Protein 2E72 (pdb70)

GO terms:
  GO:0000785 chromatin (C, IDA)
  GO:0005634 nucleus (C, IDA)
  GO:0005737 cytoplasm (C, IDA)
  GO:0051382 kinetochore assembly (P, IMP)
  GO:0007064 mitotic sister chromatid cohesion (P, IMP)
  GO:0000724 double-strand break repair via homologous recombination (P, IMP)
  GO:0005515 protein binding (F, IPI)
  GO:0005654 nucleoplasm (C, IDA)
  GO:0005829 cytosol (C, IDA)

Foldseek 3Di:
DDDDDPDDPDDDDAPPQHRDDDDDDVCCLVCCCVVPVCVSPVDDDDDDD

Nearest PDB structures (foldseek):
  2e72-assembly1_A  TM=6.590E-01  e=4.549E-06  Homo sapiens
  2eoj-assembly1_A  TM=4.245E-01  e=1.293E+00  Homo sapiens
  2e72-assembly1_A  TM=1.021E+00  e=1.478E-08  Homo sapiens
  2emb-assembly1_A  TM=5.135E-01  e=1.671E-01  Homo sapiens
  2eps-assembly1_A  TM=4.494E-01  e=2.198E+00  Homo sapiens

Organism: Homo sapiens (NCBI:txid9606)

Solvent-accessible surface area: 4655 Å² total; per-residue (Å²): 134,105,122,68,90,118,56,174,66,75,65,146,130,77,0,94,126,64,96,36,144,44,210,91,94,134,44,16,145,33,61,9,49,193,39,9,73,127,110,43,147,186,166,114,48,144,97,119,127

InterPro domains:
  IPR004875 DDE superfamily endonuclease domain [PF03184] (1160-1286)
  IPR006600 HTH CenpB-type DNA-binding domain [PF03221] (1026-1082)
  IPR006600 HTH CenpB-type DNA-binding domain [PS51253] (1015-1085)
  IPR006600 HTH CenpB-type DNA-binding domain [SM00674] (1021-1085)
  IPR009057 Homedomain-like superfamily [SSF46689] (1025-1079)
  IPR013087 Zinc finger C2H2-type [PS00028] (496-516)
  IPR013087 Zinc finger C2H2-type [PS00028] (532-553)
  IPR013087 Zinc finger C2H2-type [PS00028] (562-583)
  IPR013087 Zinc finger C2H2-type [PS00028] (621-641)
  IPR013087 Zinc finger C2H2-type [PS00028] (649-670)
  IPR013087 Zinc finger C2H2-type [PS50157] (494-521)
  IPR013087 Zinc finger C2H2-type [PS50157] (530-558)
  IPR013087 Zinc finger C2H2-type [SM00355] (494-516)
  IPR013087 Zinc finger C2H2-type [SM00355] (530-553)
  IPR013087 Zinc finger C2H2-type [SM00355] (560-583)
  IPR013087 Zinc finger C2H2-type [SM00355] (590-613)
  IPR013087 Zinc finger C2H2-type [SM00355] (619-641)
  IPR013087 Zinc finger C2H2-type [SM00355] (647-669)
  IPR013087 Zinc finger C2H2-type [SM00355] (771-794)
  IPR013087 Zinc finger C2H2-type [SM00355] (815-840)

Structure (mmCIF, N/CA/C/O backbone):
data_2E72
#
_entry.id   2E72
#
loop_
_entity.id
_entity.type
_entity.pdbx_description
1 polymer 'Pogo transposable element with ZNF domain'
2 non-polymer 'ZINC ION'
#
loop_
_atom_site.group_PDB
_atom_site.id
_atom_site.type_symbol
_atom_site.label_atom_id
_atom_site.label_alt_id
_atom_site.label_comp_id
_atom_site.label_asym_id
_atom_site.label_entity_id
_atom_site.label_seq_id
_atom_site.pdbx_PDB_ins_code
_atom_site.Cartn_x
_atom_site.Cartn_y
_atom_site.Cartn_z
_atom_site.occupancy
_atom_site.B_iso_or_equiv
_atom_site.auth_seq_id
_atom_site.auth_comp_id
_atom_site.auth_asym_id
_atom_site.auth_atom_id
_atom_site.pdbx_PDB_model_num
ATOM 1 N N . GLY A 1 1 ? -7.256 14.303 8.493 1.00 0.00 363 GLY A N 1
ATOM 2 C CA . GLY A 1 1 ? -6.359 14.195 9.628 1.00 0.00 363 GLY A CA 1
ATOM 3 C C . GLY A 1 1 ? -5.070 14.966 9.424 1.00 0.00 363 GLY A C 1
ATOM 4 O O . GLY A 1 1 ? -4.339 14.723 8.463 1.00 0.00 363 GLY A O 1
ATOM 8 N N . SER A 1 2 ? -4.789 15.898 10.328 1.00 0.00 364 SER A N 1
ATOM 9 C CA . SER A 1 2 ? -3.582 16.711 10.240 1.00 0.00 364 SER A CA 1
ATOM 10 C C . SER A 1 2 ? -2.627 16.391 11.386 1.00 0.00 364 SER A C 1
ATOM 11 O O . SER A 1 2 ? -1.486 15.986 11.163 1.00 0.00 364 SER A O 1
ATOM 19 N N . SER A 1 3 ? -3.101 16.577 12.613 1.00 0.00 365 SER A N 1
ATOM 20 C CA . SER A 1 3 ? -2.290 16.313 13.795 1.00 0.00 365 SER A CA 1
ATOM 21 C C . SER A 1 3 ? -1.773 14.877 13.789 1.00 0.00 365 SER A C 1
ATOM 22 O O . SER A 1 3 ? -2.530 13.934 13.564 1.00 0.00 365 SER A O 1
ATOM 30 N N . GLY A 1 4 ? -0.476 14.720 14.038 1.00 0.00 366 GLY A N 1
ATOM 31 C CA . GLY A 1 4 ? 0.121 13.398 14.057 1.00 0.00 366 GLY A CA 1
ATOM 32 C C . GLY A 1 4 ? 1.262 13.263 13.068 1.00 0.00 366 GLY A C 1
ATOM 33 O O . GLY A 1 4 ? 2.409 13.574 13.388 1.00 0.00 366 GLY A O 1
ATOM 37 N N . SER A 1 5 ? 0.947 12.796 11.864 1.00 0.00 367 SER A N 1
ATOM 38 C CA . SER A 1 5 ? 1.956 12.615 10.827 1.00 0.00 367 SER A CA 1
ATOM 39 C C . SER A 1 5 ? 2.775 13.888 10.637 1.00 0.00 367 SER A C 1
ATOM 40 O O . SER A 1 5 ? 2.298 14.866 10.061 1.00 0.00 367 SER A O 1
ATOM 48 N N . SER A 1 6 ? 4.010 13.868 11.126 1.00 0.00 368 SER A N 1
ATOM 49 C CA . SER A 1 6 ? 4.895 15.022 11.015 1.00 0.00 368 SER A CA 1
ATOM 50 C C . SER A 1 6 ? 5.186 15.345 9.553 1.00 0.00 368 SER A C 1
ATOM 51 O O . SER A 1 6 ? 6.161 14.860 8.980 1.00 0.00 368 SER A O 1
ATOM 59 N N . GLY A 1 7 ? 4.330 16.168 8.954 1.00 0.00 369 GLY A N 1
ATOM 60 C CA . GLY A 1 7 ? 4.511 16.542 7.563 1.00 0.00 369 GLY A CA 1
ATOM 61 C C . GLY A 1 7 ? 3.827 15.582 6.611 1.00 0.00 369 GLY A C 1
ATOM 62 O O . GLY A 1 7 ? 4.343 14.499 6.335 1.00 0.00 369 GLY A O 1
ATOM 66 N N . GLN A 1 8 ? 2.662 15.978 6.109 1.00 0.00 370 GLN A N 1
ATOM 67 C CA . GLN A 1 8 ? 1.905 15.142 5.184 1.00 0.00 370 GLN A CA 1
ATOM 68 C C . GLN A 1 8 ? 2.756 14.756 3.979 1.00 0.00 370 GLN A C 1
ATOM 69 O O . GLN A 1 8 ? 3.512 15.573 3.453 1.00 0.00 370 GLN A O 1
ATOM 83 N N . ASP A 1 9 ? 2.628 13.507 3.546 1.00 0.00 371 ASP A N 1
ATOM 84 C CA . ASP A 1 9 ? 3.385 13.012 2.402 1.00 0.00 371 ASP A CA 1
ATOM 85 C C . ASP A 1 9 ? 2.664 13.328 1.095 1.00 0.00 371 ASP A C 1
ATOM 86 O O . ASP A 1 9 ? 1.447 13.176 0.994 1.00 0.00 371 ASP A O 1
ATOM 95 N N . GLY A 1 10 ? 3.423 13.771 0.098 1.00 0.00 372 GLY A N 1
ATOM 96 C CA . GLY A 1 10 ? 2.839 14.102 -1.189 1.00 0.00 372 GLY A CA 1
ATOM 97 C C . GLY A 1 10 ? 2.563 12.875 -2.034 1.00 0.00 372 GLY A C 1
ATOM 98 O O . GLY A 1 10 ? 3.205 11.839 -1.866 1.00 0.00 372 GLY A O 1
ATOM 102 N N . GLY A 1 11 ? 1.602 12.990 -2.946 1.00 0.00 373 GLY A N 1
ATOM 103 C CA . GLY A 1 11 ? 1.258 11.873 -3.806 1.00 0.00 373 GLY A CA 1
ATOM 104 C C . GLY A 1 11 ? 0.908 10.624 -3.022 1.00 0.00 373 GLY A C 1
ATOM 105 O O . GLY A 1 11 ? 1.473 9.556 -3.259 1.00 0.00 373 GLY A O 1
ATOM 109 N N . ARG A 1 12 ? -0.023 10.758 -2.084 1.00 0.00 374 ARG A N 1
ATOM 110 C CA . ARG A 1 12 ? -0.445 9.631 -1.260 1.00 0.00 374 ARG A CA 1
ATOM 111 C C . ARG A 1 12 ? -0.467 8.341 -2.074 1.00 0.00 374 ARG A C 1
ATOM 112 O O . ARG A 1 12 ? -1.390 8.101 -2.853 1.00 0.00 374 ARG A O 1
ATOM 133 N N . LYS A 1 13 ? 0.555 7.513 -1.888 1.00 0.00 375 LYS A N 1
ATOM 134 C CA . LYS A 1 13 ? 0.654 6.246 -2.603 1.00 0.00 375 LYS A CA 1
ATOM 135 C C . LYS A 1 13 ? 0.162 5.091 -1.736 1.00 0.00 375 LYS A C 1
ATOM 136 O O . LYS A 1 13 ? 0.791 4.742 -0.737 1.00 0.00 375 LYS A O 1
ATOM 155 N N . ILE A 1 14 ? -0.963 4.503 -2.125 1.00 0.00 376 ILE A N 1
ATOM 156 C CA . ILE A 1 14 ? -1.537 3.386 -1.384 1.00 0.00 376 ILE A CA 1
ATOM 157 C C . ILE A 1 14 ? -1.964 2.264 -2.324 1.00 0.00 376 ILE A C 1
ATOM 158 O O . ILE A 1 14 ? -2.523 2.513 -3.393 1.00 0.00 376 ILE A O 1
ATOM 174 N N . CYS A 1 15 ? -1.698 1.027 -1.919 1.00 0.00 377 CYS A N 1
ATOM 175 C CA . CYS A 1 15 ? -2.056 -0.135 -2.723 1.00 0.00 377 CYS A CA 1
ATOM 176 C C . CYS A 1 15 ? -3.571 -0.279 -2.828 1.00 0.00 377 CYS A C 1
ATOM 177 O O . CYS A 1 15 ? -4.278 -0.411 -1.829 1.00 0.00 377 CYS A O 1
ATOM 184 N N . PRO A 1 16 ? -4.084 -0.252 -4.068 1.00 0.00 378 PRO A N 1
ATOM 185 C CA . PRO A 1 16 ? -5.520 -0.379 -4.333 1.00 0.00 378 PRO A CA 1
ATOM 186 C C . PRO A 1 16 ? -6.042 -1.781 -4.042 1.00 0.00 378 PRO A C 1
ATOM 187 O O . PRO A 1 16 ? -7.217 -2.075 -4.265 1.00 0.00 378 PRO A O 1
ATOM 198 N N . ARG A 1 17 ? -5.162 -2.643 -3.542 1.00 0.00 379 ARG A N 1
ATOM 199 C CA . ARG A 1 17 ? -5.535 -4.016 -3.221 1.00 0.00 379 ARG A CA 1
ATOM 200 C C . ARG A 1 17 ? -5.644 -4.210 -1.711 1.00 0.00 379 ARG A C 1
ATOM 201 O O . ARG A 1 17 ? -6.744 -4.293 -1.163 1.00 0.00 379 ARG A O 1
ATOM 222 N N . CYS A 1 18 ? -4.497 -4.283 -1.045 1.00 0.00 380 CYS A N 1
ATOM 223 C CA . CYS A 1 18 ? -4.462 -4.469 0.400 1.00 0.00 380 CYS A CA 1
ATOM 224 C C . CYS A 1 18 ? -4.668 -3.142 1.125 1.00 0.00 380 CYS A C 1
ATOM 225 O O . CYS A 1 18 ? -5.208 -3.104 2.230 1.00 0.00 380 CYS A O 1
ATOM 232 N N . ASN A 1 19 ? -4.235 -2.056 0.493 1.00 0.00 381 ASN A N 1
ATOM 233 C CA . ASN A 1 19 ? -4.372 -0.727 1.077 1.00 0.00 381 ASN A CA 1
ATOM 234 C C . ASN A 1 19 ? -3.443 -0.560 2.275 1.00 0.00 381 ASN A C 1
ATOM 235 O O . ASN A 1 19 ? -3.883 -0.219 3.372 1.00 0.00 381 ASN A O 1
ATOM 246 N N . ALA A 1 20 ? -2.155 -0.803 2.055 1.00 0.00 382 ALA A N 1
ATOM 247 C CA . ALA A 1 20 ? -1.162 -0.677 3.115 1.00 0.00 382 ALA A CA 1
ATOM 248 C C . ALA A 1 20 ? -0.528 0.710 3.113 1.00 0.00 382 ALA A C 1
ATOM 249 O O . ALA A 1 20 ? -0.868 1.555 2.285 1.00 0.00 382 ALA A O 1
ATOM 256 N N . GLN A 1 21 ? 0.392 0.937 4.044 1.00 0.00 383 GLN A N 1
ATOM 257 C CA . GLN A 1 21 ? 1.072 2.222 4.149 1.00 0.00 383 GLN A CA 1
ATOM 258 C C . GLN A 1 21 ? 2.551 2.087 3.803 1.00 0.00 383 GLN A C 1
ATOM 259 O O . GLN A 1 21 ? 3.269 1.290 4.406 1.00 0.00 383 GLN A O 1
ATOM 273 N N . PHE A 1 22 ? 2.999 2.870 2.827 1.00 0.00 384 PHE A N 1
ATOM 274 C CA . PHE A 1 22 ? 4.393 2.836 2.399 1.00 0.00 384 PHE A CA 1
ATOM 275 C C . PHE A 1 22 ? 4.974 4.245 2.327 1.00 0.00 384 PHE A C 1
ATOM 276 O O . PHE A 1 22 ? 4.246 5.219 2.134 1.00 0.00 384 PHE A O 1
ATOM 293 N N . ARG A 1 23 ? 6.290 4.345 2.482 1.00 0.00 385 ARG A N 1
ATOM 294 C CA . ARG A 1 23 ? 6.969 5.634 2.436 1.00 0.00 385 ARG A CA 1
ATOM 295 C C . ARG A 1 23 ? 7.799 5.766 1.163 1.00 0.00 385 ARG A C 1
ATOM 296 O O . ARG A 1 23 ? 7.701 6.762 0.446 1.00 0.00 385 ARG A O 1
ATOM 317 N N . VAL A 1 24 ? 8.617 4.755 0.888 1.00 0.00 386 VAL A N 1
ATOM 318 C CA . VAL A 1 24 ? 9.463 4.758 -0.300 1.00 0.00 386 VAL A CA 1
ATOM 319 C C . VAL A 1 24 ? 8.762 4.088 -1.476 1.00 0.00 386 VAL A C 1
ATOM 320 O O . VAL A 1 24 ? 7.952 3.178 -1.295 1.00 0.00 386 VAL A O 1
ATOM 333 N N . THR A 1 25 ? 9.079 4.543 -2.684 1.00 0.00 387 THR A N 1
ATOM 334 C CA . THR A 1 25 ? 8.480 3.989 -3.891 1.00 0.00 387 THR A CA 1
ATOM 335 C C . THR A 1 25 ? 9.006 2.587 -4.173 1.00 0.00 387 THR A C 1
ATOM 336 O O . THR A 1 25 ? 8.430 1.846 -4.969 1.00 0.00 387 THR A O 1
ATOM 347 N N . GLU A 1 26 ? 10.104 2.228 -3.514 1.00 0.00 388 GLU A N 1
ATOM 348 C CA . GLU A 1 26 ? 10.707 0.913 -3.694 1.00 0.00 388 GLU A CA 1
ATOM 349 C C . GLU A 1 26 ? 9.816 -0.179 -3.109 1.00 0.00 388 GLU A C 1
ATOM 350 O O . GLU A 1 26 ? 9.439 -1.125 -3.800 1.00 0.00 388 GLU A O 1
ATOM 362 N N . ALA A 1 27 ? 9.484 -0.041 -1.829 1.00 0.00 389 ALA A N 1
ATOM 363 C CA . ALA A 1 27 ? 8.637 -1.014 -1.150 1.00 0.00 389 ALA A CA 1
ATOM 364 C C . ALA A 1 27 ? 7.400 -1.339 -1.980 1.00 0.00 389 ALA A C 1
ATOM 365 O O . ALA A 1 27 ? 7.094 -2.506 -2.229 1.00 0.00 389 ALA A O 1
ATOM 372 N N . LEU A 1 28 ? 6.690 -0.300 -2.407 1.00 0.00 390 LEU A N 1
ATOM 373 C CA . LEU A 1 28 ? 5.484 -0.474 -3.209 1.00 0.00 390 LEU A CA 1
ATOM 374 C C . LEU A 1 28 ? 5.793 -1.226 -4.499 1.00 0.00 390 LEU A C 1
ATOM 375 O O . LEU A 1 28 ? 5.103 -2.183 -4.852 1.00 0.00 390 LEU A O 1
ATOM 391 N N . ARG A 1 29 ? 6.835 -0.788 -5.199 1.00 0.00 391 ARG A N 1
ATOM 392 C CA . ARG A 1 29 ? 7.235 -1.421 -6.450 1.00 0.00 391 ARG A CA 1
ATOM 393 C C . ARG A 1 29 ? 7.218 -2.941 -6.320 1.00 0.00 391 ARG A C 1
ATOM 394 O O . ARG A 1 29 ? 6.538 -3.632 -7.078 1.00 0.00 391 ARG A O 1
ATOM 415 N N . GLY A 1 30 ? 7.973 -3.456 -5.354 1.00 0.00 392 GLY A N 1
ATOM 416 C CA . GLY A 1 30 ? 8.031 -4.891 -5.143 1.00 0.00 392 GLY A CA 1
ATOM 417 C C . GLY A 1 30 ? 6.759 -5.438 -4.526 1.00 0.00 392 GLY A C 1
ATOM 418 O O . GLY A 1 30 ? 6.071 -6.261 -5.131 1.00 0.00 392 GLY A O 1
ATOM 422 N N . HIS A 1 31 ? 6.446 -4.982 -3.317 1.00 0.00 393 HIS A N 1
ATOM 423 C CA . HIS A 1 31 ? 5.248 -5.432 -2.617 1.00 0.00 393 HIS A CA 1
ATOM 424 C C . HIS A 1 31 ? 4.080 -5.590 -3.585 1.00 0.00 393 HIS A C 1
ATOM 425 O O . HIS A 1 31 ? 3.369 -6.594 -3.556 1.00 0.00 393 HIS A O 1
ATOM 439 N N . MET A 1 32 ? 3.888 -4.591 -4.441 1.00 0.00 394 MET A N 1
ATOM 440 C CA . MET A 1 32 ? 2.805 -4.620 -5.418 1.00 0.00 394 MET A CA 1
ATOM 441 C C . MET A 1 32 ? 3.025 -5.731 -6.440 1.00 0.00 394 MET A C 1
ATOM 442 O O . MET A 1 32 ? 2.172 -6.602 -6.616 1.00 0.00 394 MET A O 1
ATOM 456 N N . CYS A 1 33 ? 4.172 -5.694 -7.109 1.00 0.00 395 CYS A N 1
ATOM 457 C CA . CYS A 1 33 ? 4.502 -6.698 -8.115 1.00 0.00 395 CYS A CA 1
ATOM 458 C C . CYS A 1 33 ? 3.991 -8.074 -7.698 1.00 0.00 395 CYS A C 1
ATOM 459 O O . CYS A 1 33 ? 3.441 -8.815 -8.513 1.00 0.00 395 CYS A O 1
ATOM 467 N N . TYR A 1 34 ? 4.178 -8.408 -6.427 1.00 0.00 396 TYR A N 1
ATOM 468 C CA . TYR A 1 34 ? 3.740 -9.696 -5.903 1.00 0.00 396 TYR A CA 1
ATOM 469 C C . TYR A 1 34 ? 2.294 -9.625 -5.422 1.00 0.00 396 TYR A C 1
ATOM 470 O O . TYR A 1 34 ? 1.428 -10.350 -5.913 1.00 0.00 396 TYR A O 1
ATOM 488 N N . CYS A 1 35 ? 2.041 -8.747 -4.458 1.00 0.00 397 CYS A N 1
ATOM 489 C CA . CYS A 1 35 ? 0.701 -8.579 -3.908 1.00 0.00 397 CYS A CA 1
ATOM 490 C C . CYS A 1 35 ? -0.328 -8.419 -5.024 1.00 0.00 397 CYS A C 1
ATOM 491 O O . CYS A 1 35 ? -1.220 -9.253 -5.183 1.00 0.00 397 CYS A O 1
ATOM 498 N N . CYS A 1 36 ? -0.198 -7.343 -5.792 1.00 0.00 398 CYS A N 1
ATOM 499 C CA . CYS A 1 36 ? -1.117 -7.073 -6.892 1.00 0.00 398 CYS A CA 1
ATOM 500 C C . CYS A 1 36 ? -0.352 -6.786 -8.180 1.00 0.00 398 CYS A C 1
ATOM 501 O O . CYS A 1 36 ? -0.074 -5.637 -8.523 1.00 0.00 398 CYS A O 1
ATOM 509 N N . PRO A 1 37 ? -0.002 -7.854 -8.912 1.00 0.00 399 PRO A N 1
ATOM 510 C CA . PRO A 1 37 ? 0.736 -7.743 -10.173 1.00 0.00 399 PRO A CA 1
ATOM 511 C C . PRO A 1 37 ? -0.109 -7.134 -11.287 1.00 0.00 399 PRO A C 1
ATOM 512 O O . PRO A 1 37 ? 0.360 -6.968 -12.413 1.00 0.00 399 PRO A O 1
ATOM 523 N N . GLU A 1 38 ? -1.356 -6.805 -10.966 1.00 0.00 400 GLU A N 1
ATOM 524 C CA . GLU A 1 38 ? -2.265 -6.215 -11.941 1.00 0.00 400 GLU A CA 1
ATOM 525 C C . GLU A 1 38 ? -1.790 -4.826 -12.357 1.00 0.00 400 GLU A C 1
ATOM 526 O O . GLU A 1 38 ? -1.428 -4.602 -13.511 1.00 0.00 400 GLU A O 1
ATOM 538 N N . MET A 1 39 ? -1.797 -3.896 -11.408 1.00 0.00 401 MET A N 1
ATOM 539 C CA . MET A 1 39 ? -1.367 -2.528 -11.675 1.00 0.00 401 MET A CA 1
ATOM 540 C C . MET A 1 39 ? 0.046 -2.506 -12.250 1.00 0.00 401 MET A C 1
ATOM 541 O O . MET A 1 39 ? 0.272 -1.995 -13.348 1.00 0.00 401 MET A O 1
ATOM 555 N N . VAL A 1 40 ? 0.994 -3.062 -11.503 1.00 0.00 402 VAL A N 1
ATOM 556 C CA . VAL A 1 40 ? 2.384 -3.106 -11.939 1.00 0.00 402 VAL A CA 1
ATOM 557 C C . VAL A 1 40 ? 2.482 -3.387 -13.434 1.00 0.00 402 VAL A C 1
ATOM 558 O O . VAL A 1 40 ? 2.348 -4.530 -13.871 1.00 0.00 402 VAL A O 1
ATOM 571 N N . GLU A 1 41 ? 2.717 -2.337 -14.215 1.00 0.00 403 GLU A N 1
ATOM 572 C CA . GLU A 1 41 ? 2.833 -2.471 -15.662 1.00 0.00 403 GLU A CA 1
ATOM 573 C C . GLU A 1 41 ? 3.977 -1.616 -16.198 1.00 0.00 403 GLU A C 1
ATOM 574 O O . GLU A 1 41 ? 4.033 -0.411 -15.953 1.00 0.00 403 GLU A O 1
ATOM 586 N N . TYR A 1 42 ? 4.888 -2.248 -16.930 1.00 0.00 404 TYR A N 1
ATOM 587 C CA . TYR A 1 42 ? 6.032 -1.547 -17.499 1.00 0.00 404 TYR A CA 1
ATOM 588 C C . TYR A 1 42 ? 6.590 -2.301 -18.703 1.00 0.00 404 TYR A C 1
ATOM 589 O O . TYR A 1 42 ? 6.602 -3.531 -18.726 1.00 0.00 404 TYR A O 1
ATOM 607 N N . GLN A 1 43 ? 7.051 -1.552 -19.699 1.00 0.00 405 GLN A N 1
ATOM 608 C CA . GLN A 1 43 ? 7.611 -2.149 -20.906 1.00 0.00 405 GLN A CA 1
ATOM 609 C C . GLN A 1 43 ? 8.973 -2.774 -20.624 1.00 0.00 405 GLN A C 1
ATOM 610 O O . GLN A 1 43 ? 9.956 -2.069 -20.399 1.00 0.00 405 GLN A O 1
ATOM 624 N N . SER A 1 44 ? 9.023 -4.103 -20.636 1.00 0.00 406 SER A N 1
ATOM 625 C CA . SER A 1 44 ? 10.264 -4.823 -20.376 1.00 0.00 406 SER A CA 1
ATOM 626 C C . SER A 1 44 ? 10.778 -5.495 -21.646 1.00 0.00 406 SER A C 1
ATOM 627 O O . SER A 1 44 ? 11.930 -5.313 -22.035 1.00 0.00 406 SER A O 1
ATOM 635 N N . GLY A 1 45 ? 9.912 -6.273 -22.289 1.00 0.00 407 GLY A N 1
ATOM 636 C CA . GLY A 1 45 ? 10.295 -6.961 -23.508 1.00 0.00 407 GLY A CA 1
ATOM 637 C C . GLY A 1 45 ? 10.293 -8.468 -23.348 1.00 0.00 407 GLY A C 1
ATOM 638 O O . GLY A 1 45 ? 10.071 -8.998 -22.260 1.00 0.00 407 GLY A O 1
ATOM 642 N N . PRO A 1 46 ? 10.542 -9.184 -24.455 1.00 0.00 408 PRO A N 1
ATOM 643 C CA . PRO A 1 46 ? 10.806 -8.564 -25.756 1.00 0.00 408 PRO A CA 1
ATOM 644 C C . PRO A 1 46 ? 9.566 -7.903 -26.346 1.00 0.00 408 PRO A C 1
ATOM 645 O O . PRO A 1 46 ? 8.470 -8.015 -25.797 1.00 0.00 408 PRO A O 1
ATOM 656 N N . SER A 1 47 ? 9.745 -7.213 -27.468 1.00 0.00 409 SER A N 1
ATOM 657 C CA . SER A 1 47 ? 8.640 -6.530 -28.131 1.00 0.00 409 SER A CA 1
ATOM 658 C C . SER A 1 47 ? 8.115 -7.356 -29.302 1.00 0.00 409 SER A C 1
ATOM 659 O O . SER A 1 47 ? 8.671 -8.402 -29.637 1.00 0.00 409 SER A O 1
ATOM 667 N N . SER A 1 48 ? 7.041 -6.877 -29.921 1.00 0.00 410 SER A N 1
ATOM 668 C CA . SER A 1 48 ? 6.438 -7.571 -31.052 1.00 0.00 410 SER A CA 1
ATOM 669 C C . SER A 1 48 ? 7.320 -7.458 -32.292 1.00 0.00 410 SER A C 1
ATOM 670 O O . SER A 1 48 ? 7.855 -6.392 -32.592 1.00 0.00 410 SER A O 1
ATOM 678 N N . GLY A 1 49 ? 7.467 -8.568 -33.010 1.00 0.00 411 GLY A N 1
ATOM 679 C CA . GLY A 1 49 ? 8.284 -8.573 -34.209 1.00 0.00 411 GLY A CA 1
ATOM 680 C C . GLY A 1 49 ? 7.454 -8.591 -35.477 1.00 0.00 411 GLY A C 1
ATOM 681 O O . GLY A 1 49 ? 7.289 -9.637 -36.104 1.00 0.00 411 GLY A O 1
ATOM 686 N N . GLY A 1 1 ? -7.576 16.797 -11.898 1.00 0.00 363 GLY A N 2
ATOM 687 C CA . GLY A 1 1 ? -6.307 16.653 -12.587 1.00 0.00 363 GLY A CA 2
ATOM 688 C C . GLY A 1 1 ? -6.429 16.883 -14.081 1.00 0.00 363 GLY A C 2
ATOM 689 O O . GLY A 1 1 ? -7.518 17.151 -14.588 1.00 0.00 363 GLY A O 2
ATOM 693 N N . SER A 1 2 ? -5.308 16.781 -14.787 1.00 0.00 364 SER A N 2
ATOM 694 C CA . SER A 1 2 ? -5.293 16.985 -16.231 1.00 0.00 364 SER A CA 2
ATOM 695 C C . SER A 1 2 ? -6.404 16.186 -16.904 1.00 0.00 364 SER A C 2
ATOM 696 O O . SER A 1 2 ? -6.771 15.104 -16.446 1.00 0.00 364 SER A O 2
ATOM 704 N N . SER A 1 3 ? -6.936 16.728 -17.995 1.00 0.00 365 SER A N 2
ATOM 705 C CA . SER A 1 3 ? -8.009 16.069 -18.731 1.00 0.00 365 SER A CA 2
ATOM 706 C C . SER A 1 3 ? -7.444 15.093 -19.758 1.00 0.00 365 SER A C 2
ATOM 707 O O . SER A 1 3 ? -7.141 15.471 -20.889 1.00 0.00 365 SER A O 2
ATOM 715 N N . GLY A 1 4 ? -7.304 13.834 -19.355 1.00 0.00 366 GLY A N 2
ATOM 716 C CA . GLY A 1 4 ? -6.775 12.822 -20.251 1.00 0.00 366 GLY A CA 2
ATOM 717 C C . GLY A 1 4 ? -7.262 11.429 -19.905 1.00 0.00 366 GLY A C 2
ATOM 718 O O . GLY A 1 4 ? -8.064 11.255 -18.987 1.00 0.00 366 GLY A O 2
ATOM 722 N N . SER A 1 5 ? -6.778 10.435 -20.642 1.00 0.00 367 SER A N 2
ATOM 723 C CA . SER A 1 5 ? -7.174 9.050 -20.412 1.00 0.00 367 SER A CA 2
ATOM 724 C C . SER A 1 5 ? -6.664 8.557 -19.061 1.00 0.00 367 SER A C 2
ATOM 725 O O . SER A 1 5 ? -7.447 8.160 -18.197 1.00 0.00 367 SER A O 2
ATOM 733 N N . SER A 1 6 ? -5.347 8.587 -18.885 1.00 0.00 368 SER A N 2
ATOM 734 C CA . SER A 1 6 ? -4.732 8.140 -17.641 1.00 0.00 368 SER A CA 2
ATOM 735 C C . SER A 1 6 ? -4.267 9.330 -16.807 1.00 0.00 368 SER A C 2
ATOM 736 O O . SER A 1 6 ? -4.299 10.472 -17.262 1.00 0.00 368 SER A O 2
ATOM 744 N N . GLY A 1 7 ? -3.834 9.052 -15.581 1.00 0.00 369 GLY A N 2
ATOM 745 C CA . GLY A 1 7 ? -3.369 10.109 -14.701 1.00 0.00 369 GLY A CA 2
ATOM 746 C C . GLY A 1 7 ? -3.926 9.981 -13.297 1.00 0.00 369 GLY A C 2
ATOM 747 O O . GLY A 1 7 ? -5.141 9.989 -13.102 1.00 0.00 369 GLY A O 2
ATOM 751 N N . GLN A 1 8 ? -3.036 9.863 -12.317 1.00 0.00 370 GLN A N 2
ATOM 752 C CA . GLN A 1 8 ? -3.447 9.731 -10.924 1.00 0.00 370 GLN A CA 2
ATOM 753 C C . GLN A 1 8 ? -3.025 10.953 -10.115 1.00 0.00 370 GLN A C 2
ATOM 754 O O . GLN A 1 8 ? -1.834 11.217 -9.945 1.00 0.00 370 GLN A O 2
ATOM 768 N N . ASP A 1 9 ? -4.008 11.694 -9.617 1.00 0.00 371 ASP A N 2
ATOM 769 C CA . ASP A 1 9 ? -3.739 12.888 -8.824 1.00 0.00 371 ASP A CA 2
ATOM 770 C C . ASP A 1 9 ? -2.564 12.660 -7.879 1.00 0.00 371 ASP A C 2
ATOM 771 O O . ASP A 1 9 ? -2.584 11.745 -7.056 1.00 0.00 371 ASP A O 2
ATOM 780 N N . GLY A 1 10 ? -1.538 13.497 -8.004 1.00 0.00 372 GLY A N 2
ATOM 781 C CA . GLY A 1 10 ? -0.368 13.369 -7.157 1.00 0.00 372 GLY A CA 2
ATOM 782 C C . GLY A 1 10 ? -0.628 13.828 -5.736 1.00 0.00 372 GLY A C 2
ATOM 783 O O . GLY A 1 10 ? -0.610 15.025 -5.450 1.00 0.00 372 GLY A O 2
ATOM 787 N N . GLY A 1 11 ? -0.872 12.874 -4.842 1.00 0.00 373 GLY A N 2
ATOM 788 C CA . GLY A 1 11 ? -1.135 13.208 -3.454 1.00 0.00 373 GLY A CA 2
ATOM 789 C C . GLY A 1 11 ? -0.515 12.214 -2.492 1.00 0.00 373 GLY A C 2
ATOM 790 O O . GLY A 1 11 ? 0.200 12.600 -1.567 1.00 0.00 373 GLY A O 2
ATOM 794 N N . ARG A 1 12 ? -0.790 10.932 -2.708 1.00 0.00 374 ARG A N 2
ATOM 795 C CA . ARG A 1 12 ? -0.256 9.881 -1.850 1.00 0.00 374 ARG A CA 2
ATOM 796 C C . ARG A 1 12 ? -0.078 8.581 -2.630 1.00 0.00 374 ARG A C 2
ATOM 797 O O . ARG A 1 12 ? -0.443 8.493 -3.802 1.00 0.00 374 ARG A O 2
ATOM 818 N N . LYS A 1 13 ? 0.485 7.575 -1.971 1.00 0.00 375 LYS A N 2
ATOM 819 C CA . LYS A 1 13 ? 0.711 6.279 -2.600 1.00 0.00 375 LYS A CA 2
ATOM 820 C C . LYS A 1 13 ? 0.190 5.148 -1.719 1.00 0.00 375 LYS A C 2
ATOM 821 O O . LYS A 1 13 ? 0.711 4.906 -0.630 1.00 0.00 375 LYS A O 2
ATOM 840 N N . ILE A 1 14 ? -0.840 4.458 -2.198 1.00 0.00 376 ILE A N 2
ATOM 841 C CA . ILE A 1 14 ? -1.429 3.352 -1.454 1.00 0.00 376 ILE A CA 2
ATOM 842 C C . ILE A 1 14 ? -1.850 2.223 -2.390 1.00 0.00 376 ILE A C 2
ATOM 843 O O . ILE A 1 14 ? -2.371 2.466 -3.479 1.00 0.00 376 ILE A O 2
ATOM 859 N N . CYS A 1 15 ? -1.622 0.988 -1.957 1.00 0.00 377 CYS A N 2
ATOM 860 C CA . CYS A 1 15 ? -1.979 -0.180 -2.754 1.00 0.00 377 CYS A CA 2
ATOM 861 C C . CYS A 1 15 ? -3.494 -0.323 -2.862 1.00 0.00 377 CYS A C 2
ATOM 862 O O . CYS A 1 15 ? -4.202 -0.465 -1.865 1.00 0.00 377 CYS A O 2
ATOM 869 N N . PRO A 1 16 ? -4.005 -0.285 -4.102 1.00 0.00 378 PRO A N 2
ATOM 870 C CA . PRO A 1 16 ? -5.441 -0.409 -4.370 1.00 0.00 378 PRO A CA 2
ATOM 871 C C . PRO A 1 16 ? -5.963 -1.815 -4.093 1.00 0.00 378 PRO A C 2
ATOM 872 O O . PRO A 1 16 ? -7.139 -2.105 -4.313 1.00 0.00 378 PRO A O 2
ATOM 883 N N . ARG A 1 17 ? -5.081 -2.683 -3.607 1.00 0.00 379 ARG A N 2
ATOM 884 C CA . ARG A 1 17 ? -5.454 -4.059 -3.300 1.00 0.00 379 ARG A CA 2
ATOM 885 C C . ARG A 1 17 ? -5.549 -4.273 -1.792 1.00 0.00 379 ARG A C 2
ATOM 886 O O . ARG A 1 17 ? -6.627 -4.535 -1.258 1.00 0.00 379 ARG A O 2
ATOM 907 N N . CYS A 1 18 ? -4.413 -4.161 -1.112 1.00 0.00 380 CYS A N 2
ATOM 908 C CA . CYS A 1 18 ? -4.366 -4.342 0.334 1.00 0.00 380 CYS A CA 2
ATOM 909 C C . CYS A 1 18 ? -4.604 -3.019 1.057 1.00 0.00 380 CYS A C 2
ATOM 910 O O . CYS A 1 18 ? -5.136 -2.993 2.166 1.00 0.00 380 CYS A O 2
ATOM 917 N N . ASN A 1 19 ? -4.206 -1.923 0.419 1.00 0.00 381 ASN A N 2
ATOM 918 C CA . ASN A 1 19 ? -4.374 -0.597 1.000 1.00 0.00 381 ASN A CA 2
ATOM 919 C C . ASN A 1 19 ? -3.463 -0.413 2.210 1.00 0.00 381 ASN A C 2
ATOM 920 O O . ASN A 1 19 ? -3.916 -0.029 3.288 1.00 0.00 381 ASN A O 2
ATOM 931 N N . ALA A 1 20 ? -2.177 -0.689 2.022 1.00 0.00 382 ALA A N 2
ATOM 932 C CA . ALA A 1 20 ? -1.202 -0.552 3.097 1.00 0.00 382 ALA A CA 2
ATOM 933 C C . ALA A 1 20 ? -0.469 0.783 3.006 1.00 0.00 382 ALA A C 2
ATOM 934 O O . ALA A 1 20 ? -0.463 1.427 1.958 1.00 0.00 382 ALA A O 2
ATOM 941 N N . GLN A 1 21 ? 0.145 1.191 4.112 1.00 0.00 383 GLN A N 2
ATOM 942 C CA . GLN A 1 21 ? 0.879 2.451 4.156 1.00 0.00 383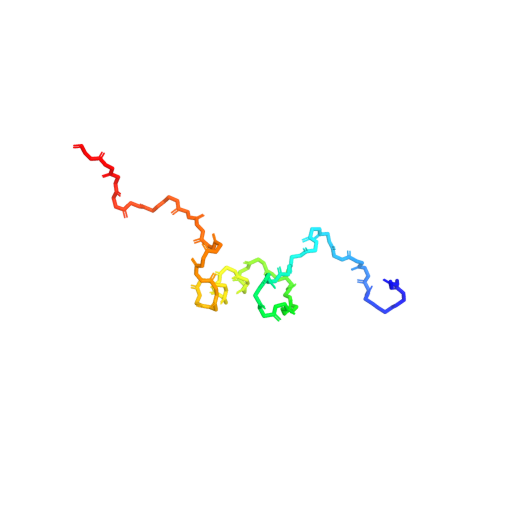 GLN A CA 2
ATOM 943 C C . GLN A 1 21 ? 2.370 2.220 3.929 1.00 0.00 383 GLN A C 2
ATOM 944 O O . GLN A 1 21 ? 2.994 1.409 4.613 1.00 0.00 383 GLN A O 2
ATOM 958 N N . PHE A 1 22 ? 2.934 2.939 2.964 1.00 0.00 384 PHE A N 2
ATOM 959 C CA . PHE A 1 22 ? 4.352 2.811 2.646 1.00 0.00 384 PHE A CA 2
ATOM 960 C C . PHE A 1 22 ? 5.027 4.179 2.614 1.00 0.00 384 PHE A C 2
ATOM 961 O O . PHE A 1 22 ? 4.381 5.197 2.363 1.00 0.00 384 PHE A O 2
ATOM 978 N N . ARG A 1 23 ? 6.330 4.195 2.873 1.00 0.00 385 ARG A N 2
ATOM 979 C CA . ARG A 1 23 ? 7.094 5.437 2.876 1.00 0.00 385 ARG A CA 2
ATOM 980 C C . ARG A 1 23 ? 7.922 5.570 1.602 1.00 0.00 385 ARG A C 2
ATOM 981 O O . ARG A 1 23 ? 7.854 6.584 0.907 1.00 0.00 385 ARG A O 2
ATOM 1002 N N . VAL A 1 24 ? 8.705 4.539 1.301 1.00 0.00 386 VAL A N 2
ATOM 1003 C CA . VAL A 1 24 ? 9.547 4.540 0.110 1.00 0.00 386 VAL A CA 2
ATOM 1004 C C . VAL A 1 24 ? 8.812 3.937 -1.082 1.00 0.00 386 VAL A C 2
ATOM 1005 O O . VAL A 1 24 ? 8.011 3.014 -0.931 1.00 0.00 386 VAL A O 2
ATOM 1018 N N . THR A 1 25 ? 9.090 4.465 -2.270 1.00 0.00 387 THR A N 2
ATOM 1019 C CA . THR A 1 25 ? 8.456 3.980 -3.489 1.00 0.00 387 THR A CA 2
ATOM 1020 C C . THR A 1 25 ? 8.877 2.547 -3.796 1.00 0.00 387 THR A C 2
ATOM 1021 O O . THR A 1 25 ? 8.035 1.681 -4.034 1.00 0.00 387 THR A O 2
ATOM 1032 N N . GLU A 1 26 ? 10.184 2.305 -3.787 1.00 0.00 388 GLU A N 2
ATOM 1033 C CA . GLU A 1 26 ? 10.715 0.975 -4.065 1.00 0.00 388 GLU A CA 2
ATOM 1034 C C . GLU A 1 26 ? 9.810 -0.105 -3.480 1.00 0.00 388 GLU A C 2
ATOM 1035 O O . GLU A 1 26 ? 9.471 -1.078 -4.154 1.00 0.00 388 GLU A O 2
ATOM 1047 N N . ALA A 1 27 ? 9.423 0.073 -2.221 1.00 0.00 389 ALA A N 2
ATOM 1048 C CA . ALA A 1 27 ? 8.557 -0.885 -1.546 1.00 0.00 389 ALA A CA 2
ATOM 1049 C C . ALA A 1 27 ? 7.324 -1.199 -2.387 1.00 0.00 389 ALA A C 2
ATOM 1050 O O . ALA A 1 27 ? 7.077 -2.354 -2.738 1.00 0.00 389 ALA A O 2
ATOM 1057 N N . LEU A 1 28 ? 6.553 -0.166 -2.707 1.00 0.00 390 LEU A N 2
ATOM 1058 C CA . LEU A 1 28 ? 5.345 -0.331 -3.507 1.00 0.00 390 LEU A CA 2
ATOM 1059 C C . LEU A 1 28 ? 5.639 -1.116 -4.782 1.00 0.00 390 LEU A C 2
ATOM 1060 O O . LEU A 1 28 ? 4.926 -2.061 -5.120 1.00 0.00 390 LEU A O 2
ATOM 1076 N N . ARG A 1 29 ? 6.695 -0.718 -5.485 1.00 0.00 391 ARG A N 2
ATOM 1077 C CA . ARG A 1 29 ? 7.084 -1.384 -6.722 1.00 0.00 391 ARG A CA 2
ATOM 1078 C C . ARG A 1 29 ? 7.083 -2.900 -6.547 1.00 0.00 391 ARG A C 2
ATOM 1079 O O . ARG A 1 29 ? 6.337 -3.612 -7.217 1.00 0.00 391 ARG A O 2
ATOM 1100 N N . GLY A 1 30 ? 7.925 -3.387 -5.640 1.00 0.00 392 GLY A N 2
ATOM 1101 C CA . GLY A 1 30 ? 8.006 -4.814 -5.393 1.00 0.00 392 GLY A CA 2
ATOM 1102 C C . GLY A 1 30 ? 6.779 -5.350 -4.681 1.00 0.00 392 GLY A C 2
ATOM 1103 O O . GLY A 1 30 ?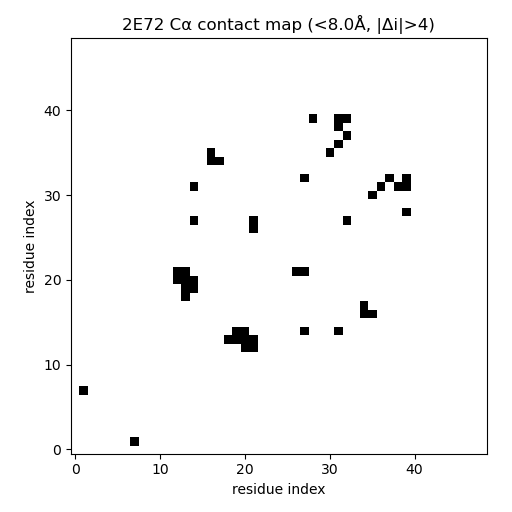 6.093 -6.235 -5.193 1.00 0.00 392 GLY A O 2
ATOM 1107 N N . HIS A 1 31 ? 6.504 -4.815 -3.496 1.00 0.00 393 HIS A N 2
ATOM 1108 C CA . HIS A 1 31 ? 5.352 -5.245 -2.712 1.00 0.00 393 HIS A CA 2
ATOM 1109 C C . HIS A 1 31 ? 4.144 -5.493 -3.611 1.00 0.00 393 HIS A C 2
ATOM 1110 O O . HIS A 1 31 ? 3.509 -6.545 -3.537 1.00 0.00 393 HIS A O 2
ATOM 1124 N N . MET A 1 32 ? 3.834 -4.518 -4.460 1.00 0.00 394 MET A N 2
ATOM 1125 C CA . MET A 1 32 ? 2.703 -4.632 -5.373 1.00 0.00 394 MET A CA 2
ATOM 1126 C C . MET A 1 32 ? 2.957 -5.711 -6.421 1.00 0.00 394 MET A C 2
ATOM 1127 O O . MET A 1 32 ? 2.069 -6.504 -6.737 1.00 0.00 394 MET A O 2
ATOM 1141 N N . CYS A 1 33 ? 4.172 -5.734 -6.957 1.00 0.00 395 CYS A N 2
ATOM 1142 C CA . CYS A 1 33 ? 4.542 -6.715 -7.971 1.00 0.00 395 CYS A CA 2
ATOM 1143 C C . CYS A 1 33 ? 4.055 -8.108 -7.584 1.00 0.00 395 CYS A C 2
ATOM 1144 O O . CYS A 1 33 ? 3.528 -8.846 -8.416 1.00 0.00 395 CYS A O 2
ATOM 1152 N N . TYR A 1 34 ? 4.236 -8.460 -6.316 1.00 0.00 396 TYR A N 2
ATOM 1153 C CA . TYR A 1 34 ? 3.818 -9.766 -5.819 1.00 0.00 396 TYR A CA 2
ATOM 1154 C C . TYR A 1 34 ? 2.396 -9.710 -5.270 1.00 0.00 396 TYR A C 2
ATOM 1155 O O . TYR A 1 34 ? 1.559 -10.554 -5.594 1.00 0.00 396 TYR A O 2
ATOM 1173 N N . CYS A 1 35 ? 2.128 -8.710 -4.437 1.00 0.00 397 CYS A N 2
ATOM 1174 C CA . CYS A 1 35 ? 0.808 -8.542 -3.842 1.00 0.00 397 CYS A CA 2
ATOM 1175 C C . CYS A 1 35 ? -0.268 -8.460 -4.921 1.00 0.00 397 CYS A C 2
ATOM 1176 O O . CYS A 1 35 ? -1.131 -9.334 -5.020 1.00 0.00 397 CYS A O 2
ATOM 1183 N N . CYS A 1 36 ? -0.211 -7.405 -5.727 1.00 0.00 398 CYS A N 2
ATOM 1184 C CA . CYS A 1 36 ? -1.181 -7.209 -6.799 1.00 0.00 398 CYS A CA 2
ATOM 1185 C C . CYS A 1 36 ? -0.479 -7.008 -8.138 1.00 0.00 398 CYS A C 2
ATOM 1186 O O . CYS A 1 36 ? -0.301 -5.885 -8.611 1.00 0.00 398 CYS A O 2
ATOM 1194 N N . PRO A 1 37 ? -0.067 -8.121 -8.763 1.00 0.00 399 PRO A N 2
ATOM 1195 C CA . PRO A 1 37 ? 0.624 -8.093 -10.056 1.00 0.00 399 PRO A CA 2
ATOM 1196 C C . PRO A 1 37 ? -0.298 -7.674 -11.196 1.00 0.00 399 PRO A C 2
ATOM 1197 O O . PRO A 1 37 ? 0.165 -7.265 -12.261 1.00 0.00 399 PRO A O 2
ATOM 1208 N N . GLU A 1 38 ? -1.603 -7.780 -10.966 1.00 0.00 400 GLU A N 2
ATOM 1209 C CA . GLU A 1 38 ? -2.588 -7.412 -11.976 1.00 0.00 400 GLU A CA 2
ATOM 1210 C C . GLU A 1 38 ? -2.476 -5.932 -12.332 1.00 0.00 400 GLU A C 2
ATOM 1211 O O . GLU A 1 38 ? -2.515 -5.560 -13.504 1.00 0.00 400 GLU A O 2
ATOM 1223 N N . MET A 1 39 ? -2.339 -5.093 -11.311 1.00 0.00 401 MET A N 2
ATOM 1224 C CA . MET A 1 39 ? -2.221 -3.654 -11.515 1.00 0.00 401 MET A CA 2
ATOM 1225 C C . MET A 1 39 ? -0.761 -3.247 -11.685 1.00 0.00 401 MET A C 2
ATOM 1226 O O . MET A 1 39 ? -0.303 -2.277 -11.082 1.00 0.00 401 MET A O 2
ATOM 1240 N N . VAL A 1 40 ? -0.035 -3.994 -12.510 1.00 0.00 402 VAL A N 2
ATOM 1241 C CA . VAL A 1 40 ? 1.373 -3.710 -12.760 1.00 0.00 402 VAL A CA 2
ATOM 1242 C C . VAL A 1 40 ? 1.633 -3.488 -14.246 1.00 0.00 402 VAL A C 2
ATOM 1243 O O . VAL A 1 40 ? 1.069 -4.177 -15.095 1.00 0.00 402 VAL A O 2
ATOM 1256 N N . GLU A 1 41 ? 2.493 -2.521 -14.552 1.00 0.00 403 GLU A N 2
ATOM 1257 C CA . GLU A 1 41 ? 2.828 -2.208 -15.937 1.00 0.00 403 GLU A CA 2
ATOM 1258 C C . GLU A 1 41 ? 3.393 -3.433 -16.650 1.00 0.00 403 GLU A C 2
ATOM 1259 O O . GLU A 1 41 ? 2.938 -3.799 -17.734 1.00 0.00 403 GLU A O 2
ATOM 1271 N N . TYR A 1 42 ? 4.387 -4.062 -16.034 1.00 0.00 404 TYR A N 2
ATOM 1272 C CA . TYR A 1 42 ? 5.018 -5.244 -16.610 1.00 0.00 404 TYR A CA 2
ATOM 1273 C C . TYR A 1 42 ? 4.465 -6.519 -15.980 1.00 0.00 404 TYR A C 2
ATOM 1274 O O . TYR A 1 42 ? 4.502 -6.688 -14.762 1.00 0.00 404 TYR A O 2
ATOM 1292 N N . GLN A 1 43 ? 3.952 -7.412 -16.820 1.00 0.00 405 GLN A N 2
ATOM 1293 C CA . GLN A 1 43 ? 3.391 -8.672 -16.346 1.00 0.00 405 GLN A CA 2
ATOM 1294 C C . GLN A 1 43 ? 4.167 -9.859 -16.906 1.00 0.00 405 GLN A C 2
ATOM 1295 O O . GLN A 1 43 ? 3.582 -10.876 -17.276 1.00 0.00 405 GLN A O 2
ATOM 1309 N N . SER A 1 44 ? 5.488 -9.721 -16.966 1.00 0.00 406 SER A N 2
ATOM 1310 C CA . SER A 1 44 ? 6.344 -10.780 -17.486 1.00 0.00 406 SER A CA 2
ATOM 1311 C C . SER A 1 44 ? 6.049 -12.107 -16.792 1.00 0.00 406 SER A C 2
ATOM 1312 O O . SER A 1 44 ? 5.654 -12.136 -15.627 1.00 0.00 406 SER A O 2
ATOM 1320 N N . GLY A 1 45 ? 6.245 -13.204 -17.517 1.00 0.00 407 GLY A N 2
ATOM 1321 C CA . GLY A 1 45 ? 5.995 -14.518 -16.956 1.00 0.00 407 GLY A CA 2
ATOM 1322 C C . GLY A 1 45 ? 7.167 -15.035 -16.145 1.00 0.00 407 GLY A C 2
ATOM 1323 O O . GLY A 1 45 ? 8.256 -14.461 -16.153 1.00 0.00 407 GLY A O 2
ATOM 1327 N N . PRO A 1 46 ? 6.949 -16.144 -15.422 1.00 0.00 408 PRO A N 2
ATOM 1328 C CA . PRO A 1 46 ? 5.657 -16.835 -15.404 1.00 0.00 408 PRO A CA 2
ATOM 1329 C C . PRO A 1 46 ? 4.580 -16.034 -14.680 1.00 0.00 408 PRO A C 2
ATOM 1330 O O . PRO A 1 46 ? 4.842 -14.944 -14.171 1.00 0.00 408 PRO A O 2
ATOM 1341 N N . SER A 1 47 ? 3.370 -16.580 -14.638 1.00 0.00 409 SER A N 2
ATOM 1342 C CA . SER A 1 47 ? 2.253 -15.914 -13.979 1.00 0.00 409 SER A CA 2
ATOM 1343 C C . SER A 1 47 ? 2.729 -15.134 -12.758 1.00 0.00 409 SER A C 2
ATOM 1344 O O . SER A 1 47 ? 2.576 -13.914 -12.688 1.00 0.00 409 SER A O 2
ATOM 1352 N N . SER A 1 48 ? 3.308 -15.847 -11.797 1.00 0.00 410 SER A N 2
ATOM 1353 C CA . SER A 1 48 ? 3.805 -15.223 -10.576 1.00 0.00 410 SER A CA 2
ATOM 1354 C C . SER A 1 48 ? 5.229 -14.710 -10.768 1.00 0.00 410 SER A C 2
ATOM 1355 O O . SER A 1 48 ? 5.506 -13.527 -10.575 1.00 0.00 410 SER A O 2
ATOM 1363 N N . GLY A 1 49 ? 6.129 -15.611 -11.151 1.00 0.00 411 GLY A N 2
ATOM 1364 C CA . GLY A 1 49 ? 7.514 -15.231 -11.363 1.00 0.00 411 GLY A CA 2
ATOM 1365 C C . GLY A 1 49 ? 8.213 -14.845 -10.075 1.00 0.00 411 GLY A C 2
ATOM 1366 O O . GLY A 1 49 ? 8.639 -15.708 -9.308 1.00 0.00 411 GLY A O 2
ATOM 1371 N N . GLY A 1 1 ? 2.911 26.503 14.042 1.00 0.00 363 GLY A N 3
ATOM 1372 C CA . GLY A 1 1 ? 2.203 27.311 13.067 1.00 0.00 363 GLY A CA 3
ATOM 1373 C C . GLY A 1 1 ? 0.700 27.138 13.151 1.00 0.00 363 GLY A C 3
ATOM 1374 O O . GLY A 1 1 ? -0.052 28.104 13.020 1.00 0.00 363 GLY A O 3
ATOM 1378 N N . SER A 1 2 ? 0.259 25.903 13.370 1.00 0.00 364 SER A N 3
ATOM 1379 C CA . SER A 1 2 ? -1.165 25.606 13.466 1.00 0.00 364 SER A CA 3
ATOM 1380 C C . SER A 1 2 ? -1.434 24.587 14.570 1.00 0.00 364 SER A C 3
ATOM 1381 O O . SER A 1 2 ? -0.805 23.531 14.621 1.00 0.00 364 SER A O 3
ATOM 1389 N N . SER A 1 3 ? -2.374 24.914 15.452 1.00 0.00 365 SER A N 3
ATOM 1390 C CA . SER A 1 3 ? -2.724 24.031 16.557 1.00 0.00 365 SER A CA 3
ATOM 1391 C C . SER A 1 3 ? -4.153 23.517 16.410 1.00 0.00 365 SER A C 3
ATOM 1392 O O . SER A 1 3 ? -5.025 24.213 15.893 1.00 0.00 365 SER A O 3
ATOM 1400 N N . GLY A 1 4 ? -4.385 22.290 16.869 1.00 0.00 366 GLY A N 3
ATOM 1401 C CA . GLY A 1 4 ? -5.708 21.702 16.780 1.00 0.00 366 GLY A CA 3
ATOM 1402 C C . GLY A 1 4 ? -6.082 21.329 15.359 1.00 0.00 366 GLY A C 3
ATOM 1403 O O . GLY A 1 4 ? -5.860 20.197 14.929 1.00 0.00 366 GLY A O 3
ATOM 1407 N N . SER A 1 5 ? -6.652 22.282 14.629 1.00 0.00 367 SER A N 3
ATOM 1408 C CA . SER A 1 5 ? -7.062 22.045 13.249 1.00 0.00 367 SER A CA 3
ATOM 1409 C C . SER A 1 5 ? -5.969 21.316 12.475 1.00 0.00 367 SER A C 3
ATOM 1410 O O . SER A 1 5 ? -4.807 21.305 12.881 1.00 0.00 367 SER A O 3
ATOM 1418 N N . SER A 1 6 ? -6.351 20.707 11.357 1.00 0.00 368 SER A N 3
ATOM 1419 C CA . SER A 1 6 ? -5.405 19.971 10.526 1.00 0.00 368 SER A CA 3
ATOM 1420 C C . SER A 1 6 ? -5.440 20.475 9.086 1.00 0.00 368 SER A C 3
ATOM 1421 O O . SER A 1 6 ? -6.476 20.927 8.600 1.00 0.00 368 SER A O 3
ATOM 1429 N N . GLY A 1 7 ? -4.299 20.393 8.409 1.00 0.00 369 GLY A N 3
ATOM 1430 C CA . GLY A 1 7 ? -4.219 20.844 7.032 1.00 0.00 369 GLY A CA 3
ATOM 1431 C C . GLY A 1 7 ? -4.045 19.698 6.055 1.00 0.00 369 GLY A C 3
ATOM 1432 O O . GLY A 1 7 ? -2.984 19.078 6.000 1.00 0.00 369 GLY A O 3
ATOM 1436 N N . GLN A 1 8 ? -5.091 19.414 5.285 1.00 0.00 370 GLN A N 3
ATOM 1437 C CA . GLN A 1 8 ? -5.049 18.333 4.308 1.00 0.00 370 GLN A CA 3
ATOM 1438 C C . GLN A 1 8 ? -3.775 18.403 3.473 1.00 0.00 370 GLN A C 3
ATOM 1439 O O . GLN A 1 8 ? -3.066 19.410 3.487 1.00 0.00 370 GLN A O 3
ATOM 1453 N N . ASP A 1 9 ? -3.491 17.329 2.746 1.00 0.00 371 ASP A N 3
ATOM 1454 C CA . ASP A 1 9 ? -2.302 17.269 1.903 1.00 0.00 371 ASP A CA 3
ATOM 1455 C C . ASP A 1 9 ? -2.656 16.794 0.497 1.00 0.00 371 ASP A C 3
ATOM 1456 O O . ASP A 1 9 ? -2.302 17.433 -0.493 1.00 0.00 371 ASP A O 3
ATOM 1465 N N . GLY A 1 10 ? -3.357 15.667 0.417 1.00 0.00 372 GLY A N 3
ATOM 1466 C CA . GLY A 1 10 ? -3.747 15.125 -0.872 1.00 0.00 372 GLY A CA 3
ATOM 1467 C C . GLY A 1 10 ? -3.583 13.620 -0.941 1.00 0.00 372 GLY A C 3
ATOM 1468 O O . GLY A 1 10 ? -3.256 12.977 0.056 1.00 0.00 372 GLY A O 3
ATOM 1472 N N . GLY A 1 11 ? -3.813 13.055 -2.123 1.00 0.00 373 GLY A N 3
ATOM 1473 C CA . GLY A 1 11 ? -3.687 11.620 -2.296 1.00 0.00 373 GLY A CA 3
ATOM 1474 C C . GLY A 1 11 ? -2.368 11.087 -1.772 1.00 0.00 373 GLY A C 3
ATOM 1475 O O . GLY A 1 11 ? -1.346 11.770 -1.835 1.00 0.00 373 GLY A O 3
ATOM 1479 N N . ARG A 1 12 ? -2.391 9.864 -1.251 1.00 0.00 374 ARG A N 3
ATOM 1480 C CA . ARG A 1 12 ? -1.188 9.241 -0.711 1.00 0.00 374 ARG A CA 3
ATOM 1481 C C . ARG A 1 12 ? -0.952 7.874 -1.346 1.00 0.00 374 ARG A C 3
ATOM 1482 O O . ARG A 1 12 ? -1.896 7.137 -1.628 1.00 0.00 374 ARG A O 3
ATOM 1503 N N . LYS A 1 13 ? 0.315 7.542 -1.569 1.00 0.00 375 LYS A N 3
ATOM 1504 C CA . LYS A 1 13 ? 0.678 6.264 -2.170 1.00 0.00 375 LYS A CA 3
ATOM 1505 C C . LYS A 1 13 ? 0.298 5.105 -1.254 1.00 0.00 375 LYS A C 3
ATOM 1506 O O . LYS A 1 13 ? 0.922 4.893 -0.214 1.00 0.00 375 LYS A O 3
ATOM 1525 N N . ILE A 1 14 ? -0.728 4.358 -1.648 1.00 0.00 376 ILE A N 3
ATOM 1526 C CA . ILE A 1 14 ? -1.188 3.219 -0.864 1.00 0.00 376 ILE A CA 3
ATOM 1527 C C . ILE A 1 14 ? -1.718 2.109 -1.765 1.00 0.00 376 ILE A C 3
ATOM 1528 O O . ILE A 1 14 ? -2.590 2.338 -2.603 1.00 0.00 376 ILE A O 3
ATOM 1544 N N . CYS A 1 15 ? -1.187 0.904 -1.585 1.00 0.00 377 CYS A N 3
ATOM 1545 C CA . CYS A 1 15 ? -1.607 -0.244 -2.380 1.00 0.00 377 CYS A CA 3
ATOM 1546 C C . CYS A 1 15 ? -3.123 -0.264 -2.549 1.00 0.00 377 CYS A C 3
ATOM 1547 O O . CYS A 1 15 ? -3.878 -0.396 -1.585 1.00 0.00 377 CYS A O 3
ATOM 1554 N N . PRO A 1 16 ? -3.581 -0.129 -3.802 1.00 0.00 378 PRO A N 3
ATOM 1555 C CA . PRO A 1 16 ? -5.010 -0.129 -4.127 1.00 0.00 378 PRO A CA 3
ATOM 1556 C C . PRO A 1 16 ? -5.648 -1.501 -3.938 1.00 0.00 378 PRO A C 3
ATOM 1557 O O . PRO A 1 16 ? -6.828 -1.693 -4.230 1.00 0.00 378 PRO A O 3
ATOM 1568 N N . ARG A 1 17 ? -4.860 -2.452 -3.446 1.00 0.00 379 ARG A N 3
ATOM 1569 C CA . ARG A 1 17 ? -5.348 -3.806 -3.219 1.00 0.00 379 ARG A CA 3
ATOM 1570 C C . ARG A 1 17 ? -5.518 -4.080 -1.727 1.00 0.00 379 ARG A C 3
ATOM 1571 O O . ARG A 1 17 ? -6.575 -4.530 -1.284 1.00 0.00 379 ARG A O 3
ATOM 1592 N N . CYS A 1 18 ? -4.470 -3.805 -0.958 1.00 0.00 380 CYS A N 3
ATOM 1593 C CA . CYS A 1 18 ? -4.501 -4.021 0.484 1.00 0.00 380 CYS A CA 3
ATOM 1594 C C . CYS A 1 18 ? -4.264 -2.714 1.235 1.00 0.00 380 CYS A C 3
ATOM 1595 O O . CYS A 1 18 ? -3.821 -2.718 2.383 1.00 0.00 380 CYS A O 3
ATOM 1602 N N . ASN A 1 19 ? -4.563 -1.598 0.579 1.00 0.00 381 ASN A N 3
ATOM 1603 C CA . ASN A 1 19 ? -4.382 -0.284 1.184 1.00 0.00 381 ASN A CA 3
ATOM 1604 C C . ASN A 1 19 ? -3.077 -0.222 1.972 1.00 0.00 381 ASN A C 3
ATOM 1605 O O . ASN A 1 19 ? -2.940 0.567 2.906 1.00 0.00 381 ASN A O 3
ATOM 1616 N N . ALA A 1 20 ? -2.120 -1.061 1.588 1.00 0.00 382 ALA A N 3
ATOM 1617 C CA . ALA A 1 20 ? -0.825 -1.101 2.256 1.00 0.00 382 ALA A CA 3
ATOM 1618 C C . ALA A 1 20 ? -0.240 0.299 2.403 1.00 0.00 382 ALA A C 3
ATOM 1619 O O . ALA A 1 20 ? -0.280 1.099 1.468 1.00 0.00 382 ALA A O 3
ATOM 1626 N N . GLN A 1 21 ? 0.301 0.589 3.581 1.00 0.00 383 GLN A N 3
ATOM 1627 C CA . GLN A 1 21 ? 0.893 1.894 3.850 1.00 0.00 383 GLN A CA 3
ATOM 1628 C C . GLN A 1 21 ? 2.411 1.842 3.714 1.00 0.00 383 GLN A C 3
ATOM 1629 O O . GLN A 1 21 ? 3.065 0.963 4.276 1.00 0.00 383 GLN A O 3
ATOM 1643 N N . PHE A 1 22 ? 2.966 2.789 2.964 1.00 0.00 384 PHE A N 3
ATOM 1644 C CA . PHE A 1 22 ? 4.407 2.850 2.753 1.00 0.00 384 PHE A CA 3
ATOM 1645 C C . PHE A 1 22 ? 4.881 4.297 2.649 1.00 0.00 384 PHE A C 3
ATOM 1646 O O . PHE A 1 22 ? 4.072 5.222 2.572 1.00 0.00 384 PHE A O 3
ATOM 1663 N N . ARG A 1 23 ? 6.196 4.484 2.649 1.00 0.00 385 ARG A N 3
ATOM 1664 C CA . ARG A 1 23 ? 6.779 5.817 2.556 1.00 0.00 385 ARG A CA 3
ATOM 1665 C C . ARG A 1 23 ? 7.536 5.990 1.243 1.00 0.00 385 ARG A C 3
ATOM 1666 O O . ARG A 1 23 ? 7.352 6.979 0.533 1.00 0.00 385 ARG A O 3
ATOM 1687 N N . VAL A 1 24 ? 8.389 5.021 0.926 1.00 0.00 386 VAL A N 3
ATOM 1688 C CA . VAL A 1 24 ? 9.175 5.065 -0.302 1.00 0.00 386 VAL A CA 3
ATOM 1689 C C . VAL A 1 24 ? 8.510 4.255 -1.409 1.00 0.00 386 VAL A C 3
ATOM 1690 O O . VAL A 1 24 ? 7.673 3.390 -1.145 1.00 0.00 386 VAL A O 3
ATOM 1703 N N . THR A 1 25 ? 8.887 4.540 -2.651 1.00 0.00 387 THR A N 3
ATOM 1704 C CA . THR A 1 25 ? 8.328 3.838 -3.800 1.00 0.00 387 THR A CA 3
ATOM 1705 C C . THR A 1 25 ? 8.849 2.408 -3.878 1.00 0.00 387 THR A C 3
ATOM 1706 O O . THR A 1 25 ? 8.075 1.463 -4.025 1.00 0.00 387 THR A O 3
ATOM 1717 N N . GLU A 1 26 ? 10.166 2.257 -3.778 1.00 0.00 388 GLU A N 3
ATOM 1718 C CA . GLU A 1 26 ? 10.790 0.940 -3.838 1.00 0.00 388 GLU A CA 3
ATOM 1719 C C . GLU A 1 26 ? 9.899 -0.114 -3.188 1.00 0.00 388 GLU A C 3
ATOM 1720 O O . GLU A 1 26 ? 9.587 -1.138 -3.796 1.00 0.00 388 GLU A O 3
ATOM 1732 N N . ALA A 1 27 ? 9.493 0.144 -1.950 1.00 0.00 389 ALA A N 3
ATOM 1733 C CA . ALA A 1 27 ? 8.636 -0.781 -1.218 1.00 0.00 389 ALA A CA 3
ATOM 1734 C C . ALA A 1 27 ? 7.406 -1.156 -2.037 1.00 0.00 389 ALA A C 3
ATOM 1735 O O . ALA A 1 27 ? 7.236 -2.312 -2.427 1.00 0.00 389 ALA A O 3
ATOM 1742 N N . LEU A 1 28 ? 6.551 -0.173 -2.295 1.00 0.00 390 LEU A N 3
ATOM 1743 C CA . LEU A 1 28 ? 5.335 -0.399 -3.068 1.00 0.00 390 LEU A CA 3
ATOM 1744 C C . LEU A 1 28 ? 5.644 -1.143 -4.364 1.00 0.00 390 LEU A C 3
ATOM 1745 O O . LEU A 1 28 ? 4.981 -2.124 -4.702 1.00 0.00 390 LEU A O 3
ATOM 1761 N N . ARG A 1 29 ? 6.656 -0.671 -5.084 1.00 0.00 391 ARG A N 3
ATOM 1762 C CA . ARG A 1 29 ? 7.054 -1.291 -6.342 1.00 0.00 391 ARG A CA 3
ATOM 1763 C C . ARG A 1 29 ? 7.047 -2.812 -6.224 1.00 0.00 391 ARG A C 3
ATOM 1764 O O . ARG A 1 29 ? 6.327 -3.498 -6.948 1.00 0.00 391 ARG A O 3
ATOM 1785 N N . GLY A 1 30 ? 7.854 -3.334 -5.305 1.00 0.00 392 GLY A N 3
ATOM 1786 C CA . GLY A 1 30 ? 7.926 -4.770 -5.109 1.00 0.00 392 GLY A CA 3
ATOM 1787 C C . GLY A 1 30 ? 6.661 -5.335 -4.494 1.00 0.00 392 GLY A C 3
ATOM 1788 O O . GLY A 1 30 ? 5.949 -6.115 -5.127 1.00 0.00 392 GLY A O 3
ATOM 1792 N N . HIS A 1 31 ? 6.381 -4.943 -3.255 1.00 0.00 393 HIS A N 3
ATOM 1793 C CA . HIS A 1 31 ? 5.193 -5.417 -2.553 1.00 0.00 393 HIS A CA 3
ATOM 1794 C C . HIS A 1 31 ? 4.019 -5.570 -3.515 1.00 0.00 393 HIS A C 3
ATOM 1795 O O . HIS A 1 31 ? 3.308 -6.574 -3.487 1.00 0.00 393 HIS A O 3
ATOM 1809 N N . MET A 1 32 ? 3.822 -4.567 -4.364 1.00 0.00 394 MET A N 3
ATOM 1810 C CA . MET A 1 32 ? 2.733 -4.591 -5.335 1.00 0.00 394 MET A CA 3
ATOM 1811 C C . MET A 1 32 ? 2.926 -5.723 -6.339 1.00 0.00 394 MET A C 3
ATOM 1812 O O . MET A 1 32 ? 2.075 -6.604 -6.466 1.00 0.00 394 MET A O 3
ATOM 1826 N N . CYS A 1 33 ? 4.047 -5.692 -7.051 1.00 0.00 395 CYS A N 3
ATOM 1827 C CA . CYS A 1 33 ? 4.350 -6.716 -8.045 1.00 0.00 395 CYS A CA 3
ATOM 1828 C C . CYS A 1 33 ? 3.871 -8.086 -7.578 1.00 0.00 395 CYS A C 3
ATOM 1829 O O . CYS A 1 33 ? 3.277 -8.843 -8.346 1.00 0.00 395 CYS A O 3
ATOM 1837 N N . TYR A 1 34 ? 4.135 -8.400 -6.314 1.00 0.00 396 TYR A N 3
ATOM 1838 C CA . TYR A 1 34 ? 3.735 -9.682 -5.745 1.00 0.00 396 TYR A CA 3
ATOM 1839 C C . TYR A 1 34 ? 2.278 -9.647 -5.296 1.00 0.00 396 TYR A C 3
ATOM 1840 O O . TYR A 1 34 ? 1.526 -10.598 -5.512 1.00 0.00 396 TYR A O 3
ATOM 1858 N N . CYS A 1 35 ? 1.884 -8.543 -4.670 1.00 0.00 397 CYS A N 3
ATOM 1859 C CA . CYS A 1 35 ? 0.518 -8.381 -4.190 1.00 0.00 397 CYS A CA 3
ATOM 1860 C C . CYS A 1 35 ? -0.482 -8.525 -5.334 1.00 0.00 397 CYS A C 3
ATOM 1861 O O . CYS A 1 35 ? -1.276 -9.466 -5.363 1.00 0.00 397 CYS A O 3
ATOM 1868 N N . CYS A 1 36 ? -0.436 -7.587 -6.274 1.00 0.00 398 CYS A N 3
ATOM 1869 C CA . CYS A 1 36 ? -1.337 -7.609 -7.420 1.00 0.00 398 CYS A CA 3
ATOM 1870 C C . CYS A 1 36 ? -0.563 -7.443 -8.724 1.00 0.00 398 CYS A C 3
ATOM 1871 O O . CYS A 1 36 ? -0.470 -6.352 -9.286 1.00 0.00 398 CYS A O 3
ATOM 1879 N N . PRO A 1 37 ? 0.009 -8.552 -9.217 1.00 0.00 399 PRO A N 3
ATOM 1880 C CA . PRO A 1 37 ? 0.787 -8.556 -10.460 1.00 0.00 399 PRO A CA 3
ATOM 1881 C C . PRO A 1 37 ? -0.086 -8.340 -11.691 1.00 0.00 399 PRO A C 3
ATOM 1882 O O . PRO A 1 37 ? 0.400 -8.373 -12.821 1.00 0.00 399 PRO A O 3
ATOM 1893 N N . GLU A 1 38 ? -1.377 -8.120 -11.464 1.00 0.00 400 GLU A N 3
ATOM 1894 C CA . GLU A 1 38 ? -2.318 -7.900 -12.556 1.00 0.00 400 GLU A CA 3
ATOM 1895 C C . GLU A 1 38 ? -2.346 -6.429 -12.962 1.00 0.00 400 GLU A C 3
ATOM 1896 O O . GLU A 1 38 ? -2.112 -6.089 -14.121 1.00 0.00 400 GLU A O 3
ATOM 1908 N N . MET A 1 39 ? -2.634 -5.561 -11.998 1.00 0.00 401 MET A N 3
ATOM 1909 C CA . MET A 1 39 ? -2.692 -4.126 -12.254 1.00 0.00 401 MET A CA 3
ATOM 1910 C C . MET A 1 39 ? -1.339 -3.603 -12.726 1.00 0.00 401 MET A C 3
ATOM 1911 O O . MET A 1 39 ? -1.250 -2.911 -13.740 1.00 0.00 401 MET A O 3
ATOM 1925 N N . VAL A 1 40 ? -0.288 -3.938 -11.984 1.00 0.00 402 VAL A N 3
ATOM 1926 C CA . VAL A 1 40 ? 1.060 -3.502 -12.327 1.00 0.00 402 VAL A CA 3
ATOM 1927 C C . VAL A 1 40 ? 1.245 -3.428 -13.839 1.00 0.00 402 VAL A C 3
ATOM 1928 O O . VAL A 1 40 ? 1.754 -2.438 -14.363 1.00 0.00 402 VAL A O 3
ATOM 1941 N N . GLU A 1 41 ? 0.828 -4.482 -14.533 1.00 0.00 403 GLU A N 3
ATOM 1942 C CA . GLU A 1 41 ? 0.949 -4.535 -15.986 1.00 0.00 403 GLU A CA 3
ATOM 1943 C C . GLU A 1 41 ? -0.098 -5.470 -16.585 1.00 0.00 403 GLU A C 3
ATOM 1944 O O . GLU A 1 41 ? -0.495 -6.455 -15.962 1.00 0.00 403 GLU A O 3
ATOM 1956 N N . TYR A 1 42 ? -0.541 -5.153 -17.796 1.00 0.00 404 TYR A N 3
ATOM 1957 C CA . TYR A 1 42 ? -1.544 -5.962 -18.479 1.00 0.00 404 TYR A CA 3
ATOM 1958 C C . TYR A 1 42 ? -0.908 -6.802 -19.582 1.00 0.00 404 TYR A C 3
ATOM 1959 O O . TYR A 1 42 ? -0.150 -6.291 -20.406 1.00 0.00 404 TYR A O 3
ATOM 1977 N N . GLN A 1 43 ? -1.222 -8.093 -19.590 1.00 0.00 405 GLN A N 3
ATOM 1978 C CA . GLN A 1 43 ? -0.681 -9.005 -20.591 1.00 0.00 405 GLN A CA 3
ATOM 1979 C C . GLN A 1 43 ? -1.211 -8.664 -21.980 1.00 0.00 405 GLN A C 3
ATOM 1980 O O . GLN A 1 43 ? -2.419 -8.687 -22.217 1.00 0.00 405 GLN A O 3
ATOM 1994 N N . SER A 1 44 ? -0.300 -8.348 -22.895 1.00 0.00 406 SER A N 3
ATOM 1995 C CA . SER A 1 44 ? -0.676 -7.998 -24.259 1.00 0.00 406 SER A CA 3
ATOM 1996 C C . SER A 1 44 ? -1.652 -9.021 -24.833 1.00 0.00 406 SER A C 3
ATOM 1997 O O . SER A 1 44 ? -1.678 -10.176 -24.410 1.00 0.00 406 SER A O 3
ATOM 2005 N N . GLY A 1 45 ? -2.455 -8.587 -25.800 1.00 0.00 407 GLY A N 3
ATOM 2006 C CA . GLY A 1 45 ? -3.422 -9.476 -26.416 1.00 0.00 407 GLY A CA 3
ATOM 2007 C C . GLY A 1 45 ? -3.606 -9.197 -27.895 1.00 0.00 407 GLY A C 3
ATOM 2008 O O . GLY A 1 45 ? -2.775 -8.551 -28.535 1.00 0.00 407 GLY A O 3
ATOM 2012 N N . PRO A 1 46 ? -4.716 -9.692 -28.461 1.00 0.00 408 PRO A N 3
ATOM 2013 C CA . PRO A 1 46 ? -5.712 -10.463 -27.710 1.00 0.00 408 PRO A CA 3
ATOM 2014 C C . PRO A 1 46 ? -5.191 -11.836 -27.298 1.00 0.00 408 PRO A C 3
ATOM 2015 O O . PRO A 1 46 ? -4.270 -12.372 -27.914 1.00 0.00 408 PRO A O 3
ATOM 2026 N N . SER A 1 47 ? -5.788 -12.400 -26.252 1.00 0.00 409 SER A N 3
ATOM 2027 C CA . SER A 1 47 ? -5.382 -13.710 -25.756 1.00 0.00 409 SER A CA 3
ATOM 2028 C C . SER A 1 47 ? -6.008 -14.825 -26.589 1.00 0.00 409 SER A C 3
ATOM 2029 O O . SER A 1 47 ? -7.230 -14.918 -26.703 1.00 0.00 409 SER A O 3
ATOM 2037 N N . SER A 1 48 ? -5.160 -15.669 -27.169 1.00 0.00 410 SER A N 3
ATOM 2038 C CA . SER A 1 48 ? -5.629 -16.775 -27.995 1.00 0.00 410 SER A CA 3
ATOM 2039 C C . SER A 1 48 ? -6.096 -17.940 -27.127 1.00 0.00 410 SER A C 3
ATOM 2040 O O . SER A 1 48 ? -7.266 -18.320 -27.156 1.00 0.00 410 SER A O 3
ATOM 2048 N N . GLY A 1 49 ? -5.171 -18.504 -26.356 1.00 0.00 411 GLY A N 3
ATOM 2049 C CA . GLY A 1 49 ? -5.506 -19.620 -25.491 1.00 0.00 411 GLY A CA 3
ATOM 2050 C C . GLY A 1 49 ? -4.475 -19.839 -24.401 1.00 0.00 411 GLY A C 3
ATOM 2051 O O . GLY A 1 49 ? -4.726 -19.547 -23.233 1.00 0.00 411 GLY A O 3
ATOM 2056 N N . GLY A 1 1 ? -18.244 24.052 -13.564 1.00 0.00 363 GLY A N 4
ATOM 2057 C CA . GLY A 1 1 ? -18.325 22.608 -13.446 1.00 0.00 363 GLY A CA 4
ATOM 2058 C C . GLY A 1 1 ? -17.043 21.997 -12.914 1.00 0.00 363 GLY A C 4
ATOM 2059 O O . GLY A 1 1 ? -16.630 22.285 -11.791 1.00 0.00 363 GLY A O 4
ATOM 2063 N N . SER A 1 2 ? -16.414 21.150 -13.723 1.00 0.00 364 SER A N 4
ATOM 2064 C CA . SER A 1 2 ? -15.175 20.492 -13.325 1.00 0.00 364 SER A CA 4
ATOM 2065 C C . SER A 1 2 ? -13.972 21.390 -13.596 1.00 0.00 364 SER A C 4
ATOM 2066 O O . SER A 1 2 ? -13.783 21.874 -14.712 1.00 0.00 364 SER A O 4
ATOM 2074 N N . SER A 1 3 ? -13.161 21.609 -12.566 1.00 0.00 365 SER A N 4
ATOM 2075 C CA . SER A 1 3 ? -11.978 22.452 -12.690 1.00 0.00 365 SER A CA 4
ATOM 2076 C C . SER A 1 3 ? -10.927 21.786 -13.573 1.00 0.00 365 SER A C 4
ATOM 2077 O O . SER A 1 3 ? -10.535 22.328 -14.606 1.00 0.00 365 SER A O 4
ATOM 2085 N N . GLY A 1 4 ? -10.474 20.607 -13.158 1.00 0.00 366 GLY A N 4
ATOM 2086 C CA . GLY A 1 4 ? -9.473 19.886 -13.922 1.00 0.00 366 GLY A CA 4
ATOM 2087 C C . GLY A 1 4 ? -8.826 18.772 -13.124 1.00 0.00 366 GLY A C 4
ATOM 2088 O O . GLY A 1 4 ? -7.803 18.979 -12.471 1.00 0.00 366 GLY A O 4
ATOM 2092 N N . SER A 1 5 ? -9.424 17.586 -13.174 1.00 0.00 367 SER A N 4
ATOM 2093 C CA . SER A 1 5 ? -8.903 16.435 -12.445 1.00 0.00 367 SER A CA 4
ATOM 2094 C C . SER A 1 5 ? -8.827 15.208 -13.349 1.00 0.00 367 SER A C 4
ATOM 2095 O O . SER A 1 5 ? -9.845 14.727 -13.847 1.00 0.00 367 SER A O 4
ATOM 2103 N N . SER A 1 6 ? -7.614 14.708 -13.556 1.00 0.00 368 SER A N 4
ATOM 2104 C CA . SER A 1 6 ? -7.403 13.539 -14.403 1.00 0.00 368 SER A CA 4
ATOM 2105 C C . SER A 1 6 ? -7.634 12.251 -13.618 1.00 0.00 368 SER A C 4
ATOM 2106 O O . SER A 1 6 ? -6.881 11.287 -13.751 1.00 0.00 368 SER A O 4
ATOM 2114 N N . GLY A 1 7 ? -8.681 12.244 -12.799 1.00 0.00 369 GLY A N 4
ATOM 2115 C CA . GLY A 1 7 ? -8.993 11.070 -12.004 1.00 0.00 369 GLY A CA 4
ATOM 2116 C C . GLY A 1 7 ? -7.917 10.758 -10.984 1.00 0.00 369 GLY A C 4
ATOM 2117 O O . GLY A 1 7 ? -7.347 9.667 -10.987 1.00 0.00 369 GLY A O 4
ATOM 2121 N N . GLN A 1 8 ? -7.637 11.719 -10.109 1.00 0.00 370 GLN A N 4
ATOM 2122 C CA . GLN A 1 8 ? -6.620 11.541 -9.079 1.00 0.00 370 GLN A CA 4
ATOM 2123 C C . GLN A 1 8 ? -7.173 11.888 -7.701 1.00 0.00 370 GLN A C 4
ATOM 2124 O O . GLN A 1 8 ? -7.126 13.042 -7.275 1.00 0.00 370 GLN A O 4
ATOM 2138 N N . ASP A 1 9 ? -7.698 10.883 -7.010 1.00 0.00 371 ASP A N 4
ATOM 2139 C CA . ASP A 1 9 ? -8.261 11.082 -5.679 1.00 0.00 371 ASP A CA 4
ATOM 2140 C C . ASP A 1 9 ? -7.160 11.352 -4.658 1.00 0.00 371 ASP A C 4
ATOM 2141 O O . ASP A 1 9 ? -6.674 10.435 -3.997 1.00 0.00 371 ASP A O 4
ATOM 2150 N N . GLY A 1 10 ? -6.770 12.617 -4.537 1.00 0.00 372 GLY A N 4
ATOM 2151 C CA . GLY A 1 10 ? -5.728 12.985 -3.596 1.00 0.00 372 GLY A CA 4
ATOM 2152 C C . GLY A 1 10 ? -4.344 12.614 -4.089 1.00 0.00 372 GLY A C 4
ATOM 2153 O O . GLY A 1 10 ? -4.199 11.785 -4.987 1.00 0.00 372 GLY A O 4
ATOM 2157 N N . GLY A 1 11 ? -3.322 13.230 -3.502 1.00 0.00 373 GLY A N 4
ATOM 2158 C CA . GLY A 1 11 ? -1.956 12.948 -3.902 1.00 0.00 373 GLY A CA 4
ATOM 2159 C C . GLY A 1 11 ? -1.233 12.061 -2.908 1.00 0.00 373 GLY A C 4
ATOM 2160 O O . GLY A 1 11 ? -0.550 12.553 -2.009 1.00 0.00 373 GLY A O 4
ATOM 2164 N N . ARG A 1 12 ? -1.383 10.750 -3.068 1.00 0.00 374 ARG A N 4
ATOM 2165 C CA . ARG A 1 12 ? -0.741 9.793 -2.175 1.00 0.00 374 ARG A CA 4
ATOM 2166 C C . ARG A 1 12 ? -0.630 8.423 -2.837 1.00 0.00 374 ARG A C 4
ATOM 2167 O O . ARG A 1 12 ? -1.341 8.125 -3.797 1.00 0.00 374 ARG A O 4
ATOM 2188 N N . LYS A 1 13 ? 0.267 7.592 -2.317 1.00 0.00 375 LYS A N 4
ATOM 2189 C CA . LYS A 1 13 ? 0.472 6.252 -2.856 1.00 0.00 375 LYS A CA 4
ATOM 2190 C C . LYS A 1 13 ? -0.007 5.191 -1.871 1.00 0.00 375 LYS A C 4
ATOM 2191 O O . LYS A 1 13 ? 0.509 5.086 -0.757 1.00 0.00 375 LYS A O 4
ATOM 2210 N N . ILE A 1 14 ? -0.994 4.405 -2.288 1.00 0.00 376 ILE A N 4
ATOM 2211 C CA . ILE A 1 14 ? -1.539 3.350 -1.443 1.00 0.00 376 ILE A CA 4
ATOM 2212 C C . ILE A 1 14 ? -2.093 2.204 -2.282 1.00 0.00 376 ILE A C 4
ATOM 2213 O O . ILE A 1 14 ? -3.003 2.395 -3.089 1.00 0.00 376 ILE A O 4
ATOM 2229 N N . CYS A 1 15 ? -1.539 1.012 -2.086 1.00 0.00 377 CYS A N 4
ATOM 2230 C CA . CYS A 1 15 ? -1.978 -0.166 -2.823 1.00 0.00 377 CYS A CA 4
ATOM 2231 C C . CYS A 1 15 ? -3.501 -0.266 -2.834 1.00 0.00 377 CYS A C 4
ATOM 2232 O O . CYS A 1 15 ? -4.146 -0.405 -1.795 1.00 0.00 377 CYS A O 4
ATOM 2239 N N . PRO A 1 16 ? -4.090 -0.192 -4.037 1.00 0.00 378 PRO A N 4
ATOM 2240 C CA . PRO A 1 16 ? -5.543 -0.273 -4.213 1.00 0.00 378 PRO A CA 4
ATOM 2241 C C . PRO A 1 16 ? -6.086 -1.668 -3.923 1.00 0.00 378 PRO A C 4
ATOM 2242 O O . PRO A 1 16 ? -7.280 -1.924 -4.077 1.00 0.00 378 PRO A O 4
ATOM 2253 N N . ARG A 1 17 ? -5.202 -2.566 -3.501 1.00 0.00 379 ARG A N 4
ATOM 2254 C CA . ARG A 1 17 ? -5.593 -3.936 -3.191 1.00 0.00 379 ARG A CA 4
ATOM 2255 C C . ARG A 1 17 ? -5.640 -4.158 -1.682 1.00 0.00 379 ARG A C 4
ATOM 2256 O O . ARG A 1 17 ? -6.712 -4.336 -1.103 1.00 0.00 379 ARG A O 4
ATOM 2277 N N . CYS A 1 18 ? -4.471 -4.149 -1.051 1.00 0.00 380 CYS A N 4
ATOM 2278 C CA . CYS A 1 18 ? -4.377 -4.351 0.390 1.00 0.00 380 CYS A CA 4
ATOM 2279 C C . CYS A 1 18 ? -4.604 -3.040 1.139 1.00 0.00 380 CYS A C 4
ATOM 2280 O O . CYS A 1 18 ? -5.046 -3.038 2.287 1.00 0.00 380 CYS A O 4
ATOM 2287 N N . ASN A 1 19 ? -4.297 -1.928 0.479 1.00 0.00 381 ASN A N 4
ATOM 2288 C CA . ASN A 1 19 ? -4.466 -0.611 1.082 1.00 0.00 381 ASN A CA 4
ATOM 2289 C C . ASN A 1 19 ? -3.531 -0.433 2.274 1.00 0.00 381 ASN A C 4
ATOM 2290 O O . ASN A 1 19 ? -3.955 -0.021 3.353 1.00 0.00 381 ASN A O 4
ATOM 2301 N N . ALA A 1 20 ? -2.255 -0.747 2.070 1.00 0.00 382 ALA A N 4
ATOM 2302 C CA . ALA A 1 20 ? -1.259 -0.620 3.126 1.00 0.00 382 ALA A CA 4
ATOM 2303 C C . ALA A 1 20 ? -0.627 0.768 3.120 1.00 0.00 382 ALA A C 4
ATOM 2304 O O . ALA A 1 20 ? -0.951 1.603 2.277 1.00 0.00 382 ALA A O 4
ATOM 2311 N N . GLN A 1 21 ? 0.276 1.006 4.066 1.00 0.00 383 GLN A N 4
ATOM 2312 C CA . GLN A 1 21 ? 0.951 2.294 4.170 1.00 0.00 383 GLN A CA 4
ATOM 2313 C C . GLN A 1 21 ? 2.440 2.154 3.868 1.00 0.00 383 GLN A C 4
ATOM 2314 O O . GLN A 1 21 ? 3.152 1.406 4.540 1.00 0.00 383 GLN A O 4
ATOM 2328 N N . PHE A 1 22 ? 2.904 2.876 2.855 1.00 0.00 384 PHE A N 4
ATOM 2329 C CA . PHE A 1 22 ? 4.308 2.831 2.463 1.00 0.00 384 PHE A CA 4
ATOM 2330 C C . PHE A 1 22 ? 4.933 4.222 2.519 1.00 0.00 384 PHE A C 4
ATOM 2331 O O . PHE A 1 22 ? 4.256 5.228 2.305 1.00 0.00 384 PHE A O 4
ATOM 2348 N N . ARG A 1 23 ? 6.229 4.271 2.809 1.00 0.00 385 ARG A N 4
ATOM 2349 C CA . ARG A 1 23 ? 6.946 5.537 2.895 1.00 0.00 385 ARG A CA 4
ATOM 2350 C C . ARG A 1 23 ? 7.818 5.753 1.662 1.00 0.00 385 ARG A C 4
ATOM 2351 O O . ARG A 1 23 ? 7.848 6.845 1.093 1.00 0.00 385 ARG A O 4
ATOM 2372 N N . VAL A 1 24 ? 8.527 4.706 1.254 1.00 0.00 386 VAL A N 4
ATOM 2373 C CA . VAL A 1 24 ? 9.400 4.780 0.088 1.00 0.00 386 VAL A CA 4
ATOM 2374 C C . VAL A 1 24 ? 8.651 4.398 -1.184 1.00 0.00 386 VAL A C 4
ATOM 2375 O O . VAL A 1 24 ? 7.442 4.165 -1.161 1.00 0.00 386 VAL A O 4
ATOM 2388 N N . THR A 1 25 ? 9.377 4.337 -2.296 1.00 0.00 387 THR A N 4
ATOM 2389 C CA . THR A 1 25 ? 8.782 3.984 -3.579 1.00 0.00 387 THR A CA 4
ATOM 2390 C C . THR A 1 25 ? 9.170 2.570 -3.994 1.00 0.00 387 THR A C 4
ATOM 2391 O O . THR A 1 25 ? 8.386 1.862 -4.625 1.00 0.00 387 THR A O 4
ATOM 2402 N N . GLU A 1 26 ? 10.384 2.164 -3.636 1.00 0.00 388 GLU A N 4
ATOM 2403 C CA . GLU A 1 26 ? 10.875 0.833 -3.973 1.00 0.00 388 GLU A CA 4
ATOM 2404 C C . GLU A 1 26 ? 9.983 -0.246 -3.363 1.00 0.00 388 GLU A C 4
ATOM 2405 O O . GLU A 1 26 ? 9.751 -1.290 -3.971 1.00 0.00 388 GLU A O 4
ATOM 2417 N N . ALA A 1 27 ? 9.487 0.016 -2.159 1.00 0.00 389 ALA A N 4
ATOM 2418 C CA . ALA A 1 27 ? 8.620 -0.930 -1.467 1.00 0.00 389 ALA A CA 4
ATOM 2419 C C . ALA A 1 27 ? 7.383 -1.250 -2.299 1.00 0.00 389 ALA A C 4
ATOM 2420 O O . ALA A 1 27 ? 7.123 -2.409 -2.624 1.00 0.00 389 ALA A O 4
ATOM 2427 N N . LEU A 1 28 ? 6.621 -0.216 -2.639 1.00 0.00 390 LEU A N 4
ATOM 2428 C CA . LEU A 1 28 ? 5.409 -0.386 -3.433 1.00 0.00 390 LEU A CA 4
ATOM 2429 C C . LEU A 1 28 ? 5.705 -1.146 -4.722 1.00 0.00 390 LEU A C 4
ATOM 2430 O O . LEU A 1 28 ? 4.995 -2.087 -5.077 1.00 0.00 390 LEU A O 4
ATOM 2446 N N . ARG A 1 29 ? 6.760 -0.733 -5.418 1.00 0.00 391 ARG A N 4
ATOM 2447 C CA . ARG A 1 29 ? 7.150 -1.375 -6.667 1.00 0.00 391 ARG A CA 4
ATOM 2448 C C . ARG A 1 29 ? 7.160 -2.894 -6.518 1.00 0.00 391 ARG A C 4
ATOM 2449 O O . ARG A 1 29 ? 6.442 -3.602 -7.223 1.00 0.00 391 ARG A O 4
ATOM 2470 N N . GLY A 1 30 ? 7.979 -3.388 -5.594 1.00 0.00 392 GLY A N 4
ATOM 2471 C CA . GLY A 1 30 ? 8.067 -4.819 -5.370 1.00 0.00 392 GLY A CA 4
ATOM 2472 C C . GLY A 1 30 ? 6.827 -5.378 -4.700 1.00 0.00 392 GLY A C 4
ATOM 2473 O O . GLY A 1 30 ? 6.178 -6.279 -5.233 1.00 0.00 392 GLY A O 4
ATOM 2477 N N . HIS A 1 31 ? 6.498 -4.845 -3.528 1.00 0.00 393 HIS A N 4
ATOM 2478 C CA . HIS A 1 31 ? 5.328 -5.298 -2.784 1.00 0.00 393 HIS A CA 4
ATOM 2479 C C . HIS A 1 31 ? 4.139 -5.508 -3.717 1.00 0.00 393 HIS A C 4
ATOM 2480 O O . HIS A 1 31 ? 3.464 -6.535 -3.655 1.00 0.00 393 HIS A O 4
ATOM 2494 N N . MET A 1 32 ? 3.889 -4.528 -4.579 1.00 0.00 394 MET A N 4
ATOM 2495 C CA . MET A 1 32 ? 2.782 -4.608 -5.525 1.00 0.00 394 MET A CA 4
ATOM 2496 C C . MET A 1 32 ? 2.993 -5.748 -6.516 1.00 0.00 394 MET A C 4
ATOM 2497 O O . MET A 1 32 ? 2.119 -6.598 -6.694 1.00 0.00 394 MET A O 4
ATOM 2511 N N . CYS A 1 33 ? 4.156 -5.761 -7.157 1.00 0.00 395 CYS A N 4
ATOM 2512 C CA . CYS A 1 33 ? 4.481 -6.798 -8.130 1.00 0.00 395 CYS A CA 4
ATOM 2513 C C . CYS A 1 33 ? 3.987 -8.161 -7.658 1.00 0.00 395 CYS A C 4
ATOM 2514 O O . CYS A 1 33 ? 3.382 -8.912 -8.424 1.00 0.00 395 CYS A O 4
ATOM 2522 N N . TYR A 1 34 ? 4.250 -8.475 -6.395 1.00 0.00 396 TYR A N 4
ATOM 2523 C CA . TYR A 1 34 ? 3.835 -9.750 -5.822 1.00 0.00 396 TYR A CA 4
ATOM 2524 C C . TYR A 1 34 ? 2.395 -9.681 -5.324 1.00 0.00 396 TYR A C 4
ATOM 2525 O O . TYR A 1 34 ? 1.538 -10.452 -5.758 1.00 0.00 396 TYR A O 4
ATOM 2543 N N . CYS A 1 35 ? 2.135 -8.751 -4.411 1.00 0.00 397 CYS A N 4
ATOM 2544 C CA . CYS A 1 35 ? 0.799 -8.579 -3.853 1.00 0.00 397 CYS A CA 4
ATOM 2545 C C . CYS A 1 35 ? -0.247 -8.491 -4.962 1.00 0.00 397 CYS A C 4
ATOM 2546 O O . CYS A 1 35 ? -1.074 -9.389 -5.121 1.00 0.00 397 CYS A O 4
ATOM 2553 N N . CYS A 1 36 ? -0.202 -7.405 -5.725 1.00 0.00 398 CYS A N 4
ATOM 2554 C CA . CYS A 1 36 ? -1.145 -7.199 -6.818 1.00 0.00 398 CYS A CA 4
ATOM 2555 C C . CYS A 1 36 ? -0.411 -7.035 -8.145 1.00 0.00 398 CYS A C 4
ATOM 2556 O O . CYS A 1 36 ? -0.155 -5.924 -8.608 1.00 0.00 398 CYS A O 4
ATOM 2564 N N . PRO A 1 37 ? -0.064 -8.168 -8.773 1.00 0.00 399 PRO A N 4
ATOM 2565 C CA . PRO A 1 37 ? 0.646 -8.177 -10.055 1.00 0.00 399 PRO A CA 4
ATOM 2566 C C . PRO A 1 37 ? -0.229 -7.692 -11.206 1.00 0.00 399 PRO A C 4
ATOM 2567 O O . PRO A 1 37 ? 0.219 -7.621 -12.350 1.00 0.00 399 PRO A O 4
ATOM 2578 N N . GLU A 1 38 ? -1.478 -7.360 -10.894 1.00 0.00 400 GLU A N 4
ATOM 2579 C CA . GLU A 1 38 ? -2.415 -6.883 -11.904 1.00 0.00 400 GLU A CA 4
ATOM 2580 C C . GLU A 1 38 ? -2.093 -5.447 -12.310 1.00 0.00 400 GLU A C 4
ATOM 2581 O O . GLU A 1 38 ? -1.815 -5.169 -13.476 1.00 0.00 400 GLU A O 4
ATOM 2593 N N . MET A 1 39 ? -2.133 -4.541 -11.339 1.00 0.00 401 MET A N 4
ATOM 2594 C CA . MET A 1 39 ? -1.844 -3.134 -11.595 1.00 0.00 401 MET A CA 4
ATOM 2595 C C . MET A 1 39 ? -0.400 -2.949 -12.048 1.00 0.00 401 MET A C 4
ATOM 2596 O O . MET A 1 39 ? -0.135 -2.313 -13.068 1.00 0.00 401 MET A O 4
ATOM 2610 N N . VAL A 1 40 ? 0.532 -3.509 -11.283 1.00 0.00 402 VAL A N 4
ATOM 2611 C CA . VAL A 1 40 ? 1.950 -3.407 -11.607 1.00 0.00 402 VAL A CA 4
ATOM 2612 C C . VAL A 1 40 ? 2.186 -3.573 -13.103 1.00 0.00 402 VAL A C 4
ATOM 2613 O O . VAL A 1 40 ? 2.089 -4.678 -13.637 1.00 0.00 402 VAL A O 4
ATOM 2626 N N . GLU A 1 41 ? 2.496 -2.469 -13.775 1.00 0.00 403 GLU A N 4
ATOM 2627 C CA . GLU A 1 41 ? 2.746 -2.493 -15.211 1.00 0.00 403 GLU A CA 4
ATOM 2628 C C . GLU A 1 41 ? 4.048 -3.225 -15.525 1.00 0.00 403 GLU A C 4
ATOM 2629 O O . GLU A 1 41 ? 4.965 -3.262 -14.705 1.00 0.00 403 GLU A O 4
ATOM 2641 N N . TYR A 1 42 ? 4.120 -3.806 -16.717 1.00 0.00 404 TYR A N 4
ATOM 2642 C CA . TYR A 1 42 ? 5.307 -4.540 -17.139 1.00 0.00 404 TYR A CA 4
ATOM 2643 C C . TYR A 1 42 ? 6.539 -3.640 -17.120 1.00 0.00 404 TYR A C 4
ATOM 2644 O O . TYR A 1 42 ? 6.425 -2.414 -17.141 1.00 0.00 404 TYR A O 4
ATOM 2662 N N . GLN A 1 43 ? 7.715 -4.258 -17.080 1.00 0.00 405 GLN A N 4
ATOM 2663 C CA . GLN A 1 43 ? 8.968 -3.513 -17.058 1.00 0.00 405 GLN A CA 4
ATOM 2664 C C . GLN A 1 43 ? 9.540 -3.368 -18.464 1.00 0.00 405 GLN A C 4
ATOM 2665 O O . GLN A 1 43 ? 10.357 -4.180 -18.900 1.00 0.00 405 GLN A O 4
ATOM 2679 N N . SER A 1 44 ? 9.106 -2.329 -19.170 1.00 0.00 406 SER A N 4
ATOM 2680 C CA . SER A 1 44 ? 9.572 -2.080 -20.529 1.00 0.00 406 SER A CA 4
ATOM 2681 C C . SER A 1 44 ? 9.995 -0.624 -20.700 1.00 0.00 406 SER A C 4
ATOM 2682 O O . SER A 1 44 ? 9.241 0.196 -21.222 1.00 0.00 406 SER A O 4
ATOM 2690 N N . GLY A 1 45 ? 11.209 -0.311 -20.256 1.00 0.00 407 GLY A N 4
ATOM 2691 C CA . GLY A 1 45 ? 11.712 1.046 -20.368 1.00 0.00 407 GLY A CA 4
ATOM 2692 C C . GLY A 1 45 ? 12.139 1.618 -19.031 1.00 0.00 407 GLY A C 4
ATOM 2693 O O . GLY A 1 45 ? 13.325 1.806 -18.762 1.00 0.00 407 GLY A O 4
ATOM 2697 N N . PRO A 1 46 ? 11.155 1.907 -18.166 1.00 0.00 408 PRO A N 4
ATOM 2698 C CA . PRO A 1 46 ? 9.739 1.688 -18.475 1.00 0.00 408 PRO A CA 4
ATOM 2699 C C . PRO A 1 46 ? 9.221 2.652 -19.537 1.00 0.00 408 PRO A C 4
ATOM 2700 O O . PRO A 1 46 ? 8.152 2.444 -20.110 1.00 0.00 408 PRO A O 4
ATOM 2711 N N . SER A 1 47 ? 9.987 3.708 -19.794 1.00 0.00 409 SER A N 4
ATOM 2712 C CA . SER A 1 47 ? 9.603 4.707 -20.785 1.00 0.00 409 SER A CA 4
ATOM 2713 C C . SER A 1 47 ? 9.855 4.193 -22.199 1.00 0.00 409 SER A C 4
ATOM 2714 O O . SER A 1 47 ? 11.000 4.069 -22.632 1.00 0.00 409 SER A O 4
ATOM 2722 N N . SER A 1 48 ? 8.775 3.897 -22.915 1.00 0.00 410 SER A N 4
ATOM 2723 C CA . SER A 1 48 ? 8.877 3.393 -24.279 1.00 0.00 410 SER A CA 4
ATOM 2724 C C . SER A 1 48 ? 8.501 4.474 -25.287 1.00 0.00 410 SER A C 4
ATOM 2725 O O . SER A 1 48 ? 7.923 5.499 -24.929 1.00 0.00 410 SER A O 4
ATOM 2733 N N . GLY A 1 49 ? 8.834 4.237 -26.553 1.00 0.00 411 GLY A N 4
ATOM 2734 C CA . GLY A 1 49 ? 8.524 5.199 -27.594 1.00 0.00 411 GLY A CA 4
ATOM 2735 C C . GLY A 1 49 ? 9.746 5.594 -28.400 1.00 0.00 411 GLY A C 4
ATOM 2736 O O . GLY A 1 49 ? 10.034 4.996 -29.436 1.00 0.00 411 GLY A O 4
ATOM 2741 N N . GLY A 1 1 ? -2.385 24.394 14.184 1.00 0.00 363 GLY A N 5
ATOM 2742 C CA . GLY A 1 1 ? -3.406 23.445 13.780 1.00 0.00 363 GLY A CA 5
ATOM 2743 C C . GLY A 1 1 ? -3.756 23.560 12.310 1.00 0.00 363 GLY A C 5
ATOM 2744 O O . GLY A 1 1 ? -3.158 22.890 11.468 1.00 0.00 363 GLY A O 5
ATOM 2748 N N . SER A 1 2 ? -4.730 24.410 12.000 1.00 0.00 364 SER A N 5
ATOM 2749 C CA . SER A 1 2 ? -5.163 24.607 10.622 1.00 0.00 364 SER A CA 5
ATOM 2750 C C . SER A 1 2 ? -3.980 24.517 9.662 1.00 0.00 364 SER A C 5
ATOM 2751 O O . SER A 1 2 ? -2.857 24.883 10.008 1.00 0.00 364 SER A O 5
ATOM 2759 N N . SER A 1 3 ? -4.242 24.025 8.455 1.00 0.00 365 SER A N 5
ATOM 2760 C CA . SER A 1 3 ? -3.199 23.883 7.446 1.00 0.00 365 SER A CA 5
ATOM 2761 C C . SER A 1 3 ? -2.499 25.215 7.195 1.00 0.00 365 SER A C 5
ATOM 2762 O O . SER A 1 3 ? -2.960 26.264 7.642 1.00 0.00 365 SER A O 5
ATOM 2770 N N . GLY A 1 4 ? -1.383 25.164 6.475 1.00 0.00 366 GLY A N 5
ATOM 2771 C CA . GLY A 1 4 ? -0.636 26.372 6.177 1.00 0.00 366 GLY A CA 5
ATOM 2772 C C . GLY A 1 4 ? 0.747 26.079 5.631 1.00 0.00 366 GLY A C 5
ATOM 2773 O O . GLY A 1 4 ? 1.069 26.455 4.504 1.00 0.00 366 GLY A O 5
ATOM 2777 N N . SER A 1 5 ? 1.568 25.407 6.432 1.00 0.00 367 SER A N 5
ATOM 2778 C CA . SER A 1 5 ? 2.927 25.069 6.025 1.00 0.00 367 SER A CA 5
ATOM 2779 C C . SER A 1 5 ? 2.998 23.636 5.507 1.00 0.00 367 SER A C 5
ATOM 2780 O O . SER A 1 5 ? 3.599 23.369 4.467 1.00 0.00 367 SER A O 5
ATOM 2788 N N . SER A 1 6 ? 2.378 22.717 6.241 1.00 0.00 368 SER A N 5
ATOM 2789 C CA . SER A 1 6 ? 2.374 21.309 5.860 1.00 0.00 368 SER A CA 5
ATOM 2790 C C . SER A 1 6 ? 1.630 21.106 4.544 1.00 0.00 368 SER A C 5
ATOM 2791 O O . SER A 1 6 ? 0.627 21.767 4.275 1.00 0.00 368 SER A O 5
ATOM 2799 N N . GLY A 1 7 ? 2.129 20.185 3.725 1.00 0.00 369 GLY A N 5
ATOM 2800 C CA . GLY A 1 7 ? 1.501 19.909 2.446 1.00 0.00 369 GLY A CA 5
ATOM 2801 C C . GLY A 1 7 ? 2.487 19.403 1.413 1.00 0.00 369 GLY A C 5
ATOM 2802 O O . GLY A 1 7 ? 3.335 20.155 0.935 1.00 0.00 369 GLY A O 5
ATOM 2806 N N . GLN A 1 8 ? 2.376 18.124 1.068 1.00 0.00 370 GLN A N 5
ATOM 2807 C CA . GLN A 1 8 ? 3.267 17.517 0.086 1.00 0.00 370 GLN A CA 5
ATOM 2808 C C . GLN A 1 8 ? 2.616 17.485 -1.293 1.00 0.00 370 GLN A C 5
ATOM 2809 O O . GLN A 1 8 ? 1.537 16.919 -1.467 1.00 0.00 370 GLN A O 5
ATOM 2823 N N . ASP A 1 9 ? 3.279 18.095 -2.269 1.00 0.00 371 ASP A N 5
ATOM 2824 C CA . ASP A 1 9 ? 2.765 18.136 -3.633 1.00 0.00 371 ASP A CA 5
ATOM 2825 C C . ASP A 1 9 ? 2.914 16.777 -4.310 1.00 0.00 371 ASP A C 5
ATOM 2826 O O . ASP A 1 9 ? 3.973 16.452 -4.846 1.00 0.00 371 ASP A O 5
ATOM 2835 N N . GLY A 1 10 ? 1.846 15.986 -4.281 1.00 0.00 372 GLY A N 5
ATOM 2836 C CA . GLY A 1 10 ? 1.880 14.671 -4.895 1.00 0.00 372 GLY A CA 5
ATOM 2837 C C . GLY A 1 10 ? 0.843 13.732 -4.311 1.00 0.00 372 GLY A C 5
ATOM 2838 O O . GLY A 1 10 ? 0.735 13.595 -3.093 1.00 0.00 372 GLY A O 5
ATOM 2842 N N . GLY A 1 11 ? 0.076 13.084 -5.182 1.00 0.00 373 GLY A N 5
ATOM 2843 C CA . GLY A 1 11 ? -0.949 12.163 -4.727 1.00 0.00 373 GLY A CA 5
ATOM 2844 C C . GLY A 1 11 ? -0.393 11.073 -3.832 1.00 0.00 373 GLY A C 5
ATOM 2845 O O . GLY A 1 11 ? 0.620 10.453 -4.154 1.00 0.00 373 GLY A O 5
ATOM 2849 N N . ARG A 1 12 ? -1.056 10.841 -2.704 1.00 0.00 374 ARG A N 5
ATOM 2850 C CA . ARG A 1 12 ? -0.620 9.820 -1.758 1.00 0.00 374 ARG A CA 5
ATOM 2851 C C . ARG A 1 12 ? -0.455 8.471 -2.451 1.00 0.00 374 ARG A C 5
ATOM 2852 O O . ARG A 1 12 ? -1.132 8.181 -3.438 1.00 0.00 374 ARG A O 5
ATOM 2873 N N . LYS A 1 13 ? 0.449 7.650 -1.929 1.00 0.00 375 LYS A N 5
ATOM 2874 C CA . LYS A 1 13 ? 0.704 6.331 -2.496 1.00 0.00 375 LYS A CA 5
ATOM 2875 C C . LYS A 1 13 ? 0.204 5.232 -1.563 1.00 0.00 375 LYS A C 5
ATOM 2876 O O . LYS A 1 13 ? 0.786 4.993 -0.504 1.00 0.00 375 LYS A O 5
ATOM 2895 N N . ILE A 1 14 ? -0.874 4.567 -1.964 1.00 0.00 376 ILE A N 5
ATOM 2896 C CA . ILE A 1 14 ? -1.449 3.493 -1.164 1.00 0.00 376 ILE A CA 5
ATOM 2897 C C . ILE A 1 14 ? -1.887 2.327 -2.044 1.00 0.00 376 ILE A C 5
ATOM 2898 O O . ILE A 1 14 ? -2.684 2.496 -2.967 1.00 0.00 376 ILE A O 5
ATOM 2914 N N . CYS A 1 15 ? -1.361 1.142 -1.752 1.00 0.00 377 CYS A N 5
ATOM 2915 C CA . CYS A 1 15 ? -1.698 -0.054 -2.515 1.00 0.00 377 CYS A CA 5
ATOM 2916 C C . CYS A 1 15 ? -3.210 -0.192 -2.670 1.00 0.00 377 CYS A C 5
ATOM 2917 O O . CYS A 1 15 ? -3.941 -0.417 -1.705 1.00 0.00 377 CYS A O 5
ATOM 2924 N N . PRO A 1 16 ? -3.692 -0.053 -3.915 1.00 0.00 378 PRO A N 5
ATOM 2925 C CA . PRO A 1 16 ? -5.120 -0.159 -4.227 1.00 0.00 378 PRO A CA 5
ATOM 2926 C C . PRO A 1 16 ? -5.642 -1.584 -4.078 1.00 0.00 378 PRO A C 5
ATOM 2927 O O . PRO A 1 16 ? -6.804 -1.864 -4.374 1.00 0.00 378 PRO A O 5
ATOM 2938 N N . ARG A 1 17 ? -4.776 -2.481 -3.618 1.00 0.00 379 ARG A N 5
ATOM 2939 C CA . ARG A 1 17 ? -5.150 -3.878 -3.430 1.00 0.00 379 ARG A CA 5
ATOM 2940 C C . ARG A 1 17 ? -5.359 -4.191 -1.952 1.00 0.00 379 ARG A C 5
ATOM 2941 O O . ARG A 1 17 ? -6.380 -4.761 -1.565 1.00 0.00 379 ARG A O 5
ATOM 2962 N N . CYS A 1 18 ? -4.385 -3.816 -1.129 1.00 0.00 380 CYS A N 5
ATOM 2963 C CA . CYS A 1 18 ? -4.461 -4.058 0.306 1.00 0.00 380 CYS A CA 5
ATOM 2964 C C . CYS A 1 18 ? -4.239 -2.765 1.087 1.00 0.00 380 CYS A C 5
ATOM 2965 O O . CYS A 1 18 ? -3.825 -2.792 2.245 1.00 0.00 380 CYS A O 5
ATOM 2972 N N . ASN A 1 19 ? -4.519 -1.637 0.444 1.00 0.00 381 ASN A N 5
ATOM 2973 C CA . ASN A 1 19 ? -4.351 -0.334 1.078 1.00 0.00 381 ASN A CA 5
ATOM 2974 C C . ASN A 1 19 ? -3.109 -0.317 1.964 1.00 0.00 381 ASN A C 5
ATOM 2975 O O . ASN A 1 19 ? -3.047 0.420 2.948 1.00 0.00 381 ASN A O 5
ATOM 2986 N N . ALA A 1 20 ? -2.123 -1.133 1.608 1.00 0.00 382 ALA A N 5
ATOM 2987 C CA . ALA A 1 20 ? -0.882 -1.210 2.369 1.00 0.00 382 ALA A CA 5
ATOM 2988 C C . ALA A 1 20 ? -0.239 0.165 2.510 1.00 0.00 382 ALA A C 5
ATOM 2989 O O . ALA A 1 20 ? -0.146 0.919 1.541 1.00 0.00 382 ALA A O 5
ATOM 2996 N N . GLN A 1 21 ? 0.204 0.485 3.722 1.00 0.00 383 GLN A N 5
ATOM 2997 C CA . GLN A 1 21 ? 0.838 1.771 3.988 1.00 0.00 383 GLN A CA 5
ATOM 2998 C C . GLN A 1 21 ? 2.350 1.679 3.812 1.00 0.00 383 GLN A C 5
ATOM 2999 O O . GLN A 1 21 ? 3.004 0.821 4.406 1.00 0.00 383 GLN A O 5
ATOM 3013 N N . PHE A 1 22 ? 2.900 2.568 2.992 1.00 0.00 384 PHE A N 5
ATOM 3014 C CA . PHE A 1 22 ? 4.336 2.587 2.736 1.00 0.00 384 PHE A CA 5
ATOM 3015 C C . PHE A 1 22 ? 4.879 4.012 2.790 1.00 0.00 384 PHE A C 5
ATOM 3016 O O . PHE A 1 22 ? 4.119 4.974 2.900 1.00 0.00 384 PHE A O 5
ATOM 3033 N N . ARG A 1 23 ? 6.200 4.139 2.711 1.00 0.00 385 ARG A N 5
ATOM 3034 C CA . ARG A 1 23 ? 6.846 5.445 2.753 1.00 0.00 385 ARG A CA 5
ATOM 3035 C C . ARG A 1 23 ? 7.642 5.698 1.476 1.00 0.00 385 ARG A C 5
ATOM 3036 O O . ARG A 1 23 ? 7.607 6.795 0.917 1.00 0.00 385 ARG A O 5
ATOM 3057 N N . VAL A 1 24 ? 8.359 4.677 1.019 1.00 0.00 386 VAL A N 5
ATOM 3058 C CA . VAL A 1 24 ? 9.163 4.788 -0.192 1.00 0.00 386 VAL A CA 5
ATOM 3059 C C . VAL A 1 24 ? 8.477 4.109 -1.372 1.00 0.00 386 VAL A C 5
ATOM 3060 O O . VAL A 1 24 ? 7.640 3.224 -1.193 1.00 0.00 386 VAL A O 5
ATOM 3073 N N . THR A 1 25 ? 8.838 4.528 -2.581 1.00 0.00 387 THR A N 5
ATOM 3074 C CA . THR A 1 25 ? 8.257 3.961 -3.791 1.00 0.00 387 THR A CA 5
ATOM 3075 C C . THR A 1 25 ? 8.706 2.519 -3.994 1.00 0.00 387 THR A C 5
ATOM 3076 O O . THR A 1 25 ? 7.882 1.620 -4.157 1.00 0.00 387 THR A O 5
ATOM 3087 N N . GLU A 1 26 ? 10.018 2.305 -3.981 1.00 0.00 388 GLU A N 5
ATOM 3088 C CA . GLU A 1 26 ? 10.576 0.971 -4.163 1.00 0.00 388 GLU A CA 5
ATOM 3089 C C . GLU A 1 26 ? 9.760 -0.069 -3.401 1.00 0.00 388 GLU A C 5
ATOM 3090 O O . GLU A 1 26 ? 9.467 -1.146 -3.920 1.00 0.00 388 GLU A O 5
ATOM 3102 N N . ALA A 1 27 ? 9.397 0.262 -2.166 1.00 0.00 389 ALA A N 5
ATOM 3103 C CA . ALA A 1 27 ? 8.614 -0.641 -1.332 1.00 0.00 389 ALA A CA 5
ATOM 3104 C C . ALA A 1 27 ? 7.316 -1.043 -2.026 1.00 0.00 389 ALA A C 5
ATOM 3105 O O . ALA A 1 27 ? 6.881 -2.191 -1.934 1.00 0.00 389 ALA A O 5
ATOM 3112 N N . LEU A 1 28 ? 6.703 -0.090 -2.719 1.00 0.00 390 LEU A N 5
ATOM 3113 C CA . LEU A 1 28 ? 5.453 -0.345 -3.428 1.00 0.00 390 LEU A CA 5
ATOM 3114 C C . LEU A 1 28 ? 5.700 -1.172 -4.686 1.00 0.00 390 LEU A C 5
ATOM 3115 O O . LEU A 1 28 ? 4.983 -2.136 -4.957 1.00 0.00 390 LEU A O 5
ATOM 3131 N N . ARG A 1 29 ? 6.719 -0.790 -5.448 1.00 0.00 391 ARG A N 5
ATOM 3132 C CA . ARG A 1 29 ? 7.061 -1.498 -6.677 1.00 0.00 391 ARG A CA 5
ATOM 3133 C C . ARG A 1 29 ? 7.104 -3.005 -6.442 1.00 0.00 391 ARG A C 5
ATOM 3134 O O . ARG A 1 29 ? 6.445 -3.771 -7.144 1.00 0.00 391 ARG A O 5
ATOM 3155 N N . GLY A 1 30 ? 7.884 -3.423 -5.450 1.00 0.00 392 GLY A N 5
ATOM 3156 C CA . GLY A 1 30 ? 7.999 -4.836 -5.142 1.00 0.00 392 GLY A CA 5
ATOM 3157 C C . GLY A 1 30 ? 6.752 -5.388 -4.480 1.00 0.00 392 GLY A C 5
ATOM 3158 O O . GLY A 1 30 ? 6.135 -6.326 -4.986 1.00 0.00 392 GLY A O 5
ATOM 3162 N N . HIS A 1 31 ? 6.380 -4.807 -3.344 1.00 0.00 393 HIS A N 5
ATOM 3163 C CA . HIS A 1 31 ? 5.199 -5.247 -2.610 1.00 0.00 393 HIS A CA 5
ATOM 3164 C C . HIS A 1 31 ? 4.032 -5.498 -3.561 1.00 0.00 393 HIS A C 5
ATOM 3165 O O . HIS A 1 31 ? 3.396 -6.551 -3.514 1.00 0.00 393 HIS A O 5
ATOM 3179 N N . MET A 1 32 ? 3.756 -4.524 -4.422 1.00 0.00 394 MET A N 5
ATOM 3180 C CA . MET A 1 32 ? 2.666 -4.640 -5.383 1.00 0.00 394 MET A CA 5
ATOM 3181 C C . MET A 1 32 ? 2.927 -5.776 -6.366 1.00 0.00 394 MET A C 5
ATOM 3182 O O . MET A 1 32 ? 2.069 -6.635 -6.579 1.00 0.00 394 MET A O 5
ATOM 3196 N N . CYS A 1 33 ? 4.113 -5.776 -6.963 1.00 0.00 395 CYS A N 5
ATOM 3197 C CA . CYS A 1 33 ? 4.486 -6.807 -7.925 1.00 0.00 395 CYS A CA 5
ATOM 3198 C C . CYS A 1 33 ? 4.012 -8.180 -7.461 1.00 0.00 395 CYS A C 5
ATOM 3199 O O . CYS A 1 33 ? 3.497 -8.970 -8.253 1.00 0.00 395 CYS A O 5
ATOM 3207 N N . TYR A 1 34 ? 4.190 -8.458 -6.175 1.00 0.00 396 TYR A N 5
ATOM 3208 C CA . TYR A 1 34 ? 3.784 -9.738 -5.606 1.00 0.00 396 TYR A CA 5
ATOM 3209 C C . TYR A 1 34 ? 2.319 -9.705 -5.181 1.00 0.00 396 TYR A C 5
ATOM 3210 O O . TYR A 1 34 ? 1.515 -10.531 -5.615 1.00 0.00 396 TYR A O 5
ATOM 3228 N N . CYS A 1 35 ? 1.979 -8.744 -4.329 1.00 0.00 397 CYS A N 5
ATOM 3229 C CA . CYS A 1 35 ? 0.612 -8.600 -3.843 1.00 0.00 397 CYS A CA 5
ATOM 3230 C C . CYS A 1 35 ? -0.364 -8.439 -5.005 1.00 0.00 397 CYS A C 5
ATOM 3231 O O . CYS A 1 35 ? -1.171 -9.329 -5.280 1.00 0.00 397 CYS A O 5
ATOM 3238 N N . CYS A 1 36 ? -0.284 -7.300 -5.683 1.00 0.00 398 CYS A N 5
ATOM 3239 C CA . CYS A 1 36 ? -1.161 -7.021 -6.816 1.00 0.00 398 CYS A CA 5
ATOM 3240 C C . CYS A 1 36 ? -0.361 -6.921 -8.110 1.00 0.00 398 CYS A C 5
ATOM 3241 O O . CYS A 1 36 ? -0.040 -5.832 -8.588 1.00 0.00 398 CYS A O 5
ATOM 3249 N N . PRO A 1 37 ? -0.029 -8.083 -8.693 1.00 0.00 399 PRO A N 5
ATOM 3250 C CA . PRO A 1 37 ? 0.739 -8.152 -9.939 1.00 0.00 399 PRO A CA 5
ATOM 3251 C C . PRO A 1 37 ? -0.063 -7.666 -11.142 1.00 0.00 399 PRO A C 5
ATOM 3252 O O . PRO A 1 37 ? 0.430 -7.668 -12.269 1.00 0.00 399 PRO A O 5
ATOM 3263 N N . GLU A 1 38 ? -1.301 -7.250 -10.893 1.00 0.00 400 GLU A N 5
ATOM 3264 C CA . GLU A 1 38 ? -2.170 -6.761 -11.957 1.00 0.00 400 GLU A CA 5
ATOM 3265 C C . GLU A 1 38 ? -2.010 -5.255 -12.141 1.00 0.00 400 GLU A C 5
ATOM 3266 O O . GLU A 1 38 ? -1.873 -4.767 -13.263 1.00 0.00 400 GLU A O 5
ATOM 3278 N N . MET A 1 39 ? -2.030 -4.524 -11.032 1.00 0.00 401 MET A N 5
ATOM 3279 C CA . MET A 1 39 ? -1.887 -3.073 -11.070 1.00 0.00 401 MET A CA 5
ATOM 3280 C C . MET A 1 39 ? -0.417 -2.674 -11.145 1.00 0.00 401 MET A C 5
ATOM 3281 O O . MET A 1 39 ? 0.024 -1.757 -10.451 1.00 0.00 401 MET A O 5
ATOM 3295 N N . VAL A 1 40 ? 0.338 -3.368 -11.991 1.00 0.00 402 VAL A N 5
ATOM 3296 C CA . VAL A 1 40 ? 1.759 -3.084 -12.156 1.00 0.00 402 VAL A CA 5
ATOM 3297 C C . VAL A 1 40 ? 2.085 -2.739 -13.605 1.00 0.00 402 VAL A C 5
ATOM 3298 O O . VAL A 1 40 ? 1.853 -3.539 -14.511 1.00 0.00 402 VAL A O 5
ATOM 3311 N N . GLU A 1 41 ? 2.623 -1.542 -13.815 1.00 0.00 403 GLU A N 5
ATOM 3312 C CA . GLU A 1 41 ? 2.981 -1.090 -15.155 1.00 0.00 403 GLU A CA 5
ATOM 3313 C C . GLU A 1 41 ? 4.314 -1.689 -15.593 1.00 0.00 403 GLU A C 5
ATOM 3314 O O . GLU A 1 41 ? 4.537 -1.934 -16.779 1.00 0.00 403 GLU A O 5
ATOM 3326 N N . TYR A 1 42 ? 5.197 -1.922 -14.628 1.00 0.00 404 TYR A N 5
ATOM 3327 C CA . TYR A 1 42 ? 6.510 -2.489 -14.913 1.00 0.00 404 TYR A CA 5
ATOM 3328 C C . TYR A 1 42 ? 6.389 -3.938 -15.373 1.00 0.00 404 TYR A C 5
ATOM 3329 O O . TYR A 1 42 ? 5.797 -4.771 -14.686 1.00 0.00 404 TYR A O 5
ATOM 3347 N N . GLN A 1 43 ? 6.954 -4.231 -16.540 1.00 0.00 405 GLN A N 5
ATOM 3348 C CA . GLN A 1 43 ? 6.909 -5.580 -17.093 1.00 0.00 405 GLN A CA 5
ATOM 3349 C C . GLN A 1 43 ? 8.051 -6.430 -16.545 1.00 0.00 405 GLN A C 5
ATOM 3350 O O . GLN A 1 43 ? 9.102 -6.554 -17.173 1.00 0.00 405 GLN A O 5
ATOM 3364 N N . SER A 1 44 ? 7.836 -7.014 -15.370 1.00 0.00 406 SER A N 5
ATOM 3365 C CA . SER A 1 44 ? 8.849 -7.850 -14.735 1.00 0.00 406 SER A CA 5
ATOM 3366 C C . SER A 1 44 ? 8.641 -9.319 -15.090 1.00 0.00 406 SER A C 5
ATOM 3367 O O . SER A 1 44 ? 7.859 -10.020 -14.449 1.00 0.00 406 SER A O 5
ATOM 3375 N N . GLY A 1 45 ? 9.348 -9.779 -16.118 1.00 0.00 407 GLY A N 5
ATOM 3376 C CA . GLY A 1 45 ? 9.228 -11.162 -16.542 1.00 0.00 407 GLY A CA 5
ATOM 3377 C C . GLY A 1 45 ? 9.975 -11.440 -17.831 1.00 0.00 407 GLY A C 5
ATOM 3378 O O . GLY A 1 45 ? 11.006 -12.113 -17.844 1.00 0.00 407 GLY A O 5
ATOM 3382 N N . PRO A 1 46 ? 9.450 -10.916 -18.949 1.00 0.00 408 PRO A N 5
ATOM 3383 C CA . PRO A 1 46 ? 8.222 -10.114 -18.946 1.00 0.00 408 PRO A CA 5
ATOM 3384 C C . PRO A 1 46 ? 6.985 -10.950 -18.639 1.00 0.00 408 PRO A C 5
ATOM 3385 O O . PRO A 1 46 ? 6.776 -12.008 -19.232 1.00 0.00 408 PRO A O 5
ATOM 3396 N N . SER A 1 47 ? 6.166 -10.467 -17.710 1.00 0.00 409 SER A N 5
ATOM 3397 C CA . SER A 1 47 ? 4.950 -11.172 -17.322 1.00 0.00 409 SER A CA 5
ATOM 3398 C C . SER A 1 47 ? 3.725 -10.543 -17.978 1.00 0.00 409 SER A C 5
ATOM 3399 O O . SER A 1 47 ? 2.998 -11.202 -18.722 1.00 0.00 409 SER A O 5
ATOM 3407 N N . SER A 1 48 ? 3.502 -9.263 -17.697 1.00 0.00 410 SER A N 5
ATOM 3408 C CA . SER A 1 48 ? 2.363 -8.545 -18.256 1.00 0.00 410 SER A CA 5
ATOM 3409 C C . SER A 1 48 ? 2.439 -8.506 -19.779 1.00 0.00 410 SER A C 5
ATOM 3410 O O . SER A 1 48 ? 3.525 -8.471 -20.357 1.00 0.00 410 SER A O 5
ATOM 3418 N N . GLY A 1 49 ? 1.277 -8.513 -20.424 1.00 0.00 411 GLY A N 5
ATOM 3419 C CA . GLY A 1 49 ? 1.233 -8.479 -21.875 1.00 0.00 411 GLY A CA 5
ATOM 3420 C C . GLY A 1 49 ? -0.117 -8.036 -22.404 1.00 0.00 411 GLY A C 5
ATOM 3421 O O . GLY A 1 49 ? -0.240 -7.653 -23.567 1.00 0.00 411 GLY A O 5
ATOM 3426 N N . GLY A 1 1 ? -23.589 13.161 12.114 1.00 0.00 363 GLY A N 6
ATOM 3427 C CA . GLY A 1 1 ? -23.468 14.194 13.127 1.00 0.00 363 GLY A CA 6
ATOM 3428 C C . GLY A 1 1 ? -22.028 14.599 13.374 1.00 0.00 363 GLY A C 6
ATOM 3429 O O . GLY A 1 1 ? -21.159 14.368 12.533 1.00 0.00 363 GLY A O 6
ATOM 3433 N N . SER A 1 2 ? -21.775 15.206 14.528 1.00 0.00 364 SER A N 6
ATOM 3434 C CA . SER A 1 2 ? -20.432 15.649 14.881 1.00 0.00 364 SER A CA 6
ATOM 3435 C C . SER A 1 2 ? -19.388 14.631 14.431 1.00 0.00 364 SER A C 6
ATOM 3436 O O . SER A 1 2 ? -18.495 14.947 13.645 1.00 0.00 364 SER A O 6
ATOM 3444 N N . SER A 1 3 ? -19.508 13.407 14.936 1.00 0.00 365 SER A N 6
ATOM 3445 C CA . SER A 1 3 ? -18.574 12.342 14.590 1.00 0.00 365 SER A CA 6
ATOM 3446 C C . SER A 1 3 ? -18.976 11.671 13.280 1.00 0.00 365 SER A C 6
ATOM 3447 O O . SER A 1 3 ? -20.144 11.346 13.069 1.00 0.00 365 SER A O 6
ATOM 3455 N N . GLY A 1 4 ? -17.998 11.468 12.402 1.00 0.00 366 GLY A N 6
ATOM 3456 C CA . GLY A 1 4 ? -18.269 10.837 11.123 1.00 0.00 366 GLY A CA 6
ATOM 3457 C C . GLY A 1 4 ? -17.354 11.339 10.024 1.00 0.00 366 GLY A C 6
ATOM 3458 O O . GLY A 1 4 ? -17.558 12.427 9.486 1.00 0.00 366 GLY A O 6
ATOM 3462 N N . SER A 1 5 ? -16.341 10.546 9.691 1.00 0.00 367 SER A N 6
ATOM 3463 C CA . SER A 1 5 ? -15.388 10.918 8.653 1.00 0.00 367 SER A CA 6
ATOM 3464 C C . SER A 1 5 ? -15.616 10.099 7.386 1.00 0.00 367 SER A C 6
ATOM 3465 O O . SER A 1 5 ? -14.943 9.095 7.152 1.00 0.00 367 SER A O 6
ATOM 3473 N N . SER A 1 6 ? -16.572 10.535 6.571 1.00 0.00 368 SER A N 6
ATOM 3474 C CA . SER A 1 6 ? -16.893 9.841 5.330 1.00 0.00 368 SER A CA 6
ATOM 3475 C C . SER A 1 6 ? -16.875 10.806 4.148 1.00 0.00 368 SER A C 6
ATOM 3476 O O . SER A 1 6 ? -17.853 11.505 3.887 1.00 0.00 368 SER A O 6
ATOM 3484 N N . GLY A 1 7 ? -15.753 10.838 3.435 1.00 0.00 369 GLY A N 6
ATOM 3485 C CA . GLY A 1 7 ? -15.626 11.719 2.289 1.00 0.00 369 GLY A CA 6
ATOM 3486 C C . GLY A 1 7 ? -14.583 11.238 1.300 1.00 0.00 369 GLY A C 6
ATOM 3487 O O . GLY A 1 7 ? -14.723 10.165 0.715 1.00 0.00 369 GLY A O 6
ATOM 3491 N N . GLN A 1 8 ? -13.537 12.036 1.111 1.00 0.00 370 GLN A N 6
ATOM 3492 C CA . GLN A 1 8 ? -12.468 11.685 0.184 1.00 0.00 370 GLN A CA 6
ATOM 3493 C C . GLN A 1 8 ? -11.405 10.836 0.873 1.00 0.00 370 GLN A C 6
ATOM 3494 O O . GLN A 1 8 ? -11.137 11.005 2.063 1.00 0.00 370 GLN A O 6
ATOM 3508 N N . ASP A 1 9 ? -10.804 9.923 0.119 1.00 0.00 371 ASP A N 6
ATOM 3509 C CA . ASP A 1 9 ? -9.769 9.047 0.657 1.00 0.00 371 ASP A CA 6
ATOM 3510 C C . ASP A 1 9 ? -8.477 9.820 0.904 1.00 0.00 371 ASP A C 6
ATOM 3511 O O . ASP A 1 9 ? -7.900 9.754 1.988 1.00 0.00 371 ASP A O 6
ATOM 3520 N N . GLY A 1 10 ? -8.028 10.552 -0.112 1.00 0.00 372 GLY A N 6
ATOM 3521 C CA . GLY A 1 10 ? -6.807 11.325 0.015 1.00 0.00 372 GLY A CA 6
ATOM 3522 C C . GLY A 1 10 ? -5.808 11.016 -1.082 1.00 0.00 372 GLY A C 6
ATOM 3523 O O . GLY A 1 10 ? -5.820 9.926 -1.653 1.00 0.00 372 GLY A O 6
ATOM 3527 N N . GLY A 1 11 ? -4.940 11.978 -1.380 1.00 0.00 373 GLY A N 6
ATOM 3528 C CA . GLY A 1 11 ? -3.944 11.784 -2.417 1.00 0.00 373 GLY A CA 6
ATOM 3529 C C . GLY A 1 11 ? -2.631 11.260 -1.869 1.00 0.00 373 GLY A C 6
ATOM 3530 O O . GLY A 1 11 ? -1.607 11.939 -1.937 1.00 0.00 373 GLY A O 6
ATOM 3534 N N . ARG A 1 12 ? -2.662 10.049 -1.321 1.00 0.00 374 ARG A N 6
ATOM 3535 C CA . ARG A 1 12 ? -1.466 9.436 -0.756 1.00 0.00 374 ARG A CA 6
ATOM 3536 C C . ARG A 1 12 ? -1.225 8.056 -1.362 1.00 0.00 374 ARG A C 6
ATOM 3537 O O . ARG A 1 12 ? -2.162 7.287 -1.575 1.00 0.00 374 ARG A O 6
ATOM 3558 N N . LYS A 1 13 ? 0.038 7.750 -1.639 1.00 0.00 375 LYS A N 6
ATOM 3559 C CA . LYS A 1 13 ? 0.405 6.464 -2.220 1.00 0.00 375 LYS A CA 6
ATOM 3560 C C . LYS A 1 13 ? -0.150 5.313 -1.386 1.00 0.00 375 LYS A C 6
ATOM 3561 O O . LYS A 1 13 ? 0.271 5.099 -0.249 1.00 0.00 375 LYS A O 6
ATOM 3580 N N . ILE A 1 14 ? -1.094 4.575 -1.960 1.00 0.00 376 ILE A N 6
ATOM 3581 C CA . ILE A 1 14 ? -1.703 3.444 -1.270 1.00 0.00 376 ILE A CA 6
ATOM 3582 C C . ILE A 1 14 ? -2.133 2.365 -2.257 1.00 0.00 376 ILE A C 6
ATOM 3583 O O . ILE A 1 14 ? -2.684 2.662 -3.318 1.00 0.00 376 ILE A O 6
ATOM 3599 N N . CYS A 1 15 ? -1.880 1.110 -1.901 1.00 0.00 377 CYS A N 6
ATOM 3600 C CA . CYS A 1 15 ? -2.242 -0.016 -2.754 1.00 0.00 377 CYS A CA 6
ATOM 3601 C C . CYS A 1 15 ? -3.758 -0.150 -2.863 1.00 0.00 377 CYS A C 6
ATOM 3602 O O . CYS A 1 15 ? -4.466 -0.304 -1.867 1.00 0.00 377 CYS A O 6
ATOM 3609 N N . PRO A 1 16 ? -4.270 -0.092 -4.101 1.00 0.00 378 PRO A N 6
ATOM 3610 C CA . PRO A 1 16 ? -5.706 -0.206 -4.370 1.00 0.00 378 PRO A CA 6
ATOM 3611 C C . PRO A 1 16 ? -6.234 -1.613 -4.113 1.00 0.00 378 PRO A C 6
ATOM 3612 O O . PRO A 1 16 ? -7.407 -1.900 -4.354 1.00 0.00 378 PRO A O 6
ATOM 3623 N N . ARG A 1 17 ? -5.362 -2.487 -3.622 1.00 0.00 379 ARG A N 6
ATOM 3624 C CA . ARG A 1 17 ? -5.740 -3.865 -3.333 1.00 0.00 379 ARG A CA 6
ATOM 3625 C C . ARG A 1 17 ? -5.742 -4.124 -1.829 1.00 0.00 379 ARG A C 6
ATOM 3626 O O . ARG A 1 17 ? -6.794 -4.341 -1.227 1.00 0.00 379 ARG A O 6
ATOM 3647 N N . CYS A 1 18 ? -4.557 -4.101 -1.228 1.00 0.00 380 CYS A N 6
ATOM 3648 C CA . CYS A 1 18 ? -4.421 -4.334 0.204 1.00 0.00 380 CYS A CA 6
ATOM 3649 C C . CYS A 1 18 ? -4.599 -3.035 0.986 1.00 0.00 380 CYS A C 6
ATOM 3650 O O . CYS A 1 18 ? -5.007 -3.049 2.147 1.00 0.00 380 CYS A O 6
ATOM 3657 N N . ASN A 1 19 ? -4.291 -1.915 0.340 1.00 0.00 381 ASN A N 6
ATOM 3658 C CA . ASN A 1 19 ? -4.417 -0.608 0.975 1.00 0.00 381 ASN A CA 6
ATOM 3659 C C . ASN A 1 19 ? -3.491 -0.497 2.182 1.00 0.00 381 ASN A C 6
ATOM 3660 O O . ASN A 1 19 ? -3.932 -0.189 3.289 1.00 0.00 381 ASN A O 6
ATOM 3671 N N . ALA A 1 20 ? -2.205 -0.751 1.960 1.00 0.00 382 ALA A N 6
ATOM 3672 C CA . ALA A 1 20 ? -1.217 -0.677 3.028 1.00 0.00 382 ALA A CA 6
ATOM 3673 C C . ALA A 1 20 ? -0.513 0.676 3.033 1.00 0.00 382 ALA A C 6
ATOM 3674 O O . ALA A 1 20 ? -0.673 1.471 2.107 1.00 0.00 382 ALA A O 6
ATOM 3681 N N . GLN A 1 21 ? 0.265 0.929 4.080 1.00 0.00 383 GLN A N 6
ATOM 3682 C CA . GLN A 1 21 ? 0.992 2.187 4.204 1.00 0.00 383 GLN A CA 6
ATOM 3683 C C . GLN A 1 21 ? 2.484 1.980 3.968 1.00 0.00 383 GLN A C 6
ATOM 3684 O O . GLN A 1 21 ? 3.098 1.087 4.553 1.00 0.00 383 GLN A O 6
ATOM 3698 N N . PHE A 1 22 ? 3.062 2.809 3.105 1.00 0.00 384 PHE A N 6
ATOM 3699 C CA . PHE A 1 22 ? 4.483 2.716 2.790 1.00 0.00 384 PHE A CA 6
ATOM 3700 C C . PHE A 1 22 ? 5.155 4.081 2.897 1.00 0.00 384 PHE A C 6
ATOM 3701 O O . PHE A 1 22 ? 4.484 5.107 3.013 1.00 0.00 384 PHE A O 6
ATOM 3718 N N . ARG A 1 23 ? 6.483 4.085 2.857 1.00 0.00 385 ARG A N 6
ATOM 3719 C CA . ARG A 1 23 ? 7.246 5.324 2.951 1.00 0.00 385 ARG A CA 6
ATOM 3720 C C . ARG A 1 23 ? 7.933 5.641 1.626 1.00 0.00 385 ARG A C 6
ATOM 3721 O O . ARG A 1 23 ? 7.673 6.677 1.012 1.00 0.00 385 ARG A O 6
ATOM 3742 N N . VAL A 1 24 ? 8.811 4.744 1.190 1.00 0.00 386 VAL A N 6
ATOM 3743 C CA . VAL A 1 24 ? 9.535 4.927 -0.062 1.00 0.00 386 VAL A CA 6
ATOM 3744 C C . VAL A 1 24 ? 8.769 4.321 -1.233 1.00 0.00 386 VAL A C 6
ATOM 3745 O O . VAL A 1 24 ? 7.712 3.717 -1.053 1.00 0.00 386 VAL A O 6
ATOM 3758 N N . THR A 1 25 ? 9.311 4.486 -2.436 1.00 0.00 387 THR A N 6
ATOM 3759 C CA . THR A 1 25 ? 8.680 3.957 -3.638 1.00 0.00 387 THR A CA 6
ATOM 3760 C C . THR A 1 25 ? 9.059 2.497 -3.861 1.00 0.00 387 THR A C 6
ATOM 3761 O O . THR A 1 25 ? 8.192 1.637 -4.007 1.00 0.00 387 THR A O 6
ATOM 3772 N N . GLU A 1 26 ? 10.360 2.226 -3.886 1.00 0.00 388 GLU A N 6
ATOM 3773 C CA . GLU A 1 26 ? 10.854 0.869 -4.091 1.00 0.00 388 GLU A CA 6
ATOM 3774 C C . GLU A 1 26 ? 9.936 -0.150 -3.422 1.00 0.00 388 GLU A C 6
ATOM 3775 O O . GLU A 1 26 ? 9.660 -1.212 -3.979 1.00 0.00 388 GLU A O 6
ATOM 3787 N N . ALA A 1 27 ? 9.468 0.181 -2.223 1.00 0.00 389 ALA A N 6
ATOM 3788 C CA . ALA A 1 27 ? 8.581 -0.703 -1.478 1.00 0.00 389 ALA A CA 6
ATOM 3789 C C . ALA A 1 27 ? 7.352 -1.070 -2.302 1.00 0.00 389 ALA A C 6
ATOM 3790 O O . ALA A 1 27 ? 7.127 -2.241 -2.612 1.00 0.00 389 ALA A O 6
ATOM 3797 N N . LEU A 1 28 ? 6.560 -0.064 -2.655 1.00 0.00 390 LEU A N 6
ATOM 3798 C CA . LEU A 1 28 ? 5.352 -0.281 -3.444 1.00 0.00 390 LEU A CA 6
ATOM 3799 C C . LEU A 1 28 ? 5.666 -1.058 -4.718 1.00 0.00 390 LEU A C 6
ATOM 3800 O O . LEU A 1 28 ? 4.930 -1.968 -5.100 1.00 0.00 390 LEU A O 6
ATOM 3816 N N . ARG A 1 29 ? 6.766 -0.695 -5.371 1.00 0.00 391 ARG A N 6
ATOM 3817 C CA . ARG A 1 29 ? 7.178 -1.359 -6.601 1.00 0.00 391 ARG A CA 6
ATOM 3818 C C . ARG A 1 29 ? 7.150 -2.875 -6.437 1.00 0.00 391 ARG A C 6
ATOM 3819 O O . ARG A 1 29 ? 6.325 -3.560 -7.039 1.00 0.00 391 ARG A O 6
ATOM 3840 N N . GLY A 1 30 ? 8.059 -3.394 -5.616 1.00 0.00 392 GLY A N 6
ATOM 3841 C CA . GLY A 1 30 ? 8.122 -4.825 -5.388 1.00 0.00 392 GLY A CA 6
ATOM 3842 C C . GLY A 1 30 ? 6.869 -5.362 -4.724 1.00 0.00 392 GLY A C 6
ATOM 3843 O O . GLY A 1 30 ? 6.244 -6.297 -5.225 1.00 0.00 392 GLY A O 6
ATOM 3847 N N . HIS A 1 31 ? 6.501 -4.770 -3.591 1.00 0.00 393 HIS A N 6
ATOM 3848 C CA . HIS A 1 31 ? 5.315 -5.196 -2.857 1.00 0.00 393 HIS A CA 6
ATOM 3849 C C . HIS A 1 31 ? 4.148 -5.445 -3.807 1.00 0.00 393 HIS A C 6
ATOM 3850 O O . HIS A 1 31 ? 3.555 -6.523 -3.808 1.00 0.00 393 HIS A O 6
ATOM 3864 N N . MET A 1 32 ? 3.824 -4.440 -4.615 1.00 0.00 394 MET A N 6
ATOM 3865 C CA . MET A 1 32 ? 2.727 -4.552 -5.570 1.00 0.00 394 MET A CA 6
ATOM 3866 C C . MET A 1 32 ? 2.967 -5.704 -6.540 1.00 0.00 394 MET A C 6
ATOM 3867 O O . MET A 1 32 ? 2.062 -6.492 -6.818 1.00 0.00 394 MET A O 6
ATOM 3881 N N . CYS A 1 33 ? 4.189 -5.796 -7.052 1.00 0.00 395 CYS A N 6
ATOM 3882 C CA . CYS A 1 33 ? 4.547 -6.853 -7.993 1.00 0.00 395 CYS A CA 6
ATOM 3883 C C . CYS A 1 33 ? 4.033 -8.206 -7.512 1.00 0.00 395 CYS A C 6
ATOM 3884 O O . CYS A 1 33 ? 3.393 -8.941 -8.263 1.00 0.00 395 CYS A O 6
ATOM 3892 N N . TYR A 1 34 ? 4.319 -8.528 -6.255 1.00 0.00 396 TYR A N 6
ATOM 3893 C CA . TYR A 1 34 ? 3.890 -9.795 -5.675 1.00 0.00 396 TYR A CA 6
ATOM 3894 C C . TYR A 1 34 ? 2.442 -9.713 -5.198 1.00 0.00 396 TYR A C 6
ATOM 3895 O O . TYR A 1 34 ? 1.588 -10.486 -5.635 1.00 0.00 396 TYR A O 6
ATOM 3913 N N . CYS A 1 35 ? 2.174 -8.771 -4.301 1.00 0.00 397 CYS A N 6
ATOM 3914 C CA . CYS A 1 35 ? 0.831 -8.586 -3.764 1.00 0.00 397 CYS A CA 6
ATOM 3915 C C . CYS A 1 35 ? -0.210 -8.618 -4.879 1.00 0.00 397 CYS A C 6
ATOM 3916 O O . CYS A 1 35 ? -0.996 -9.560 -4.981 1.00 0.00 397 CYS A O 6
ATOM 3923 N N . CYS A 1 36 ? -0.207 -7.583 -5.712 1.00 0.00 398 CYS A N 6
ATOM 3924 C CA . CYS A 1 36 ? -1.152 -7.491 -6.820 1.00 0.00 398 CYS A CA 6
ATOM 3925 C C . CYS A 1 36 ? -0.421 -7.265 -8.139 1.00 0.00 398 CYS A C 6
ATOM 3926 O O . CYS A 1 36 ? -0.240 -6.134 -8.591 1.00 0.00 398 CYS A O 6
ATOM 3934 N N . PRO A 1 37 ? 0.010 -8.365 -8.774 1.00 0.00 399 PRO A N 6
ATOM 3935 C CA . PRO A 1 37 ? 0.729 -8.313 -10.050 1.00 0.00 399 PRO A CA 6
ATOM 3936 C C . PRO A 1 37 ? -0.169 -7.881 -11.204 1.00 0.00 399 PRO A C 6
ATOM 3937 O O . PRO A 1 37 ? 0.315 -7.476 -12.260 1.00 0.00 399 PRO A O 6
ATOM 3948 N N . GLU A 1 38 ? -1.479 -7.970 -10.994 1.00 0.00 400 GLU A N 6
ATOM 3949 C CA . GLU A 1 38 ? -2.444 -7.588 -12.018 1.00 0.00 400 GLU A CA 6
ATOM 3950 C C . GLU A 1 38 ? -2.561 -6.070 -12.117 1.00 0.00 400 GLU A C 6
ATOM 3951 O O . GLU A 1 38 ? -2.669 -5.515 -13.210 1.00 0.00 400 GLU A O 6
ATOM 3963 N N . MET A 1 39 ? -2.538 -5.405 -10.966 1.00 0.00 401 MET A N 6
ATOM 3964 C CA . MET A 1 39 ? -2.641 -3.951 -10.922 1.00 0.00 401 MET A CA 6
ATOM 3965 C C . MET A 1 39 ? -1.261 -3.311 -10.819 1.00 0.00 401 MET A C 6
ATOM 3966 O O . MET A 1 39 ? -1.019 -2.467 -9.955 1.00 0.00 401 MET A O 6
ATOM 3980 N N . VAL A 1 40 ? -0.357 -3.718 -11.705 1.00 0.00 402 VAL A N 6
ATOM 3981 C CA . VAL A 1 40 ? 1.000 -3.184 -11.713 1.00 0.00 402 VAL A CA 6
ATOM 3982 C C . VAL A 1 40 ? 1.212 -2.242 -12.894 1.00 0.00 402 VAL A C 6
ATOM 3983 O O . VAL A 1 40 ? 1.088 -2.644 -14.050 1.00 0.00 402 VAL A O 6
ATOM 3996 N N . GLU A 1 41 ? 1.534 -0.988 -12.593 1.00 0.00 403 GLU A N 6
ATOM 3997 C CA . GLU A 1 41 ? 1.764 0.011 -13.630 1.00 0.00 403 GLU A CA 6
ATOM 3998 C C . GLU A 1 41 ? 2.892 -0.422 -14.562 1.00 0.00 403 GLU A C 6
ATOM 3999 O O . GLU A 1 41 ? 3.976 -0.794 -14.111 1.00 0.00 403 GLU A O 6
ATOM 4011 N N . TYR A 1 42 ? 2.629 -0.371 -15.863 1.00 0.00 404 TYR A N 6
ATOM 4012 C CA . TYR A 1 42 ? 3.621 -0.760 -16.858 1.00 0.00 404 TYR A CA 6
ATOM 4013 C C . TYR A 1 42 ? 4.628 0.362 -17.092 1.00 0.00 404 TYR A C 6
ATOM 4014 O O . TYR A 1 42 ? 4.444 1.202 -17.972 1.00 0.00 404 TYR A O 6
ATOM 4032 N N . GLN A 1 43 ? 5.693 0.367 -16.296 1.00 0.00 405 GLN A N 6
ATOM 4033 C CA . GLN A 1 43 ? 6.730 1.386 -16.415 1.00 0.00 405 GLN A CA 6
ATOM 4034 C C . GLN A 1 43 ? 8.092 0.748 -16.671 1.00 0.00 405 GLN A C 6
ATOM 4035 O O . GLN A 1 43 ? 8.810 1.144 -17.588 1.00 0.00 405 GLN A O 6
ATOM 4049 N N . SER A 1 44 ? 8.440 -0.240 -15.853 1.00 0.00 406 SER A N 6
ATOM 4050 C CA . SER A 1 44 ? 9.718 -0.929 -15.988 1.00 0.00 406 SER A CA 6
ATOM 4051 C C . SER A 1 44 ? 9.546 -2.434 -15.799 1.00 0.00 406 SER A C 6
ATOM 4052 O O . SER A 1 44 ? 8.619 -2.885 -15.128 1.00 0.00 406 SER A O 6
ATOM 4060 N N . GLY A 1 45 ? 10.448 -3.206 -16.397 1.00 0.00 407 GLY A N 6
ATOM 4061 C CA . GLY A 1 45 ? 10.379 -4.651 -16.283 1.00 0.00 407 GLY A CA 6
ATOM 4062 C C . GLY A 1 45 ? 10.526 -5.128 -14.852 1.00 0.00 407 GLY A C 6
ATOM 4063 O O . GLY A 1 45 ? 9.571 -5.590 -14.228 1.00 0.00 407 GLY A O 6
ATOM 4067 N N . PRO A 1 46 ? 11.748 -5.019 -14.310 1.00 0.00 408 PRO A N 6
ATOM 4068 C CA . PRO A 1 46 ? 12.893 -4.471 -15.044 1.00 0.00 408 PRO A CA 6
ATOM 4069 C C . PRO A 1 46 ? 13.364 -5.396 -16.160 1.00 0.00 408 PRO A C 6
ATOM 4070 O O . PRO A 1 46 ? 12.800 -6.471 -16.367 1.00 0.00 408 PRO A O 6
ATOM 4081 N N . SER A 1 47 ? 14.400 -4.973 -16.877 1.00 0.00 409 SER A N 6
ATOM 4082 C CA . SER A 1 47 ? 14.944 -5.763 -17.975 1.00 0.00 409 SER A CA 6
ATOM 4083 C C . SER A 1 47 ? 15.517 -7.081 -17.464 1.00 0.00 409 SER A C 6
ATOM 4084 O O . SER A 1 47 ? 15.604 -7.307 -16.257 1.00 0.00 409 SER A O 6
ATOM 4092 N N . SER A 1 48 ? 15.905 -7.950 -18.392 1.00 0.00 410 SER A N 6
ATOM 4093 C CA . SER A 1 48 ? 16.466 -9.248 -18.037 1.00 0.00 410 SER A CA 6
ATOM 4094 C C . SER A 1 48 ? 17.496 -9.108 -16.921 1.00 0.00 410 SER A C 6
ATOM 4095 O O . SER A 1 48 ? 17.420 -9.792 -15.901 1.00 0.00 410 SER A O 6
ATOM 4103 N N . GLY A 1 49 ? 18.461 -8.216 -17.122 1.00 0.00 411 GLY A N 6
ATOM 4104 C CA . GLY A 1 49 ? 19.493 -8.001 -16.126 1.00 0.00 411 GLY A CA 6
ATOM 4105 C C . GLY A 1 49 ? 20.558 -9.080 -16.152 1.00 0.00 411 GLY A C 6
ATOM 4106 O O . GLY A 1 49 ? 21.530 -9.021 -15.399 1.00 0.00 411 GLY A O 6
ATOM 4111 N N . GLY A 1 1 ? -2.954 33.406 -11.089 1.00 0.00 363 GLY A N 7
ATOM 4112 C CA . GLY A 1 1 ? -4.292 33.184 -11.606 1.00 0.00 363 GLY A CA 7
ATOM 4113 C C . GLY A 1 1 ? -4.960 31.975 -10.984 1.00 0.00 363 GLY A C 7
ATOM 4114 O O . GLY A 1 1 ? -6.114 32.044 -10.560 1.00 0.00 363 GLY A O 7
ATOM 4118 N N . SER A 1 2 ? -4.235 30.862 -10.930 1.00 0.00 364 SER A N 7
ATOM 4119 C CA . SER A 1 2 ? -4.768 29.630 -10.360 1.00 0.00 364 SER A CA 7
ATOM 4120 C C . SER A 1 2 ? -3.821 29.066 -9.304 1.00 0.00 364 SER A C 7
ATOM 4121 O O . SER A 1 2 ? -2.650 29.440 -9.242 1.00 0.00 364 SER A O 7
ATOM 4129 N N . SER A 1 3 ? -4.338 28.164 -8.477 1.00 0.00 365 SER A N 7
ATOM 4130 C CA . SER A 1 3 ? -3.541 27.550 -7.421 1.00 0.00 365 SER A CA 7
ATOM 4131 C C . SER A 1 3 ? -3.600 26.028 -7.510 1.00 0.00 365 SER A C 7
ATOM 4132 O O . SER A 1 3 ? -4.525 25.400 -6.998 1.00 0.00 365 SER A O 7
ATOM 4140 N N . GLY A 1 4 ? -2.604 25.441 -8.167 1.00 0.00 366 GLY A N 7
ATOM 4141 C CA . GLY A 1 4 ? -2.560 23.998 -8.313 1.00 0.00 366 GLY A CA 7
ATOM 4142 C C . GLY A 1 4 ? -3.187 23.527 -9.610 1.00 0.00 366 GLY A C 7
ATOM 4143 O O . GLY A 1 4 ? -4.354 23.808 -9.882 1.00 0.00 366 GLY A O 7
ATOM 4147 N N . SER A 1 5 ? -2.409 22.809 -10.415 1.00 0.00 367 SER A N 7
ATOM 4148 C CA . SER A 1 5 ? -2.893 22.303 -11.694 1.00 0.00 367 SER A CA 7
ATOM 4149 C C . SER A 1 5 ? -4.090 21.378 -11.494 1.00 0.00 367 SER A C 7
ATOM 4150 O O . SER A 1 5 ? -5.127 21.539 -12.136 1.00 0.00 367 SER A O 7
ATOM 4158 N N . SER A 1 6 ? -3.936 20.407 -10.599 1.00 0.00 368 SER A N 7
ATOM 4159 C CA . SER A 1 6 ? -5.001 19.452 -10.317 1.00 0.00 368 SER A CA 7
ATOM 4160 C C . SER A 1 6 ? -4.906 18.940 -8.883 1.00 0.00 368 SER A C 7
ATOM 4161 O O . SER A 1 6 ? -3.938 19.217 -8.176 1.00 0.00 368 SER A O 7
ATOM 4169 N N . GLY A 1 7 ? -5.919 18.190 -8.460 1.00 0.00 369 GLY A N 7
ATOM 4170 C CA . GLY A 1 7 ? -5.931 17.651 -7.113 1.00 0.00 369 GLY A CA 7
ATOM 4171 C C . GLY A 1 7 ? -6.288 16.178 -7.081 1.00 0.00 369 GLY A C 7
ATOM 4172 O O . GLY A 1 7 ? -7.290 15.789 -6.482 1.00 0.00 369 GLY A O 7
ATOM 4176 N N . GLN A 1 8 ? -5.466 15.358 -7.728 1.00 0.00 370 GLN A N 7
ATOM 4177 C CA . GLN A 1 8 ? -5.703 13.919 -7.773 1.00 0.00 370 GLN A CA 7
ATOM 4178 C C . GLN A 1 8 ? -4.507 13.154 -7.216 1.00 0.00 370 GLN A C 7
ATOM 4179 O O . GLN A 1 8 ? -4.665 12.237 -6.409 1.00 0.00 370 GLN A O 7
ATOM 4193 N N . ASP A 1 9 ? -3.311 13.535 -7.653 1.00 0.00 371 ASP A N 7
ATOM 4194 C CA . ASP A 1 9 ? -2.088 12.884 -7.197 1.00 0.00 371 ASP A CA 7
ATOM 4195 C C . ASP A 1 9 ? -1.569 13.536 -5.920 1.00 0.00 371 ASP A C 7
ATOM 4196 O O . ASP A 1 9 ? -1.818 14.714 -5.666 1.00 0.00 371 ASP A O 7
ATOM 4205 N N . GLY A 1 10 ? -0.846 12.761 -5.117 1.00 0.00 372 GLY A N 7
ATOM 4206 C CA . GLY A 1 10 ? -0.305 13.280 -3.875 1.00 0.00 372 GLY A CA 7
ATOM 4207 C C . GLY A 1 10 ? -0.932 12.635 -2.655 1.00 0.00 372 GLY A C 7
ATOM 4208 O O . GLY A 1 10 ? -1.478 11.536 -2.737 1.00 0.00 372 GLY A O 7
ATOM 4212 N N . GLY A 1 11 ? -0.852 13.320 -1.518 1.00 0.00 373 GLY A N 7
ATOM 4213 C CA . GLY A 1 11 ? -1.418 12.790 -0.291 1.00 0.00 373 GLY A CA 7
ATOM 4214 C C . GLY A 1 11 ? -0.547 11.720 0.335 1.00 0.00 373 GLY A C 7
ATOM 4215 O O . GLY A 1 11 ? 0.356 12.023 1.115 1.00 0.00 373 GLY A O 7
ATOM 4219 N N . ARG A 1 12 ? -0.818 10.464 -0.005 1.00 0.00 374 ARG A N 7
ATOM 4220 C CA . ARG A 1 12 ? -0.054 9.345 0.533 1.00 0.00 374 ARG A CA 7
ATOM 4221 C C . ARG A 1 12 ? -0.188 8.116 -0.361 1.00 0.00 374 ARG A C 7
ATOM 4222 O O . ARG A 1 12 ? -1.261 7.839 -0.898 1.00 0.00 374 ARG A O 7
ATOM 4243 N N . LYS A 1 13 ? 0.908 7.381 -0.517 1.00 0.00 375 LYS A N 7
ATOM 4244 C CA . LYS A 1 13 ? 0.914 6.181 -1.345 1.00 0.00 375 LYS A CA 7
ATOM 4245 C C . LYS A 1 13 ? 0.277 5.007 -0.607 1.00 0.00 375 LYS A C 7
ATOM 4246 O O . LYS A 1 13 ? 0.712 4.640 0.485 1.00 0.00 375 LYS A O 7
ATOM 4265 N N . ILE A 1 14 ? -0.752 4.423 -1.210 1.00 0.00 376 ILE A N 7
ATOM 4266 C CA . ILE A 1 14 ? -1.446 3.290 -0.610 1.00 0.00 376 ILE A CA 7
ATOM 4267 C C . ILE A 1 14 ? -1.819 2.253 -1.664 1.00 0.00 376 ILE A C 7
ATOM 4268 O O . ILE A 1 14 ? -2.351 2.591 -2.722 1.00 0.00 376 ILE A O 7
ATOM 4284 N N . CYS A 1 15 ? -1.538 0.989 -1.368 1.00 0.00 377 CYS A N 7
ATOM 4285 C CA . CYS A 1 15 ? -1.845 -0.099 -2.288 1.00 0.00 377 CYS A CA 7
ATOM 4286 C C . CYS A 1 15 ? -3.351 -0.222 -2.503 1.00 0.00 377 CYS A C 7
ATOM 4287 O O . CYS A 1 15 ? -4.125 -0.394 -1.562 1.00 0.00 377 CYS A O 7
ATOM 4294 N N . PRO A 1 16 ? -3.776 -0.133 -3.772 1.00 0.00 378 PRO A N 7
ATOM 4295 C CA . PRO A 1 16 ? -5.192 -0.232 -4.141 1.00 0.00 378 PRO A CA 7
ATOM 4296 C C . PRO A 1 16 ? -5.743 -1.641 -3.952 1.00 0.00 378 PRO A C 7
ATOM 4297 O O . PRO A 1 16 ? -6.891 -1.920 -4.297 1.00 0.00 378 PRO A O 7
ATOM 4308 N N . ARG A 1 17 ? -4.917 -2.525 -3.403 1.00 0.00 379 ARG A N 7
ATOM 4309 C CA . ARG A 1 17 ? -5.322 -3.906 -3.169 1.00 0.00 379 ARG A CA 7
ATOM 4310 C C . ARG A 1 17 ? -5.467 -4.185 -1.676 1.00 0.00 379 ARG A C 7
ATOM 4311 O O . ARG A 1 17 ? -6.487 -4.709 -1.227 1.00 0.00 379 ARG A O 7
ATOM 4332 N N . CYS A 1 18 ? -4.440 -3.831 -0.910 1.00 0.00 380 CYS A N 7
ATOM 4333 C CA . CYS A 1 18 ? -4.451 -4.044 0.532 1.00 0.00 380 CYS A CA 7
ATOM 4334 C C . CYS A 1 18 ? -4.246 -2.728 1.277 1.00 0.00 380 CYS A C 7
ATOM 4335 O O . CYS A 1 18 ? -3.768 -2.713 2.411 1.00 0.00 380 CYS A O 7
ATOM 4342 N N . ASN A 1 19 ? -4.610 -1.625 0.631 1.00 0.00 381 ASN A N 7
ATOM 4343 C CA . ASN A 1 19 ? -4.466 -0.304 1.232 1.00 0.00 381 ASN A CA 7
ATOM 4344 C C . ASN A 1 19 ? -3.171 -0.210 2.033 1.00 0.00 381 ASN A C 7
ATOM 4345 O O . ASN A 1 19 ? -3.073 0.564 2.985 1.00 0.00 381 ASN A O 7
ATOM 4356 N N . ALA A 1 20 ? -2.179 -1.003 1.641 1.00 0.00 382 ALA A N 7
ATOM 4357 C CA . ALA A 1 20 ? -0.890 -1.007 2.321 1.00 0.00 382 ALA A CA 7
ATOM 4358 C C . ALA A 1 20 ? -0.370 0.412 2.521 1.00 0.00 382 ALA A C 7
ATOM 4359 O O . ALA A 1 20 ? -0.498 1.259 1.637 1.00 0.00 382 ALA A O 7
ATOM 4366 N N . GLN A 1 21 ? 0.215 0.664 3.687 1.00 0.00 383 GLN A N 7
ATOM 4367 C CA . GLN A 1 21 ? 0.752 1.982 4.003 1.00 0.00 383 GLN A CA 7
ATOM 4368 C C . GLN A 1 21 ? 2.271 1.998 3.866 1.00 0.00 383 GLN A C 7
ATOM 4369 O O . GLN A 1 21 ? 2.986 1.451 4.705 1.00 0.00 383 GLN A O 7
ATOM 4383 N N . PHE A 1 22 ? 2.758 2.629 2.802 1.00 0.00 384 PHE A N 7
ATOM 4384 C CA . PHE A 1 22 ? 4.192 2.714 2.554 1.00 0.00 384 PHE A CA 7
ATOM 4385 C C . PHE A 1 22 ? 4.653 4.169 2.524 1.00 0.00 384 PHE A C 7
ATOM 4386 O O . PHE A 1 22 ? 3.837 5.090 2.552 1.00 0.00 384 PHE A O 7
ATOM 4403 N N . ARG A 1 23 ? 5.966 4.366 2.466 1.00 0.00 385 ARG A N 7
ATOM 4404 C CA . ARG A 1 23 ? 6.536 5.707 2.434 1.00 0.00 385 ARG A CA 7
ATOM 4405 C C . ARG A 1 23 ? 7.387 5.907 1.183 1.00 0.00 385 ARG A C 7
ATOM 4406 O O . ARG A 1 23 ? 7.309 6.945 0.526 1.00 0.00 385 ARG A O 7
ATOM 4427 N N . VAL A 1 24 ? 8.199 4.905 0.860 1.00 0.00 386 VAL A N 7
ATOM 4428 C CA . VAL A 1 24 ? 9.064 4.970 -0.311 1.00 0.00 386 VAL A CA 7
ATOM 4429 C C . VAL A 1 24 ? 8.387 4.352 -1.529 1.00 0.00 386 VAL A C 7
ATOM 4430 O O . VAL A 1 24 ? 7.311 3.760 -1.423 1.00 0.00 386 VAL A O 7
ATOM 4443 N N . THR A 1 25 ? 9.023 4.491 -2.688 1.00 0.00 387 THR A N 7
ATOM 4444 C CA . THR A 1 25 ? 8.482 3.947 -3.927 1.00 0.00 387 THR A CA 7
ATOM 4445 C C . THR A 1 25 ? 8.903 2.495 -4.120 1.00 0.00 387 THR A C 7
ATOM 4446 O O . THR A 1 25 ? 8.087 1.645 -4.476 1.00 0.00 387 THR A O 7
ATOM 4457 N N . GLU A 1 26 ? 10.182 2.218 -3.883 1.00 0.00 388 GLU A N 7
ATOM 4458 C CA . GLU A 1 26 ? 10.710 0.866 -4.031 1.00 0.00 388 GLU A CA 7
ATOM 4459 C C . GLU A 1 26 ? 9.796 -0.152 -3.356 1.00 0.00 388 GLU A C 7
ATOM 4460 O O . GLU A 1 26 ? 9.344 -1.108 -3.985 1.00 0.00 388 GLU A O 7
ATOM 4472 N N . ALA A 1 27 ? 9.530 0.060 -2.072 1.00 0.00 389 ALA A N 7
ATOM 4473 C CA . ALA A 1 27 ? 8.670 -0.837 -1.311 1.00 0.00 389 ALA A CA 7
ATOM 4474 C C . ALA A 1 27 ? 7.435 -1.228 -2.116 1.00 0.00 389 ALA A C 7
ATOM 4475 O O . ALA A 1 27 ? 7.128 -2.411 -2.267 1.00 0.00 389 ALA A O 7
ATOM 4482 N N . LEU A 1 28 ? 6.729 -0.227 -2.630 1.00 0.00 390 LEU A N 7
ATOM 4483 C CA . LEU A 1 28 ? 5.526 -0.465 -3.420 1.00 0.00 390 LEU A CA 7
ATOM 4484 C C . LEU A 1 28 ? 5.847 -1.281 -4.668 1.00 0.00 390 LEU A C 7
ATOM 4485 O O . LEU A 1 28 ? 5.076 -2.155 -5.066 1.00 0.00 390 LEU A O 7
ATOM 4501 N N . ARG A 1 29 ? 6.991 -0.991 -5.280 1.00 0.00 391 ARG A N 7
ATOM 4502 C CA . ARG A 1 29 ? 7.414 -1.699 -6.483 1.00 0.00 391 ARG A CA 7
ATOM 4503 C C . ARG A 1 29 ? 7.372 -3.209 -6.268 1.00 0.00 391 ARG A C 7
ATOM 4504 O O . ARG A 1 29 ? 6.717 -3.934 -7.016 1.00 0.00 391 ARG A O 7
ATOM 4525 N N . GLY A 1 30 ? 8.076 -3.676 -5.242 1.00 0.00 392 GLY A N 7
ATOM 4526 C CA . GLY A 1 30 ? 8.105 -5.097 -4.948 1.00 0.00 392 GLY A CA 7
ATOM 4527 C C . GLY A 1 30 ? 6.791 -5.600 -4.384 1.00 0.00 392 GLY A C 7
ATOM 4528 O O . GLY A 1 30 ? 6.199 -6.541 -4.914 1.00 0.00 392 GLY A O 7
ATOM 4532 N N . HIS A 1 31 ? 6.334 -4.974 -3.304 1.00 0.00 393 HIS A N 7
ATOM 4533 C CA . HIS A 1 31 ? 5.081 -5.364 -2.667 1.00 0.00 393 HIS A CA 7
ATOM 4534 C C . HIS A 1 31 ? 3.972 -5.526 -3.702 1.00 0.00 393 HIS A C 7
ATOM 4535 O O . HIS A 1 31 ? 3.293 -6.552 -3.743 1.00 0.00 393 HIS A O 7
ATOM 4549 N N . MET A 1 32 ? 3.795 -4.507 -4.536 1.00 0.00 394 MET A N 7
ATOM 4550 C CA . MET A 1 32 ? 2.768 -4.537 -5.572 1.00 0.00 394 MET A CA 7
ATOM 4551 C C . MET A 1 32 ? 3.002 -5.697 -6.535 1.00 0.00 394 MET A C 7
ATOM 4552 O O . MET A 1 32 ? 2.085 -6.463 -6.833 1.00 0.00 394 MET A O 7
ATOM 4566 N N . CYS A 1 33 ? 4.233 -5.820 -7.018 1.00 0.00 395 CYS A N 7
ATOM 4567 C CA . CYS A 1 33 ? 4.586 -6.886 -7.949 1.00 0.00 395 CYS A CA 7
ATOM 4568 C C . CYS A 1 33 ? 3.983 -8.215 -7.507 1.00 0.00 395 CYS A C 7
ATOM 4569 O O . CYS A 1 33 ? 3.372 -8.927 -8.305 1.00 0.00 395 CYS A O 7
ATOM 4577 N N . TYR A 1 34 ? 4.160 -8.545 -6.233 1.00 0.00 396 TYR A N 7
ATOM 4578 C CA . TYR A 1 34 ? 3.637 -9.791 -5.686 1.00 0.00 396 TYR A CA 7
ATOM 4579 C C . TYR A 1 34 ? 2.157 -9.657 -5.344 1.00 0.00 396 TYR A C 7
ATOM 4580 O O . TYR A 1 34 ? 1.317 -10.389 -5.869 1.00 0.00 396 TYR A O 7
ATOM 4598 N N . CYS A 1 35 ? 1.843 -8.715 -4.461 1.00 0.00 397 CYS A N 7
ATOM 4599 C CA . CYS A 1 35 ? 0.464 -8.482 -4.048 1.00 0.00 397 CYS A CA 7
ATOM 4600 C C . CYS A 1 35 ? -0.453 -8.352 -5.260 1.00 0.00 397 CYS A C 7
ATOM 4601 O O . CYS A 1 35 ? -1.310 -9.203 -5.498 1.00 0.00 397 CYS A O 7
ATOM 4608 N N . CYS A 1 36 ? -0.265 -7.281 -6.024 1.00 0.00 398 CYS A N 7
ATOM 4609 C CA . CYS A 1 36 ? -1.075 -7.038 -7.212 1.00 0.00 398 CYS A CA 7
ATOM 4610 C C . CYS A 1 36 ? -0.195 -6.871 -8.446 1.00 0.00 398 CYS A C 7
ATOM 4611 O O . CYS A 1 36 ? 0.168 -5.761 -8.835 1.00 0.00 398 CYS A O 7
ATOM 4619 N N . PRO A 1 37 ? 0.161 -8.001 -9.077 1.00 0.00 399 PRO A N 7
ATOM 4620 C CA . PRO A 1 37 ? 1.005 -8.006 -10.275 1.00 0.00 399 PRO A CA 7
ATOM 4621 C C . PRO A 1 37 ? 0.286 -7.436 -11.493 1.00 0.00 399 PRO A C 7
ATOM 4622 O O . PRO A 1 37 ? 0.860 -7.345 -12.578 1.00 0.00 399 PRO A O 7
ATOM 4633 N N . GLU A 1 38 ? -0.974 -7.054 -11.306 1.00 0.00 400 GLU A N 7
ATOM 4634 C CA . GLU A 1 38 ? -1.770 -6.493 -12.391 1.00 0.00 400 GLU A CA 7
ATOM 4635 C C . GLU A 1 38 ? -1.520 -4.994 -12.531 1.00 0.00 400 GLU A C 7
ATOM 4636 O O . GLU A 1 38 ? -1.311 -4.489 -13.634 1.00 0.00 400 GLU A O 7
ATOM 4648 N N . MET A 1 39 ? -1.543 -4.289 -11.405 1.00 0.00 401 MET A N 7
ATOM 4649 C CA . MET A 1 39 ? -1.318 -2.848 -11.402 1.00 0.00 401 MET A CA 7
ATOM 4650 C C . MET A 1 39 ? 0.173 -2.530 -11.346 1.00 0.00 401 MET A C 7
ATOM 4651 O O . MET A 1 39 ? 0.612 -1.700 -10.550 1.00 0.00 401 MET A O 7
ATOM 4665 N N . VAL A 1 40 ? 0.948 -3.197 -12.196 1.00 0.00 402 VAL A N 7
ATOM 4666 C CA . VAL A 1 40 ? 2.390 -2.985 -12.244 1.00 0.00 402 VAL A CA 7
ATOM 4667 C C . VAL A 1 40 ? 2.876 -2.836 -13.681 1.00 0.00 402 VAL A C 7
ATOM 4668 O O . VAL A 1 40 ? 3.565 -1.874 -14.017 1.00 0.00 402 VAL A O 7
ATOM 4681 N N . GLU A 1 41 ? 2.512 -3.796 -14.526 1.00 0.00 403 GLU A N 7
ATOM 4682 C CA . GLU A 1 41 ? 2.912 -3.772 -15.928 1.00 0.00 403 GLU A CA 7
ATOM 4683 C C . GLU A 1 41 ? 2.281 -2.587 -16.653 1.00 0.00 403 GLU A C 7
ATOM 4684 O O . GLU A 1 41 ? 1.063 -2.523 -16.819 1.00 0.00 403 GLU A O 7
ATOM 4696 N N . TYR A 1 42 ? 3.119 -1.649 -17.082 1.00 0.00 404 TYR A N 7
ATOM 4697 C CA . TYR A 1 42 ? 2.645 -0.465 -17.787 1.00 0.00 404 TYR A CA 7
ATOM 4698 C C . TYR A 1 42 ? 3.095 -0.481 -19.244 1.00 0.00 404 TYR A C 7
ATOM 4699 O O . TYR A 1 42 ? 4.252 -0.196 -19.551 1.00 0.00 404 TYR A O 7
ATOM 4717 N N . GLN A 1 43 ? 2.170 -0.815 -20.139 1.00 0.00 405 GLN A N 7
ATOM 4718 C CA . GLN A 1 43 ? 2.471 -0.869 -21.564 1.00 0.00 405 GLN A CA 7
ATOM 4719 C C . GLN A 1 43 ? 1.608 0.121 -22.340 1.00 0.00 405 GLN A C 7
ATOM 4720 O O . GLN A 1 43 ? 0.437 0.324 -22.019 1.00 0.00 405 GLN A O 7
ATOM 4734 N N . SER A 1 44 ? 2.194 0.735 -23.363 1.00 0.00 406 SER A N 7
ATOM 4735 C CA . SER A 1 44 ? 1.480 1.707 -24.182 1.00 0.00 406 SER A CA 7
ATOM 4736 C C . SER A 1 44 ? 0.558 1.007 -25.176 1.00 0.00 406 SER A C 7
ATOM 4737 O O . SER A 1 44 ? 1.004 0.509 -26.209 1.00 0.00 406 SER A O 7
ATOM 4745 N N . GLY A 1 45 ? -0.732 0.974 -24.855 1.00 0.00 407 GLY A N 7
ATOM 4746 C CA . GLY A 1 45 ? -1.697 0.333 -25.728 1.00 0.00 407 GLY A CA 7
ATOM 4747 C C . GLY A 1 45 ? -3.060 0.995 -25.670 1.00 0.00 407 GLY A C 7
ATOM 4748 O O . GLY A 1 45 ? -3.194 2.156 -25.282 1.00 0.00 407 GLY A O 7
ATOM 4752 N N . PRO A 1 46 ? -4.102 0.248 -26.064 1.00 0.00 408 PRO A N 7
ATOM 4753 C CA . PRO A 1 46 ? -3.954 -1.135 -26.529 1.00 0.00 408 PRO A CA 7
ATOM 4754 C C . PRO A 1 46 ? -3.255 -1.220 -27.881 1.00 0.00 408 PRO A C 7
ATOM 4755 O O . PRO A 1 46 ? -3.505 -0.409 -28.772 1.00 0.00 408 PRO A O 7
ATOM 4766 N N . SER A 1 47 ? -2.379 -2.209 -28.027 1.00 0.00 409 SER A N 7
ATOM 4767 C CA . SER A 1 47 ? -1.641 -2.398 -29.271 1.00 0.00 409 SER A CA 7
ATOM 4768 C C . SER A 1 47 ? -2.246 -3.531 -30.095 1.00 0.00 409 SER A C 7
ATOM 4769 O O . SER A 1 47 ? -2.952 -4.390 -29.565 1.00 0.00 409 SER A O 7
ATOM 4777 N N . SER A 1 48 ? -1.965 -3.525 -31.394 1.00 0.00 410 SER A N 7
ATOM 4778 C CA . SER A 1 48 ? -2.485 -4.548 -32.293 1.00 0.00 410 SER A CA 7
ATOM 4779 C C . SER A 1 48 ? -1.346 -5.298 -32.978 1.00 0.00 410 SER A C 7
ATOM 4780 O O . SER A 1 48 ? -0.766 -4.814 -33.949 1.00 0.00 410 SER A O 7
ATOM 4788 N N . GLY A 1 49 ? -1.033 -6.484 -32.465 1.00 0.00 411 GLY A N 7
ATOM 4789 C CA . GLY A 1 49 ? 0.035 -7.282 -33.039 1.00 0.00 411 GLY A CA 7
ATOM 4790 C C . GLY A 1 49 ? 0.443 -8.434 -32.142 1.00 0.00 411 GLY A C 7
ATOM 4791 O O . GLY A 1 49 ? 0.589 -9.566 -32.602 1.00 0.00 411 GLY A O 7
ATOM 4796 N N . GLY A 1 1 ? -10.529 7.169 7.914 1.00 0.00 363 GLY A N 8
ATOM 4797 C CA . GLY A 1 1 ? -10.971 8.363 7.218 1.00 0.00 363 GLY A CA 8
ATOM 4798 C C . GLY A 1 1 ? -11.081 9.563 8.138 1.00 0.00 363 GLY A C 8
ATOM 4799 O O . GLY A 1 1 ? -12.131 10.201 8.214 1.00 0.00 363 GLY A O 8
ATOM 4803 N N . SER A 1 2 ? -9.994 9.871 8.839 1.00 0.00 364 SER A N 8
ATOM 4804 C CA . SER A 1 2 ? -9.975 10.999 9.763 1.00 0.00 364 SER A CA 8
ATOM 4805 C C . SER A 1 2 ? -9.408 12.244 9.087 1.00 0.00 364 SER A C 8
ATOM 4806 O O . SER A 1 2 ? -10.023 13.310 9.109 1.00 0.00 364 SER A O 8
ATOM 4814 N N . SER A 1 3 ? -8.230 12.100 8.489 1.00 0.00 365 SER A N 8
ATOM 4815 C CA . SER A 1 3 ? -7.576 13.213 7.810 1.00 0.00 365 SER A CA 8
ATOM 4816 C C . SER A 1 3 ? -8.400 13.678 6.613 1.00 0.00 365 SER A C 8
ATOM 4817 O O . SER A 1 3 ? -9.042 12.875 5.938 1.00 0.00 365 SER A O 8
ATOM 4825 N N . GLY A 1 4 ? -8.375 14.983 6.356 1.00 0.00 366 GLY A N 8
ATOM 4826 C CA . GLY A 1 4 ? -9.122 15.534 5.241 1.00 0.00 366 GLY A CA 8
ATOM 4827 C C . GLY A 1 4 ? -8.379 15.407 3.926 1.00 0.00 366 GLY A C 8
ATOM 4828 O O . GLY A 1 4 ? -7.150 15.344 3.903 1.00 0.00 366 GLY A O 8
ATOM 4832 N N . SER A 1 5 ? -9.126 15.368 2.827 1.00 0.00 367 SER A N 8
ATOM 4833 C CA . SER A 1 5 ? -8.531 15.242 1.502 1.00 0.00 367 SER A CA 8
ATOM 4834 C C . SER A 1 5 ? -9.496 15.727 0.424 1.00 0.00 367 SER A C 8
ATOM 4835 O O . SER A 1 5 ? -10.652 16.041 0.707 1.00 0.00 367 SER A O 8
ATOM 4843 N N . SER A 1 6 ? -9.012 15.783 -0.812 1.00 0.00 368 SER A N 8
ATOM 4844 C CA . SER A 1 6 ? -9.830 16.233 -1.933 1.00 0.00 368 SER A CA 8
ATOM 4845 C C . SER A 1 6 ? -10.321 15.047 -2.757 1.00 0.00 368 SER A C 8
ATOM 4846 O O . SER A 1 6 ? -9.593 14.513 -3.593 1.00 0.00 368 SER A O 8
ATOM 4854 N N . GLY A 1 7 ? -11.563 14.639 -2.515 1.00 0.00 369 GLY A N 8
ATOM 4855 C CA . GLY A 1 7 ? -12.132 13.519 -3.242 1.00 0.00 369 GLY A CA 8
ATOM 4856 C C . GLY A 1 7 ? -11.179 12.344 -3.333 1.00 0.00 369 GLY A C 8
ATOM 4857 O O . GLY A 1 7 ? -10.405 12.091 -2.410 1.00 0.00 369 GLY A O 8
ATOM 4861 N N . GLN A 1 8 ? -11.236 11.623 -4.449 1.00 0.00 370 GLN A N 8
ATOM 4862 C CA . GLN A 1 8 ? -10.372 10.467 -4.656 1.00 0.00 370 GLN A CA 8
ATOM 4863 C C . GLN A 1 8 ? -9.456 10.680 -5.856 1.00 0.00 370 GLN A C 8
ATOM 4864 O O . GLN A 1 8 ? -9.258 9.774 -6.667 1.00 0.00 370 GLN A O 8
ATOM 4878 N N . ASP A 1 9 ? -8.899 11.881 -5.964 1.00 0.00 371 ASP A N 8
ATOM 4879 C CA . ASP A 1 9 ? -8.003 12.213 -7.066 1.00 0.00 371 ASP A CA 8
ATOM 4880 C C . ASP A 1 9 ? -6.545 12.052 -6.647 1.00 0.00 371 ASP A C 8
ATOM 4881 O O . ASP A 1 9 ? -5.908 13.006 -6.202 1.00 0.00 371 ASP A O 8
ATOM 4890 N N . GLY A 1 10 ? -6.023 10.838 -6.792 1.00 0.00 372 GLY A N 8
ATOM 4891 C CA . GLY A 1 10 ? -4.644 10.575 -6.423 1.00 0.00 372 GLY A CA 8
ATOM 4892 C C . GLY A 1 10 ? -4.453 10.482 -4.922 1.00 0.00 372 GLY A C 8
ATOM 4893 O O . GLY A 1 10 ? -5.227 9.821 -4.230 1.00 0.00 372 GLY A O 8
ATOM 4897 N N . GLY A 1 11 ? -3.418 11.145 -4.416 1.00 0.00 373 GLY A N 8
ATOM 4898 C CA . GLY A 1 11 ? -3.145 11.120 -2.991 1.00 0.00 373 GLY A CA 8
ATOM 4899 C C . GLY A 1 11 ? -1.907 10.314 -2.652 1.00 0.00 373 GLY A C 8
ATOM 4900 O O . GLY A 1 11 ? -1.137 9.944 -3.538 1.00 0.00 373 GLY A O 8
ATOM 4904 N N . ARG A 1 12 ? -1.714 10.041 -1.365 1.00 0.00 374 ARG A N 8
ATOM 4905 C CA . ARG A 1 12 ? -0.560 9.276 -0.911 1.00 0.00 374 ARG A CA 8
ATOM 4906 C C . ARG A 1 12 ? -0.575 7.868 -1.499 1.00 0.00 374 ARG A C 8
ATOM 4907 O O . ARG A 1 12 ? -1.603 7.191 -1.490 1.00 0.00 374 ARG A O 8
ATOM 4928 N N . LYS A 1 13 ? 0.572 7.434 -2.011 1.00 0.00 375 LYS A N 8
ATOM 4929 C CA . LYS A 1 13 ? 0.692 6.107 -2.603 1.00 0.00 375 LYS A CA 8
ATOM 4930 C C . LYS A 1 13 ? 0.267 5.028 -1.612 1.00 0.00 375 LYS A C 8
ATOM 4931 O O . LYS A 1 13 ? 0.808 4.937 -0.510 1.00 0.00 375 LYS A O 8
ATOM 4950 N N . ILE A 1 14 ? -0.704 4.214 -2.011 1.00 0.00 376 ILE A N 8
ATOM 4951 C CA . ILE A 1 14 ? -1.199 3.140 -1.158 1.00 0.00 376 ILE A CA 8
ATOM 4952 C C . ILE A 1 14 ? -1.697 1.963 -1.989 1.00 0.00 376 ILE A C 8
ATOM 4953 O O . ILE A 1 14 ? -2.559 2.120 -2.855 1.00 0.00 376 ILE A O 8
ATOM 4969 N N . CYS A 1 15 ? -1.150 0.782 -1.720 1.00 0.00 377 CYS A N 8
ATOM 4970 C CA . CYS A 1 15 ? -1.539 -0.424 -2.441 1.00 0.00 377 CYS A CA 8
ATOM 4971 C C . CYS A 1 15 ? -3.047 -0.458 -2.671 1.00 0.00 377 CYS A C 8
ATOM 4972 O O . CYS A 1 15 ? -3.842 -0.525 -1.733 1.00 0.00 377 CYS A O 8
ATOM 4979 N N . PRO A 1 16 ? -3.452 -0.410 -3.949 1.00 0.00 378 PRO A N 8
ATOM 4980 C CA . PRO A 1 16 ? -4.867 -0.435 -4.332 1.00 0.00 378 PRO A CA 8
ATOM 4981 C C . PRO A 1 16 ? -5.513 -1.792 -4.076 1.00 0.00 378 PRO A C 8
ATOM 4982 O O . PRO A 1 16 ? -6.673 -2.014 -4.425 1.00 0.00 378 PRO A O 8
ATOM 4993 N N . ARG A 1 17 ? -4.756 -2.696 -3.463 1.00 0.00 379 ARG A N 8
ATOM 4994 C CA . ARG A 1 17 ? -5.256 -4.032 -3.160 1.00 0.00 379 ARG A CA 8
ATOM 4995 C C . ARG A 1 17 ? -5.474 -4.204 -1.660 1.00 0.00 379 ARG A C 8
ATOM 4996 O O . ARG A 1 17 ? -6.559 -4.586 -1.219 1.00 0.00 379 ARG A O 8
ATOM 5017 N N . CYS A 1 18 ? -4.437 -3.920 -0.880 1.00 0.00 380 CYS A N 8
ATOM 5018 C CA . CYS A 1 18 ? -4.513 -4.043 0.570 1.00 0.00 380 CYS A CA 8
ATOM 5019 C C . CYS A 1 18 ? -4.291 -2.692 1.244 1.00 0.00 380 CYS A C 8
ATOM 5020 O O . CYS A 1 18 ? -3.860 -2.624 2.394 1.00 0.00 380 CYS A O 8
ATOM 5027 N N . ASN A 1 19 ? -4.590 -1.619 0.518 1.00 0.00 381 ASN A N 8
ATOM 5028 C CA . ASN A 1 19 ? -4.423 -0.270 1.045 1.00 0.00 381 ASN A CA 8
ATOM 5029 C C . ASN A 1 19 ? -3.218 -0.195 1.978 1.00 0.00 381 ASN A C 8
ATOM 5030 O O . ASN A 1 19 ? -3.220 0.557 2.952 1.00 0.00 381 ASN A O 8
ATOM 5041 N N . ALA A 1 20 ? -2.190 -0.980 1.672 1.00 0.00 382 ALA A N 8
ATOM 5042 C CA . ALA A 1 20 ? -0.978 -1.001 2.481 1.00 0.00 382 ALA A CA 8
ATOM 5043 C C . ALA A 1 20 ? -0.410 0.404 2.654 1.00 0.00 382 ALA A C 8
ATOM 5044 O O . ALA A 1 20 ? -0.523 1.243 1.762 1.00 0.00 382 ALA A O 8
ATOM 5051 N N . GLN A 1 21 ? 0.201 0.651 3.809 1.00 0.00 383 GLN A N 8
ATOM 5052 C CA . GLN A 1 21 ? 0.786 1.955 4.099 1.00 0.00 383 GLN A CA 8
ATOM 5053 C C . GLN A 1 21 ? 2.297 1.933 3.891 1.00 0.00 383 GLN A C 8
ATOM 5054 O O . GLN A 1 21 ? 3.024 1.258 4.621 1.00 0.00 383 GLN A O 8
ATOM 5068 N N . PHE A 1 22 ? 2.763 2.674 2.892 1.00 0.00 384 PHE A N 8
ATOM 5069 C CA . PHE A 1 22 ? 4.188 2.738 2.587 1.00 0.00 384 PHE A CA 8
ATOM 5070 C C . PHE A 1 22 ? 4.663 4.186 2.513 1.00 0.00 384 PHE A C 8
ATOM 5071 O O . PHE A 1 22 ? 3.857 5.111 2.413 1.00 0.00 384 PHE A O 8
ATOM 5088 N N . ARG A 1 23 ? 5.978 4.374 2.562 1.00 0.00 385 ARG A N 8
ATOM 5089 C CA . ARG A 1 23 ? 6.562 5.709 2.503 1.00 0.00 385 ARG A CA 8
ATOM 5090 C C . ARG A 1 23 ? 7.430 5.867 1.258 1.00 0.00 385 ARG A C 8
ATOM 5091 O O . ARG A 1 23 ? 7.380 6.893 0.579 1.00 0.00 385 ARG A O 8
ATOM 5112 N N . VAL A 1 24 ? 8.226 4.844 0.964 1.00 0.00 386 VAL A N 8
ATOM 5113 C CA . VAL A 1 24 ? 9.105 4.869 -0.199 1.00 0.00 386 VAL A CA 8
ATOM 5114 C C . VAL A 1 24 ? 8.412 4.283 -1.424 1.00 0.00 386 VAL A C 8
ATOM 5115 O O . VAL A 1 24 ? 7.320 3.722 -1.326 1.00 0.00 386 VAL A O 8
ATOM 5128 N N . THR A 1 25 ? 9.054 4.416 -2.581 1.00 0.00 387 THR A N 8
ATOM 5129 C CA . THR A 1 25 ? 8.500 3.901 -3.827 1.00 0.00 387 THR A CA 8
ATOM 5130 C C . THR A 1 25 ? 8.964 2.472 -4.085 1.00 0.00 387 THR A C 8
ATOM 5131 O O . THR A 1 25 ? 8.196 1.638 -4.564 1.00 0.00 387 THR A O 8
ATOM 5142 N N . GLU A 1 26 ? 10.224 2.196 -3.764 1.00 0.00 388 GLU A N 8
ATOM 5143 C CA . GLU A 1 26 ? 10.789 0.867 -3.962 1.00 0.00 388 GLU A CA 8
ATOM 5144 C C . GLU A 1 26 ? 9.911 -0.199 -3.312 1.00 0.00 388 GLU A C 8
ATOM 5145 O O . GLU A 1 26 ? 9.597 -1.218 -3.926 1.00 0.00 388 GLU A O 8
ATOM 5157 N N . ALA A 1 27 ? 9.521 0.044 -2.066 1.00 0.00 389 ALA A N 8
ATOM 5158 C CA . ALA A 1 27 ? 8.679 -0.894 -1.332 1.00 0.00 389 ALA A CA 8
ATOM 5159 C C . ALA A 1 27 ? 7.428 -1.247 -2.129 1.00 0.00 389 ALA A C 8
ATOM 5160 O O . ALA A 1 27 ? 7.141 -2.422 -2.365 1.00 0.00 389 ALA A O 8
ATOM 5167 N N . LEU A 1 28 ? 6.686 -0.225 -2.541 1.00 0.00 390 LEU A N 8
ATOM 5168 C CA . LEU A 1 28 ? 5.464 -0.428 -3.311 1.00 0.00 390 LEU A CA 8
ATOM 5169 C C . LEU A 1 28 ? 5.751 -1.203 -4.593 1.00 0.00 390 LEU A C 8
ATOM 5170 O O . LEU A 1 28 ? 5.027 -2.136 -4.942 1.00 0.00 390 LEU A O 8
ATOM 5186 N N . ARG A 1 29 ? 6.813 -0.811 -5.290 1.00 0.00 391 ARG A N 8
ATOM 5187 C CA . ARG A 1 29 ? 7.196 -1.470 -6.533 1.00 0.00 391 ARG A CA 8
ATOM 5188 C C . ARG A 1 29 ? 7.177 -2.987 -6.373 1.00 0.00 391 ARG A C 8
ATOM 5189 O O . ARG A 1 29 ? 6.479 -3.690 -7.101 1.00 0.00 391 ARG A O 8
ATOM 5210 N N . GLY A 1 30 ? 7.952 -3.485 -5.413 1.00 0.00 392 GLY A N 8
ATOM 5211 C CA . GLY A 1 30 ? 8.010 -4.916 -5.175 1.00 0.00 392 GLY A CA 8
ATOM 5212 C C . GLY A 1 30 ? 6.754 -5.445 -4.512 1.00 0.00 392 GLY A C 8
ATOM 5213 O O . GLY A 1 30 ? 6.096 -6.343 -5.038 1.00 0.00 392 GLY A O 8
ATOM 5217 N N . HIS A 1 31 ? 6.420 -4.888 -3.351 1.00 0.00 393 HIS A N 8
ATOM 5218 C CA . HIS A 1 31 ? 5.235 -5.311 -2.614 1.00 0.00 393 HIS A CA 8
ATOM 5219 C C . HIS A 1 31 ? 4.049 -5.502 -3.555 1.00 0.00 393 HIS A C 8
ATOM 5220 O O . HIS A 1 31 ? 3.397 -6.546 -3.542 1.00 0.00 393 HIS A O 8
ATOM 5234 N N . MET A 1 32 ? 3.776 -4.488 -4.368 1.00 0.00 394 MET A N 8
ATOM 5235 C CA . MET A 1 32 ? 2.669 -4.545 -5.316 1.00 0.00 394 MET A CA 8
ATOM 5236 C C . MET A 1 32 ? 2.903 -5.633 -6.360 1.00 0.00 394 MET A C 8
ATOM 5237 O O . MET A 1 32 ? 2.018 -6.446 -6.631 1.00 0.00 394 MET A O 8
ATOM 5251 N N . CYS A 1 33 ? 4.097 -5.641 -6.941 1.00 0.00 395 CYS A N 8
ATOM 5252 C CA . CYS A 1 33 ? 4.446 -6.629 -7.956 1.00 0.00 395 CYS A CA 8
ATOM 5253 C C . CYS A 1 33 ? 3.924 -8.010 -7.574 1.00 0.00 395 CYS A C 8
ATOM 5254 O O . CYS A 1 33 ? 3.388 -8.736 -8.411 1.00 0.00 395 CYS A O 8
ATOM 5262 N N . TYR A 1 34 ? 4.085 -8.366 -6.304 1.00 0.00 396 TYR A N 8
ATOM 5263 C CA . TYR A 1 34 ? 3.634 -9.662 -5.811 1.00 0.00 396 TYR A CA 8
ATOM 5264 C C . TYR A 1 34 ? 2.184 -9.592 -5.342 1.00 0.00 396 TYR A C 8
ATOM 5265 O O . TYR A 1 34 ? 1.341 -10.379 -5.772 1.00 0.00 396 TYR A O 8
ATOM 5283 N N . CYS A 1 35 ? 1.901 -8.642 -4.457 1.00 0.00 397 CYS A N 8
ATOM 5284 C CA . CYS A 1 35 ? 0.554 -8.466 -3.928 1.00 0.00 397 CYS A CA 8
ATOM 5285 C C . CYS A 1 35 ? -0.465 -8.355 -5.059 1.00 0.00 397 CYS A C 8
ATOM 5286 O O . CYS A 1 35 ? -1.332 -9.216 -5.213 1.00 0.00 397 CYS A O 8
ATOM 5293 N N . CYS A 1 36 ? -0.353 -7.291 -5.846 1.00 0.00 398 CYS A N 8
ATOM 5294 C CA . CYS A 1 36 ? -1.264 -7.068 -6.963 1.00 0.00 398 CYS A CA 8
ATOM 5295 C C . CYS A 1 36 ? -0.491 -6.830 -8.256 1.00 0.00 398 CYS A C 8
ATOM 5296 O O . CYS A 1 36 ? -0.247 -5.693 -8.662 1.00 0.00 398 CYS A O 8
ATOM 5304 N N . PRO A 1 37 ? -0.095 -7.926 -8.919 1.00 0.00 399 PRO A N 8
ATOM 5305 C CA . PRO A 1 37 ? 0.657 -7.862 -10.175 1.00 0.00 399 PRO A CA 8
ATOM 5306 C C . PRO A 1 37 ? -0.191 -7.349 -11.334 1.00 0.00 399 PRO A C 8
ATOM 5307 O O . PRO A 1 37 ? 0.283 -7.250 -12.465 1.00 0.00 399 PRO A O 8
ATOM 5318 N N . GLU A 1 38 ? -1.447 -7.024 -11.043 1.00 0.00 400 GLU A N 8
ATOM 5319 C CA . GLU A 1 38 ? -2.361 -6.521 -12.062 1.00 0.00 400 GLU A CA 8
ATOM 5320 C C . GLU A 1 38 ? -1.974 -5.108 -12.490 1.00 0.00 400 GLU A C 8
ATOM 5321 O O . GLU A 1 38 ? -2.031 -4.769 -13.671 1.00 0.00 400 GLU A O 8
ATOM 5333 N N . MET A 1 39 ? -1.582 -4.289 -11.520 1.00 0.00 401 MET A N 8
ATOM 5334 C CA . MET A 1 39 ? -1.185 -2.913 -11.795 1.00 0.00 401 MET A CA 8
ATOM 5335 C C . MET A 1 39 ? 0.264 -2.672 -11.386 1.00 0.00 401 MET A C 8
ATOM 5336 O O . MET A 1 39 ? 0.535 -2.060 -10.353 1.00 0.00 401 MET A O 8
ATOM 5350 N N . VAL A 1 40 ? 1.194 -3.159 -12.203 1.00 0.00 402 VAL A N 8
ATOM 5351 C CA 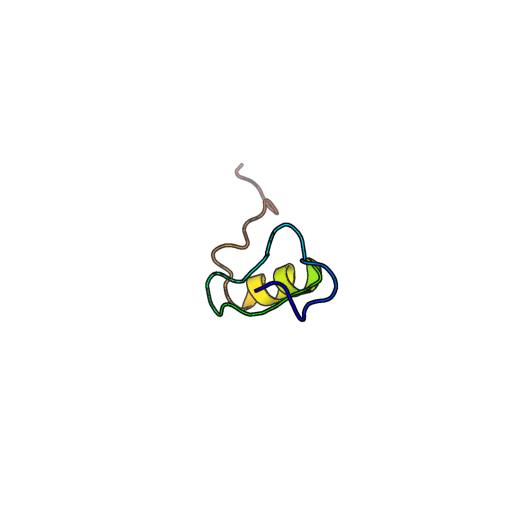. VAL A 1 40 ? 2.616 -2.996 -11.926 1.00 0.00 402 VAL A CA 8
ATOM 5352 C C . VAL A 1 40 ? 3.285 -2.126 -12.984 1.00 0.00 402 VAL A C 8
ATOM 5353 O O . VAL A 1 40 ? 3.709 -2.619 -14.028 1.00 0.00 402 VAL A O 8
ATOM 5366 N N . GLU A 1 41 ? 3.377 -0.829 -12.704 1.00 0.00 403 GLU A N 8
ATOM 5367 C CA . GLU A 1 41 ? 3.996 0.109 -13.633 1.00 0.00 403 GLU A CA 8
ATOM 5368 C C . GLU A 1 41 ? 5.270 -0.478 -14.232 1.00 0.00 403 GLU A C 8
ATOM 5369 O O . GLU A 1 41 ? 6.309 -0.537 -13.574 1.00 0.00 403 GLU A O 8
ATOM 5381 N N . TYR A 1 42 ? 5.183 -0.911 -15.485 1.00 0.00 404 TYR A N 8
ATOM 5382 C CA . TYR A 1 42 ? 6.327 -1.497 -16.173 1.00 0.00 404 TYR A CA 8
ATOM 5383 C C . TYR A 1 42 ? 7.372 -0.433 -16.495 1.00 0.00 404 TYR A C 8
ATOM 5384 O O . TYR A 1 42 ? 7.087 0.764 -16.454 1.00 0.00 404 TYR A O 8
ATOM 5402 N N . GLN A 1 43 ? 8.582 -0.879 -16.816 1.00 0.00 405 GLN A N 8
ATOM 5403 C CA . GLN A 1 43 ? 9.670 0.034 -17.145 1.00 0.00 405 GLN A CA 8
ATOM 5404 C C . GLN A 1 43 ? 9.329 0.866 -18.377 1.00 0.00 405 GLN A C 8
ATOM 5405 O O . GLN A 1 43 ? 8.790 0.350 -19.356 1.00 0.00 405 GLN A O 8
ATOM 5419 N N . SER A 1 44 ? 9.646 2.155 -18.320 1.00 0.00 406 SER A N 8
ATOM 5420 C CA . SER A 1 44 ? 9.369 3.060 -19.430 1.00 0.00 406 SER A CA 8
ATOM 5421 C C . SER A 1 44 ? 10.542 3.099 -20.405 1.00 0.00 406 SER A C 8
ATOM 5422 O O . SER A 1 44 ? 10.390 2.804 -21.589 1.00 0.00 406 SER A O 8
ATOM 5430 N N . GLY A 1 45 ? 11.714 3.468 -19.896 1.00 0.00 407 GLY A N 8
ATOM 5431 C CA . GLY A 1 45 ? 12.897 3.540 -20.733 1.00 0.00 407 GLY A CA 8
ATOM 5432 C C . GLY A 1 45 ? 14.028 4.304 -20.074 1.00 0.00 407 GLY A C 8
ATOM 5433 O O . GLY A 1 45 ? 14.045 4.505 -18.860 1.00 0.00 407 GLY A O 8
ATOM 5437 N N . PRO A 1 46 ? 15.003 4.742 -20.885 1.00 0.00 408 PRO A N 8
ATOM 5438 C CA . PRO A 1 46 ? 14.993 4.508 -22.332 1.00 0.00 408 PRO A CA 8
ATOM 5439 C C . PRO A 1 46 ? 15.226 3.043 -22.684 1.00 0.00 408 PRO A C 8
ATOM 5440 O O . PRO A 1 46 ? 16.335 2.528 -22.537 1.00 0.00 408 PRO A O 8
ATOM 5451 N N . SER A 1 47 ? 14.174 2.376 -23.149 1.00 0.00 409 SER A N 8
ATOM 5452 C CA . SER A 1 47 ? 14.264 0.969 -23.518 1.00 0.00 409 SER A CA 8
ATOM 5453 C C . SER A 1 47 ? 15.284 0.764 -24.634 1.00 0.00 409 SER A C 8
ATOM 5454 O O . SER A 1 47 ? 15.012 1.051 -25.800 1.00 0.00 409 SER A O 8
ATOM 5462 N N . SER A 1 48 ? 16.460 0.264 -24.268 1.00 0.00 410 SER A N 8
ATOM 5463 C CA . SER A 1 48 ? 17.523 0.024 -25.236 1.00 0.00 410 SER A CA 8
ATOM 5464 C C . SER A 1 48 ? 18.207 -1.315 -24.972 1.00 0.00 410 SER A C 8
ATOM 5465 O O . SER A 1 48 ? 17.963 -1.958 -23.952 1.00 0.00 410 SER A O 8
ATOM 5473 N N . GLY A 1 49 ? 19.065 -1.728 -25.900 1.00 0.00 411 GLY A N 8
ATOM 5474 C CA . GLY A 1 49 ? 19.771 -2.987 -25.749 1.00 0.00 411 GLY A CA 8
ATOM 5475 C C . GLY A 1 49 ? 20.159 -3.266 -24.311 1.00 0.00 411 GLY A C 8
ATOM 5476 O O . GLY A 1 49 ? 20.162 -4.416 -23.874 1.00 0.00 411 GLY A O 8
ATOM 5481 N N . GLY A 1 1 ? -6.859 -9.042 -17.316 1.00 0.00 363 GLY A N 9
ATOM 5482 C CA . GLY A 1 1 ? -7.753 -8.321 -16.429 1.00 0.00 363 GLY A CA 9
ATOM 5483 C C . GLY A 1 1 ? -8.769 -7.487 -17.183 1.00 0.00 363 GLY A C 9
ATOM 5484 O O . GLY A 1 1 ? -8.579 -7.179 -18.360 1.00 0.00 363 GLY A O 9
ATOM 5488 N N . SER A 1 2 ? -9.852 -7.121 -16.505 1.00 0.00 364 SER A N 9
ATOM 5489 C CA . SER A 1 2 ? -10.905 -6.322 -17.120 1.00 0.00 364 SER A CA 9
ATOM 5490 C C . SER A 1 2 ? -11.023 -4.961 -16.440 1.00 0.00 364 SER A C 9
ATOM 5491 O O . SER A 1 2 ? -10.940 -3.920 -17.090 1.00 0.00 364 SER A O 9
ATOM 5499 N N . SER A 1 3 ? -11.218 -4.979 -15.125 1.00 0.00 365 SER A N 9
ATOM 5500 C CA . SER A 1 3 ? -11.351 -3.748 -14.355 1.00 0.00 365 SER A CA 9
ATOM 5501 C C . SER A 1 3 ? -10.025 -2.995 -14.301 1.00 0.00 365 SER A C 9
ATOM 5502 O O . SER A 1 3 ? -8.958 -3.580 -14.480 1.00 0.00 365 SER A O 9
ATOM 5510 N N . GLY A 1 4 ? -10.103 -1.691 -14.053 1.00 0.00 366 GLY A N 9
ATOM 5511 C CA . GLY A 1 4 ? -8.903 -0.878 -13.980 1.00 0.00 366 GLY A CA 9
ATOM 5512 C C . GLY A 1 4 ? -9.160 0.569 -14.352 1.00 0.00 366 GLY A C 9
ATOM 5513 O O . GLY A 1 4 ? -9.205 0.915 -15.533 1.00 0.00 366 GLY A O 9
ATOM 5517 N N . SER A 1 5 ? -9.330 1.417 -13.343 1.00 0.00 367 SER A N 9
ATOM 5518 C CA . SER A 1 5 ? -9.589 2.834 -13.571 1.00 0.00 367 SER A CA 9
ATOM 5519 C C . SER A 1 5 ? -8.979 3.683 -12.460 1.00 0.00 367 SER A C 9
ATOM 5520 O O . SER A 1 5 ? -8.816 3.223 -11.330 1.00 0.00 367 SER A O 9
ATOM 5528 N N . SER A 1 6 ? -8.643 4.926 -12.791 1.00 0.00 368 SER A N 9
ATOM 5529 C CA . SER A 1 6 ? -8.047 5.840 -11.823 1.00 0.00 368 SER A CA 9
ATOM 5530 C C . SER A 1 6 ? -9.085 6.824 -11.294 1.00 0.00 368 SER A C 9
ATOM 5531 O O . SER A 1 6 ? -10.203 6.897 -11.802 1.00 0.00 368 SER A O 9
ATOM 5539 N N . GLY A 1 7 ? -8.706 7.581 -10.269 1.00 0.00 369 GLY A N 9
ATOM 5540 C CA . GLY A 1 7 ? -9.615 8.551 -9.687 1.00 0.00 369 GLY A CA 9
ATOM 5541 C C . GLY A 1 7 ? -8.907 9.816 -9.244 1.00 0.00 369 GLY A C 9
ATOM 5542 O O . GLY A 1 7 ? -9.127 10.887 -9.810 1.00 0.00 369 GLY A O 9
ATOM 5546 N N . GLN A 1 8 ? -8.057 9.693 -8.230 1.00 0.00 370 GLN A N 9
ATOM 5547 C CA . GLN A 1 8 ? -7.317 10.838 -7.711 1.00 0.00 370 GLN A CA 9
ATOM 5548 C C . GLN A 1 8 ? -6.000 11.018 -8.459 1.00 0.00 370 GLN A C 9
ATOM 5549 O O . GLN A 1 8 ? -5.240 10.066 -8.636 1.00 0.00 370 GLN A O 9
ATOM 5563 N N . ASP A 1 9 ? -5.737 12.245 -8.895 1.00 0.00 371 ASP A N 9
ATOM 5564 C CA . ASP A 1 9 ? -4.511 12.551 -9.624 1.00 0.00 371 ASP A CA 9
ATOM 5565 C C . ASP A 1 9 ? -3.282 12.192 -8.795 1.00 0.00 371 ASP A C 9
ATOM 5566 O O . ASP A 1 9 ? -2.416 11.442 -9.243 1.00 0.00 371 ASP A O 9
ATOM 5575 N N . GLY A 1 10 ? -3.213 12.733 -7.582 1.00 0.00 372 GLY A N 9
ATOM 5576 C CA . GLY A 1 10 ? -2.086 12.459 -6.710 1.00 0.00 372 GLY A CA 9
ATOM 5577 C C . GLY A 1 10 ? -2.434 12.621 -5.244 1.00 0.00 372 GLY A C 9
ATOM 5578 O O . GLY A 1 10 ? -3.596 12.498 -4.857 1.00 0.00 372 GLY A O 9
ATOM 5582 N N . GLY A 1 11 ? -1.424 12.898 -4.424 1.00 0.00 373 GLY A N 9
ATOM 5583 C CA . GLY A 1 11 ? -1.650 13.071 -3.001 1.00 0.00 373 GLY A CA 9
ATOM 5584 C C . GLY A 1 11 ? -0.832 12.109 -2.163 1.00 0.00 373 GLY A C 9
ATOM 5585 O O . GLY A 1 11 ? 0.303 12.410 -1.791 1.00 0.00 373 GLY A O 9
ATOM 5589 N N . ARG A 1 12 ? -1.408 10.950 -1.864 1.00 0.00 374 ARG A N 9
ATOM 5590 C CA . ARG A 1 12 ? -0.726 9.942 -1.062 1.00 0.00 374 ARG A CA 9
ATOM 5591 C C . ARG A 1 12 ? -0.568 8.640 -1.843 1.00 0.00 374 ARG A C 9
ATOM 5592 O O . ARG A 1 12 ? -1.057 8.514 -2.966 1.00 0.00 374 ARG A O 9
ATOM 5613 N N . LYS A 1 13 ? 0.118 7.675 -1.241 1.00 0.00 375 LYS A N 9
ATOM 5614 C CA . LYS A 1 13 ? 0.341 6.382 -1.879 1.00 0.00 375 LYS A CA 9
ATOM 5615 C C . LYS A 1 13 ? -0.203 5.249 -1.015 1.00 0.00 375 LYS A C 9
ATOM 5616 O O . LYS A 1 13 ? 0.227 5.063 0.124 1.00 0.00 375 LYS A O 9
ATOM 5635 N N . ILE A 1 14 ? -1.148 4.494 -1.564 1.00 0.00 376 ILE A N 9
ATOM 5636 C CA . ILE A 1 14 ? -1.748 3.377 -0.844 1.00 0.00 376 ILE A CA 9
ATOM 5637 C C . ILE A 1 14 ? -2.224 2.294 -1.807 1.00 0.00 376 ILE A C 9
ATOM 5638 O O . ILE A 1 14 ? -3.181 2.491 -2.556 1.00 0.00 376 ILE A O 9
ATOM 5654 N N . CYS A 1 15 ? -1.550 1.149 -1.780 1.00 0.00 377 CYS A N 9
ATOM 5655 C CA . CYS A 1 15 ? -1.904 0.033 -2.648 1.00 0.00 377 CYS A CA 9
ATOM 5656 C C . CYS A 1 15 ? -3.415 -0.040 -2.852 1.00 0.00 377 CYS A C 9
ATOM 5657 O O . CYS A 1 15 ? -4.187 -0.200 -1.906 1.00 0.00 377 CYS A O 9
ATOM 5664 N N . PRO A 1 16 ? -3.849 0.079 -4.115 1.00 0.00 378 PRO A N 9
ATOM 5665 C CA . PRO A 1 16 ? -5.269 0.029 -4.473 1.00 0.00 378 PRO 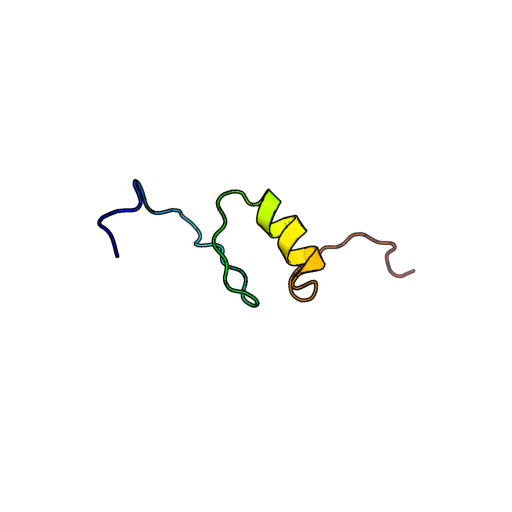A CA 9
ATOM 5666 C C . PRO A 1 16 ? -5.862 -1.365 -4.298 1.00 0.00 378 PRO A C 9
ATOM 5667 O O . PRO A 1 16 ? -7.015 -1.609 -4.654 1.00 0.00 378 PRO A O 9
ATOM 5678 N N . ARG A 1 17 ? -5.067 -2.276 -3.747 1.00 0.00 379 ARG A N 9
ATOM 5679 C CA . ARG A 1 17 ? -5.513 -3.647 -3.526 1.00 0.00 379 ARG A CA 9
ATOM 5680 C C . ARG A 1 17 ? -5.616 -3.950 -2.034 1.00 0.00 379 ARG A C 9
ATOM 5681 O O . ARG A 1 17 ? -6.705 -4.192 -1.512 1.00 0.00 379 ARG A O 9
ATOM 5702 N N . CYS A 1 18 ? -4.475 -3.938 -1.353 1.00 0.00 380 CYS A N 9
ATOM 5703 C CA . CYS A 1 18 ? -4.435 -4.213 0.078 1.00 0.00 380 CYS A CA 9
ATOM 5704 C C . CYS A 1 18 ? -4.596 -2.927 0.884 1.00 0.00 380 CYS A C 9
ATOM 5705 O O . CYS A 1 18 ? -4.995 -2.957 2.047 1.00 0.00 380 CYS A O 9
ATOM 5712 N N . ASN A 1 19 ? -4.284 -1.798 0.255 1.00 0.00 381 ASN A N 9
ATOM 5713 C CA . ASN A 1 19 ? -4.394 -0.501 0.913 1.00 0.00 381 ASN A CA 9
ATOM 5714 C C . ASN A 1 19 ? -3.510 -0.444 2.155 1.00 0.00 381 ASN A C 9
ATOM 5715 O O . ASN A 1 19 ? -3.982 -0.151 3.253 1.00 0.00 381 ASN A O 9
ATOM 5726 N N . ALA A 1 20 ? -2.224 -0.726 1.972 1.00 0.00 382 ALA A N 9
ATOM 5727 C CA . ALA A 1 20 ? -1.273 -0.704 3.076 1.00 0.00 382 ALA A CA 9
ATOM 5728 C C . ALA A 1 20 ? -0.549 0.636 3.151 1.00 0.00 382 ALA A C 9
ATOM 5729 O O . ALA A 1 20 ? -0.795 1.530 2.342 1.00 0.00 382 ALA A O 9
ATOM 5736 N N . GLN A 1 21 ? 0.343 0.768 4.128 1.00 0.00 383 GLN A N 9
ATOM 5737 C CA . GLN A 1 21 ? 1.100 2.001 4.308 1.00 0.00 383 GLN A CA 9
ATOM 5738 C C . GLN A 1 21 ? 2.561 1.804 3.917 1.00 0.00 383 GLN A C 9
ATOM 5739 O O . GLN A 1 21 ? 3.207 0.848 4.347 1.00 0.00 383 GLN A O 9
ATOM 5753 N N . PHE A 1 22 ? 3.077 2.715 3.098 1.00 0.00 384 PHE A N 9
ATOM 5754 C CA . PHE A 1 22 ? 4.461 2.641 2.647 1.00 0.00 384 PHE A CA 9
ATOM 5755 C C . PHE A 1 22 ? 5.107 4.024 2.642 1.00 0.00 384 PHE A C 9
ATOM 5756 O O . PHE A 1 22 ? 4.427 5.037 2.481 1.00 0.00 384 PHE A O 9
ATOM 5773 N N . ARG A 1 23 ? 6.423 4.056 2.821 1.00 0.00 385 ARG A N 9
ATOM 5774 C CA . ARG A 1 23 ? 7.161 5.314 2.840 1.00 0.00 385 ARG A CA 9
ATOM 5775 C C . ARG A 1 23 ? 7.935 5.509 1.539 1.00 0.00 385 ARG A C 9
ATOM 5776 O O . ARG A 1 23 ? 7.764 6.513 0.848 1.00 0.00 385 ARG A O 9
ATOM 5797 N N . VAL A 1 24 ? 8.787 4.543 1.213 1.00 0.00 386 VAL A N 9
ATOM 5798 C CA . VAL A 1 24 ? 9.587 4.609 -0.004 1.00 0.00 386 VAL A CA 9
ATOM 5799 C C . VAL A 1 24 ? 8.866 3.946 -1.172 1.00 0.00 386 VAL A C 9
ATOM 5800 O O . VAL A 1 24 ? 8.305 2.858 -1.035 1.00 0.00 386 VAL A O 9
ATOM 5813 N N . THR A 1 25 ? 8.884 4.609 -2.325 1.00 0.00 387 THR A N 9
ATOM 5814 C CA . THR A 1 25 ? 8.231 4.085 -3.518 1.00 0.00 387 THR A CA 9
ATOM 5815 C C . THR A 1 25 ? 8.698 2.666 -3.822 1.00 0.00 387 THR A C 9
ATOM 5816 O O . THR A 1 25 ? 7.884 1.768 -4.035 1.00 0.00 387 THR A O 9
ATOM 5827 N N . GLU A 1 26 ? 10.013 2.471 -3.840 1.00 0.00 388 GLU A N 9
ATOM 5828 C CA . GLU A 1 26 ? 10.587 1.160 -4.118 1.00 0.00 388 GLU A CA 9
ATOM 5829 C C . GLU A 1 26 ? 9.716 0.050 -3.536 1.00 0.00 388 GLU A C 9
ATOM 5830 O O . GLU A 1 26 ? 9.437 -0.947 -4.201 1.00 0.00 388 GLU A O 9
ATOM 5842 N N . ALA A 1 27 ? 9.289 0.232 -2.291 1.00 0.00 389 ALA A N 9
ATOM 5843 C CA . ALA A 1 27 ? 8.449 -0.752 -1.619 1.00 0.00 389 ALA A CA 9
ATOM 5844 C C . ALA A 1 27 ? 7.220 -1.088 -2.457 1.00 0.00 389 ALA A C 9
ATOM 5845 O O . ALA A 1 27 ? 6.983 -2.249 -2.792 1.00 0.00 389 ALA A O 9
ATOM 5852 N N . LEU A 1 28 ? 6.442 -0.065 -2.793 1.00 0.00 390 LEU A N 9
ATOM 5853 C CA . LEU A 1 28 ? 5.235 -0.252 -3.592 1.00 0.00 390 LEU A CA 9
ATOM 5854 C C . LEU A 1 28 ? 5.536 -1.061 -4.850 1.00 0.00 390 LEU A C 9
ATOM 5855 O O . LEU A 1 28 ? 4.795 -1.980 -5.201 1.00 0.00 390 LEU A O 9
ATOM 5871 N N . ARG A 1 29 ? 6.628 -0.715 -5.523 1.00 0.00 391 ARG A N 9
ATOM 5872 C CA . ARG A 1 29 ? 7.027 -1.410 -6.741 1.00 0.00 391 ARG A CA 9
ATOM 5873 C C . ARG A 1 29 ? 7.064 -2.919 -6.519 1.00 0.00 391 ARG A C 9
ATOM 5874 O O . ARG A 1 29 ? 6.313 -3.667 -7.144 1.00 0.00 391 ARG A O 9
ATOM 5895 N N . GLY A 1 30 ? 7.944 -3.359 -5.625 1.00 0.00 392 GLY A N 9
ATOM 5896 C CA . GLY A 1 30 ? 8.063 -4.776 -5.336 1.00 0.00 392 GLY A CA 9
ATOM 5897 C C . GLY A 1 30 ? 6.833 -5.333 -4.647 1.00 0.00 392 GLY A C 9
ATOM 5898 O O . GLY A 1 30 ? 6.212 -6.278 -5.137 1.00 0.00 392 GLY A O 9
ATOM 5902 N N . HIS A 1 31 ? 6.480 -4.749 -3.507 1.00 0.00 393 HIS A N 9
ATOM 5903 C CA . HIS A 1 31 ? 5.317 -5.194 -2.748 1.00 0.00 393 HIS A CA 9
ATOM 5904 C C . HIS A 1 31 ? 4.122 -5.423 -3.670 1.00 0.00 393 HIS A C 9
ATOM 5905 O O . HIS A 1 31 ? 3.381 -6.392 -3.511 1.00 0.00 393 HIS A O 9
ATOM 5919 N N . MET A 1 32 ? 3.943 -4.524 -4.632 1.00 0.00 394 MET A N 9
ATOM 5920 C CA . MET A 1 32 ? 2.839 -4.629 -5.579 1.00 0.00 394 MET A CA 9
ATOM 5921 C C . MET A 1 32 ? 3.059 -5.789 -6.545 1.00 0.00 394 MET A C 9
ATOM 5922 O O . MET A 1 32 ? 2.143 -6.566 -6.816 1.00 0.00 394 MET A O 9
ATOM 5936 N N . CYS A 1 33 ? 4.278 -5.899 -7.061 1.00 0.00 395 CYS A N 9
ATOM 5937 C CA . CYS A 1 33 ? 4.618 -6.964 -7.998 1.00 0.00 395 CYS A CA 9
ATOM 5938 C C . CYS A 1 33 ? 4.157 -8.319 -7.471 1.00 0.00 395 CYS A C 9
ATOM 5939 O O . CYS A 1 33 ? 3.671 -9.159 -8.229 1.00 0.00 395 CYS A O 9
ATOM 5947 N N . TYR A 1 34 ? 4.316 -8.527 -6.169 1.00 0.00 396 TYR A N 9
ATOM 5948 C CA . TYR A 1 34 ? 3.920 -9.781 -5.541 1.00 0.00 396 TYR A CA 9
ATOM 5949 C C . TYR A 1 34 ? 2.477 -9.714 -5.051 1.00 0.00 396 TYR A C 9
ATOM 5950 O O . TYR A 1 34 ? 1.659 -10.578 -5.371 1.00 0.00 396 TYR A O 9
ATOM 5968 N N . CYS A 1 35 ? 2.170 -8.682 -4.274 1.00 0.00 397 CYS A N 9
ATOM 5969 C CA . CYS A 1 35 ? 0.826 -8.499 -3.739 1.00 0.00 397 CYS A CA 9
ATOM 5970 C C . CYS A 1 35 ? -0.217 -8.576 -4.850 1.00 0.00 397 CYS A C 9
ATOM 5971 O O . CYS A 1 35 ? -0.999 -9.524 -4.916 1.00 0.00 397 CYS A O 9
ATOM 5978 N N . CYS A 1 36 ? -0.221 -7.572 -5.720 1.00 0.00 398 CYS A N 9
ATOM 5979 C CA . CYS A 1 36 ? -1.168 -7.525 -6.829 1.00 0.00 398 CYS A CA 9
ATOM 5980 C C . CYS A 1 36 ? -0.438 -7.388 -8.161 1.00 0.00 398 CYS A C 9
ATOM 5981 O O . CYS A 1 36 ? -0.284 -6.294 -8.703 1.00 0.00 398 CYS A O 9
ATOM 5989 N N . PRO A 1 37 ? 0.023 -8.526 -8.702 1.00 0.00 399 PRO A N 9
ATOM 5990 C CA . PRO A 1 37 ? 0.746 -8.559 -9.977 1.00 0.00 399 PRO A CA 9
ATOM 5991 C C . PRO A 1 37 ? -0.159 -8.246 -11.164 1.00 0.00 399 PRO A C 9
ATOM 5992 O O . PRO A 1 37 ? 0.287 -8.240 -12.311 1.00 0.00 399 PRO A O 9
ATOM 6003 N N . GLU A 1 38 ? -1.432 -7.987 -10.881 1.00 0.00 400 GLU A N 9
ATOM 6004 C CA . GLU A 1 38 ? -2.398 -7.673 -11.926 1.00 0.00 400 GLU A CA 9
ATOM 6005 C C . GLU A 1 38 ? -2.239 -6.231 -12.400 1.00 0.00 400 GLU A C 9
ATOM 6006 O O . GLU A 1 38 ? -2.440 -5.927 -13.575 1.00 0.00 400 GLU A O 9
ATOM 6018 N N . MET A 1 39 ? -1.878 -5.348 -11.475 1.00 0.00 401 MET A N 9
ATOM 6019 C CA . MET A 1 39 ? -1.692 -3.938 -11.797 1.00 0.00 401 MET A CA 9
ATOM 6020 C C . MET A 1 39 ? -0.253 -3.506 -11.534 1.00 0.00 401 MET A C 9
ATOM 6021 O O . MET A 1 39 ? 0.018 -2.752 -10.599 1.00 0.00 401 MET A O 9
ATOM 6035 N N . VAL A 1 40 ? 0.666 -3.987 -12.365 1.00 0.00 402 VAL A N 9
ATOM 6036 C CA . VAL A 1 40 ? 2.078 -3.650 -12.222 1.00 0.00 402 VAL A CA 9
ATOM 6037 C C . VAL A 1 40 ? 2.773 -3.610 -13.578 1.00 0.00 402 VAL A C 9
ATOM 6038 O O . VAL A 1 40 ? 3.002 -4.648 -14.199 1.00 0.00 402 VAL A O 9
ATOM 6051 N N . GLU A 1 41 ? 3.107 -2.406 -14.031 1.00 0.00 403 GLU A N 9
ATOM 6052 C CA . GLU A 1 41 ? 3.776 -2.232 -15.315 1.00 0.00 403 GLU A CA 9
ATOM 6053 C C . GLU A 1 41 ? 5.005 -1.339 -15.171 1.00 0.00 403 GLU A C 9
ATOM 6054 O O . GLU A 1 41 ? 4.945 -0.136 -15.428 1.00 0.00 403 GLU A O 9
ATOM 6066 N N . TYR A 1 42 ? 6.118 -1.935 -14.758 1.00 0.00 404 TYR A N 9
ATOM 6067 C CA . TYR A 1 42 ? 7.360 -1.194 -14.577 1.00 0.00 404 TYR A CA 9
ATOM 6068 C C . TYR A 1 42 ? 8.570 -2.104 -14.769 1.00 0.00 404 TYR A C 9
ATOM 6069 O O . TYR A 1 42 ? 8.571 -3.253 -14.329 1.00 0.00 404 TYR A O 9
ATOM 6087 N N . GLN A 1 43 ? 9.598 -1.579 -15.428 1.00 0.00 405 GLN A N 9
ATOM 6088 C CA . GLN A 1 43 ? 10.814 -2.343 -15.679 1.00 0.00 405 GLN A CA 9
ATOM 6089 C C . GLN A 1 43 ? 11.650 -2.468 -14.409 1.00 0.00 405 GLN A C 9
ATOM 6090 O O . GLN A 1 43 ? 11.961 -1.471 -13.758 1.00 0.00 405 GLN A O 9
ATOM 6104 N N . SER A 1 44 ? 12.010 -3.700 -14.062 1.00 0.00 406 SER A N 9
ATOM 6105 C CA . SER A 1 44 ? 12.806 -3.956 -12.868 1.00 0.00 406 SER A CA 9
ATOM 6106 C C . SER A 1 44 ? 14.262 -3.560 -13.090 1.00 0.00 406 SER A C 9
ATOM 6107 O O . SER A 1 44 ? 15.080 -4.374 -13.517 1.00 0.00 406 SER A O 9
ATOM 6115 N N . GLY A 1 45 ? 14.579 -2.302 -12.798 1.00 0.00 407 GLY A N 9
ATOM 6116 C CA . GLY A 1 45 ? 15.936 -1.819 -12.973 1.00 0.00 407 GLY A CA 9
ATOM 6117 C C . GLY A 1 45 ? 16.702 -1.756 -11.666 1.00 0.00 407 GLY A C 9
ATOM 6118 O O . GLY A 1 45 ? 16.139 -1.925 -10.584 1.00 0.00 407 GLY A O 9
ATOM 6122 N N . PRO A 1 46 ? 18.017 -1.508 -11.757 1.00 0.00 408 PRO A N 9
ATOM 6123 C CA . PRO A 1 46 ? 18.697 -1.306 -13.040 1.00 0.00 408 PRO A CA 9
ATOM 6124 C C . PRO A 1 46 ? 18.782 -2.589 -13.860 1.00 0.00 408 PRO A C 9
ATOM 6125 O O . PRO A 1 46 ? 19.128 -3.648 -13.338 1.00 0.00 408 PRO A O 9
ATOM 6136 N N . SER A 1 47 ? 18.464 -2.485 -15.146 1.00 0.00 409 SER A N 9
ATOM 6137 C CA . SER A 1 47 ? 18.501 -3.639 -16.038 1.00 0.00 409 SER A CA 9
ATOM 6138 C C . SER A 1 47 ? 19.939 -4.002 -16.396 1.00 0.00 409 SER A C 9
ATOM 6139 O O . SER A 1 47 ? 20.528 -3.424 -17.309 1.00 0.00 409 SER A O 9
ATOM 6147 N N . SER A 1 48 ? 20.497 -4.965 -15.670 1.00 0.00 410 SER A N 9
ATOM 6148 C CA . SER A 1 48 ? 21.867 -5.405 -15.907 1.00 0.00 410 SER A CA 9
ATOM 6149 C C . SER A 1 48 ? 21.994 -6.914 -15.721 1.00 0.00 410 SER A C 9
ATOM 6150 O O . SER A 1 48 ? 21.353 -7.499 -14.849 1.00 0.00 410 SER A O 9
ATOM 6158 N N . GLY A 1 49 ? 22.827 -7.538 -16.548 1.00 0.00 411 GLY A N 9
ATOM 6159 C CA . GLY A 1 49 ? 23.024 -8.973 -16.459 1.00 0.00 411 GLY A CA 9
ATOM 6160 C C . GLY A 1 49 ? 24.212 -9.343 -15.593 1.00 0.00 411 GLY A C 9
ATOM 6161 O O . GLY A 1 49 ? 25.351 -9.342 -16.058 1.00 0.00 411 GLY A O 9
ATOM 6166 N N . GLY A 1 1 ? 3.317 17.310 -18.742 1.00 0.00 363 GLY A N 10
ATOM 6167 C CA . GLY A 1 1 ? 2.203 18.116 -18.278 1.00 0.00 363 GLY A CA 10
ATOM 6168 C C . GLY A 1 1 ? 1.762 17.745 -16.876 1.00 0.00 363 GLY A C 10
ATOM 6169 O O . GLY A 1 1 ? 1.536 16.572 -16.579 1.00 0.00 363 GLY A O 10
ATOM 6173 N N . SER A 1 2 ? 1.642 18.747 -16.011 1.00 0.00 364 SER A N 10
ATOM 6174 C CA . SER A 1 2 ? 1.231 18.519 -14.630 1.00 0.00 364 SER A CA 10
ATOM 6175 C C . SER A 1 2 ? -0.290 18.512 -14.511 1.00 0.00 364 SER A C 10
ATOM 6176 O O . SER A 1 2 ? -0.901 19.522 -14.160 1.00 0.00 364 SER A O 10
ATOM 6184 N N . SER A 1 3 ? -0.895 17.366 -14.805 1.00 0.00 365 SER A N 10
ATOM 6185 C CA . SER A 1 3 ? -2.345 17.227 -14.734 1.00 0.00 365 SER A CA 10
ATOM 6186 C C . SER A 1 3 ? -2.747 16.294 -13.596 1.00 0.00 365 SER A C 10
ATOM 6187 O O . SER A 1 3 ? -3.011 15.112 -13.811 1.00 0.00 365 SER A O 10
ATOM 6195 N N . GLY A 1 4 ? -2.790 16.836 -12.382 1.00 0.00 366 GLY A N 10
ATOM 6196 C CA . GLY A 1 4 ? -3.160 16.039 -11.227 1.00 0.00 366 GLY A CA 10
ATOM 6197 C C . GLY A 1 4 ? -3.262 16.866 -9.961 1.00 0.00 366 GLY A C 10
ATOM 6198 O O . GLY A 1 4 ? -4.183 16.683 -9.164 1.00 0.00 366 GLY A O 10
ATOM 6202 N N . SER A 1 5 ? -2.314 17.778 -9.773 1.00 0.00 367 SER A N 10
ATOM 6203 C CA . SER A 1 5 ? -2.298 18.633 -8.592 1.00 0.00 367 SER A CA 10
ATOM 6204 C C . SER A 1 5 ? -3.714 19.041 -8.198 1.00 0.00 367 SER A C 10
ATOM 6205 O O . SER A 1 5 ? -4.099 18.942 -7.033 1.00 0.00 367 SER A O 10
ATOM 6213 N N . SER A 1 6 ? -4.486 19.500 -9.178 1.00 0.00 368 SER A N 10
ATOM 6214 C CA . SER A 1 6 ? -5.859 19.927 -8.935 1.00 0.00 368 SER A CA 10
ATOM 6215 C C . SER A 1 6 ? -6.825 18.754 -9.071 1.00 0.00 368 SER A C 10
ATOM 6216 O O . SER A 1 6 ? -7.120 18.304 -10.177 1.00 0.00 368 SER A O 10
ATOM 6224 N N . GLY A 1 7 ? -7.314 18.263 -7.936 1.00 0.00 369 GLY A N 10
ATOM 6225 C CA . GLY A 1 7 ? -8.241 17.147 -7.950 1.00 0.00 369 GLY A CA 10
ATOM 6226 C C . GLY A 1 7 ? -8.447 16.547 -6.573 1.00 0.00 369 GLY A C 10
ATOM 6227 O O . GLY A 1 7 ? -9.562 16.541 -6.052 1.00 0.00 369 GLY A O 10
ATOM 6231 N N . GLN A 1 8 ? -7.369 16.040 -5.983 1.00 0.00 370 GLN A N 10
ATOM 6232 C CA . GLN A 1 8 ? -7.438 15.434 -4.659 1.00 0.00 370 GLN A CA 10
ATOM 6233 C C . GLN A 1 8 ? -6.505 16.145 -3.684 1.00 0.00 370 GLN A C 10
ATOM 6234 O O . GLN A 1 8 ? -5.346 16.411 -4.001 1.00 0.00 370 GLN A O 10
ATOM 6248 N N . ASP A 1 9 ? -7.019 16.452 -2.498 1.00 0.00 371 ASP A N 10
ATOM 6249 C CA . ASP A 1 9 ? -6.232 17.133 -1.477 1.00 0.00 371 ASP A CA 10
ATOM 6250 C C . ASP A 1 9 ? -5.386 16.137 -0.689 1.00 0.00 371 ASP A C 10
ATOM 6251 O O . ASP A 1 9 ? -5.777 15.692 0.390 1.00 0.00 371 ASP A O 10
ATOM 6260 N N . GLY A 1 10 ? -4.225 15.790 -1.237 1.00 0.00 372 GLY A N 10
ATOM 6261 C CA . GLY A 1 10 ? -3.343 14.849 -0.572 1.00 0.00 372 GLY A CA 10
ATOM 6262 C C . GLY A 1 10 ? -2.100 14.546 -1.385 1.00 0.00 372 GLY A C 10
ATOM 6263 O O . GLY A 1 10 ? -1.095 15.248 -1.281 1.00 0.00 372 GLY A O 10
ATOM 6267 N N . GLY A 1 11 ? -2.167 13.495 -2.197 1.00 0.00 373 GLY A N 10
ATOM 6268 C CA . GLY A 1 11 ? -1.031 13.118 -3.017 1.00 0.00 373 GLY A CA 10
ATOM 6269 C C . GLY A 1 11 ? -0.201 12.017 -2.388 1.00 0.00 373 GLY A C 10
ATOM 6270 O O . GLY A 1 11 ? 1.008 12.167 -2.208 1.00 0.00 373 GLY A O 10
ATOM 6274 N N . ARG A 1 12 ? -0.850 10.908 -2.050 1.00 0.00 374 ARG A N 10
ATOM 6275 C CA . ARG A 1 12 ? -0.165 9.778 -1.434 1.00 0.00 374 ARG A CA 10
ATOM 6276 C C . ARG A 1 12 ? -0.231 8.546 -2.332 1.00 0.00 374 ARG A C 10
ATOM 6277 O O . ARG A 1 12 ? -1.017 8.496 -3.278 1.00 0.00 374 ARG A O 10
ATOM 6298 N N . LYS A 1 13 ? 0.601 7.555 -2.030 1.00 0.00 375 LYS A N 10
ATOM 6299 C CA . LYS A 1 13 ? 0.638 6.323 -2.808 1.00 0.00 375 LYS A CA 10
ATOM 6300 C C . LYS A 1 13 ? 0.316 5.116 -1.931 1.00 0.00 375 LYS A C 10
ATOM 6301 O O . LYS A 1 13 ? 1.130 4.705 -1.104 1.00 0.00 375 LYS A O 10
ATOM 6320 N N . ILE A 1 14 ? -0.872 4.553 -2.120 1.00 0.00 376 ILE A N 10
ATOM 6321 C CA . ILE A 1 14 ? -1.298 3.392 -1.348 1.00 0.00 376 ILE A CA 10
ATOM 6322 C C . ILE A 1 14 ? -1.838 2.295 -2.259 1.00 0.00 376 ILE A C 10
ATOM 6323 O O . ILE A 1 14 ? -2.548 2.569 -3.226 1.00 0.00 376 ILE A O 10
ATOM 6339 N N . CYS A 1 15 ? -1.498 1.050 -1.942 1.00 0.00 377 CYS A N 10
ATOM 6340 C CA . CYS A 1 15 ? -1.948 -0.091 -2.729 1.00 0.00 377 CYS A CA 10
ATOM 6341 C C . CYS A 1 15 ? -3.472 -0.151 -2.776 1.00 0.00 377 CYS A C 10
ATOM 6342 O O . CYS A 1 15 ? -4.143 -0.327 -1.759 1.00 0.00 377 CYS A O 10
ATOM 6349 N N . PRO A 1 16 ? -4.033 -0.003 -3.986 1.00 0.00 378 PRO A N 10
ATOM 6350 C CA . PRO A 1 16 ? -5.484 -0.038 -4.195 1.00 0.00 378 PRO A CA 10
ATOM 6351 C C . PRO A 1 16 ? -6.066 -1.432 -3.988 1.00 0.00 378 PRO A C 10
ATOM 6352 O O . PRO A 1 16 ? -7.266 -1.646 -4.163 1.00 0.00 378 PRO A O 10
ATOM 6363 N N . ARG A 1 17 ? -5.209 -2.376 -3.613 1.00 0.00 379 ARG A N 10
ATOM 6364 C CA . ARG A 1 17 ? -5.639 -3.750 -3.383 1.00 0.00 379 ARG A CA 10
ATOM 6365 C C . ARG A 1 17 ? -5.673 -4.066 -1.891 1.00 0.00 379 ARG A C 10
ATOM 6366 O O . ARG A 1 17 ? -6.740 -4.280 -1.315 1.00 0.00 379 ARG A O 10
ATOM 6387 N N . CYS A 1 18 ? -4.498 -4.096 -1.271 1.00 0.00 380 CYS A N 10
ATOM 6388 C CA . CYS A 1 18 ? -4.392 -4.387 0.154 1.00 0.00 380 CYS A CA 10
ATOM 6389 C C . CYS A 1 18 ? -4.606 -3.125 0.984 1.00 0.00 380 CYS A C 10
ATOM 6390 O O . CYS A 1 18 ? -5.104 -3.186 2.108 1.00 0.00 380 CYS A O 10
ATOM 6397 N N . ASN A 1 19 ? -4.228 -1.982 0.422 1.00 0.00 381 ASN A N 10
ATOM 6398 C CA . ASN A 1 19 ? -4.378 -0.705 1.110 1.00 0.00 381 ASN A CA 10
ATOM 6399 C C . ASN A 1 19 ? -3.405 -0.600 2.281 1.00 0.00 381 ASN A C 10
ATOM 6400 O O . ASN A 1 19 ? -3.789 -0.225 3.389 1.00 0.00 381 ASN A O 10
ATOM 6411 N N . ALA A 1 20 ? -2.144 -0.934 2.027 1.00 0.00 382 ALA A N 10
ATOM 6412 C CA . ALA A 1 20 ? -1.116 -0.875 3.059 1.00 0.00 382 ALA A CA 10
ATOM 6413 C C . ALA A 1 20 ? -0.391 0.467 3.036 1.00 0.00 382 ALA A C 10
ATOM 6414 O O . ALA A 1 20 ? -0.465 1.205 2.053 1.00 0.00 382 ALA A O 10
ATOM 6421 N N . GLN A 1 21 ? 0.307 0.776 4.123 1.00 0.00 383 GLN A N 10
ATOM 6422 C CA . GLN A 1 21 ? 1.043 2.030 4.227 1.00 0.00 383 GLN A CA 10
ATOM 6423 C C . GLN A 1 21 ? 2.483 1.857 3.753 1.00 0.00 383 GLN A C 10
ATOM 6424 O O . GLN A 1 21 ? 3.140 0.868 4.079 1.00 0.00 383 GLN A O 10
ATOM 6438 N N . PHE A 1 22 ? 2.967 2.825 2.982 1.00 0.00 384 PHE A N 10
ATOM 6439 C CA . PHE A 1 22 ? 4.329 2.779 2.462 1.00 0.00 384 PHE A CA 10
ATOM 6440 C C . PHE A 1 22 ? 4.957 4.169 2.459 1.00 0.00 384 PHE A C 10
ATOM 6441 O O . PHE A 1 22 ? 4.267 5.173 2.281 1.00 0.00 384 PHE A O 10
ATOM 6458 N N . ARG A 1 23 ? 6.270 4.219 2.657 1.00 0.00 385 ARG A N 10
ATOM 6459 C CA . ARG A 1 23 ? 6.992 5.486 2.679 1.00 0.00 385 ARG A CA 10
ATOM 6460 C C . ARG A 1 23 ? 7.802 5.672 1.399 1.00 0.00 385 ARG A C 10
ATOM 6461 O O . ARG A 1 23 ? 7.714 6.709 0.741 1.00 0.00 385 ARG A O 10
ATOM 6482 N N . VAL A 1 24 ? 8.591 4.660 1.052 1.00 0.00 386 VAL A N 10
ATOM 6483 C CA . VAL A 1 24 ? 9.417 4.711 -0.148 1.00 0.00 386 VAL A CA 10
ATOM 6484 C C . VAL A 1 24 ? 8.692 4.097 -1.341 1.00 0.00 386 VAL A C 10
ATOM 6485 O O . VAL A 1 24 ? 7.870 3.194 -1.184 1.00 0.00 386 VAL A O 10
ATOM 6498 N N . THR A 1 25 ? 9.002 4.594 -2.534 1.00 0.00 387 THR A N 10
ATOM 6499 C CA . THR A 1 25 ? 8.380 4.095 -3.754 1.00 0.00 387 THR A CA 10
ATOM 6500 C C . THR A 1 25 ? 8.836 2.674 -4.063 1.00 0.00 387 THR A C 10
ATOM 6501 O O . THR A 1 25 ? 8.078 1.875 -4.612 1.00 0.00 387 THR A O 10
ATOM 6512 N N . GLU A 1 26 ? 10.079 2.365 -3.705 1.00 0.00 388 GLU A N 10
ATOM 6513 C CA . GLU A 1 26 ? 10.635 1.039 -3.945 1.00 0.00 388 GLU A CA 10
ATOM 6514 C C . GLU A 1 26 ? 9.734 -0.043 -3.356 1.00 0.00 388 GLU A C 10
ATOM 6515 O O . GLU A 1 26 ? 9.386 -1.011 -4.031 1.00 0.00 388 GLU A O 10
ATOM 6527 N N . ALA A 1 27 ? 9.362 0.128 -2.092 1.00 0.00 389 ALA A N 10
ATOM 6528 C CA . ALA A 1 27 ? 8.501 -0.832 -1.412 1.00 0.00 389 ALA A CA 10
ATOM 6529 C C . ALA A 1 27 ? 7.303 -1.205 -2.278 1.00 0.00 389 ALA A C 10
ATOM 6530 O O . ALA A 1 27 ? 7.080 -2.380 -2.574 1.00 0.00 389 ALA A O 10
ATOM 6537 N N . LEU A 1 28 ? 6.535 -0.199 -2.681 1.00 0.00 390 LEU A N 10
ATOM 6538 C CA . LEU A 1 28 ? 5.358 -0.422 -3.514 1.00 0.00 390 LEU A CA 10
ATOM 6539 C C . LEU A 1 28 ? 5.714 -1.237 -4.754 1.00 0.00 390 LEU A C 10
ATOM 6540 O O . LEU A 1 28 ? 5.067 -2.239 -5.057 1.00 0.00 390 LEU A O 10
ATOM 6556 N N . ARG A 1 29 ? 6.748 -0.800 -5.465 1.00 0.00 391 ARG A N 10
ATOM 6557 C CA . ARG A 1 29 ? 7.191 -1.489 -6.671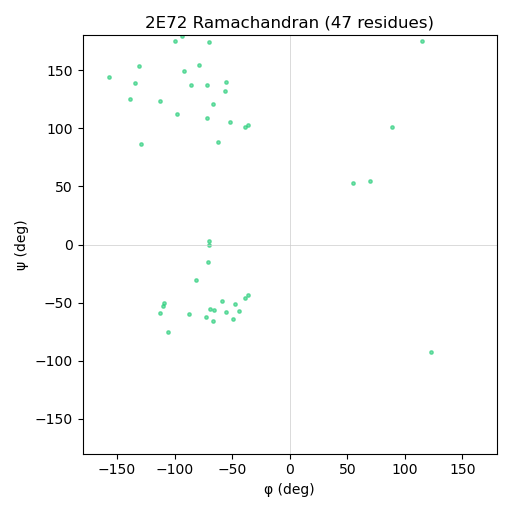 1.00 0.00 391 ARG A CA 10
ATOM 6558 C C . ARG A 1 29 ? 7.199 -3.001 -6.462 1.00 0.00 391 ARG A C 10
ATOM 6559 O O . ARG A 1 29 ? 6.517 -3.739 -7.171 1.00 0.00 391 ARG A O 10
ATOM 6580 N N . GLY A 1 30 ? 7.977 -3.453 -5.483 1.00 0.00 392 GLY A N 10
ATOM 6581 C CA . GLY A 1 30 ? 8.060 -4.874 -5.198 1.00 0.00 392 GLY A CA 10
ATOM 6582 C C . GLY A 1 30 ? 6.805 -5.406 -4.534 1.00 0.00 392 GLY A C 10
ATOM 6583 O O . GLY A 1 30 ? 6.098 -6.238 -5.103 1.00 0.00 392 GLY A O 10
ATOM 6587 N N . HIS A 1 31 ? 6.530 -4.928 -3.325 1.00 0.00 393 HIS A N 10
ATOM 6588 C CA . HIS A 1 31 ? 5.352 -5.362 -2.581 1.00 0.00 393 HIS A CA 10
ATOM 6589 C C . HIS A 1 31 ? 4.163 -5.561 -3.515 1.00 0.00 393 HIS A C 10
ATOM 6590 O O . HIS A 1 31 ? 3.520 -6.610 -3.502 1.00 0.00 393 HIS A O 10
ATOM 6604 N N . MET A 1 32 ? 3.875 -4.546 -4.324 1.00 0.00 394 MET A N 10
ATOM 6605 C CA . MET A 1 32 ? 2.763 -4.611 -5.265 1.00 0.00 394 MET A CA 10
ATOM 6606 C C . MET A 1 32 ? 2.999 -5.694 -6.313 1.00 0.00 394 MET A C 10
ATOM 6607 O O . MET A 1 32 ? 2.098 -6.472 -6.628 1.00 0.00 394 MET A O 10
ATOM 6621 N N . CYS A 1 33 ? 4.214 -5.738 -6.848 1.00 0.00 395 CYS A N 10
ATOM 6622 C CA . CYS A 1 33 ? 4.568 -6.726 -7.861 1.00 0.00 395 CYS A CA 10
ATOM 6623 C C . CYS A 1 33 ? 4.034 -8.105 -7.486 1.00 0.00 395 CYS A C 10
ATOM 6624 O O . CYS A 1 33 ? 3.451 -8.803 -8.316 1.00 0.00 395 CYS A O 10
ATOM 6632 N N . TYR A 1 34 ? 4.240 -8.492 -6.232 1.00 0.00 396 TYR A N 10
ATOM 6633 C CA . TYR A 1 34 ? 3.784 -9.789 -5.748 1.00 0.00 396 TYR A CA 10
ATOM 6634 C C . TYR A 1 34 ? 2.342 -9.710 -5.256 1.00 0.00 396 TYR A C 10
ATOM 6635 O O . TYR A 1 34 ? 1.496 -10.517 -5.643 1.00 0.00 396 TYR A O 10
ATOM 6653 N N . CYS A 1 35 ? 2.068 -8.732 -4.400 1.00 0.00 397 CYS A N 10
ATOM 6654 C CA . CYS A 1 35 ? 0.729 -8.545 -3.853 1.00 0.00 397 CYS A CA 10
ATOM 6655 C C . CYS A 1 35 ? -0.307 -8.459 -4.970 1.00 0.00 397 CYS A C 10
ATOM 6656 O O . CYS A 1 35 ? -1.184 -9.317 -5.084 1.00 0.00 397 CYS A O 10
ATOM 6663 N N . CYS A 1 36 ? -0.200 -7.420 -5.791 1.00 0.00 398 CYS A N 10
ATOM 6664 C CA . CYS A 1 36 ? -1.127 -7.222 -6.899 1.00 0.00 398 CYS A CA 10
ATOM 6665 C C . CYS A 1 36 ? -0.373 -7.003 -8.206 1.00 0.00 398 CYS A C 10
ATOM 6666 O O . CYS A 1 36 ? -0.160 -5.873 -8.646 1.00 0.00 398 CYS A O 10
ATOM 6674 N N . PRO A 1 37 ? 0.041 -8.108 -8.843 1.00 0.00 399 PRO A N 10
ATOM 6675 C CA . PRO A 1 37 ? 0.779 -8.062 -10.109 1.00 0.00 399 PRO A CA 10
ATOM 6676 C C . PRO A 1 37 ? -0.093 -7.601 -11.272 1.00 0.00 399 PRO A C 10
ATOM 6677 O O . PRO A 1 37 ? 0.278 -6.693 -12.015 1.00 0.00 399 PRO A O 10
ATOM 6688 N N . GLU A 1 38 ? -1.254 -8.232 -11.422 1.00 0.00 400 GLU A N 10
ATOM 6689 C CA . GLU A 1 38 ? -2.178 -7.885 -12.496 1.00 0.00 400 GLU A CA 10
ATOM 6690 C C . GLU A 1 38 ? -2.429 -6.380 -12.532 1.00 0.00 400 GLU A C 10
ATOM 6691 O O . GLU A 1 38 ? -2.297 -5.743 -13.576 1.00 0.00 400 GLU A O 10
ATOM 6703 N N . MET A 1 39 ? -2.793 -5.819 -11.383 1.00 0.00 401 MET A N 10
ATOM 6704 C CA . MET A 1 39 ? -3.063 -4.389 -11.283 1.00 0.00 401 MET A CA 10
ATOM 6705 C C . MET A 1 39 ? -1.950 -3.579 -11.940 1.00 0.00 401 MET A C 10
ATOM 6706 O O . MET A 1 39 ? -2.211 -2.692 -12.752 1.00 0.00 401 MET A O 10
ATOM 6720 N N . VAL A 1 40 ? -0.708 -3.889 -11.583 1.00 0.00 402 VAL A N 10
ATOM 6721 C CA . VAL A 1 40 ? 0.445 -3.190 -12.138 1.00 0.00 402 VAL A CA 10
ATOM 6722 C C . VAL A 1 40 ? 0.204 -2.803 -13.593 1.00 0.00 402 VAL A C 10
ATOM 6723 O O . VAL A 1 40 ? 0.004 -3.664 -14.449 1.00 0.00 402 VAL A O 10
ATOM 6736 N N . GLU A 1 41 ? 0.226 -1.502 -13.865 1.00 0.00 403 GLU A N 10
ATOM 6737 C CA . GLU A 1 41 ? 0.009 -1.001 -15.217 1.00 0.00 403 GLU A CA 10
ATOM 6738 C C . GLU A 1 41 ? 0.865 -1.764 -16.223 1.00 0.00 403 GLU A C 10
ATOM 6739 O O . GLU A 1 41 ? 1.707 -2.580 -15.846 1.00 0.00 403 GLU A O 10
ATOM 6751 N N . TYR A 1 42 ? 0.644 -1.494 -17.505 1.00 0.00 404 TYR A N 10
ATOM 6752 C CA . TYR A 1 42 ? 1.392 -2.157 -18.566 1.00 0.00 404 TYR A CA 10
ATOM 6753 C C . TYR A 1 42 ? 2.876 -2.229 -18.223 1.00 0.00 404 TYR A C 10
ATOM 6754 O O . TYR A 1 42 ? 3.509 -1.213 -17.939 1.00 0.00 404 TYR A O 10
ATOM 6772 N N . GLN A 1 43 ? 3.425 -3.439 -18.252 1.00 0.00 405 GLN A N 10
ATOM 6773 C CA . GLN A 1 43 ? 4.835 -3.646 -17.944 1.00 0.00 405 GLN A CA 10
ATOM 6774 C C . GLN A 1 43 ? 5.722 -2.829 -18.879 1.00 0.00 405 GLN A C 10
ATOM 6775 O O . GLN A 1 43 ? 5.294 -2.425 -19.960 1.00 0.00 405 GLN A O 10
ATOM 6789 N N . SER A 1 44 ? 6.959 -2.591 -18.455 1.00 0.00 406 SER A N 10
ATOM 6790 C CA . SER A 1 44 ? 7.905 -1.819 -19.252 1.00 0.00 406 SER A CA 10
ATOM 6791 C C . SER A 1 44 ? 8.930 -2.733 -19.914 1.00 0.00 406 SER A C 10
ATOM 6792 O O . SER A 1 44 ? 10.002 -2.983 -19.365 1.00 0.00 406 SER A O 10
ATOM 6800 N N . GLY A 1 45 ? 8.592 -3.230 -21.100 1.00 0.00 407 GLY A N 10
ATOM 6801 C CA . GLY A 1 45 ? 9.493 -4.112 -21.819 1.00 0.00 407 GLY A CA 10
ATOM 6802 C C . GLY A 1 45 ? 10.747 -3.402 -22.288 1.00 0.00 407 GLY A C 10
ATOM 6803 O O . GLY A 1 45 ? 10.847 -2.176 -22.241 1.00 0.00 407 GLY A O 10
ATOM 6807 N N . PRO A 1 46 ? 11.735 -4.182 -22.752 1.00 0.00 408 PRO A N 10
ATOM 6808 C CA . PRO A 1 46 ? 11.628 -5.643 -22.813 1.00 0.00 408 PRO A CA 10
ATOM 6809 C C . PRO A 1 46 ? 11.640 -6.283 -21.429 1.00 0.00 408 PRO A C 10
ATOM 6810 O O . PRO A 1 46 ? 11.839 -5.604 -20.422 1.00 0.00 408 PRO A O 10
ATOM 6821 N N . SER A 1 47 ? 11.426 -7.594 -21.386 1.00 0.00 409 SER A N 10
ATOM 6822 C CA . SER A 1 47 ? 11.409 -8.325 -20.125 1.00 0.00 409 SER A CA 10
ATOM 6823 C C . SER A 1 47 ? 12.767 -8.965 -19.850 1.00 0.00 409 SER A C 10
ATOM 6824 O O . SER A 1 47 ? 13.299 -9.702 -20.680 1.00 0.00 409 SER A O 10
ATOM 6832 N N . SER A 1 48 ? 13.323 -8.676 -18.677 1.00 0.00 410 SER A N 10
ATOM 6833 C CA . SER A 1 48 ? 14.620 -9.219 -18.292 1.00 0.00 410 SER A CA 10
ATOM 6834 C C . SER A 1 48 ? 14.455 -10.518 -17.509 1.00 0.00 410 SER A C 10
ATOM 6835 O O . SER A 1 48 ? 15.139 -10.747 -16.512 1.00 0.00 410 SER A O 10
ATOM 6843 N N . GLY A 1 49 ? 13.540 -11.367 -17.968 1.00 0.00 411 GLY A N 10
ATOM 6844 C CA . GLY A 1 49 ? 13.300 -12.632 -17.300 1.00 0.00 411 GLY A CA 10
ATOM 6845 C C . GLY A 1 49 ? 11.828 -12.990 -17.248 1.00 0.00 411 GLY A C 10
ATOM 6846 O O . GLY A 1 49 ? 11.311 -13.366 -16.196 1.00 0.00 411 GLY A O 10
ATOM 6851 N N . GLY A 1 1 ? -5.630 27.586 -10.854 1.00 0.00 363 GLY A N 11
ATOM 6852 C CA . GLY A 1 1 ? -5.681 26.616 -11.933 1.00 0.00 363 GLY A CA 11
ATOM 6853 C C . GLY A 1 1 ? -4.892 25.360 -11.620 1.00 0.00 363 GLY A C 11
ATOM 6854 O O . GLY A 1 1 ? -5.175 24.669 -10.642 1.00 0.00 363 GLY A O 11
ATOM 6858 N N . SER A 1 2 ? -3.901 25.062 -12.455 1.00 0.00 364 SER A N 11
ATOM 6859 C CA . SER A 1 2 ? -3.072 23.878 -12.266 1.00 0.00 364 SER A CA 11
ATOM 6860 C C . SER A 1 2 ? -1.901 24.177 -11.336 1.00 0.00 364 SER A C 11
ATOM 6861 O O . SER A 1 2 ? -0.861 24.673 -11.769 1.00 0.00 364 SER A O 11
ATOM 6869 N N . SER A 1 3 ? -2.078 23.871 -10.054 1.00 0.00 365 SER A N 11
ATOM 6870 C CA . SER A 1 3 ? -1.038 24.110 -9.060 1.00 0.00 365 SER A CA 11
ATOM 6871 C C . SER A 1 3 ? -0.763 22.848 -8.247 1.00 0.00 365 SER A C 11
ATOM 6872 O O . SER A 1 3 ? -0.605 22.904 -7.029 1.00 0.00 365 SER A O 11
ATOM 6880 N N . GLY A 1 4 ? -0.708 21.710 -8.933 1.00 0.00 366 GLY A N 11
ATOM 6881 C CA . GLY A 1 4 ? -0.453 20.451 -8.259 1.00 0.00 366 GLY A CA 11
ATOM 6882 C C . GLY A 1 4 ? 0.548 20.590 -7.129 1.00 0.00 366 GLY A C 11
ATOM 6883 O O . GLY A 1 4 ? 1.756 20.496 -7.346 1.00 0.00 366 GLY A O 11
ATOM 6887 N N . SER A 1 5 ? 0.046 20.815 -5.920 1.00 0.00 367 SER A N 11
ATOM 6888 C CA . SER A 1 5 ? 0.905 20.973 -4.752 1.00 0.00 367 SER A CA 11
ATOM 6889 C C . SER A 1 5 ? 0.289 20.299 -3.529 1.00 0.00 367 SER A C 11
ATOM 6890 O O . SER A 1 5 ? -0.931 20.176 -3.423 1.00 0.00 367 SER A O 11
ATOM 6898 N N . SER A 1 6 ? 1.143 19.864 -2.608 1.00 0.00 368 SER A N 11
ATOM 6899 C CA . SER A 1 6 ? 0.685 19.199 -1.394 1.00 0.00 368 SER A CA 11
ATOM 6900 C C . SER A 1 6 ? 0.189 20.217 -0.371 1.00 0.00 368 SER A C 11
ATOM 6901 O O . SER A 1 6 ? 0.705 21.331 -0.287 1.00 0.00 368 SER A O 11
ATOM 6909 N N . GLY A 1 7 ? -0.816 19.825 0.406 1.00 0.00 369 GLY A N 11
ATOM 6910 C CA . GLY A 1 7 ? -1.365 20.714 1.413 1.00 0.00 369 GLY A CA 11
ATOM 6911 C C . GLY A 1 7 ? -1.446 20.062 2.779 1.00 0.00 369 GLY A C 11
ATOM 6912 O O . GLY A 1 7 ? -0.509 20.151 3.572 1.00 0.00 369 GLY A O 11
ATOM 6916 N N . GLN A 1 8 ? -2.569 19.407 3.055 1.00 0.00 370 GLN A N 11
ATOM 6917 C CA . GLN A 1 8 ? -2.769 18.740 4.336 1.00 0.00 370 GLN A CA 11
ATOM 6918 C C . GLN A 1 8 ? -2.166 17.339 4.320 1.00 0.00 370 GLN A C 11
ATOM 6919 O O . GLN A 1 8 ? -1.260 17.034 5.095 1.00 0.00 370 GLN A O 11
ATOM 6933 N N . ASP A 1 9 ? -2.676 16.491 3.434 1.00 0.00 371 ASP A N 11
ATOM 6934 C CA . ASP A 1 9 ? -2.188 15.122 3.317 1.00 0.00 371 ASP A CA 11
ATOM 6935 C C . ASP A 1 9 ? -1.185 14.999 2.174 1.00 0.00 371 ASP A C 11
ATOM 6936 O O . ASP A 1 9 ? -0.089 14.469 2.351 1.00 0.00 371 ASP A O 11
ATOM 6945 N N . GLY A 1 10 ? -1.569 15.491 1.000 1.00 0.00 372 GLY A N 11
ATOM 6946 C CA . GLY A 1 10 ? -0.693 15.425 -0.155 1.00 0.00 372 GLY A CA 11
ATOM 6947 C C . GLY A 1 10 ? -0.730 14.071 -0.834 1.00 0.00 372 GLY A C 11
ATOM 6948 O O . GLY A 1 10 ? -1.312 13.122 -0.311 1.00 0.00 372 GLY A O 11
ATOM 6952 N N . GLY A 1 11 ? -0.107 13.980 -2.005 1.00 0.00 373 GLY A N 11
ATOM 6953 C CA . GLY A 1 11 ? -0.084 12.728 -2.738 1.00 0.00 373 GLY A CA 11
ATOM 6954 C C . GLY A 1 11 ? 0.431 11.575 -1.901 1.00 0.00 373 GLY A C 11
ATOM 6955 O O . GLY A 1 11 ? 1.638 11.432 -1.704 1.00 0.00 373 GLY A O 11
ATOM 6959 N N . ARG A 1 12 ? -0.485 10.750 -1.405 1.00 0.00 374 ARG A N 11
ATOM 6960 C CA . ARG A 1 12 ? -0.116 9.605 -0.581 1.00 0.00 374 ARG A CA 11
ATOM 6961 C C . ARG A 1 12 ? -0.283 8.301 -1.357 1.00 0.00 374 ARG A C 11
ATOM 6962 O O . ARG A 1 12 ? -1.375 7.977 -1.822 1.00 0.00 374 ARG A O 11
ATOM 6983 N N . LYS A 1 13 ? 0.809 7.556 -1.493 1.00 0.00 375 LYS A N 11
ATOM 6984 C CA . LYS A 1 13 ? 0.786 6.287 -2.211 1.00 0.00 375 LYS A CA 11
ATOM 6985 C C . LYS A 1 13 ? 0.390 5.144 -1.282 1.00 0.00 375 LYS A C 11
ATOM 6986 O O . LYS A 1 13 ? 0.998 4.948 -0.229 1.00 0.00 375 LYS A O 11
ATOM 7005 N N . ILE A 1 14 ? -0.631 4.392 -1.680 1.00 0.00 376 ILE A N 11
ATOM 7006 C CA . ILE A 1 14 ? -1.106 3.267 -0.884 1.00 0.00 376 ILE A CA 11
ATOM 7007 C C . ILE A 1 14 ? -1.667 2.162 -1.773 1.00 0.00 376 ILE A C 11
ATOM 7008 O O . ILE A 1 14 ? -2.586 2.390 -2.560 1.00 0.00 376 ILE A O 11
ATOM 7024 N N . CYS A 1 15 ? -1.109 0.964 -1.641 1.00 0.00 377 CYS A N 11
ATOM 7025 C CA . CYS A 1 15 ? -1.553 -0.178 -2.431 1.00 0.00 377 CYS A CA 11
ATOM 7026 C C . CYS A 1 15 ? -3.073 -0.189 -2.564 1.00 0.00 377 CYS A C 11
ATOM 7027 O O . CYS A 1 15 ? -3.805 -0.358 -1.588 1.00 0.00 377 CYS A O 11
ATOM 7034 N N . PRO A 1 16 ? -3.560 -0.006 -3.800 1.00 0.00 378 PRO A N 11
ATOM 7035 C CA . PRO A 1 16 ? -4.997 0.009 -4.090 1.00 0.00 378 PRO A CA 11
ATOM 7036 C C . PRO A 1 16 ? -5.633 -1.369 -3.938 1.00 0.00 378 PRO A C 11
ATOM 7037 O O . PRO A 1 16 ? -6.813 -1.554 -4.235 1.00 0.00 378 PRO A O 11
ATOM 7048 N N . ARG A 1 17 ? -4.844 -2.332 -3.474 1.00 0.00 379 ARG A N 11
ATOM 7049 C CA . ARG A 1 17 ? -5.330 -3.693 -3.283 1.00 0.00 379 ARG A CA 11
ATOM 7050 C C . ARG A 1 17 ? -5.517 -4.001 -1.800 1.00 0.00 379 ARG A C 11
ATOM 7051 O O . ARG A 1 17 ? -6.593 -4.422 -1.373 1.00 0.00 379 ARG A O 11
ATOM 7072 N N . CYS A 1 18 ? -4.463 -3.789 -1.020 1.00 0.00 380 CYS A N 11
ATOM 7073 C CA . CYS A 1 18 ? -4.508 -4.045 0.414 1.00 0.00 380 CYS A CA 11
ATOM 7074 C C . CYS A 1 18 ? -4.366 -2.746 1.203 1.00 0.00 380 CYS A C 11
ATOM 7075 O O . CYS A 1 18 ? -4.101 -2.764 2.404 1.00 0.00 380 CYS A O 11
ATOM 7082 N N . ASN A 1 19 ? -4.543 -1.622 0.517 1.00 0.00 381 ASN A N 11
ATOM 7083 C CA . ASN A 1 19 ? -4.434 -0.314 1.153 1.00 0.00 381 ASN A CA 11
ATOM 7084 C C . ASN A 1 19 ? -3.180 -0.233 2.019 1.00 0.00 381 ASN A C 11
ATOM 7085 O O . ASN A 1 19 ? -3.122 0.541 2.974 1.00 0.00 381 ASN A O 11
ATOM 7096 N N . ALA A 1 20 ? -2.179 -1.037 1.677 1.00 0.00 382 ALA A N 11
ATOM 7097 C CA . ALA A 1 20 ? -0.925 -1.054 2.421 1.00 0.00 382 ALA A CA 11
ATOM 7098 C C . ALA A 1 20 ? -0.357 0.353 2.573 1.00 0.00 382 ALA A C 11
ATOM 7099 O O . ALA A 1 20 ? -0.352 1.135 1.623 1.00 0.00 382 ALA A O 11
ATOM 7106 N N . GLN A 1 21 ? 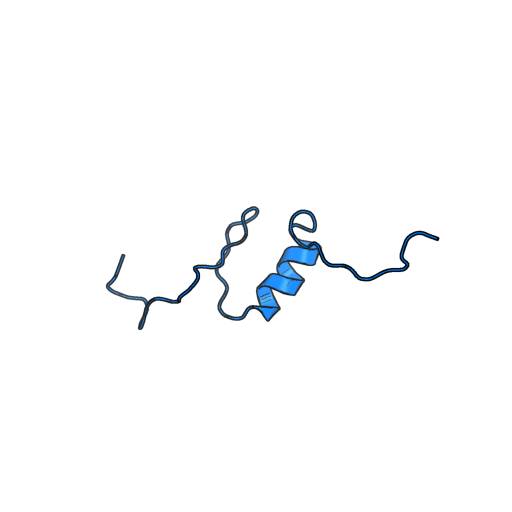0.119 0.667 3.773 1.00 0.00 383 GLN A N 11
ATOM 7107 C CA . GLN A 1 21 ? 0.687 1.982 4.049 1.00 0.00 383 GLN A CA 11
ATOM 7108 C C . GLN A 1 21 ? 2.203 1.966 3.876 1.00 0.00 383 GLN A C 11
ATOM 7109 O O . GLN A 1 21 ? 2.933 1.507 4.754 1.00 0.00 383 GLN A O 11
ATOM 7123 N N . PHE A 1 22 ? 2.668 2.470 2.738 1.00 0.00 384 PHE A N 11
ATOM 7124 C CA . PHE A 1 22 ? 4.097 2.513 2.449 1.00 0.00 384 PHE A CA 11
ATOM 7125 C C . PHE A 1 22 ? 4.609 3.950 2.446 1.00 0.00 384 PHE A C 11
ATOM 7126 O O . PHE A 1 22 ? 3.828 4.898 2.363 1.00 0.00 384 PHE A O 11
ATOM 7143 N N . ARG A 1 23 ? 5.926 4.104 2.540 1.00 0.00 385 ARG A N 11
ATOM 7144 C CA . ARG A 1 23 ? 6.542 5.425 2.550 1.00 0.00 385 ARG A CA 11
ATOM 7145 C C . ARG A 1 23 ? 7.492 5.591 1.368 1.00 0.00 385 ARG A C 11
ATOM 7146 O O . ARG A 1 23 ? 7.535 6.646 0.735 1.00 0.00 385 ARG A O 11
ATOM 7167 N N . VAL A 1 24 ? 8.253 4.541 1.074 1.00 0.00 386 VAL A N 11
ATOM 7168 C CA . VAL A 1 24 ? 9.202 4.570 -0.032 1.00 0.00 386 VAL A CA 11
ATOM 7169 C C . VAL A 1 24 ? 8.601 3.949 -1.288 1.00 0.00 386 VAL A C 11
ATOM 7170 O O . VAL A 1 24 ? 7.870 2.960 -1.218 1.00 0.00 386 VAL A O 11
ATOM 7183 N N . THR A 1 25 ? 8.913 4.536 -2.440 1.00 0.00 387 THR A N 11
ATOM 7184 C CA . THR A 1 25 ? 8.403 4.042 -3.712 1.00 0.00 387 THR A CA 11
ATOM 7185 C C . THR A 1 25 ? 8.841 2.602 -3.958 1.00 0.00 387 THR A C 11
ATOM 7186 O O . THR A 1 25 ? 8.009 1.712 -4.126 1.00 0.00 387 THR A O 11
ATOM 7197 N N . GLU A 1 26 ? 10.152 2.382 -3.977 1.00 0.00 388 GLU A N 11
ATOM 7198 C CA . GLU A 1 26 ? 10.699 1.050 -4.203 1.00 0.00 388 GLU A CA 11
ATOM 7199 C C . GLU A 1 26 ? 9.821 -0.016 -3.553 1.00 0.00 388 GLU A C 11
ATOM 7200 O O . GLU A 1 26 ? 9.398 -0.969 -4.206 1.00 0.00 388 GLU A O 11
ATOM 7212 N N . ALA A 1 27 ? 9.552 0.153 -2.263 1.00 0.00 389 ALA A N 11
ATOM 7213 C CA . ALA A 1 27 ? 8.723 -0.792 -1.525 1.00 0.00 389 ALA A CA 11
ATOM 7214 C C . ALA A 1 27 ? 7.445 -1.116 -2.290 1.00 0.00 389 ALA A C 11
ATOM 7215 O O . ALA A 1 27 ? 7.164 -2.278 -2.587 1.00 0.00 389 ALA A O 11
ATOM 7222 N N . LEU A 1 28 ? 6.672 -0.082 -2.606 1.00 0.00 390 LEU A N 11
ATOM 7223 C CA . LEU A 1 28 ? 5.422 -0.257 -3.337 1.00 0.00 390 LEU A CA 11
ATOM 7224 C C . LEU A 1 28 ? 5.641 -1.078 -4.603 1.00 0.00 390 LEU A C 11
ATOM 7225 O O . LEU A 1 28 ? 4.922 -2.043 -4.861 1.00 0.00 390 LEU A O 11
ATOM 7241 N N . ARG A 1 29 ? 6.641 -0.689 -5.389 1.00 0.00 391 ARG A N 11
ATOM 7242 C CA . ARG A 1 29 ? 6.956 -1.390 -6.628 1.00 0.00 391 ARG A CA 11
ATOM 7243 C C . ARG A 1 29 ? 6.954 -2.901 -6.413 1.00 0.00 391 ARG A C 11
ATOM 7244 O O . ARG A 1 29 ? 6.207 -3.630 -7.066 1.00 0.00 391 ARG A O 11
ATOM 7265 N N . GLY A 1 30 ? 7.795 -3.364 -5.494 1.00 0.00 392 GLY A N 11
ATOM 7266 C CA . GLY A 1 30 ? 7.876 -4.785 -5.211 1.00 0.00 392 GLY A CA 11
ATOM 7267 C C . GLY A 1 30 ? 6.613 -5.319 -4.563 1.00 0.00 392 GLY A C 11
ATOM 7268 O O . GLY A 1 30 ? 5.881 -6.104 -5.167 1.00 0.00 392 GLY A O 11
ATOM 7272 N N . HIS A 1 31 ? 6.358 -4.895 -3.330 1.00 0.00 393 HIS A N 11
ATOM 7273 C CA . HIS A 1 31 ? 5.175 -5.337 -2.599 1.00 0.00 393 HIS A CA 11
ATOM 7274 C C . HIS A 1 31 ? 3.971 -5.446 -3.530 1.00 0.00 393 HIS A C 11
ATOM 7275 O O . HIS A 1 31 ? 3.166 -6.369 -3.413 1.00 0.00 393 HIS A O 11
ATOM 7289 N N . MET A 1 32 ? 3.854 -4.496 -4.452 1.00 0.00 394 MET A N 11
ATOM 7290 C CA . MET A 1 32 ? 2.748 -4.486 -5.402 1.00 0.00 394 MET A CA 11
ATOM 7291 C C . MET A 1 32 ? 2.913 -5.592 -6.440 1.00 0.00 394 MET A C 11
ATOM 7292 O O . MET A 1 32 ? 1.941 -6.241 -6.829 1.00 0.00 394 MET A O 11
ATOM 7306 N N . CYS A 1 33 ? 4.147 -5.802 -6.883 1.00 0.00 395 CYS A N 11
ATOM 7307 C CA . CYS A 1 33 ? 4.439 -6.829 -7.877 1.00 0.00 395 CYS A CA 11
ATOM 7308 C C . CYS A 1 33 ? 3.971 -8.199 -7.396 1.00 0.00 395 CYS A C 11
ATOM 7309 O O . CYS A 1 33 ? 3.360 -8.957 -8.149 1.00 0.00 395 CYS A O 11
ATOM 7317 N N . TYR A 1 34 ? 4.264 -8.510 -6.138 1.00 0.00 396 TYR A N 11
ATOM 7318 C CA . TYR A 1 34 ? 3.878 -9.790 -5.558 1.00 0.00 396 TYR A CA 11
ATOM 7319 C C . TYR A 1 34 ? 2.432 -9.754 -5.071 1.00 0.00 396 TYR A C 11
ATOM 7320 O O . TYR A 1 34 ? 1.679 -10.711 -5.252 1.00 0.00 396 TYR A O 11
ATOM 7338 N N . CYS A 1 35 ? 2.051 -8.641 -4.453 1.00 0.00 397 CYS A N 11
ATOM 7339 C CA . CYS A 1 35 ? 0.697 -8.476 -3.939 1.00 0.00 397 CYS A CA 11
ATOM 7340 C C . CYS A 1 35 ? -0.319 -8.458 -5.078 1.00 0.00 397 CYS A C 11
ATOM 7341 O O . CYS A 1 35 ? -1.184 -9.330 -5.167 1.00 0.00 397 CYS A O 11
ATOM 7348 N N . CYS A 1 36 ? -0.206 -7.459 -5.947 1.00 0.00 398 CYS A N 11
ATOM 7349 C CA . CYS A 1 36 ? -1.114 -7.326 -7.081 1.00 0.00 398 CYS A CA 11
ATOM 7350 C C . CYS A 1 36 ? -0.337 -7.178 -8.385 1.00 0.00 398 CYS A C 11
ATOM 7351 O O . CYS A 1 36 ? -0.132 -6.076 -8.893 1.00 0.00 398 CYS A O 11
ATOM 7359 N N . PRO A 1 37 ? 0.107 -8.315 -8.941 1.00 0.00 399 PRO A N 11
ATOM 7360 C CA . PRO A 1 37 ? 0.869 -8.338 -10.193 1.00 0.00 399 PRO A CA 11
ATOM 7361 C C . PRO A 1 37 ? 0.014 -7.967 -11.400 1.00 0.00 399 PRO A C 11
ATOM 7362 O O . PRO A 1 37 ? 0.512 -7.405 -12.375 1.00 0.00 399 PRO A O 11
ATOM 7373 N N . GLU A 1 38 ? -1.275 -8.285 -11.326 1.00 0.00 400 GLU A N 11
ATOM 7374 C CA . GLU A 1 38 ? -2.198 -7.984 -12.414 1.00 0.00 400 GLU A CA 11
ATOM 7375 C C . GLU A 1 38 ? -1.917 -6.603 -13.000 1.00 0.00 400 GLU A C 11
ATOM 7376 O O . GLU A 1 38 ? -1.695 -6.461 -14.202 1.00 0.00 400 GLU A O 11
ATOM 7388 N N . MET A 1 39 ? -1.929 -5.589 -12.141 1.00 0.00 401 MET A N 11
ATOM 7389 C CA . MET A 1 39 ? -1.675 -4.220 -12.574 1.00 0.00 401 MET A CA 11
ATOM 7390 C C . MET A 1 39 ? -0.188 -3.998 -12.834 1.00 0.00 401 MET A C 11
ATOM 7391 O O . MET A 1 39 ? 0.204 -3.562 -13.916 1.00 0.00 401 MET A O 11
ATOM 7405 N N . VAL A 1 40 ? 0.634 -4.302 -11.835 1.00 0.00 402 VAL A N 11
ATOM 7406 C CA . VAL A 1 40 ? 2.078 -4.137 -11.956 1.00 0.00 402 VAL A CA 11
ATOM 7407 C C . VAL A 1 40 ? 2.596 -4.767 -13.244 1.00 0.00 402 VAL A C 11
ATOM 7408 O O . VAL A 1 40 ? 2.638 -5.989 -13.376 1.00 0.00 402 VAL A O 11
ATOM 7421 N N . GLU A 1 41 ? 2.991 -3.922 -14.192 1.00 0.00 403 GLU A N 11
ATOM 7422 C CA . GLU A 1 41 ? 3.507 -4.397 -15.471 1.00 0.00 403 GLU A CA 11
ATOM 7423 C C . GLU A 1 41 ? 4.836 -5.124 -15.285 1.00 0.00 403 GLU A C 11
ATOM 7424 O O . GLU A 1 41 ? 5.581 -4.848 -14.344 1.00 0.00 403 GLU A O 11
ATOM 7436 N N . TYR A 1 42 ? 5.126 -6.054 -16.188 1.00 0.00 404 TYR A N 11
ATOM 7437 C CA . TYR A 1 42 ? 6.363 -6.823 -16.123 1.00 0.00 404 TYR A CA 11
ATOM 7438 C C . TYR A 1 42 ? 7.271 -6.495 -17.304 1.00 0.00 404 TYR A C 11
ATOM 7439 O O . TYR A 1 42 ? 6.822 -5.955 -18.314 1.00 0.00 404 TYR A O 11
ATOM 7457 N N . GLN A 1 43 ? 8.551 -6.827 -17.168 1.00 0.00 405 GLN A N 11
ATOM 7458 C CA . GLN A 1 43 ? 9.523 -6.568 -18.223 1.00 0.00 405 GLN A CA 11
ATOM 7459 C C . GLN A 1 43 ? 10.136 -7.869 -18.730 1.00 0.00 405 GLN A C 11
ATOM 7460 O O . GLN A 1 43 ? 11.057 -8.412 -18.121 1.00 0.00 405 GLN A O 11
ATOM 7474 N N . SER A 1 44 ? 9.617 -8.365 -19.849 1.00 0.00 406 SER A N 11
ATOM 7475 C CA . SER A 1 44 ? 10.110 -9.605 -20.437 1.00 0.00 406 SER A CA 11
ATOM 7476 C C . SER A 1 44 ? 11.635 -9.651 -20.407 1.00 0.00 406 SER A C 11
ATOM 7477 O O . SER A 1 44 ? 12.229 -10.634 -19.967 1.00 0.00 406 SER A O 11
ATOM 7485 N N . GLY A 1 45 ? 12.263 -8.579 -20.881 1.00 0.00 407 GLY A N 11
ATOM 7486 C CA . GLY A 1 45 ? 13.712 -8.517 -20.901 1.00 0.00 407 GLY A CA 11
ATOM 7487 C C . GLY A 1 45 ? 14.308 -8.419 -19.511 1.00 0.00 407 GLY A C 11
ATOM 7488 O O . GLY A 1 45 ? 13.605 -8.192 -18.526 1.00 0.00 407 GLY A O 11
ATOM 7492 N N . PRO A 1 46 ? 15.634 -8.595 -19.417 1.00 0.00 408 PRO A N 11
ATOM 7493 C CA . PRO A 1 46 ? 16.481 -8.866 -20.582 1.00 0.00 408 PRO A CA 11
ATOM 7494 C C . PRO A 1 46 ? 16.240 -10.255 -21.163 1.00 0.00 408 PRO A C 11
ATOM 7495 O O . PRO A 1 46 ? 16.331 -11.259 -20.456 1.00 0.00 408 PRO A O 11
ATOM 7506 N N . SER A 1 47 ? 15.931 -10.306 -22.455 1.00 0.00 409 SER A N 11
ATOM 7507 C CA . SER A 1 47 ? 15.673 -11.572 -23.130 1.00 0.00 409 SER A CA 11
ATOM 7508 C C . SER A 1 47 ? 16.533 -11.705 -24.383 1.00 0.00 409 SER A C 11
ATOM 7509 O O . SER A 1 47 ? 17.226 -10.766 -24.776 1.00 0.00 409 SER A O 11
ATOM 7517 N N . SER A 1 48 ? 16.483 -12.878 -25.006 1.00 0.00 410 SER A N 11
ATOM 7518 C CA . SER A 1 48 ? 17.260 -13.136 -26.213 1.00 0.00 410 SER A CA 11
ATOM 7519 C C . SER A 1 48 ? 16.668 -14.301 -27.001 1.00 0.00 410 SER A C 11
ATOM 7520 O O . SER A 1 48 ? 16.095 -15.226 -26.427 1.00 0.00 410 SER A O 11
ATOM 7528 N N . GLY A 1 49 ? 16.813 -14.249 -28.322 1.00 0.00 411 GLY A N 11
ATOM 7529 C CA . GLY A 1 49 ? 16.288 -15.304 -29.168 1.00 0.00 411 GLY A CA 11
ATOM 7530 C C . GLY A 1 49 ? 16.559 -16.686 -28.607 1.00 0.00 411 GLY A C 11
ATOM 7531 O O . GLY A 1 49 ? 17.375 -17.433 -29.146 1.00 0.00 411 GLY A O 11
ATOM 7536 N N . GLY A 1 1 ? -20.415 30.114 -3.672 1.00 0.00 363 GLY A N 12
ATOM 7537 C CA . GLY A 1 1 ? -21.264 28.966 -3.414 1.00 0.00 363 GLY A CA 12
ATOM 7538 C C . GLY A 1 1 ? -21.450 28.095 -4.641 1.00 0.00 363 GLY A C 12
ATOM 7539 O O . GLY A 1 1 ? -22.520 28.086 -5.248 1.00 0.00 363 GLY A O 12
ATOM 7543 N N . SER A 1 2 ? -20.403 27.361 -5.008 1.00 0.00 364 SER A N 12
ATOM 7544 C CA . SER A 1 2 ? -20.454 26.487 -6.174 1.00 0.00 364 SER A CA 12
ATOM 7545 C C . SER A 1 2 ? -19.436 25.357 -6.049 1.00 0.00 364 SER A C 12
ATOM 7546 O O . SER A 1 2 ? -18.421 25.493 -5.367 1.00 0.00 364 SER A O 12
ATOM 7554 N N . SER A 1 3 ? -19.718 24.240 -6.713 1.00 0.00 365 SER A N 12
ATOM 7555 C CA . SER A 1 3 ? -18.830 23.084 -6.675 1.00 0.00 365 SER A CA 12
ATOM 7556 C C . SER A 1 3 ? -18.439 22.652 -8.085 1.00 0.00 365 SER A C 12
ATOM 7557 O O . SER A 1 3 ? -19.179 22.874 -9.042 1.00 0.00 365 SER A O 12
ATOM 7565 N N . GLY A 1 4 ? -17.268 22.033 -8.204 1.00 0.00 366 GLY A N 12
ATOM 7566 C CA . GLY A 1 4 ? -16.798 21.579 -9.500 1.00 0.00 366 GLY A CA 12
ATOM 7567 C C . GLY A 1 4 ? -15.922 20.346 -9.400 1.00 0.00 366 GLY A C 12
ATOM 7568 O O . GLY A 1 4 ? -15.928 19.653 -8.383 1.00 0.00 366 GLY A O 12
ATOM 7572 N N . SER A 1 5 ? -15.167 20.071 -10.459 1.00 0.00 367 SER A N 12
ATOM 7573 C CA . SER A 1 5 ? -14.285 18.910 -10.488 1.00 0.00 367 SER A CA 12
ATOM 7574 C C . SER A 1 5 ? -12.974 19.205 -9.764 1.00 0.00 367 SER A C 12
ATOM 7575 O O . SER A 1 5 ? -11.958 19.498 -10.393 1.00 0.00 367 SER A O 12
ATOM 7583 N N . SER A 1 6 ? -13.007 19.125 -8.438 1.00 0.00 368 SER A N 12
ATOM 7584 C CA . SER A 1 6 ? -11.823 19.386 -7.627 1.00 0.00 368 SER A CA 12
ATOM 7585 C C . SER A 1 6 ? -10.964 18.132 -7.500 1.00 0.00 368 SER A C 12
ATOM 7586 O O . SER A 1 6 ? -9.768 18.154 -7.787 1.00 0.00 368 SER A O 12
ATOM 7594 N N . GLY A 1 7 ? -11.584 17.039 -7.066 1.00 0.00 369 GLY A N 12
ATOM 7595 C CA . GLY A 1 7 ? -10.862 15.790 -6.908 1.00 0.00 369 GLY A CA 12
ATOM 7596 C C . GLY A 1 7 ? -9.839 15.850 -5.791 1.00 0.00 369 GLY A C 12
ATOM 7597 O O . GLY A 1 7 ? -9.474 16.932 -5.333 1.00 0.00 369 GLY A O 12
ATOM 7601 N N . GLN A 1 8 ? -9.377 14.684 -5.351 1.00 0.00 370 GLN A N 12
ATOM 7602 C CA . GLN A 1 8 ? -8.391 14.608 -4.279 1.00 0.00 370 GLN A CA 12
ATOM 7603 C C . GLN A 1 8 ? -7.028 14.192 -4.821 1.00 0.00 370 GLN A C 12
ATOM 7604 O O . GLN A 1 8 ? -6.669 13.015 -4.787 1.00 0.00 370 GLN A O 12
ATOM 7618 N N . ASP A 1 9 ? -6.273 15.165 -5.320 1.00 0.00 371 ASP A N 12
ATOM 7619 C CA . ASP A 1 9 ? -4.949 14.900 -5.869 1.00 0.00 371 ASP A CA 12
ATOM 7620 C C . ASP A 1 9 ? -3.880 15.005 -4.785 1.00 0.00 371 ASP A C 12
ATOM 7621 O O . ASP A 1 9 ? -4.068 15.688 -3.779 1.00 0.00 371 ASP A O 12
ATOM 7630 N N . GLY A 1 10 ? -2.759 14.323 -4.998 1.00 0.00 372 GLY A N 12
ATOM 7631 C CA . GLY A 1 10 ? -1.678 14.352 -4.030 1.00 0.00 372 GLY A CA 12
ATOM 7632 C C . GLY A 1 10 ? -2.083 13.768 -2.691 1.00 0.00 372 GLY A C 12
ATOM 7633 O O . GLY A 1 10 ? -3.267 13.710 -2.363 1.00 0.00 372 GLY A O 12
ATOM 7637 N N . GLY A 1 11 ? -1.095 13.331 -1.915 1.00 0.00 373 GLY A N 12
ATOM 7638 C CA . GLY A 1 11 ? -1.375 12.752 -0.614 1.00 0.00 373 GLY A CA 12
ATOM 7639 C C . GLY A 1 11 ? -0.362 11.696 -0.220 1.00 0.00 373 GLY A C 12
ATOM 7640 O O . GLY A 1 11 ? 0.723 12.017 0.267 1.00 0.00 373 GLY A O 12
ATOM 7644 N N . ARG A 1 12 ? -0.715 10.432 -0.428 1.00 0.00 374 ARG A N 12
ATOM 7645 C CA . ARG A 1 12 ? 0.170 9.325 -0.088 1.00 0.00 374 ARG A CA 12
ATOM 7646 C C . ARG A 1 12 ? -0.127 8.105 -0.955 1.00 0.00 374 ARG A C 12
ATOM 7647 O O . ARG A 1 12 ? -1.283 7.815 -1.263 1.00 0.00 374 ARG A O 12
ATOM 7668 N N . LYS A 1 13 ? 0.925 7.395 -1.348 1.00 0.00 375 LYS A N 12
ATOM 7669 C CA . LYS A 1 13 ? 0.779 6.206 -2.180 1.00 0.00 375 LYS A CA 12
ATOM 7670 C C . LYS A 1 13 ? 0.272 5.026 -1.357 1.00 0.00 375 LYS A C 12
ATOM 7671 O O . LYS A 1 13 ? 0.909 4.615 -0.387 1.00 0.00 375 LYS A O 12
ATOM 7690 N N . ILE A 1 14 ? -0.875 4.484 -1.752 1.00 0.00 376 ILE A N 12
ATOM 7691 C CA . ILE A 1 14 ? -1.465 3.350 -1.052 1.00 0.00 376 ILE A CA 12
ATOM 7692 C C . ILE A 1 14 ? -1.960 2.294 -2.035 1.00 0.00 376 ILE A C 12
ATOM 7693 O O . ILE A 1 14 ? -2.723 2.595 -2.953 1.00 0.00 376 ILE A O 12
ATOM 7709 N N . CYS A 1 15 ? -1.522 1.056 -1.835 1.00 0.00 377 CYS A N 12
ATOM 7710 C CA . CYS A 1 15 ? -1.921 -0.046 -2.703 1.00 0.00 377 CYS A CA 12
ATOM 7711 C C . CYS A 1 15 ? -3.442 -0.149 -2.786 1.00 0.00 377 CYS A C 12
ATOM 7712 O O . CYS A 1 15 ? -4.132 -0.336 -1.784 1.00 0.00 377 CYS A O 12
ATOM 7719 N N . PRO A 1 16 ? -3.977 -0.026 -4.010 1.00 0.00 378 PRO A N 12
ATOM 7720 C CA . PRO A 1 16 ? -5.420 -0.103 -4.254 1.00 0.00 378 PRO A CA 12
ATOM 7721 C C . PRO A 1 16 ? -5.968 -1.511 -4.050 1.00 0.00 378 PRO A C 12
ATOM 7722 O O . PRO A 1 16 ? -7.155 -1.762 -4.261 1.00 0.00 378 PRO A O 12
ATOM 7733 N N . ARG A 1 17 ? -5.097 -2.426 -3.637 1.00 0.00 379 ARG A N 12
ATOM 7734 C CA . ARG A 1 17 ? -5.495 -3.809 -3.405 1.00 0.00 379 ARG A CA 12
ATOM 7735 C C . ARG A 1 17 ? -5.634 -4.092 -1.912 1.00 0.00 379 ARG A C 12
ATOM 7736 O O . ARG A 1 17 ? -6.725 -4.389 -1.424 1.00 0.00 379 ARG A O 12
ATOM 7757 N N . CYS A 1 18 ? -4.521 -3.997 -1.191 1.00 0.00 380 CYS A N 12
ATOM 7758 C CA . CYS A 1 18 ? -4.518 -4.244 0.246 1.00 0.00 380 CYS A CA 12
ATOM 7759 C C . CYS A 1 18 ? -4.670 -2.938 1.022 1.00 0.00 380 CYS A C 12
ATOM 7760 O O . CYS A 1 18 ? -5.199 -2.923 2.132 1.00 0.00 380 CYS A O 12
ATOM 7767 N N . ASN A 1 19 ? -4.202 -1.845 0.428 1.00 0.00 381 ASN A N 12
ATOM 7768 C CA . ASN A 1 19 ? -4.286 -0.535 1.063 1.00 0.00 381 ASN A CA 12
ATOM 7769 C C . ASN A 1 19 ? -3.358 -0.456 2.271 1.00 0.00 381 ASN A C 12
ATOM 7770 O O . ASN A 1 19 ? -3.774 -0.069 3.362 1.00 0.00 381 ASN A O 12
ATOM 7781 N N . ALA A 1 20 ? -2.097 -0.823 2.066 1.00 0.00 382 ALA A N 12
ATOM 7782 C CA . ALA A 1 20 ? -1.109 -0.791 3.137 1.00 0.00 382 ALA A CA 12
ATOM 7783 C C . ALA A 1 20 ? -0.510 0.603 3.290 1.00 0.00 382 ALA A C 12
ATOM 7784 O O . ALA A 1 20 ? -0.860 1.523 2.551 1.00 0.00 382 ALA A O 12
ATOM 7791 N N . GLN A 1 21 ? 0.393 0.752 4.254 1.00 0.00 383 GLN A N 12
ATOM 7792 C CA . GLN A 1 21 ? 1.038 2.035 4.504 1.00 0.00 383 GLN A CA 12
ATOM 7793 C C . GLN A 1 21 ? 2.525 1.971 4.170 1.00 0.00 383 GLN A C 12
ATOM 7794 O O . GLN A 1 21 ? 3.294 1.286 4.844 1.00 0.00 383 GLN A O 12
ATOM 7808 N N . PHE A 1 22 ? 2.923 2.689 3.125 1.00 0.00 384 PHE A N 12
ATOM 7809 C CA . PHE A 1 22 ? 4.318 2.713 2.701 1.00 0.00 384 PHE A CA 12
ATOM 7810 C C . PHE A 1 22 ? 4.859 4.140 2.689 1.00 0.00 384 PHE A C 12
ATOM 7811 O O . PHE A 1 22 ? 4.105 5.102 2.832 1.00 0.00 384 PHE A O 12
ATOM 7828 N N . ARG A 1 23 ? 6.171 4.267 2.518 1.00 0.00 385 ARG A N 12
ATOM 7829 C CA . ARG A 1 23 ? 6.814 5.576 2.489 1.00 0.00 385 ARG A CA 12
ATOM 7830 C C . ARG A 1 23 ? 7.541 5.795 1.165 1.00 0.00 385 ARG A C 12
ATOM 7831 O O . ARG A 1 23 ? 7.292 6.775 0.463 1.00 0.00 385 ARG A O 12
ATOM 7852 N N . VAL A 1 24 ? 8.441 4.876 0.831 1.00 0.00 386 VAL A N 12
ATOM 7853 C CA . VAL A 1 24 ? 9.204 4.968 -0.408 1.00 0.00 386 VAL A CA 12
ATOM 7854 C C . VAL A 1 24 ? 8.487 4.256 -1.549 1.00 0.00 386 VAL A C 12
ATOM 7855 O O . VAL A 1 24 ? 7.572 3.463 -1.324 1.00 0.00 386 VAL A O 12
ATOM 7868 N N . THR A 1 25 ? 8.910 4.542 -2.777 1.00 0.00 387 THR A N 12
ATOM 7869 C CA . THR A 1 25 ? 8.308 3.929 -3.954 1.00 0.00 387 THR A CA 12
ATOM 7870 C C . THR A 1 25 ? 8.774 2.488 -4.123 1.00 0.00 387 THR A C 12
ATOM 7871 O O . THR A 1 25 ? 7.990 1.612 -4.487 1.00 0.00 387 THR A O 12
ATOM 7882 N N . GLU A 1 26 ? 10.054 2.249 -3.854 1.00 0.00 388 GLU A N 12
ATOM 7883 C CA . GLU A 1 26 ? 10.622 0.912 -3.977 1.00 0.00 388 GLU A CA 12
ATOM 7884 C C . GLU A 1 26 ? 9.734 -0.123 -3.291 1.00 0.00 388 GLU A C 12
ATOM 7885 O O . GLU A 1 26 ? 9.276 -1.077 -3.918 1.00 0.00 388 GLU A O 12
ATOM 7897 N N . ALA A 1 27 ? 9.496 0.075 -1.998 1.00 0.00 389 ALA A N 12
ATOM 7898 C CA . ALA A 1 27 ? 8.662 -0.839 -1.227 1.00 0.00 389 ALA A CA 12
ATOM 7899 C C . ALA A 1 27 ? 7.404 -1.219 -2.000 1.00 0.00 389 ALA A C 12
ATOM 7900 O O . ALA A 1 27 ? 7.023 -2.389 -2.049 1.00 0.00 389 ALA A O 12
ATOM 7907 N N . LEU A 1 28 ? 6.762 -0.224 -2.603 1.00 0.00 390 LEU A N 12
ATOM 7908 C CA . LEU A 1 28 ? 5.546 -0.455 -3.374 1.00 0.00 390 LEU A CA 12
ATOM 7909 C C . LEU A 1 28 ? 5.845 -1.253 -4.639 1.00 0.00 390 LEU A C 12
ATOM 7910 O O . LEU A 1 28 ? 5.141 -2.210 -4.962 1.00 0.00 390 LEU A O 12
ATOM 7926 N N . ARG A 1 29 ? 6.896 -0.855 -5.349 1.00 0.00 391 ARG A N 12
ATOM 7927 C CA . ARG A 1 29 ? 7.289 -1.534 -6.577 1.00 0.00 391 ARG A CA 12
ATOM 7928 C C . ARG A 1 29 ? 7.252 -3.049 -6.397 1.00 0.00 391 ARG A C 12
ATOM 7929 O O . ARG A 1 29 ? 6.526 -3.751 -7.100 1.00 0.00 391 ARG A O 12
ATOM 7950 N N . GLY A 1 30 ? 8.042 -3.547 -5.450 1.00 0.00 392 GLY A N 12
ATOM 7951 C CA . GLY A 1 30 ? 8.085 -4.975 -5.194 1.00 0.00 392 GLY A CA 12
ATOM 7952 C C . GLY A 1 30 ? 6.799 -5.493 -4.582 1.00 0.00 392 GLY A C 12
ATOM 7953 O O . GLY A 1 30 ? 6.125 -6.345 -5.163 1.00 0.00 392 GLY A O 12
ATOM 7957 N N . HIS A 1 31 ? 6.457 -4.980 -3.404 1.00 0.00 393 HIS A N 12
ATOM 7958 C CA . HIS A 1 31 ? 5.243 -5.397 -2.712 1.00 0.00 393 HIS A CA 12
ATOM 7959 C C . HIS A 1 31 ? 4.092 -5.582 -3.697 1.00 0.00 393 HIS A C 12
ATOM 7960 O O . HIS A 1 31 ? 3.461 -6.638 -3.737 1.00 0.00 393 HIS A O 12
ATOM 7974 N N . MET A 1 32 ? 3.824 -4.548 -4.487 1.00 0.00 394 MET A N 12
ATOM 7975 C CA . MET A 1 32 ? 2.750 -4.598 -5.472 1.00 0.00 394 MET A CA 12
ATOM 7976 C C . MET A 1 32 ? 2.987 -5.717 -6.481 1.00 0.00 394 MET A C 12
ATOM 7977 O O . MET A 1 32 ? 2.075 -6.480 -6.802 1.00 0.00 394 MET A O 12
ATOM 7991 N N . CYS A 1 33 ? 4.216 -5.809 -6.976 1.00 0.00 395 CYS A N 12
ATOM 7992 C CA . CYS A 1 33 ? 4.573 -6.835 -7.950 1.00 0.00 395 CYS A CA 12
ATOM 7993 C C . CYS A 1 33 ? 4.018 -8.194 -7.535 1.00 0.00 395 CYS A C 12
ATOM 7994 O O . CYS A 1 33 ? 3.458 -8.923 -8.354 1.00 0.00 395 CYS A O 12
ATOM 8002 N N . TYR A 1 34 ? 4.179 -8.529 -6.260 1.00 0.00 396 TYR A N 12
ATOM 8003 C CA . TYR A 1 34 ? 3.698 -9.803 -5.738 1.00 0.00 396 TYR A CA 12
ATOM 8004 C C . TYR A 1 34 ? 2.236 -9.701 -5.316 1.00 0.00 396 TYR A C 12
ATOM 8005 O O . TYR A 1 34 ? 1.383 -10.442 -5.806 1.00 0.00 396 TYR A O 12
ATOM 8023 N N . CYS A 1 35 ? 1.953 -8.777 -4.404 1.00 0.00 397 CYS A N 12
ATOM 8024 C CA . CYS A 1 35 ? 0.594 -8.575 -3.915 1.00 0.00 397 CYS A CA 12
ATOM 8025 C C . CYS A 1 35 ? -0.384 -8.414 -5.075 1.00 0.00 397 CYS A C 12
ATOM 8026 O O . CYS A 1 35 ? -1.319 -9.201 -5.226 1.00 0.00 397 CYS A O 12
ATOM 8033 N N . CYS A 1 36 ? -0.160 -7.391 -5.892 1.00 0.00 398 CYS A N 12
ATOM 8034 C CA . CYS A 1 36 ? -1.022 -7.126 -7.039 1.00 0.00 398 CYS A CA 12
ATOM 8035 C C . CYS A 1 36 ? -0.198 -6.964 -8.312 1.00 0.00 398 CYS A C 12
ATOM 8036 O O . CYS A 1 36 ? 0.129 -5.854 -8.732 1.00 0.00 398 CYS A O 12
ATOM 8044 N N . PRO A 1 37 ? 0.149 -8.097 -8.941 1.00 0.00 399 PRO A N 12
ATOM 8045 C CA . PRO A 1 37 ? 0.941 -8.108 -10.174 1.00 0.00 399 PRO A CA 12
ATOM 8046 C C . PRO A 1 37 ? 0.161 -7.568 -11.368 1.00 0.00 399 PRO A C 12
ATOM 8047 O O . PRO A 1 37 ? 0.667 -7.539 -12.489 1.00 0.00 399 PRO A O 12
ATOM 8058 N N . GLU A 1 38 ? -1.074 -7.142 -11.119 1.00 0.00 400 GLU A N 12
ATOM 8059 C CA . GLU A 1 38 ? -1.923 -6.604 -12.175 1.00 0.00 400 GLU A CA 12
ATOM 8060 C C . GLU A 1 38 ? -1.618 -5.128 -12.420 1.00 0.00 400 GLU A C 12
ATOM 8061 O O . GLU A 1 38 ? -1.296 -4.728 -13.538 1.00 0.00 400 GLU A O 12
ATOM 8073 N N . MET A 1 39 ? -1.722 -4.326 -11.366 1.00 0.00 401 MET A N 12
ATOM 8074 C CA . MET A 1 39 ? -1.457 -2.896 -11.466 1.00 0.00 401 MET A CA 12
ATOM 8075 C C . MET A 1 39 ? 0.043 -2.618 -11.445 1.00 0.00 401 MET A C 12
ATOM 8076 O O . MET A 1 39 ? 0.506 -1.705 -10.762 1.00 0.00 401 MET A O 12
ATOM 8090 N N . VAL A 1 40 ? 0.798 -3.412 -12.198 1.00 0.00 402 VAL A N 12
ATOM 8091 C CA . VAL A 1 40 ? 2.245 -3.251 -12.267 1.00 0.00 402 VAL A CA 12
ATOM 8092 C C . VAL A 1 40 ? 2.738 -3.320 -13.708 1.00 0.00 402 VAL A C 12
ATOM 8093 O O . VAL A 1 40 ? 3.197 -4.365 -14.167 1.00 0.00 402 VAL A O 12
ATOM 8106 N N . GLU A 1 41 ? 2.640 -2.199 -14.415 1.00 0.00 403 GLU A N 12
ATOM 8107 C CA . GLU A 1 41 ? 3.077 -2.133 -15.805 1.00 0.00 403 GLU A CA 12
ATOM 8108 C C . GLU A 1 41 ? 4.061 -0.985 -16.013 1.00 0.00 403 GLU A C 12
ATOM 8109 O O . GLU A 1 41 ? 5.066 -1.134 -16.708 1.00 0.00 403 GLU A O 12
ATOM 8121 N N . TYR A 1 42 ? 3.764 0.158 -15.406 1.00 0.00 404 TYR A N 12
ATOM 8122 C CA . TYR A 1 42 ? 4.620 1.332 -15.526 1.00 0.00 404 TYR A CA 12
ATOM 8123 C C . TYR A 1 42 ? 5.278 1.665 -14.190 1.00 0.00 404 TYR A C 12
ATOM 8124 O O . TYR A 1 42 ? 4.610 1.742 -13.160 1.00 0.00 404 TYR A O 12
ATOM 8142 N N . GLN A 1 43 ? 6.592 1.863 -14.219 1.00 0.00 405 GLN A N 12
ATOM 8143 C CA . GLN A 1 43 ? 7.341 2.188 -13.011 1.00 0.00 405 GLN A CA 12
ATOM 8144 C C . GLN A 1 43 ? 7.071 3.624 -12.573 1.00 0.00 405 GLN A C 12
ATOM 8145 O O . GLN A 1 43 ? 7.311 4.568 -13.324 1.00 0.00 405 GLN A O 12
ATOM 8159 N N . SER A 1 44 ? 6.570 3.780 -11.351 1.00 0.00 406 SER A N 12
ATOM 8160 C CA . SER A 1 44 ? 6.263 5.101 -10.814 1.00 0.00 406 SER A CA 12
ATOM 8161 C C . SER A 1 44 ? 7.492 6.004 -10.858 1.00 0.00 406 SER A C 12
ATOM 8162 O O . SER A 1 44 ? 7.474 7.065 -11.480 1.00 0.00 406 SER A O 12
ATOM 8170 N N . GLY A 1 45 ? 8.559 5.574 -10.192 1.00 0.00 407 GLY A N 12
ATOM 8171 C CA . GLY A 1 45 ? 9.782 6.354 -10.166 1.00 0.00 407 GLY A CA 12
ATOM 8172 C C . GLY A 1 45 ? 9.520 7.838 -9.998 1.00 0.00 407 GLY A C 12
ATOM 8173 O O . GLY A 1 45 ? 8.452 8.254 -9.549 1.00 0.00 407 GLY A O 12
ATOM 8177 N N . PRO A 1 46 ? 10.512 8.663 -10.363 1.00 0.00 408 PRO A N 12
ATOM 8178 C CA . PRO A 1 46 ? 11.788 8.179 -10.898 1.00 0.00 408 PRO A CA 12
ATOM 8179 C C . PRO A 1 46 ? 12.631 7.475 -9.840 1.00 0.00 408 PRO A C 12
ATOM 8180 O O . PRO A 1 46 ? 12.480 7.725 -8.644 1.00 0.00 408 PRO A O 12
ATOM 8191 N N . SER A 1 47 ? 13.519 6.593 -10.288 1.00 0.00 409 SER A N 12
ATOM 8192 C CA . SER A 1 47 ? 14.383 5.850 -9.379 1.00 0.00 409 SER A CA 12
ATOM 8193 C C . SER A 1 47 ? 15.826 6.335 -9.483 1.00 0.00 409 SER A C 12
ATOM 8194 O O . SER A 1 47 ? 16.300 6.681 -10.566 1.00 0.00 409 SER A O 12
ATOM 8202 N N . SER A 1 48 ? 16.519 6.358 -8.350 1.00 0.00 410 SER A N 12
ATOM 8203 C CA . SER A 1 48 ? 17.907 6.805 -8.311 1.00 0.00 410 SER A CA 12
ATOM 8204 C C . SER A 1 48 ? 18.789 5.914 -9.181 1.00 0.00 410 SER A C 12
ATOM 8205 O O . SER A 1 48 ? 19.629 6.400 -9.936 1.00 0.00 410 SER A O 12
ATOM 8213 N N . GLY A 1 49 ? 18.590 4.604 -9.068 1.00 0.00 411 GLY A N 12
ATOM 8214 C CA . GLY A 1 49 ? 19.374 3.665 -9.849 1.00 0.00 411 GLY A CA 12
ATOM 8215 C C . GLY A 1 49 ? 19.771 2.438 -9.052 1.00 0.00 411 GLY A C 12
ATOM 8216 O O . GLY A 1 49 ? 20.370 2.551 -7.983 1.00 0.00 411 GLY A O 12
ATOM 8221 N N . GLY A 1 1 ? -18.103 19.634 5.936 1.00 0.00 363 GLY A N 13
ATOM 8222 C CA . GLY A 1 1 ? -17.065 18.619 5.942 1.00 0.00 363 GLY A CA 13
ATOM 8223 C C . GLY A 1 1 ? -15.672 19.215 5.986 1.00 0.00 363 GLY A C 13
ATOM 8224 O O . GLY A 1 1 ? -15.222 19.681 7.033 1.00 0.00 363 GLY A O 13
ATOM 8228 N N . SER A 1 2 ? -14.986 19.198 4.847 1.00 0.00 364 SER A N 13
ATOM 8229 C CA . SER A 1 2 ? -13.633 19.736 4.762 1.00 0.00 364 SER A CA 13
ATOM 8230 C C . SER A 1 2 ? -13.592 21.181 5.249 1.00 0.00 364 SER A C 13
ATOM 8231 O O . SER A 1 2 ? -14.257 22.055 4.692 1.00 0.00 364 SER A O 13
ATOM 8239 N N . SER A 1 3 ? -12.805 21.425 6.292 1.00 0.00 365 SER A N 13
ATOM 8240 C CA . SER A 1 3 ? -12.678 22.763 6.858 1.00 0.00 365 SER A CA 13
ATOM 8241 C C . SER A 1 3 ? -11.219 23.208 6.880 1.00 0.00 365 SER A C 13
ATOM 8242 O O . SER A 1 3 ? -10.500 22.970 7.850 1.00 0.00 365 SER A O 13
ATOM 8250 N N . GLY A 1 4 ? -10.787 23.855 5.802 1.00 0.00 366 GLY A N 13
ATOM 8251 C CA . GLY A 1 4 ? -9.416 24.323 5.717 1.00 0.00 366 GLY A CA 13
ATOM 8252 C C . GLY A 1 4 ? -9.070 24.857 4.341 1.00 0.00 366 GLY A C 13
ATOM 8253 O O . GLY A 1 4 ? -9.730 24.528 3.356 1.00 0.00 366 GLY A O 13
ATOM 8257 N N . SER A 1 5 ? -8.032 25.685 4.273 1.00 0.00 367 SER A N 13
ATOM 8258 C CA . SER A 1 5 ? -7.603 26.271 3.009 1.00 0.00 367 SER A CA 13
ATOM 8259 C C . SER A 1 5 ? -6.216 25.768 2.621 1.00 0.00 367 SER A C 13
ATOM 8260 O O . SER A 1 5 ? -5.371 26.536 2.161 1.00 0.00 367 SER A O 13
ATOM 8268 N N . SER A 1 6 ? -5.989 24.472 2.809 1.00 0.00 368 SER A N 13
ATOM 8269 C CA . SER A 1 6 ? -4.704 23.865 2.483 1.00 0.00 368 SER A CA 13
ATOM 8270 C C . SER A 1 6 ? -4.313 24.165 1.039 1.00 0.00 368 SER A C 13
ATOM 8271 O O . SER A 1 6 ? -5.136 24.609 0.240 1.00 0.00 368 SER A O 13
ATOM 8279 N N . GLY A 1 7 ? -3.048 23.918 0.711 1.00 0.00 369 GLY A N 13
ATOM 8280 C CA . GLY A 1 7 ? -2.568 24.166 -0.636 1.00 0.00 369 GLY A CA 13
ATOM 8281 C C . GLY A 1 7 ? -3.012 23.098 -1.616 1.00 0.00 369 GLY A C 13
ATOM 8282 O O . GLY A 1 7 ? -3.677 23.396 -2.608 1.00 0.00 369 GLY A O 13
ATOM 8286 N N . GLN A 1 8 ? -2.642 21.852 -1.338 1.00 0.00 370 GLN A N 13
ATOM 8287 C CA . GLN A 1 8 ? -3.005 20.737 -2.205 1.00 0.00 370 GLN A CA 13
ATOM 8288 C C . GLN A 1 8 ? -3.484 19.544 -1.385 1.00 0.00 370 GLN A C 13
ATOM 8289 O O . GLN A 1 8 ? -3.244 19.470 -0.180 1.00 0.00 370 GLN A O 13
ATOM 8303 N N . ASP A 1 9 ? -4.162 18.613 -2.046 1.00 0.00 371 ASP A N 13
ATOM 8304 C CA . ASP A 1 9 ? -4.675 17.422 -1.379 1.00 0.00 371 ASP A CA 13
ATOM 8305 C C . ASP A 1 9 ? -4.126 16.156 -2.029 1.00 0.00 371 ASP A C 13
ATOM 8306 O O . ASP A 1 9 ? -3.535 16.205 -3.107 1.00 0.00 371 ASP A O 13
ATOM 8315 N N . GLY A 1 10 ? -4.326 15.021 -1.366 1.00 0.00 372 GLY A N 13
ATOM 8316 C CA . GLY A 1 10 ? -3.844 13.758 -1.893 1.00 0.00 372 GLY A CA 13
ATOM 8317 C C . GLY A 1 10 ? -2.331 13.702 -1.972 1.00 0.00 372 GLY A C 13
ATOM 8318 O O . GLY A 1 10 ? -1.747 13.959 -3.023 1.00 0.00 372 GLY A O 13
ATOM 8322 N N . GLY A 1 11 ? -1.694 13.366 -0.854 1.00 0.00 373 GLY A N 13
ATOM 8323 C CA . GLY A 1 11 ? -0.246 13.285 -0.821 1.00 0.00 373 GLY A CA 13
ATOM 8324 C C . GLY A 1 11 ? 0.250 12.038 -0.116 1.00 0.00 373 GLY A C 13
ATOM 8325 O O . GLY A 1 11 ? 1.163 12.103 0.708 1.00 0.00 373 GLY A O 13
ATOM 8329 N N . ARG A 1 12 ? -0.354 10.898 -0.437 1.00 0.00 374 ARG A N 13
ATOM 8330 C CA . ARG A 1 12 ? 0.029 9.631 0.174 1.00 0.00 374 ARG A CA 13
ATOM 8331 C C . ARG A 1 12 ? -0.189 8.473 -0.795 1.00 0.00 374 ARG A C 13
ATOM 8332 O O . ARG A 1 12 ? -1.228 8.383 -1.449 1.00 0.00 374 ARG A O 13
ATOM 8353 N N . LYS A 1 13 ? 0.798 7.587 -0.881 1.00 0.00 375 LYS A N 13
ATOM 8354 C CA . LYS A 1 13 ? 0.715 6.433 -1.769 1.00 0.00 375 LYS A CA 13
ATOM 8355 C C . LYS A 1 13 ? 0.353 5.173 -0.990 1.00 0.00 375 LYS A C 13
ATOM 8356 O O . LYS A 1 13 ? 1.063 4.777 -0.065 1.00 0.00 375 LYS A O 13
ATOM 8375 N N . ILE A 1 14 ? -0.756 4.546 -1.370 1.00 0.00 376 ILE A N 13
ATOM 8376 C CA . ILE A 1 14 ? -1.210 3.330 -0.709 1.00 0.00 376 ILE A CA 13
ATOM 8377 C C . ILE A 1 14 ? -1.680 2.294 -1.725 1.00 0.00 376 ILE A C 13
ATOM 8378 O O . ILE A 1 14 ? -2.351 2.627 -2.702 1.00 0.00 376 ILE A O 13
ATOM 8394 N N . CYS A 1 15 ? -1.323 1.036 -1.487 1.00 0.00 377 CYS A N 13
ATOM 8395 C CA . CYS A 1 15 ? -1.709 -0.050 -2.380 1.00 0.00 377 CYS A CA 13
ATOM 8396 C C . CYS A 1 15 ? -3.225 -0.103 -2.549 1.00 0.00 377 CYS A C 13
ATOM 8397 O O . CYS A 1 15 ? -3.974 -0.303 -1.593 1.00 0.00 377 CYS A O 13
ATOM 8404 N N . PRO A 1 16 ? -3.688 0.079 -3.795 1.00 0.00 378 PRO A N 13
ATOM 8405 C CA . PRO A 1 16 ? -5.117 0.056 -4.119 1.00 0.00 378 PRO A CA 13
ATOM 8406 C C . PRO A 1 16 ? -5.716 -1.341 -3.996 1.00 0.00 378 PRO A C 13
ATOM 8407 O O . PRO A 1 16 ? -6.888 -1.554 -4.308 1.00 0.00 378 PRO A O 13
ATOM 8418 N N . ARG A 1 17 ? -4.906 -2.290 -3.538 1.00 0.00 379 ARG A N 13
ATOM 8419 C CA . ARG A 1 17 ? -5.357 -3.666 -3.374 1.00 0.00 379 ARG A CA 13
ATOM 8420 C C . ARG A 1 17 ? -5.499 -4.019 -1.896 1.00 0.00 379 ARG A C 13
ATOM 8421 O O . ARG A 1 17 ? -6.527 -4.545 -1.468 1.00 0.00 379 ARG A O 13
ATOM 8442 N N . CYS A 1 18 ? -4.460 -3.728 -1.121 1.00 0.00 380 CYS A N 13
ATOM 8443 C CA . CYS A 1 18 ? -4.467 -4.015 0.308 1.00 0.00 380 CYS A CA 13
ATOM 8444 C C . CYS A 1 18 ? -4.242 -2.743 1.120 1.00 0.00 380 CYS A C 13
ATOM 8445 O O . CYS A 1 18 ? -3.799 -2.796 2.266 1.00 0.00 380 CYS A O 13
ATOM 8452 N N . ASN A 1 19 ? -4.551 -1.600 0.516 1.00 0.00 381 ASN A N 13
ATOM 8453 C CA . ASN A 1 19 ? -4.383 -0.313 1.182 1.00 0.00 381 ASN A CA 13
ATOM 8454 C C . ASN A 1 19 ? -3.074 -0.273 1.965 1.00 0.00 381 ASN A C 13
ATOM 8455 O O . ASN A 1 19 ? -2.939 0.479 2.929 1.00 0.00 381 ASN A O 13
ATOM 8466 N N . ALA A 1 20 ? -2.113 -1.089 1.543 1.00 0.00 382 ALA A N 13
ATOM 8467 C CA . ALA A 1 20 ? -0.814 -1.145 2.202 1.00 0.00 382 ALA A CA 13
ATOM 8468 C C . ALA A 1 20 ? -0.280 0.256 2.482 1.00 0.00 382 ALA A C 13
ATOM 8469 O O . ALA A 1 20 ? -0.407 1.155 1.652 1.00 0.00 382 ALA A O 13
ATOM 8476 N N . GLN A 1 21 ? 0.318 0.432 3.656 1.00 0.00 383 GLN A N 13
ATOM 8477 C CA . GLN A 1 21 ? 0.871 1.725 4.044 1.00 0.00 383 GLN A CA 13
ATOM 8478 C C . GLN A 1 21 ? 2.389 1.734 3.897 1.00 0.00 383 GLN A C 13
ATOM 8479 O O . GLN A 1 21 ? 3.100 1.074 4.655 1.00 0.00 383 GLN A O 13
ATOM 8493 N N . PHE A 1 22 ? 2.879 2.486 2.917 1.00 0.00 384 PHE A N 13
ATOM 8494 C CA . PHE A 1 22 ? 4.313 2.580 2.670 1.00 0.00 384 PHE A CA 13
ATOM 8495 C C . PHE A 1 22 ? 4.769 4.036 2.664 1.00 0.00 384 PHE A C 13
ATOM 8496 O O . PHE A 1 22 ? 3.953 4.954 2.749 1.00 0.00 384 PHE A O 13
ATOM 8513 N N . ARG A 1 23 ? 6.079 4.239 2.565 1.00 0.00 385 ARG A N 13
ATOM 8514 C CA . ARG A 1 23 ? 6.645 5.583 2.550 1.00 0.00 385 ARG A CA 13
ATOM 8515 C C . ARG A 1 23 ? 7.426 5.829 1.263 1.00 0.00 385 ARG A C 13
ATOM 8516 O O . ARG A 1 23 ? 7.323 6.895 0.655 1.00 0.00 385 ARG A O 13
ATOM 8537 N N . VAL A 1 24 ? 8.210 4.836 0.853 1.00 0.00 386 VAL A N 13
ATOM 8538 C CA . VAL A 1 24 ? 9.008 4.945 -0.362 1.00 0.00 386 VAL A CA 13
ATOM 8539 C C . VAL A 1 24 ? 8.308 4.280 -1.542 1.00 0.00 386 VAL A C 13
ATOM 8540 O O . VAL A 1 24 ? 7.322 3.563 -1.369 1.00 0.00 386 VAL A O 13
ATOM 8553 N N . THR A 1 25 ? 8.823 4.524 -2.743 1.00 0.00 387 THR A N 13
ATOM 8554 C CA . THR A 1 25 ? 8.247 3.950 -3.952 1.00 0.00 387 THR A CA 13
ATOM 8555 C C . THR A 1 25 ? 8.759 2.533 -4.187 1.00 0.00 387 THR A C 13
ATOM 8556 O O . THR A 1 25 ? 8.027 1.672 -4.673 1.00 0.00 387 THR A O 13
ATOM 8567 N N . GLU A 1 26 ? 10.020 2.299 -3.837 1.00 0.00 388 GLU A N 13
ATOM 8568 C CA . GLU A 1 26 ? 10.629 0.985 -4.010 1.00 0.00 388 GLU A CA 13
ATOM 8569 C C . GLU A 1 26 ? 9.785 -0.097 -3.344 1.00 0.00 388 GLU A C 13
ATOM 8570 O O . GLU A 1 26 ? 9.524 -1.146 -3.934 1.00 0.00 388 GLU A O 13
ATOM 8582 N N . ALA A 1 27 ? 9.361 0.165 -2.112 1.00 0.00 389 ALA A N 13
ATOM 8583 C CA . ALA A 1 27 ? 8.545 -0.786 -1.367 1.00 0.00 389 ALA A CA 13
ATOM 8584 C C . ALA A 1 27 ? 7.297 -1.172 -2.152 1.00 0.00 389 ALA A C 13
ATOM 8585 O O . ALA A 1 27 ? 7.014 -2.356 -2.345 1.00 0.00 389 ALA A O 13
ATOM 8592 N N . LEU A 1 28 ? 6.553 -0.169 -2.602 1.00 0.00 390 LEU A N 13
ATOM 8593 C CA . LEU A 1 28 ? 5.332 -0.404 -3.367 1.00 0.00 390 LEU A CA 13
ATOM 8594 C C . LEU A 1 28 ? 5.628 -1.205 -4.631 1.00 0.00 390 LEU A C 13
ATOM 8595 O O . LEU A 1 28 ? 4.897 -2.134 -4.974 1.00 0.00 390 LEU A O 13
ATOM 8611 N N . ARG A 1 29 ? 6.705 -0.839 -5.319 1.00 0.00 391 ARG A N 13
ATOM 8612 C CA . ARG A 1 29 ? 7.097 -1.524 -6.544 1.00 0.00 391 ARG A CA 13
ATOM 8613 C C . ARG A 1 29 ? 7.126 -3.035 -6.337 1.00 0.00 391 ARG A C 13
ATOM 8614 O O . ARG A 1 29 ? 6.421 -3.779 -7.018 1.00 0.00 391 ARG A O 13
ATOM 8635 N N . GLY A 1 30 ? 7.948 -3.482 -5.392 1.00 0.00 392 GLY A N 13
ATOM 8636 C CA . GLY A 1 30 ? 8.054 -4.903 -5.113 1.00 0.00 392 GLY A CA 13
ATOM 8637 C C . GLY A 1 30 ? 6.806 -5.459 -4.455 1.00 0.00 392 GLY A C 13
ATOM 8638 O O . GLY A 1 30 ? 6.195 -6.399 -4.963 1.00 0.00 392 GLY A O 13
ATOM 8642 N N . HIS A 1 31 ? 6.428 -4.878 -3.321 1.00 0.00 393 HIS A N 13
ATOM 8643 C CA . HIS A 1 31 ? 5.245 -5.322 -2.592 1.00 0.00 393 HIS A CA 13
ATOM 8644 C C . HIS A 1 31 ? 4.081 -5.572 -3.546 1.00 0.00 393 HIS A C 13
ATOM 8645 O O . HIS A 1 31 ? 3.494 -6.654 -3.554 1.00 0.00 393 HIS A O 13
ATOM 8659 N N . MET A 1 32 ? 3.752 -4.565 -4.348 1.00 0.00 394 MET A N 13
ATOM 8660 C CA . MET A 1 32 ? 2.659 -4.676 -5.306 1.00 0.00 394 MET A CA 13
ATOM 8661 C C . MET A 1 32 ? 2.932 -5.785 -6.317 1.00 0.00 394 MET A C 13
ATOM 8662 O O . MET A 1 32 ? 2.040 -6.564 -6.654 1.00 0.00 394 MET A O 13
ATOM 8676 N N . CYS A 1 33 ? 4.169 -5.850 -6.796 1.00 0.00 395 CYS A N 13
ATOM 8677 C CA . CYS A 1 33 ? 4.560 -6.863 -7.770 1.00 0.00 395 CYS A CA 13
ATOM 8678 C C . CYS A 1 33 ? 4.043 -8.238 -7.361 1.00 0.00 395 CYS A C 13
ATOM 8679 O O . CYS A 1 33 ? 3.466 -8.963 -8.171 1.00 0.00 395 CYS A O 13
ATOM 8687 N N . TYR A 1 34 ? 4.256 -8.592 -6.098 1.00 0.00 396 TYR A N 13
ATOM 8688 C CA . TYR A 1 34 ? 3.816 -9.883 -5.581 1.00 0.00 396 TYR A CA 13
ATOM 8689 C C . TYR A 1 34 ? 2.361 -9.820 -5.127 1.00 0.00 396 TYR A C 13
ATOM 8690 O O . TYR A 1 34 ? 1.591 -10.758 -5.337 1.00 0.00 396 TYR A O 13
ATOM 8708 N N . CYS A 1 35 ? 1.990 -8.707 -4.504 1.00 0.00 397 CYS A N 13
ATOM 8709 C CA . CYS A 1 35 ? 0.628 -8.518 -4.020 1.00 0.00 397 CYS A CA 13
ATOM 8710 C C . CYS A 1 35 ? -0.358 -8.445 -5.182 1.00 0.00 397 CYS A C 13
ATOM 8711 O O . CYS A 1 35 ? -1.210 -9.319 -5.343 1.00 0.00 397 CYS A O 13
ATOM 8718 N N . CYS A 1 36 ? -0.235 -7.397 -5.989 1.00 0.00 398 CYS A N 13
ATOM 8719 C CA . CYS A 1 36 ? -1.115 -7.208 -7.137 1.00 0.00 398 CYS A CA 13
ATOM 8720 C C . CYS A 1 36 ? -0.307 -7.026 -8.418 1.00 0.00 398 CYS A C 13
ATOM 8721 O O . CYS A 1 36 ? -0.082 -5.910 -8.886 1.00 0.00 398 CYS A O 13
ATOM 8729 N N . PRO A 1 37 ? 0.143 -8.149 -8.998 1.00 0.00 399 PRO A N 13
ATOM 8730 C CA . PRO A 1 37 ? 0.935 -8.140 -10.232 1.00 0.00 399 PRO A CA 13
ATOM 8731 C C . PRO A 1 37 ? 0.111 -7.725 -11.446 1.00 0.00 399 PRO A C 13
ATOM 8732 O O . PRO A 1 37 ? 0.660 -7.362 -12.485 1.00 0.00 399 PRO A O 13
ATOM 8743 N N . GLU A 1 38 ? -1.210 -7.782 -11.307 1.00 0.00 400 GLU A N 13
ATOM 8744 C CA . GLU A 1 38 ? -2.109 -7.413 -12.394 1.00 0.00 400 GLU A CA 13
ATOM 8745 C C . GLU A 1 38 ? -1.725 -6.057 -12.980 1.00 0.00 400 GLU A C 13
ATOM 8746 O O . GLU A 1 38 ? -1.327 -5.961 -14.141 1.00 0.00 400 GLU A O 13
ATOM 8758 N N . MET A 1 39 ? -1.849 -5.012 -12.169 1.00 0.00 401 MET A N 13
ATOM 8759 C CA . MET A 1 39 ? -1.515 -3.661 -12.607 1.00 0.00 401 MET A CA 13
ATOM 8760 C C . MET A 1 39 ? -0.006 -3.499 -12.766 1.00 0.00 401 MET A C 13
ATOM 8761 O O . MET A 1 39 ? 0.472 -3.035 -13.801 1.00 0.00 401 MET A O 13
ATOM 8775 N N . VAL A 1 40 ? 0.738 -3.885 -11.734 1.00 0.00 402 VAL A N 13
ATOM 8776 C CA . VAL A 1 40 ? 2.192 -3.783 -11.761 1.00 0.00 402 VAL A CA 13
ATOM 8777 C C . VAL A 1 40 ? 2.744 -4.140 -13.136 1.00 0.00 402 VAL A C 13
ATOM 8778 O O . VAL A 1 40 ? 3.600 -3.438 -13.674 1.00 0.00 402 VAL A O 13
ATOM 8791 N N . GLU A 1 41 ? 2.246 -5.236 -13.701 1.00 0.00 403 GLU A N 13
ATOM 8792 C CA . GLU A 1 41 ? 2.690 -5.687 -15.015 1.00 0.00 403 GLU A CA 13
ATOM 8793 C C . GLU A 1 41 ? 2.959 -4.499 -15.935 1.00 0.00 403 GLU A C 13
ATOM 8794 O O . GLU A 1 41 ? 2.044 -3.760 -16.296 1.00 0.00 403 GLU A O 13
ATOM 8806 N N . TYR A 1 42 ? 4.222 -4.323 -16.309 1.00 0.00 404 TYR A N 13
ATOM 8807 C CA . TYR A 1 42 ? 4.613 -3.224 -17.184 1.00 0.00 404 TYR A CA 13
ATOM 8808 C C . TYR A 1 42 ? 5.455 -3.731 -18.351 1.00 0.00 404 TYR A C 13
ATOM 8809 O O . TYR A 1 42 ? 6.684 -3.728 -18.291 1.00 0.00 404 TYR A O 13
ATOM 8827 N N . GLN A 1 43 ? 4.782 -4.164 -19.413 1.00 0.00 405 GLN A N 13
ATOM 8828 C CA . GLN A 1 43 ? 5.468 -4.674 -20.595 1.00 0.00 405 GLN A CA 13
ATOM 8829 C C . GLN A 1 43 ? 5.124 -3.840 -21.825 1.00 0.00 405 GLN A C 13
ATOM 8830 O O . GLN A 1 43 ? 3.956 -3.711 -22.192 1.00 0.00 405 GLN A O 13
ATOM 8844 N N . SER A 1 44 ? 6.148 -3.277 -22.457 1.00 0.00 406 SER A N 13
ATOM 8845 C CA . SER A 1 44 ? 5.954 -2.452 -23.644 1.00 0.00 406 SER A CA 13
ATOM 8846 C C . SER A 1 44 ? 6.544 -3.128 -24.878 1.00 0.00 406 SER A C 13
ATOM 8847 O O . SER A 1 44 ? 7.745 -3.041 -25.132 1.00 0.00 406 SER A O 13
ATOM 8855 N N . GLY A 1 45 ? 5.690 -3.803 -25.641 1.00 0.00 407 GLY A N 13
ATOM 8856 C CA . GLY A 1 45 ? 6.144 -4.484 -26.839 1.00 0.00 407 GLY A CA 13
ATOM 8857 C C . GLY A 1 45 ? 7.123 -3.652 -27.644 1.00 0.00 407 GLY A C 13
ATOM 8858 O O . GLY A 1 45 ? 8.324 -3.921 -27.671 1.00 0.00 407 GLY A O 13
ATOM 8862 N N . PRO A 1 46 ? 6.607 -2.615 -28.321 1.00 0.00 408 PRO A N 13
ATOM 8863 C CA . PRO A 1 46 ? 5.179 -2.285 -28.296 1.00 0.00 408 PRO A CA 13
ATOM 8864 C C . PRO A 1 46 ? 4.334 -3.315 -29.038 1.00 0.00 408 PRO A C 13
ATOM 8865 O O . PRO A 1 46 ? 4.669 -3.723 -30.150 1.00 0.00 408 PRO A O 13
ATOM 8876 N N . SER A 1 47 ? 3.236 -3.732 -28.415 1.00 0.00 409 SER A N 13
ATOM 8877 C CA . SER A 1 47 ? 2.344 -4.717 -29.015 1.00 0.00 409 SER A CA 13
ATOM 8878 C C . SER A 1 47 ? 1.612 -4.127 -30.216 1.00 0.00 409 SER A C 13
ATOM 8879 O O . SER A 1 47 ? 0.493 -3.628 -30.091 1.00 0.00 409 SER A O 13
ATOM 8887 N N . SER A 1 48 ? 2.251 -4.187 -31.379 1.00 0.00 410 SER A N 13
ATOM 8888 C CA . SER A 1 48 ? 1.663 -3.656 -32.603 1.00 0.00 410 SER A CA 13
ATOM 8889 C C . SER A 1 48 ? 1.181 -4.784 -33.509 1.00 0.00 410 SER A C 13
ATOM 8890 O O . SER A 1 48 ? 1.368 -4.744 -34.724 1.00 0.00 410 SER A O 13
ATOM 8898 N N . GLY A 1 49 ? 0.557 -5.793 -32.907 1.00 0.00 411 GLY A N 13
ATOM 8899 C CA . GLY A 1 49 ? 0.057 -6.919 -33.673 1.00 0.00 411 GLY A CA 13
ATOM 8900 C C . GLY A 1 49 ? 0.623 -8.242 -33.196 1.00 0.00 411 GLY A C 13
ATOM 8901 O O . GLY A 1 49 ? 0.789 -9.174 -33.983 1.00 0.00 411 GLY A O 13
ATOM 8906 N N . GLY A 1 1 ? -19.862 -4.870 -4.682 1.00 0.00 363 GLY A N 14
ATOM 8907 C CA . GLY A 1 1 ? -20.774 -5.274 -5.736 1.00 0.00 363 GLY A CA 14
ATOM 8908 C C . GLY A 1 1 ? -20.398 -4.690 -7.083 1.00 0.00 363 GLY A C 14
ATOM 8909 O O . GLY A 1 1 ? -19.235 -4.365 -7.324 1.00 0.00 363 GLY A O 14
ATOM 8913 N N . SER A 1 2 ? -21.384 -4.558 -7.965 1.00 0.00 364 SER A N 14
ATOM 8914 C CA . SER A 1 2 ? -21.149 -4.014 -9.298 1.00 0.00 364 SER A CA 14
ATOM 8915 C C . SER A 1 2 ? -20.585 -2.599 -9.216 1.00 0.00 364 SER A C 14
ATOM 8916 O O . SER A 1 2 ? -19.524 -2.309 -9.768 1.00 0.00 364 SER A O 14
ATOM 8924 N N . SER A 1 3 ? -21.303 -1.722 -8.522 1.00 0.00 365 SER A N 14
ATOM 8925 C CA . SER A 1 3 ? -20.877 -0.335 -8.370 1.00 0.00 365 SER A CA 14
ATOM 8926 C C . SER A 1 3 ? -19.663 -0.238 -7.450 1.00 0.00 365 SER A C 14
ATOM 8927 O O . SER A 1 3 ? -19.375 -1.156 -6.685 1.00 0.00 365 SER A O 14
ATOM 8935 N N . GLY A 1 4 ? -18.955 0.885 -7.533 1.00 0.00 366 GLY A N 14
ATOM 8936 C CA . GLY A 1 4 ? -17.781 1.083 -6.704 1.00 0.00 366 GLY A CA 14
ATOM 8937 C C . GLY A 1 4 ? -16.705 1.888 -7.405 1.00 0.00 366 GLY A C 14
ATOM 8938 O O . GLY A 1 4 ? -15.846 1.328 -8.087 1.00 0.00 366 GLY A O 14
ATOM 8942 N N . SER A 1 5 ? -16.752 3.206 -7.240 1.00 0.00 367 SER A N 14
ATOM 8943 C CA . SER A 1 5 ? -15.776 4.090 -7.868 1.00 0.00 367 SER A CA 14
ATOM 8944 C C . SER A 1 5 ? -14.563 4.290 -6.964 1.00 0.00 367 SER A C 14
ATOM 8945 O O . SER A 1 5 ? -14.574 5.136 -6.070 1.00 0.00 367 SER A O 14
ATOM 8953 N N . SER A 1 6 ? -13.519 3.504 -7.205 1.00 0.00 368 SER A N 14
ATOM 8954 C CA . SER A 1 6 ? -12.298 3.590 -6.411 1.00 0.00 368 SER A CA 14
ATOM 8955 C C . SER A 1 6 ? -11.082 3.189 -7.240 1.00 0.00 368 SER A C 14
ATOM 8956 O O . SER A 1 6 ? -11.186 2.388 -8.168 1.00 0.00 368 SER A O 14
ATOM 8964 N N . GLY A 1 7 ? -9.928 3.753 -6.897 1.00 0.00 369 GLY A N 14
ATOM 8965 C CA . GLY A 1 7 ? -8.707 3.443 -7.618 1.00 0.00 369 GLY A CA 14
ATOM 8966 C C . GLY A 1 7 ? -7.477 4.029 -6.954 1.00 0.00 369 GLY A C 14
ATOM 8967 O O . GLY A 1 7 ? -6.818 3.363 -6.156 1.00 0.00 369 GLY A O 14
ATOM 8971 N N . GLN A 1 8 ? -7.165 5.278 -7.286 1.00 0.00 370 GLN A N 14
ATOM 8972 C CA . GLN A 1 8 ? -6.004 5.951 -6.718 1.00 0.00 370 GLN A CA 14
ATOM 8973 C C . GLN A 1 8 ? -6.362 7.361 -6.260 1.00 0.00 370 GLN A C 14
ATOM 8974 O O . GLN A 1 8 ? -6.463 8.281 -7.072 1.00 0.00 370 GLN A O 14
ATOM 8988 N N . ASP A 1 9 ? -6.554 7.523 -4.955 1.00 0.00 371 ASP A N 14
ATOM 8989 C CA . ASP A 1 9 ? -6.901 8.822 -4.389 1.00 0.00 371 ASP A CA 14
ATOM 8990 C C . ASP A 1 9 ? -5.869 9.877 -4.777 1.00 0.00 371 ASP A C 14
ATOM 8991 O O . ASP A 1 9 ? -6.194 10.866 -5.432 1.00 0.00 371 ASP A O 14
ATOM 9000 N N . GLY A 1 10 ? -4.624 9.658 -4.366 1.00 0.00 372 GLY A N 14
ATOM 9001 C CA . GLY A 1 10 ? -3.564 10.599 -4.678 1.00 0.00 372 GLY A CA 14
ATOM 9002 C C . GLY A 1 10 ? -2.908 11.168 -3.435 1.00 0.00 372 GLY A C 14
ATOM 9003 O O . GLY A 1 10 ? -3.359 10.920 -2.318 1.00 0.00 372 GLY A O 14
ATOM 9007 N N . GLY A 1 11 ? -1.837 11.932 -3.629 1.00 0.00 373 GLY A N 14
ATOM 9008 C CA . GLY A 1 11 ? -1.134 12.523 -2.506 1.00 0.00 373 GLY A CA 14
ATOM 9009 C C . GLY A 1 11 ? -0.297 11.512 -1.748 1.00 0.00 373 GLY A C 14
ATOM 9010 O O . GLY A 1 11 ? 0.917 11.672 -1.620 1.00 0.00 373 GLY A O 14
ATOM 9014 N N . ARG A 1 12 ? -0.947 10.468 -1.244 1.00 0.00 374 ARG A N 14
ATOM 9015 C CA . ARG A 1 12 ? -0.254 9.428 -0.492 1.00 0.00 374 ARG A CA 14
ATOM 9016 C C . ARG A 1 12 ? -0.343 8.086 -1.213 1.00 0.00 374 ARG A C 14
ATOM 9017 O O . ARG A 1 12 ? -1.425 7.516 -1.357 1.00 0.00 374 ARG A O 14
ATOM 9038 N N . LYS A 1 13 ? 0.802 7.586 -1.664 1.00 0.00 375 LYS A N 14
ATOM 9039 C CA . LYS A 1 13 ? 0.855 6.311 -2.370 1.00 0.00 375 LYS A CA 14
ATOM 9040 C C . LYS A 1 13 ? 0.417 5.167 -1.460 1.00 0.00 375 LYS A C 14
ATOM 9041 O O . LYS A 1 13 ? 0.933 5.010 -0.353 1.00 0.00 375 LYS A O 14
ATOM 9060 N N . ILE A 1 14 ? -0.536 4.372 -1.935 1.00 0.00 376 ILE A N 14
ATOM 9061 C CA . ILE A 1 14 ? -1.041 3.242 -1.165 1.00 0.00 376 ILE A CA 14
ATOM 9062 C C . ILE A 1 14 ? -1.569 2.145 -2.082 1.00 0.00 376 ILE A C 14
ATOM 9063 O O . ILE A 1 14 ? -2.201 2.423 -3.102 1.00 0.00 376 ILE A O 14
ATOM 9079 N N . CYS A 1 15 ? -1.308 0.895 -1.712 1.00 0.00 377 CYS A N 14
ATOM 9080 C CA . CYS A 1 15 ? -1.758 -0.246 -2.499 1.00 0.00 377 CYS A CA 14
ATOM 9081 C C . CYS A 1 15 ? -3.279 -0.258 -2.620 1.00 0.00 377 CYS A C 14
ATOM 9082 O O . CYS A 1 15 ? -4.003 -0.397 -1.634 1.00 0.00 377 CYS A O 14
ATOM 9089 N N . PRO A 1 16 ? -3.775 -0.111 -3.857 1.00 0.00 378 PRO A N 14
ATOM 9090 C CA . PRO A 1 16 ? -5.214 -0.102 -4.137 1.00 0.00 378 PRO A CA 14
ATOM 9091 C C . PRO A 1 16 ? -5.851 -1.473 -3.939 1.00 0.00 378 PRO A C 14
ATOM 9092 O O . PRO A 1 16 ? -7.033 -1.666 -4.226 1.00 0.00 378 PRO A O 14
ATOM 9103 N N . ARG A 1 17 ? -5.062 -2.422 -3.447 1.00 0.00 379 ARG A N 14
ATOM 9104 C CA . ARG A 1 17 ? -5.549 -3.776 -3.212 1.00 0.00 379 ARG A CA 14
ATOM 9105 C C . ARG A 1 17 ? -5.641 -4.069 -1.717 1.00 0.00 379 ARG A C 14
ATOM 9106 O O . ARG A 1 17 ? -6.686 -4.488 -1.219 1.00 0.00 379 ARG A O 14
ATOM 9127 N N . CYS A 1 18 ? -4.540 -3.846 -1.007 1.00 0.00 380 CYS A N 14
ATOM 9128 C CA . CYS A 1 18 ? -4.495 -4.086 0.430 1.00 0.00 380 CYS A CA 14
ATOM 9129 C C . CYS A 1 18 ? -4.197 -2.795 1.189 1.00 0.00 380 CYS A C 14
ATOM 9130 O O . CYS A 1 18 ? -3.660 -2.824 2.295 1.00 0.00 380 CYS A O 14
ATOM 9137 N N . ASN A 1 19 ? -4.550 -1.666 0.584 1.00 0.00 381 ASN A N 14
ATOM 9138 C CA . ASN A 1 19 ? -4.321 -0.364 1.202 1.00 0.00 381 ASN A CA 14
ATOM 9139 C C . ASN A 1 19 ? -3.068 -0.388 2.071 1.00 0.00 381 ASN A C 14
ATOM 9140 O O . ASN A 1 19 ? -3.099 0.012 3.235 1.00 0.00 381 ASN A O 14
ATOM 9151 N N . ALA A 1 20 ? -1.965 -0.860 1.498 1.00 0.00 382 ALA A N 14
ATOM 9152 C CA . ALA A 1 20 ? -0.701 -0.934 2.220 1.00 0.00 382 ALA A CA 14
ATOM 9153 C C . ALA A 1 20 ? -0.126 0.457 2.464 1.00 0.00 382 ALA A C 14
ATOM 9154 O O . ALA A 1 20 ? -0.115 1.299 1.566 1.00 0.00 382 ALA A O 14
ATOM 9161 N N . GLN A 1 21 ? 0.349 0.690 3.683 1.00 0.00 383 GLN A N 14
ATOM 9162 C CA . GLN A 1 21 ? 0.924 1.981 4.044 1.00 0.00 383 GLN A CA 14
ATOM 9163 C C . GLN A 1 21 ? 2.443 1.957 3.910 1.00 0.00 383 GLN A C 14
ATOM 9164 O O . GLN A 1 21 ? 3.139 1.358 4.729 1.00 0.00 383 GLN A O 14
ATOM 9178 N N . PHE A 1 22 ? 2.951 2.612 2.871 1.00 0.00 384 PHE A N 14
ATOM 9179 C CA . PHE A 1 22 ? 4.388 2.664 2.628 1.00 0.00 384 PHE A CA 14
ATOM 9180 C C . PHE A 1 22 ? 4.878 4.108 2.575 1.00 0.00 384 PHE A C 14
ATOM 9181 O O . PHE A 1 22 ? 4.080 5.046 2.584 1.00 0.00 384 PHE A O 14
ATOM 9198 N N . ARG A 1 23 ? 6.195 4.278 2.521 1.00 0.00 385 ARG A N 14
ATOM 9199 C CA . ARG A 1 23 ? 6.792 5.607 2.468 1.00 0.00 385 ARG A CA 14
ATOM 9200 C C . ARG A 1 23 ? 7.620 5.781 1.198 1.00 0.00 385 ARG A C 14
ATOM 9201 O O . ARG A 1 23 ? 7.558 6.821 0.542 1.00 0.00 385 ARG A O 14
ATOM 9222 N N . VAL A 1 24 ? 8.394 4.756 0.858 1.00 0.00 386 VAL A N 14
ATOM 9223 C CA . VAL A 1 24 ? 9.234 4.795 -0.334 1.00 0.00 386 VAL A CA 14
ATOM 9224 C C . VAL A 1 24 ? 8.637 3.952 -1.455 1.00 0.00 386 VAL A C 14
ATOM 9225 O O . VAL A 1 24 ? 8.304 2.783 -1.258 1.00 0.00 386 VAL A O 14
ATOM 9238 N N . THR A 1 25 ? 8.504 4.553 -2.633 1.00 0.00 387 THR A N 14
ATOM 9239 C CA . THR A 1 25 ? 7.946 3.859 -3.787 1.00 0.00 387 THR A CA 14
ATOM 9240 C C . THR A 1 25 ? 8.521 2.452 -3.913 1.00 0.00 387 THR A C 14
ATOM 9241 O O . THR A 1 25 ? 7.802 1.504 -4.226 1.00 0.00 387 THR A O 14
ATOM 9252 N N . GLU A 1 26 ? 9.821 2.325 -3.665 1.00 0.00 388 GLU A N 14
ATOM 9253 C CA . GLU A 1 26 ? 10.491 1.033 -3.751 1.00 0.00 388 GLU A CA 14
ATOM 9254 C C . GLU A 1 26 ? 9.628 -0.070 -3.145 1.00 0.00 388 GLU A C 14
ATOM 9255 O O . GLU A 1 26 ? 9.362 -1.087 -3.784 1.00 0.00 388 GLU A O 14
ATOM 9267 N N . ALA A 1 27 ? 9.194 0.141 -1.906 1.00 0.00 389 ALA A N 14
ATOM 9268 C CA . ALA A 1 27 ? 8.360 -0.833 -1.213 1.00 0.00 389 ALA A CA 14
ATOM 9269 C C . ALA A 1 27 ? 7.153 -1.223 -2.060 1.00 0.00 389 ALA A C 14
ATOM 9270 O O . ALA A 1 27 ? 6.920 -2.404 -2.321 1.00 0.00 389 ALA A O 14
ATOM 9277 N N . LEU A 1 28 ? 6.387 -0.225 -2.485 1.00 0.00 390 LEU A N 14
ATOM 9278 C CA . LEU A 1 28 ? 5.202 -0.463 -3.302 1.00 0.00 390 LEU A CA 14
ATOM 9279 C C . LEU A 1 28 ? 5.563 -1.217 -4.578 1.00 0.00 390 LEU A C 14
ATOM 9280 O O . LEU A 1 28 ? 4.863 -2.146 -4.981 1.00 0.00 390 LEU A O 14
ATOM 9296 N N . ARG A 1 29 ? 6.661 -0.812 -5.208 1.00 0.00 391 ARG A N 14
ATOM 9297 C CA . ARG A 1 29 ? 7.117 -1.450 -6.437 1.00 0.00 391 ARG A CA 14
ATOM 9298 C C . ARG A 1 29 ? 7.141 -2.968 -6.285 1.00 0.00 391 ARG A C 14
ATOM 9299 O O . ARG A 1 29 ? 6.449 -3.685 -7.006 1.00 0.00 391 ARG A O 14
ATOM 9320 N N . GLY A 1 30 ? 7.945 -3.450 -5.342 1.00 0.00 392 GLY A N 14
ATOM 9321 C CA . GLY A 1 30 ? 8.045 -4.880 -5.113 1.00 0.00 392 GLY A CA 14
ATOM 9322 C C . GLY A 1 30 ? 6.789 -5.457 -4.491 1.00 0.00 392 GLY A C 14
ATOM 9323 O O . GLY A 1 30 ? 6.175 -6.368 -5.046 1.00 0.00 392 GLY A O 14
ATOM 9327 N N . HIS A 1 31 ? 6.407 -4.928 -3.333 1.00 0.00 393 HIS A N 14
ATOM 9328 C CA . HIS A 1 31 ? 5.216 -5.397 -2.634 1.00 0.00 393 HIS A CA 14
ATOM 9329 C C . HIS A 1 31 ? 4.053 -5.581 -3.604 1.00 0.00 393 HIS A C 14
ATOM 9330 O O . HIS A 1 31 ? 3.361 -6.598 -3.572 1.00 0.00 393 HIS A O 14
ATOM 9344 N N . MET A 1 32 ? 3.845 -4.590 -4.465 1.00 0.00 394 MET A N 14
ATOM 9345 C CA . MET A 1 32 ? 2.766 -4.643 -5.445 1.00 0.00 394 MET A CA 14
ATOM 9346 C C . MET A 1 32 ? 3.031 -5.726 -6.486 1.00 0.00 394 MET A C 14
ATOM 9347 O O . MET A 1 32 ? 2.120 -6.455 -6.882 1.00 0.00 394 MET A O 14
ATOM 9361 N N . CYS A 1 33 ? 4.280 -5.825 -6.926 1.00 0.00 395 CYS A N 14
ATOM 9362 C CA . CYS A 1 33 ? 4.664 -6.818 -7.923 1.00 0.00 395 CYS A CA 14
ATOM 9363 C C . CYS A 1 33 ? 4.138 -8.199 -7.544 1.00 0.00 395 CYS A C 14
ATOM 9364 O O . CYS A 1 33 ? 3.565 -8.905 -8.374 1.00 0.00 395 CYS A O 14
ATOM 9372 N N . TYR A 1 34 ? 4.339 -8.578 -6.287 1.00 0.00 396 TYR A N 14
ATOM 9373 C CA . TYR A 1 34 ? 3.889 -9.877 -5.800 1.00 0.00 396 TYR A CA 14
ATOM 9374 C C . TYR A 1 34 ? 2.433 -9.815 -5.348 1.00 0.00 396 TYR A C 14
ATOM 9375 O O . TYR A 1 34 ? 1.630 -10.689 -5.676 1.00 0.00 396 TYR A O 14
ATOM 9393 N N . CYS A 1 35 ? 2.099 -8.774 -4.593 1.00 0.00 397 CYS A N 14
ATOM 9394 C CA . CYS A 1 35 ? 0.740 -8.594 -4.095 1.00 0.00 397 CYS A CA 14
ATOM 9395 C C . CYS A 1 35 ? -0.243 -8.416 -5.248 1.00 0.00 397 CYS A C 14
ATOM 9396 O O . CYS A 1 35 ? -0.997 -9.331 -5.581 1.00 0.00 397 CYS A O 14
ATOM 9403 N N . CYS A 1 36 ? -0.228 -7.234 -5.854 1.00 0.00 398 CYS A N 14
ATOM 9404 C CA . CYS A 1 36 ? -1.119 -6.936 -6.970 1.00 0.00 398 CYS A CA 14
ATOM 9405 C C . CYS A 1 36 ? -0.335 -6.812 -8.272 1.00 0.00 398 CYS A C 14
ATOM 9406 O O . CYS A 1 36 ? -0.049 -5.714 -8.751 1.00 0.00 398 CYS A O 14
ATOM 9414 N N . PRO A 1 37 ? 0.022 -7.963 -8.860 1.00 0.00 399 PRO A N 14
ATOM 9415 C CA . PRO A 1 37 ? 0.779 -8.010 -10.114 1.00 0.00 399 PRO A CA 14
ATOM 9416 C C . PRO A 1 37 ? -0.048 -7.545 -11.308 1.00 0.00 399 PRO A C 14
ATOM 9417 O O . PRO A 1 37 ? 0.469 -7.405 -12.416 1.00 0.00 399 PRO A O 14
ATOM 9428 N N . GLU A 1 38 ? -1.334 -7.306 -11.074 1.00 0.00 400 GLU A N 14
ATOM 9429 C CA . GLU A 1 38 ? -2.232 -6.856 -12.131 1.00 0.00 400 GLU A CA 14
ATOM 9430 C C . GLU A 1 38 ? -1.994 -5.384 -12.457 1.00 0.00 400 GLU A C 14
ATOM 9431 O O . GLU A 1 38 ? -1.664 -5.034 -13.589 1.00 0.00 400 GLU A O 14
ATOM 9443 N N . MET A 1 39 ? -2.166 -4.528 -11.455 1.00 0.00 401 MET A N 14
ATOM 9444 C CA . MET A 1 39 ? -1.970 -3.094 -11.635 1.00 0.00 401 MET A CA 14
ATOM 9445 C C . MET A 1 39 ? -0.547 -2.793 -12.097 1.00 0.00 401 MET A C 14
ATOM 9446 O O . MET A 1 39 ? -0.341 -2.176 -13.142 1.00 0.00 401 MET A O 14
ATOM 9460 N N . VAL A 1 40 ? 0.430 -3.233 -11.311 1.00 0.00 402 VAL A N 14
ATOM 9461 C CA . VAL A 1 40 ? 1.833 -3.011 -11.639 1.00 0.00 402 VAL A CA 14
ATOM 9462 C C . VAL A 1 40 ? 2.112 -3.333 -13.103 1.00 0.00 402 VAL A C 14
ATOM 9463 O O . VAL A 1 40 ? 1.986 -4.480 -13.532 1.00 0.00 402 VAL A O 14
ATOM 9476 N N . GLU A 1 41 ? 2.493 -2.313 -13.866 1.00 0.00 403 GLU A N 14
ATOM 9477 C CA . GLU A 1 41 ? 2.789 -2.488 -15.283 1.00 0.00 403 GLU A CA 14
ATOM 9478 C C . GLU A 1 41 ? 4.172 -1.937 -15.621 1.00 0.00 403 GLU A C 14
ATOM 9479 O O . GLU A 1 41 ? 4.325 -0.751 -15.914 1.00 0.00 403 GLU A O 14
ATOM 9491 N N . TYR A 1 42 ? 5.175 -2.806 -15.579 1.00 0.00 404 TYR A N 14
ATOM 9492 C CA . TYR A 1 42 ? 6.545 -2.407 -15.878 1.00 0.00 404 TYR A CA 14
ATOM 9493 C C . TYR A 1 42 ? 6.642 -1.792 -17.271 1.00 0.00 404 TYR A C 14
ATOM 9494 O O . TYR A 1 42 ? 5.828 -2.084 -18.147 1.00 0.00 404 TYR A O 14
ATOM 9512 N N . GLN A 1 43 ? 7.643 -0.941 -17.466 1.00 0.00 405 GLN A N 14
ATOM 9513 C CA . GLN A 1 43 ? 7.847 -0.284 -18.752 1.00 0.00 405 GLN A CA 14
ATOM 9514 C C . GLN A 1 43 ? 9.058 -0.865 -19.474 1.00 0.00 405 GLN A C 14
ATOM 9515 O O . GLN A 1 43 ? 10.199 -0.643 -19.069 1.00 0.00 405 GLN A O 14
ATOM 9529 N N . SER A 1 44 ? 8.802 -1.609 -20.545 1.00 0.00 406 SER A N 14
ATOM 9530 C CA . SER A 1 44 ? 9.871 -2.226 -21.321 1.00 0.00 406 SER A CA 14
ATOM 9531 C C . SER A 1 44 ? 10.778 -1.164 -21.936 1.00 0.00 406 SER A C 14
ATOM 9532 O O . SER A 1 44 ? 11.994 -1.191 -21.756 1.00 0.00 406 SER A O 14
ATOM 9540 N N . GLY A 1 45 ? 10.174 -0.229 -22.663 1.00 0.00 407 GLY A N 14
ATOM 9541 C CA . GLY A 1 45 ? 10.941 0.830 -23.294 1.00 0.00 407 GLY A CA 14
ATOM 9542 C C . GLY A 1 45 ? 11.377 1.897 -22.309 1.00 0.00 407 GLY A C 14
ATOM 9543 O O . GLY A 1 45 ? 11.282 1.726 -21.094 1.00 0.00 407 GLY A O 14
ATOM 9547 N N . PRO A 1 46 ? 11.869 3.028 -22.836 1.00 0.00 408 PRO A N 14
ATOM 9548 C CA . PRO A 1 46 ? 11.987 3.242 -24.281 1.00 0.00 408 PRO A CA 14
ATOM 9549 C C . PRO A 1 46 ? 13.064 2.365 -24.911 1.00 0.00 408 PRO A C 14
ATOM 9550 O O . PRO A 1 46 ? 12.913 1.894 -26.038 1.00 0.00 408 PRO A O 14
ATOM 9561 N N . SER A 1 47 ? 14.150 2.149 -24.176 1.00 0.00 409 SER A N 14
ATOM 9562 C CA . SER A 1 47 ? 15.253 1.331 -24.664 1.00 0.00 409 SER A CA 14
ATOM 9563 C C . SER A 1 47 ? 14.908 -0.153 -24.581 1.00 0.00 409 SER A C 14
ATOM 9564 O O . SER A 1 47 ? 14.597 -0.669 -23.508 1.00 0.00 409 SER A O 14
ATOM 9572 N N . SER A 1 48 ? 14.965 -0.832 -25.722 1.00 0.00 410 SER A N 14
ATOM 9573 C CA . SER A 1 48 ? 14.655 -2.256 -25.780 1.00 0.00 410 SER A CA 14
ATOM 9574 C C . SER A 1 48 ? 15.474 -2.947 -26.866 1.00 0.00 410 SER A C 14
ATOM 9575 O O . SER A 1 48 ? 15.624 -2.427 -27.971 1.00 0.00 410 SER A O 14
ATOM 9583 N N . GLY A 1 49 ? 16.003 -4.122 -26.542 1.00 0.00 411 GLY A N 14
ATOM 9584 C CA . GLY A 1 49 ? 16.801 -4.866 -27.499 1.00 0.00 411 GLY A CA 14
ATOM 9585 C C . GLY A 1 49 ? 18.248 -5.001 -27.068 1.00 0.00 411 GLY A C 14
ATOM 9586 O O . GLY A 1 49 ? 19.035 -5.689 -27.717 1.00 0.00 411 GLY A O 14
ATOM 9591 N N . GLY A 1 1 ? -23.792 5.910 -0.731 1.00 0.00 363 GLY A N 15
ATOM 9592 C CA . GLY A 1 1 ? -22.884 6.998 -0.418 1.00 0.00 363 GLY A CA 15
ATOM 9593 C C . GLY A 1 1 ? -22.060 6.727 0.825 1.00 0.00 363 GLY A C 15
ATOM 9594 O O . GLY A 1 1 ? -22.466 5.950 1.689 1.00 0.00 363 GLY A O 15
ATOM 9598 N N . SER A 1 2 ? -20.899 7.367 0.916 1.00 0.00 364 SER A N 15
ATOM 9599 C CA . SER A 1 2 ? -20.014 7.187 2.061 1.00 0.00 364 SER A CA 15
ATOM 9600 C C . SER A 1 2 ? -19.860 8.490 2.839 1.00 0.00 364 SER A C 15
ATOM 9601 O O . SER A 1 2 ? -20.009 9.579 2.284 1.00 0.00 364 SER A O 15
ATOM 9609 N N . SER A 1 3 ? -19.560 8.370 4.128 1.00 0.00 365 SER A N 15
ATOM 9610 C CA . SER A 1 3 ? -19.389 9.537 4.985 1.00 0.00 365 SER A CA 15
ATOM 9611 C C . SER A 1 3 ? -18.116 9.419 5.817 1.00 0.00 365 SER A C 15
ATOM 9612 O O . SER A 1 3 ? -17.558 8.333 5.968 1.00 0.00 365 SER A O 15
ATOM 9620 N N . GLY A 1 4 ? -17.660 10.546 6.355 1.00 0.00 366 GLY A N 15
ATOM 9621 C CA . GLY A 1 4 ? -16.456 10.549 7.164 1.00 0.00 366 GLY A CA 15
ATOM 9622 C C . GLY A 1 4 ? -15.209 10.267 6.349 1.00 0.00 366 GLY A C 15
ATOM 9623 O O . GLY A 1 4 ? -14.680 9.156 6.376 1.00 0.00 366 GLY A O 15
ATOM 9627 N N . SER A 1 5 ? -14.739 11.275 5.621 1.00 0.00 367 SER A N 15
ATOM 9628 C CA . SER A 1 5 ? -13.550 11.128 4.790 1.00 0.00 367 SER A CA 15
ATOM 9629 C C . SER A 1 5 ? -12.319 10.853 5.648 1.00 0.00 367 SER A C 15
ATOM 9630 O O . SER A 1 5 ? -11.835 11.733 6.360 1.00 0.00 367 SER A O 15
ATOM 9638 N N . SER A 1 6 ? -11.817 9.624 5.574 1.00 0.00 368 SER A N 15
ATOM 9639 C CA . SER A 1 6 ? -10.644 9.230 6.347 1.00 0.00 368 SER A CA 15
ATOM 9640 C C . SER A 1 6 ? -9.394 9.940 5.836 1.00 0.00 368 SER A C 15
ATOM 9641 O O . SER A 1 6 ? -8.913 9.661 4.738 1.00 0.00 368 SER A O 15
ATOM 9649 N N . GLY A 1 7 ? -8.872 10.860 6.641 1.00 0.00 369 GLY A N 15
ATOM 9650 C CA . GLY A 1 7 ? -7.683 11.596 6.254 1.00 0.00 369 GLY A CA 15
ATOM 9651 C C . GLY A 1 7 ? -7.853 12.320 4.933 1.00 0.00 369 GLY A C 15
ATOM 9652 O O . GLY A 1 7 ? -8.933 12.302 4.344 1.00 0.00 369 GLY A O 15
ATOM 9656 N N . GLN A 1 8 ? -6.784 12.959 4.468 1.00 0.00 370 GLN A N 15
ATOM 9657 C CA . GLN A 1 8 ? -6.822 13.694 3.210 1.00 0.00 370 GLN A CA 15
ATOM 9658 C C . GLN A 1 8 ? -5.940 13.023 2.161 1.00 0.00 370 GLN A C 15
ATOM 9659 O O . GLN A 1 8 ? -4.999 12.304 2.496 1.00 0.00 370 GLN A O 15
ATOM 9673 N N . ASP A 1 9 ? -6.250 13.264 0.893 1.00 0.00 371 ASP A N 15
ATOM 9674 C CA . ASP A 1 9 ? -5.486 12.684 -0.205 1.00 0.00 371 ASP A CA 15
ATOM 9675 C C . ASP A 1 9 ? -4.909 13.775 -1.102 1.00 0.00 371 ASP A C 15
ATOM 9676 O O . ASP A 1 9 ? -5.566 14.240 -2.032 1.00 0.00 371 ASP A O 15
ATOM 9685 N N . GLY A 1 10 ? -3.676 14.181 -0.814 1.00 0.00 372 GLY A N 15
ATOM 9686 C CA . GLY A 1 10 ? -3.032 15.215 -1.602 1.00 0.00 372 GLY A CA 15
ATOM 9687 C C . GLY A 1 10 ? -1.571 14.914 -1.870 1.00 0.00 372 GLY A C 15
ATOM 9688 O O . GLY A 1 10 ? -0.720 15.797 -1.770 1.00 0.00 372 GLY A O 15
ATOM 9692 N N . GLY A 1 11 ? -1.278 13.663 -2.211 1.00 0.00 373 GLY A N 15
ATOM 9693 C CA . GLY A 1 11 ? 0.092 13.270 -2.487 1.00 0.00 373 GLY A CA 15
ATOM 9694 C C . GLY A 1 11 ? 0.528 12.073 -1.666 1.00 0.00 373 GLY A C 15
ATOM 9695 O O . GLY A 1 11 ? 1.599 12.084 -1.059 1.00 0.00 373 GLY A O 15
ATOM 9699 N N . ARG A 1 12 ? -0.304 11.036 -1.646 1.00 0.00 374 ARG A N 15
ATOM 9700 C CA . ARG A 1 12 ? 0.001 9.826 -0.892 1.00 0.00 374 ARG A CA 15
ATOM 9701 C C . ARG A 1 12 ? -0.168 8.585 -1.763 1.00 0.00 374 ARG A C 15
ATOM 9702 O O . ARG A 1 12 ? -1.065 8.520 -2.604 1.00 0.00 374 ARG A O 15
ATOM 9723 N N . LYS A 1 13 ? 0.702 7.602 -1.557 1.00 0.00 375 LYS A N 15
ATOM 9724 C CA . LYS A 1 13 ? 0.650 6.362 -2.322 1.00 0.00 375 LYS A CA 15
ATOM 9725 C C . LYS A 1 13 ? 0.186 5.201 -1.448 1.00 0.00 375 LYS A C 15
ATOM 9726 O O . LYS A 1 13 ? 0.799 4.901 -0.423 1.00 0.00 375 LYS A O 15
ATOM 9745 N N . ILE A 1 14 ? -0.898 4.553 -1.859 1.00 0.00 376 ILE A N 15
ATOM 9746 C CA . ILE A 1 14 ? -1.442 3.424 -1.114 1.00 0.00 376 ILE A CA 15
ATOM 9747 C C . ILE A 1 14 ? -1.994 2.359 -2.055 1.00 0.00 376 ILE A C 15
ATOM 9748 O O . ILE A 1 14 ? -2.839 2.644 -2.905 1.00 0.00 376 ILE A O 15
ATOM 9764 N N . CYS A 1 15 ? -1.513 1.131 -1.896 1.00 0.00 377 CYS A N 15
ATOM 9765 C CA . CYS A 1 15 ? -1.959 0.021 -2.730 1.00 0.00 377 CYS A CA 15
ATOM 9766 C C . CYS A 1 15 ? -3.481 -0.003 -2.835 1.00 0.00 377 CYS A C 15
ATOM 9767 O O . CYS A 1 15 ? -4.195 -0.156 -1.843 1.00 0.00 377 CYS A O 15
ATOM 9774 N N . PRO A 1 16 ? -3.992 0.152 -4.066 1.00 0.00 378 PRO A N 15
ATOM 9775 C CA . PRO A 1 16 ? -5.434 0.150 -4.331 1.00 0.00 378 PRO A CA 15
ATOM 9776 C C . PRO A 1 16 ? -6.057 -1.228 -4.138 1.00 0.00 378 PRO A C 15
ATOM 9777 O O . PRO A 1 16 ? -7.252 -1.417 -4.371 1.00 0.00 378 PRO A O 15
ATOM 9788 N N . ARG A 1 17 ? -5.242 -2.187 -3.713 1.00 0.00 379 ARG A N 15
ATOM 9789 C CA . ARG A 1 17 ? -5.714 -3.548 -3.490 1.00 0.00 379 ARG A CA 15
ATOM 9790 C C . ARG A 1 17 ? -5.799 -3.857 -1.998 1.00 0.00 379 ARG A C 15
ATOM 9791 O O . ARG A 1 17 ? -6.888 -4.014 -1.447 1.00 0.00 379 ARG A O 15
ATOM 9812 N N . CYS A 1 18 ? -4.642 -3.945 -1.351 1.00 0.00 380 CYS A N 15
ATOM 9813 C CA . CYS A 1 18 ? -4.583 -4.236 0.076 1.00 0.00 380 CYS A CA 15
ATOM 9814 C C . CYS A 1 18 ? -4.700 -2.955 0.898 1.00 0.00 380 CYS A C 15
ATOM 9815 O O . CYS A 1 18 ? -5.234 -2.963 2.006 1.00 0.00 380 CYS A O 15
ATOM 9822 N N . ASN A 1 19 ? -4.195 -1.857 0.346 1.00 0.00 381 ASN A N 15
ATOM 9823 C CA . ASN A 1 19 ? -4.241 -0.568 1.027 1.00 0.00 381 ASN A CA 15
ATOM 9824 C C . ASN A 1 19 ? -3.270 -0.539 2.204 1.00 0.00 381 ASN A C 15
ATOM 9825 O O . ASN A 1 19 ? -3.635 -0.152 3.313 1.00 0.00 381 ASN A O 15
ATOM 9836 N N . ALA A 1 20 ? -2.032 -0.952 1.952 1.00 0.00 382 ALA A N 15
ATOM 9837 C CA . ALA A 1 20 ? -1.008 -0.971 2.988 1.00 0.00 382 ALA A CA 15
ATOM 9838 C C . ALA A 1 20 ? -0.369 0.404 3.154 1.00 0.00 382 ALA A C 15
ATOM 9839 O O . ALA A 1 20 ? -0.727 1.353 2.457 1.00 0.00 382 ALA A O 15
ATOM 9846 N N . GLN A 1 21 ? 0.578 0.503 4.081 1.00 0.00 383 GLN A N 15
ATOM 9847 C CA . GLN A 1 21 ? 1.266 1.764 4.339 1.00 0.00 383 GLN A CA 15
ATOM 9848 C C . GLN A 1 21 ? 2.748 1.655 3.995 1.00 0.00 383 GLN A C 15
ATOM 9849 O O . GLN A 1 21 ? 3.443 0.759 4.474 1.00 0.00 383 GLN A O 15
ATOM 9863 N N . PHE A 1 22 ? 3.225 2.574 3.162 1.00 0.00 384 PHE A N 15
ATOM 9864 C CA . PHE A 1 22 ? 4.625 2.581 2.752 1.00 0.00 384 PHE A CA 15
ATOM 9865 C C . PHE A 1 22 ? 5.185 4.000 2.754 1.00 0.00 384 PHE A C 15
ATOM 9866 O O . PHE A 1 22 ? 4.436 4.974 2.678 1.00 0.00 384 PHE A O 15
ATOM 9883 N N . ARG A 1 23 ? 6.506 4.108 2.842 1.00 0.00 385 ARG A N 15
ATOM 9884 C CA . ARG A 1 23 ? 7.167 5.408 2.855 1.00 0.00 385 ARG A CA 15
ATOM 9885 C C . ARG A 1 23 ? 7.694 5.764 1.468 1.00 0.00 385 ARG A C 15
ATOM 9886 O O . ARG A 1 23 ? 7.275 6.754 0.869 1.00 0.00 385 ARG A O 15
ATOM 9907 N N . VAL A 1 24 ? 8.616 4.950 0.964 1.00 0.00 386 VAL A N 15
ATOM 9908 C CA . VAL A 1 24 ? 9.200 5.179 -0.352 1.00 0.00 386 VAL A CA 15
ATOM 9909 C C . VAL A 1 24 ? 8.419 4.443 -1.436 1.00 0.00 386 VAL A C 15
ATOM 9910 O O . VAL A 1 24 ? 7.503 3.673 -1.143 1.00 0.00 386 VAL A O 15
ATOM 9923 N N . THR A 1 25 ? 8.788 4.683 -2.690 1.00 0.00 387 THR A N 15
ATOM 9924 C CA . THR A 1 25 ? 8.122 4.045 -3.818 1.00 0.00 387 THR A CA 15
ATOM 9925 C C . THR A 1 25 ? 8.602 2.609 -3.999 1.00 0.00 387 THR A C 15
ATOM 9926 O O . THR A 1 25 ? 7.796 1.689 -4.136 1.00 0.00 387 THR A O 15
ATOM 9937 N N . GLU A 1 26 ? 9.918 2.426 -3.998 1.00 0.00 388 GLU A N 15
ATOM 9938 C CA . GLU A 1 26 ? 10.504 1.101 -4.162 1.00 0.00 388 GLU A CA 15
ATOM 9939 C C . GLU A 1 26 ? 9.681 0.046 -3.428 1.00 0.00 388 GLU A C 15
ATOM 9940 O O . GLU A 1 26 ? 9.274 -0.957 -4.013 1.00 0.00 388 GLU A O 15
ATOM 9952 N N . ALA A 1 27 ? 9.439 0.282 -2.142 1.00 0.00 389 ALA A N 15
ATOM 9953 C CA . ALA A 1 27 ? 8.664 -0.645 -1.328 1.00 0.00 389 ALA A CA 15
ATOM 9954 C C . ALA A 1 27 ? 7.378 -1.056 -2.038 1.00 0.00 389 ALA A C 15
ATOM 9955 O O . ALA A 1 27 ? 7.021 -2.234 -2.066 1.00 0.00 389 ALA A O 15
ATOM 9962 N N . LEU A 1 28 ? 6.685 -0.077 -2.610 1.00 0.00 390 LEU A N 15
ATOM 9963 C CA . LEU A 1 28 ? 5.437 -0.337 -3.320 1.00 0.00 390 LEU A CA 15
ATOM 9964 C C . LEU A 1 28 ? 5.690 -1.149 -4.586 1.00 0.00 390 LEU A C 15
ATOM 9965 O O . LEU A 1 28 ? 4.933 -2.064 -4.910 1.00 0.00 390 LEU A O 15
ATOM 9981 N N . ARG A 1 29 ? 6.761 -0.810 -5.296 1.00 0.00 391 ARG A N 15
ATOM 9982 C CA . ARG A 1 29 ? 7.114 -1.508 -6.526 1.00 0.00 391 ARG A CA 15
ATOM 9983 C C . ARG A 1 29 ? 7.129 -3.018 -6.309 1.00 0.00 391 ARG A C 15
ATOM 9984 O O . ARG A 1 29 ? 6.388 -3.756 -6.958 1.00 0.00 391 ARG A O 15
ATOM 10005 N N . GLY A 1 30 ? 7.978 -3.471 -5.392 1.00 0.00 392 GLY A N 15
ATOM 10006 C CA . GLY A 1 30 ? 8.074 -4.891 -5.106 1.00 0.00 392 GLY A CA 15
ATOM 10007 C C . GLY A 1 30 ? 6.810 -5.441 -4.474 1.00 0.00 392 GLY A C 15
ATOM 10008 O O . GLY A 1 30 ? 6.183 -6.352 -5.016 1.00 0.00 392 GLY A O 15
ATOM 10012 N N . HIS A 1 31 ? 6.436 -4.889 -3.325 1.00 0.00 393 HIS A N 15
ATOM 10013 C CA . HIS A 1 31 ? 5.239 -5.332 -2.618 1.00 0.00 393 HIS A CA 15
ATOM 10014 C C . HIS A 1 31 ? 4.068 -5.497 -3.582 1.00 0.00 393 HIS A C 15
ATOM 10015 O O . HIS A 1 31 ? 3.425 -6.545 -3.619 1.00 0.00 393 HIS A O 15
ATOM 10029 N N . MET A 1 32 ? 3.798 -4.454 -4.361 1.00 0.00 394 MET A N 15
ATOM 10030 C CA . MET A 1 32 ? 2.705 -4.484 -5.326 1.00 0.00 394 MET A CA 15
ATOM 10031 C C . MET A 1 32 ? 2.908 -5.603 -6.342 1.00 0.00 394 MET A C 15
ATOM 10032 O O . MET A 1 32 ? 1.956 -6.282 -6.730 1.00 0.00 394 MET A O 15
ATOM 10046 N N . CYS A 1 33 ? 4.152 -5.790 -6.770 1.00 0.00 395 CYS A N 15
ATOM 10047 C CA . CYS A 1 33 ? 4.479 -6.826 -7.742 1.00 0.00 395 CYS A CA 15
ATOM 10048 C C . CYS A 1 33 ? 3.900 -8.172 -7.318 1.00 0.00 395 CYS A C 15
ATOM 10049 O O . CYS A 1 33 ? 3.085 -8.761 -8.029 1.00 0.00 395 CYS A O 15
ATOM 10057 N N . TYR A 1 34 ? 4.328 -8.654 -6.157 1.00 0.00 396 TYR A N 15
ATOM 10058 C CA . TYR A 1 34 ? 3.856 -9.933 -5.639 1.00 0.00 396 TYR A CA 15
ATOM 10059 C C . TYR A 1 34 ? 2.413 -9.826 -5.157 1.00 0.00 396 TYR A C 15
ATOM 10060 O O . TYR A 1 34 ? 1.613 -10.744 -5.343 1.00 0.00 396 TYR A O 15
ATOM 10078 N N . CYS A 1 35 ? 2.085 -8.698 -4.536 1.00 0.00 397 CYS A N 15
ATOM 10079 C CA . CYS A 1 35 ? 0.739 -8.467 -4.026 1.00 0.00 397 CYS A CA 15
ATOM 10080 C C . CYS A 1 35 ? -0.289 -8.538 -5.152 1.00 0.00 397 CYS A C 15
ATOM 10081 O O . CYS A 1 35 ? -1.104 -9.459 -5.206 1.00 0.00 397 CYS A O 15
ATOM 10088 N N . CYS A 1 36 ? -0.242 -7.559 -6.050 1.00 0.00 398 CYS A N 15
ATOM 10089 C CA . CYS A 1 36 ? -1.169 -7.509 -7.175 1.00 0.00 398 CYS A CA 15
ATOM 10090 C C . CYS A 1 36 ? -0.415 -7.395 -8.496 1.00 0.00 398 CYS A C 15
ATOM 10091 O O . CYS A 1 36 ? -0.319 -6.323 -9.093 1.00 0.00 398 CYS A O 15
ATOM 10099 N N . PRO A 1 37 ? 0.135 -8.525 -8.963 1.00 0.00 399 PRO A N 15
ATOM 10100 C CA . PRO A 1 37 ? 0.891 -8.578 -10.218 1.00 0.00 399 PRO A CA 15
ATOM 10101 C C . PRO A 1 37 ? -0.001 -8.390 -11.440 1.00 0.00 399 PRO A C 15
ATOM 10102 O O . PRO A 1 37 ? 0.479 -8.383 -12.573 1.00 0.00 399 PRO A O 15
ATOM 10113 N N . GLU A 1 38 ? -1.300 -8.239 -11.202 1.00 0.00 400 GLU A N 15
ATOM 10114 C CA . GLU A 1 38 ? -2.257 -8.051 -12.286 1.00 0.00 400 GLU A CA 15
ATOM 10115 C C . GLU A 1 38 ? -2.158 -6.642 -12.862 1.00 0.00 400 GLU A C 15
ATOM 10116 O O . GLU A 1 38 ? -1.922 -6.464 -14.057 1.00 0.00 400 GLU A O 15
ATOM 10128 N N . MET A 1 39 ? -2.339 -5.643 -12.004 1.00 0.00 401 MET A N 15
ATOM 10129 C CA . MET A 1 39 ? -2.269 -4.250 -12.428 1.00 0.00 401 MET A CA 15
ATOM 10130 C C . MET A 1 39 ? -0.821 -3.816 -12.633 1.00 0.00 401 MET A C 15
ATOM 10131 O O . MET A 1 39 ? -0.479 -3.226 -13.658 1.00 0.00 401 MET A O 15
ATOM 10145 N N . VAL A 1 40 ? 0.026 -4.112 -11.652 1.00 0.00 402 VAL A N 15
ATOM 10146 C CA . VAL A 1 40 ? 1.437 -3.754 -11.725 1.00 0.00 402 VAL A CA 15
ATOM 10147 C C . VAL A 1 40 ? 2.044 -4.183 -13.056 1.00 0.00 402 VAL A C 15
ATOM 10148 O O . VAL A 1 40 ? 1.956 -5.348 -13.442 1.00 0.00 402 VAL A O 15
ATOM 10161 N N . GLU A 1 41 ? 2.661 -3.233 -13.753 1.00 0.00 403 GLU A N 15
ATOM 10162 C CA . GLU A 1 41 ? 3.283 -3.514 -15.041 1.00 0.00 403 GLU A CA 15
ATOM 10163 C C . GLU A 1 41 ? 4.722 -3.008 -15.073 1.00 0.00 403 GLU A C 15
ATOM 10164 O O . GLU A 1 41 ? 5.106 -2.145 -14.282 1.00 0.00 403 GLU A O 15
ATOM 10176 N N . TYR A 1 42 ? 5.514 -3.551 -15.990 1.00 0.00 404 TYR A N 15
ATOM 10177 C CA . TYR A 1 42 ? 6.912 -3.157 -16.123 1.00 0.00 404 TYR A CA 15
ATOM 10178 C C . TYR A 1 42 ? 7.049 -1.924 -17.012 1.00 0.00 404 TYR A C 15
ATOM 10179 O O . TYR A 1 42 ? 7.406 -0.844 -16.542 1.00 0.00 404 TYR A O 15
ATOM 10197 N N . GLN A 1 43 ? 6.761 -2.095 -18.298 1.00 0.00 405 GLN A N 15
ATOM 10198 C CA . GLN A 1 43 ? 6.851 -0.997 -19.253 1.00 0.00 405 GLN A CA 15
ATOM 10199 C C . GLN A 1 43 ? 6.058 0.212 -18.769 1.00 0.00 405 GLN A C 15
ATOM 10200 O O . GLN A 1 43 ? 5.134 0.080 -17.966 1.00 0.00 405 GLN A O 15
ATOM 10214 N N . SER A 1 44 ? 6.426 1.391 -19.261 1.00 0.00 406 SER A N 15
ATOM 10215 C CA . SER A 1 44 ? 5.751 2.625 -18.875 1.00 0.00 406 SER A CA 15
ATOM 10216 C C . SER A 1 44 ? 4.264 2.381 -18.641 1.00 0.00 406 SER A C 15
ATOM 10217 O O . SER A 1 44 ? 3.693 2.849 -17.657 1.00 0.00 406 SER A O 15
ATOM 10225 N N . GLY A 1 45 ? 3.640 1.642 -19.555 1.00 0.00 407 GLY A N 15
ATOM 10226 C CA . GLY A 1 45 ? 2.225 1.347 -19.431 1.00 0.00 407 GLY A CA 15
ATOM 10227 C C . GLY A 1 45 ? 1.856 0.846 -18.049 1.00 0.00 407 GLY A C 15
ATOM 10228 O O . GLY A 1 45 ? 2.717 0.597 -17.205 1.00 0.00 407 GLY A O 15
ATOM 10232 N N . PRO A 1 46 ? 0.547 0.692 -17.801 1.00 0.00 408 PRO A N 15
ATOM 10233 C CA . PRO A 1 46 ? -0.488 0.986 -18.797 1.00 0.00 408 PRO A CA 15
ATOM 10234 C C . PRO A 1 46 ? -0.616 2.479 -19.076 1.00 0.00 408 PRO A C 15
ATOM 10235 O O . PRO A 1 46 ? -0.915 3.265 -18.177 1.00 0.00 408 PRO A O 15
ATOM 10246 N N . SER A 1 47 ? -0.389 2.864 -20.328 1.00 0.00 409 SER A N 15
ATOM 10247 C CA . SER A 1 47 ? -0.476 4.265 -20.725 1.00 0.00 409 SER A CA 15
ATOM 10248 C C . SER A 1 47 ? -1.931 4.716 -20.808 1.00 0.00 409 SER A C 15
ATOM 10249 O O . SER A 1 47 ? -2.806 3.955 -21.220 1.00 0.00 409 SER A O 15
ATOM 10257 N N . SER A 1 48 ? -2.181 5.961 -20.415 1.00 0.00 410 SER A N 15
ATOM 10258 C CA . SER A 1 48 ? -3.530 6.514 -20.441 1.00 0.00 410 SER A CA 15
ATOM 10259 C C . SER A 1 48 ? -3.541 7.888 -21.103 1.00 0.00 410 SER A C 15
ATOM 10260 O O . SER A 1 48 ? -2.746 8.762 -20.759 1.00 0.00 410 SER A O 15
ATOM 10268 N N . GLY A 1 49 ? -4.449 8.071 -22.057 1.00 0.00 411 GLY A N 15
ATOM 10269 C CA . GLY A 1 49 ? -4.547 9.340 -22.754 1.00 0.00 411 GLY A CA 15
ATOM 10270 C C . GLY A 1 49 ? -5.130 10.436 -21.884 1.00 0.00 411 GLY A C 15
ATOM 10271 O O . GLY A 1 49 ? -5.869 10.161 -20.939 1.00 0.00 411 GLY A O 15
ATOM 10276 N N . GLY A 1 1 ? -4.811 24.014 -0.317 1.00 0.00 363 GLY A N 16
ATOM 10277 C CA . GLY A 1 1 ? -4.588 24.352 -1.711 1.00 0.00 363 GLY A CA 16
ATOM 10278 C C . GLY A 1 1 ? -3.173 24.826 -1.974 1.00 0.00 363 GLY A C 16
ATOM 10279 O O . GLY A 1 1 ? -2.317 24.765 -1.091 1.00 0.00 363 GLY A O 16
ATOM 10283 N N . SER A 1 2 ? -2.925 25.298 -3.191 1.00 0.00 364 SER A N 16
ATOM 10284 C CA . SER A 1 2 ? -1.601 25.779 -3.570 1.00 0.00 364 SER A CA 16
ATOM 10285 C C . SER A 1 2 ? -1.705 26.900 -4.600 1.00 0.00 364 SER A C 16
ATOM 10286 O O . SER A 1 2 ? -2.687 26.993 -5.335 1.00 0.00 364 SER A O 16
ATOM 10294 N N . SER A 1 3 ? -0.683 27.748 -4.646 1.00 0.00 365 SER A N 16
ATOM 10295 C CA . SER A 1 3 ? -0.659 28.866 -5.582 1.00 0.00 365 SER A CA 16
ATOM 10296 C C . SER A 1 3 ? -1.245 28.458 -6.930 1.00 0.00 365 SER A C 16
ATOM 10297 O O . SER A 1 3 ? -2.035 29.191 -7.524 1.00 0.00 365 SER A O 16
ATOM 10305 N N . GLY A 1 4 ? -0.851 27.281 -7.408 1.00 0.00 366 GLY A N 16
ATOM 10306 C CA . GLY A 1 4 ? -1.347 26.794 -8.682 1.00 0.00 366 GLY A CA 16
ATOM 10307 C C . GLY A 1 4 ? -0.287 26.824 -9.766 1.00 0.00 366 GLY A C 16
ATOM 10308 O O . GLY A 1 4 ? -0.009 27.875 -10.343 1.00 0.00 366 GLY A O 16
ATOM 10312 N N . SER A 1 5 ? 0.308 25.668 -10.041 1.00 0.00 367 SER A N 16
ATOM 10313 C CA . SER A 1 5 ? 1.348 25.567 -11.059 1.00 0.00 367 SER A CA 16
ATOM 10314 C C . SER A 1 5 ? 1.492 24.129 -11.547 1.00 0.00 367 SER A C 16
ATOM 10315 O O . SER A 1 5 ? 1.640 23.203 -10.750 1.00 0.00 367 SER A O 16
ATOM 10323 N N . SER A 1 6 ? 1.446 23.950 -12.864 1.00 0.00 368 SER A N 16
ATOM 10324 C CA . SER A 1 6 ? 1.567 22.625 -13.460 1.00 0.00 368 SER A CA 16
ATOM 10325 C C . SER A 1 6 ? 2.737 21.859 -12.849 1.00 0.00 368 SER A C 16
ATOM 10326 O O . SER A 1 6 ? 3.899 22.183 -13.090 1.00 0.00 368 SER A O 16
ATOM 10334 N N . GLY A 1 7 ? 2.419 20.840 -12.057 1.00 0.00 369 GLY A N 16
ATOM 10335 C CA . GLY A 1 7 ? 3.453 20.043 -11.423 1.00 0.00 369 GLY A CA 16
ATOM 10336 C C . GLY A 1 7 ? 3.001 18.624 -11.142 1.00 0.00 369 GLY A C 16
ATOM 10337 O O . GLY A 1 7 ? 1.807 18.328 -11.178 1.00 0.00 369 GLY A O 16
ATOM 10341 N N . GLN A 1 8 ? 3.957 17.744 -10.862 1.00 0.00 370 GLN A N 16
ATOM 10342 C CA . GLN A 1 8 ? 3.650 16.348 -10.576 1.00 0.00 370 GLN A CA 16
ATOM 10343 C C . GLN A 1 8 ? 3.230 16.169 -9.121 1.00 0.00 370 GLN A C 16
ATOM 10344 O O . GLN A 1 8 ? 4.032 16.359 -8.206 1.00 0.00 370 GLN A O 16
ATOM 10358 N N . ASP A 1 9 ? 1.970 15.805 -8.914 1.00 0.00 371 ASP A N 16
ATOM 10359 C CA . ASP A 1 9 ? 1.444 15.600 -7.570 1.00 0.00 371 ASP A CA 16
ATOM 10360 C C . ASP A 1 9 ? 1.585 14.141 -7.147 1.00 0.00 371 ASP A C 16
ATOM 10361 O O . ASP A 1 9 ? 0.859 13.272 -7.627 1.00 0.00 371 ASP A O 16
ATOM 10370 N N . GLY A 1 10 ? 2.527 13.880 -6.246 1.00 0.00 372 GLY A N 16
ATOM 10371 C CA . GLY A 1 10 ? 2.748 12.526 -5.774 1.00 0.00 372 GLY A CA 16
ATOM 10372 C C . GLY A 1 10 ? 1.826 12.152 -4.631 1.00 0.00 372 GLY A C 16
ATOM 10373 O O . GLY A 1 10 ? 2.229 12.167 -3.469 1.00 0.00 372 GLY A O 16
ATOM 10377 N N . GLY A 1 11 ? 0.582 11.817 -4.961 1.00 0.00 373 GLY A N 16
ATOM 10378 C CA . GLY A 1 11 ? -0.381 11.445 -3.941 1.00 0.00 373 GLY A CA 16
ATOM 10379 C C . GLY A 1 11 ? 0.110 10.308 -3.067 1.00 0.00 373 GLY A C 16
ATOM 10380 O O . GLY A 1 11 ? 1.064 9.613 -3.419 1.00 0.00 373 GLY A O 16
ATOM 10384 N N . ARG A 1 12 ? -0.541 10.118 -1.924 1.00 0.00 374 ARG A N 16
ATOM 10385 C CA . ARG A 1 12 ? -0.163 9.060 -0.996 1.00 0.00 374 ARG A CA 16
ATOM 10386 C C . ARG A 1 12 ? -0.279 7.690 -1.657 1.00 0.00 374 ARG A C 16
ATOM 10387 O O . ARG A 1 12 ? -1.361 7.105 -1.714 1.00 0.00 374 ARG A O 16
ATOM 10408 N N . LYS A 1 13 ? 0.843 7.183 -2.157 1.00 0.00 375 LYS A N 16
ATOM 10409 C CA . LYS A 1 13 ? 0.868 5.881 -2.814 1.00 0.00 375 LYS A CA 16
ATOM 10410 C C . LYS A 1 13 ? 0.451 4.776 -1.849 1.00 0.00 375 LYS A C 16
ATOM 10411 O O . LYS A 1 13 ? 1.195 4.427 -0.932 1.00 0.00 375 LYS A O 16
ATOM 10430 N N . ILE A 1 14 ? -0.741 4.229 -2.063 1.00 0.00 376 ILE A N 16
ATOM 10431 C CA . ILE A 1 14 ? -1.254 3.162 -1.213 1.00 0.00 376 ILE A CA 16
ATOM 10432 C C . ILE A 1 14 ? -1.831 2.024 -2.048 1.00 0.00 376 ILE A C 16
ATOM 10433 O O . ILE A 1 14 ? -2.729 2.232 -2.864 1.00 0.00 376 ILE A O 16
ATOM 10449 N N . CYS A 1 15 ? -1.310 0.820 -1.837 1.00 0.00 377 CYS A N 16
ATOM 10450 C CA . CYS A 1 15 ? -1.774 -0.353 -2.568 1.00 0.00 377 CYS A CA 16
ATOM 10451 C C . CYS A 1 15 ? -3.294 -0.350 -2.694 1.00 0.00 377 CYS A C 16
ATOM 10452 O O . CYS A 1 15 ? -4.024 -0.436 -1.706 1.00 0.00 377 CYS A O 16
ATOM 10459 N N . PRO A 1 16 ? -3.785 -0.250 -3.938 1.00 0.00 378 PRO A N 16
ATOM 10460 C CA . PRO A 1 16 ? -5.223 -0.235 -4.224 1.00 0.00 378 PRO A CA 16
ATOM 10461 C C . PRO A 1 16 ? -5.879 -1.587 -3.969 1.00 0.00 378 PRO A C 16
ATOM 10462 O O . PRO A 1 16 ? -7.062 -1.777 -4.253 1.00 0.00 378 PRO A O 16
ATOM 10473 N N . ARG A 1 17 ? -5.104 -2.523 -3.431 1.00 0.00 379 ARG A N 16
ATOM 10474 C CA . ARG A 1 17 ? -5.611 -3.859 -3.138 1.00 0.00 379 ARG A CA 16
ATOM 10475 C C . ARG A 1 17 ? -5.728 -4.078 -1.632 1.00 0.00 379 ARG A C 16
ATOM 10476 O O . 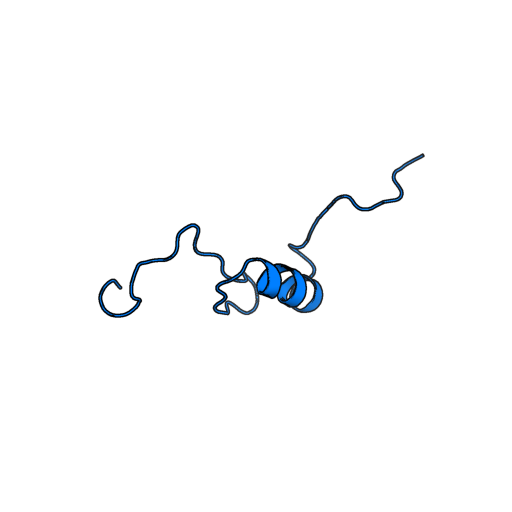ARG A 1 17 ? -6.799 -4.410 -1.124 1.00 0.00 379 ARG A O 16
ATOM 10497 N N . CYS A 1 18 ? -4.619 -3.891 -0.925 1.00 0.00 380 CYS A N 16
ATOM 10498 C CA . CYS A 1 18 ? -4.595 -4.069 0.522 1.00 0.00 380 CYS A CA 16
ATOM 10499 C C . CYS A 1 18 ? -4.335 -2.743 1.229 1.00 0.00 380 CYS A C 16
ATOM 10500 O O . CYS A 1 18 ? -3.857 -2.715 2.362 1.00 0.00 380 CYS A O 16
ATOM 10507 N N . ASN A 1 19 ? -4.654 -1.645 0.552 1.00 0.00 381 ASN A N 16
ATOM 10508 C CA . ASN A 1 19 ? -4.454 -0.314 1.114 1.00 0.00 381 ASN A CA 16
ATOM 10509 C C . ASN A 1 19 ? -3.234 -0.288 2.029 1.00 0.00 381 ASN A C 16
ATOM 10510 O O . ASN A 1 19 ? -3.235 0.377 3.065 1.00 0.00 381 ASN A O 16
ATOM 10521 N N . ALA A 1 20 ? -2.192 -1.015 1.637 1.00 0.00 382 ALA A N 16
ATOM 10522 C CA . ALA A 1 20 ? -0.964 -1.073 2.420 1.00 0.00 382 ALA A CA 16
ATOM 10523 C C . ALA A 1 20 ? -0.304 0.299 2.509 1.00 0.00 382 ALA A C 16
ATOM 10524 O O . ALA A 1 20 ? -0.267 1.044 1.530 1.00 0.00 382 ALA A O 16
ATOM 10531 N N . GLN A 1 21 ? 0.215 0.626 3.688 1.00 0.00 383 GLN A N 16
ATOM 10532 C CA . GLN A 1 21 ? 0.871 1.910 3.903 1.00 0.00 383 GLN A CA 16
ATOM 10533 C C . GLN A 1 21 ? 2.375 1.798 3.670 1.00 0.00 383 GLN A C 16
ATOM 10534 O O . GLN A 1 21 ? 3.004 0.819 4.071 1.00 0.00 383 GLN A O 16
ATOM 10548 N N . PHE A 1 22 ? 2.944 2.807 3.019 1.00 0.00 384 PHE A N 16
ATOM 10549 C CA . PHE A 1 22 ? 4.373 2.822 2.731 1.00 0.00 384 PHE A CA 16
ATOM 10550 C C . PHE A 1 22 ? 4.907 4.251 2.699 1.00 0.00 384 PHE A C 16
ATOM 10551 O O . PHE A 1 22 ? 4.140 5.210 2.608 1.00 0.00 384 PHE A O 16
ATOM 10568 N N . ARG A 1 23 ? 6.227 4.385 2.776 1.00 0.00 385 ARG A N 16
ATOM 10569 C CA . ARG A 1 23 ? 6.864 5.696 2.758 1.00 0.00 385 ARG A CA 16
ATOM 10570 C C . ARG A 1 23 ? 7.665 5.894 1.474 1.00 0.00 385 ARG A C 16
ATOM 10571 O O . ARG A 1 23 ? 7.565 6.934 0.822 1.00 0.00 385 ARG A O 16
ATOM 10592 N N . VAL A 1 24 ? 8.459 4.889 1.116 1.00 0.00 386 VAL A N 16
ATOM 10593 C CA . VAL A 1 24 ? 9.276 4.952 -0.090 1.00 0.00 386 VAL A CA 16
ATOM 10594 C C . VAL A 1 24 ? 8.532 4.374 -1.288 1.00 0.00 386 VAL A C 16
ATOM 10595 O O . VAL A 1 24 ? 7.421 3.858 -1.155 1.00 0.00 386 VAL A O 16
ATOM 10608 N N . THR A 1 25 ? 9.151 4.463 -2.461 1.00 0.00 387 THR A N 16
ATOM 10609 C CA . THR A 1 25 ? 8.548 3.950 -3.685 1.00 0.00 387 THR A CA 16
ATOM 10610 C C . THR A 1 25 ? 8.963 2.505 -3.938 1.00 0.00 387 THR A C 16
ATOM 10611 O O . THR A 1 25 ? 8.119 1.636 -4.153 1.00 0.00 387 THR A O 16
ATOM 10622 N N . GLU A 1 26 ? 10.269 2.255 -3.910 1.00 0.00 388 GLU A N 16
ATOM 10623 C CA . GLU A 1 26 ? 10.794 0.914 -4.136 1.00 0.00 388 GLU A CA 16
ATOM 10624 C C . GLU A 1 26 ? 9.937 -0.133 -3.432 1.00 0.00 388 GLU A C 16
ATOM 10625 O O . GLU A 1 26 ? 9.527 -1.124 -4.035 1.00 0.00 388 GLU A O 16
ATOM 10637 N N . ALA A 1 27 ? 9.670 0.095 -2.150 1.00 0.00 389 ALA A N 16
ATOM 10638 C CA . ALA A 1 27 ? 8.860 -0.827 -1.363 1.00 0.00 389 ALA A CA 16
ATOM 10639 C C . ALA A 1 27 ? 7.566 -1.178 -2.089 1.00 0.00 389 ALA A C 16
ATOM 10640 O O . ALA A 1 27 ? 7.289 -2.349 -2.353 1.00 0.00 389 ALA A O 16
ATOM 10647 N N . LEU A 1 28 ? 6.777 -0.159 -2.408 1.00 0.00 390 LEU A N 16
ATOM 10648 C CA . LEU A 1 28 ? 5.510 -0.361 -3.104 1.00 0.00 390 LEU A CA 16
ATOM 10649 C C . LEU A 1 28 ? 5.724 -1.097 -4.422 1.00 0.00 390 LEU A C 16
ATOM 10650 O O . LEU A 1 28 ? 4.959 -1.996 -4.774 1.00 0.00 390 LEU A O 16
ATOM 10666 N N . ARG A 1 29 ? 6.771 -0.713 -5.146 1.00 0.00 391 ARG A N 16
ATOM 10667 C CA . ARG A 1 29 ? 7.086 -1.337 -6.425 1.00 0.00 391 ARG A CA 16
ATOM 10668 C C . ARG A 1 29 ? 7.049 -2.859 -6.311 1.00 0.00 391 ARG A C 16
ATOM 10669 O O . ARG A 1 29 ? 6.295 -3.526 -7.018 1.00 0.00 391 ARG A O 16
ATOM 10690 N N . GLY A 1 30 ? 7.868 -3.400 -5.415 1.00 0.00 392 GLY A N 16
ATOM 10691 C CA . GLY A 1 30 ? 7.914 -4.838 -5.225 1.00 0.00 392 GLY A CA 16
ATOM 10692 C C . GLY A 1 30 ? 6.651 -5.379 -4.585 1.00 0.00 392 GLY A C 16
ATOM 10693 O O . GLY A 1 30 ? 5.986 -6.250 -5.146 1.00 0.00 392 GLY A O 16
ATOM 10697 N N . HIS A 1 31 ? 6.318 -4.863 -3.406 1.00 0.00 393 HIS A N 16
ATOM 10698 C CA . HIS A 1 31 ? 5.126 -5.300 -2.689 1.00 0.00 393 HIS A CA 16
ATOM 10699 C C . HIS A 1 31 ? 3.928 -5.387 -3.628 1.00 0.00 393 HIS A C 16
ATOM 10700 O O . HIS A 1 31 ? 3.107 -6.298 -3.521 1.00 0.00 393 HIS A O 16
ATOM 10714 N N . MET A 1 32 ? 3.833 -4.433 -4.549 1.00 0.00 394 MET A N 16
ATOM 10715 C CA . MET A 1 32 ? 2.734 -4.403 -5.507 1.00 0.00 394 MET A CA 16
ATOM 10716 C C . MET A 1 32 ? 2.873 -5.528 -6.528 1.00 0.00 394 MET A C 16
ATOM 10717 O O . MET A 1 32 ? 1.904 -6.227 -6.830 1.00 0.00 394 MET A O 16
ATOM 10731 N N . CYS A 1 33 ? 4.080 -5.697 -7.056 1.00 0.00 395 CYS A N 16
ATOM 10732 C CA . CYS A 1 33 ? 4.344 -6.737 -8.044 1.00 0.00 395 CYS A CA 16
ATOM 10733 C C . CYS A 1 33 ? 3.867 -8.097 -7.542 1.00 0.00 395 CYS A C 16
ATOM 10734 O O . CYS A 1 33 ? 3.210 -8.842 -8.269 1.00 0.00 395 CYS A O 16
ATOM 10742 N N . TYR A 1 34 ? 4.203 -8.413 -6.297 1.00 0.00 396 TYR A N 16
ATOM 10743 C CA . TYR A 1 34 ? 3.813 -9.685 -5.700 1.00 0.00 396 TYR A CA 16
ATOM 10744 C C . TYR A 1 34 ? 2.359 -9.648 -5.241 1.00 0.00 396 TYR A C 16
ATOM 10745 O O . TYR A 1 34 ? 1.564 -10.522 -5.588 1.00 0.00 396 TYR A O 16
ATOM 10763 N N . CYS A 1 35 ? 2.017 -8.629 -4.460 1.00 0.00 397 CYS A N 16
ATOM 10764 C CA . CYS A 1 35 ? 0.659 -8.475 -3.953 1.00 0.00 397 CYS A CA 16
ATOM 10765 C C . CYS A 1 35 ? -0.354 -8.502 -5.094 1.00 0.00 397 CYS A C 16
ATOM 10766 O O . CYS A 1 35 ? -1.167 -9.421 -5.194 1.00 0.00 397 CYS A O 16
ATOM 10773 N N . CYS A 1 36 ? -0.298 -7.488 -5.950 1.00 0.00 398 CYS A N 16
ATOM 10774 C CA . CYS A 1 36 ? -1.210 -7.394 -7.084 1.00 0.00 398 CYS A CA 16
ATOM 10775 C C . CYS A 1 36 ? -0.440 -7.230 -8.390 1.00 0.00 398 CYS A C 16
ATOM 10776 O O . CYS A 1 36 ? -0.241 -6.121 -8.887 1.00 0.00 398 CYS A O 16
ATOM 10784 N N . PRO A 1 37 ? 0.007 -8.359 -8.960 1.00 0.00 399 PRO A N 16
ATOM 10785 C CA . PRO A 1 37 ? 0.764 -8.367 -10.215 1.00 0.00 399 PRO A CA 16
ATOM 10786 C C . PRO A 1 37 ? -0.098 -7.986 -11.414 1.00 0.00 399 PRO A C 16
ATOM 10787 O O . PRO A 1 37 ? 0.404 -7.464 -12.409 1.00 0.00 399 PRO A O 16
ATOM 10798 N N . GLU A 1 38 ? -1.396 -8.252 -11.312 1.00 0.00 400 GLU A N 16
ATOM 10799 C CA . GLU A 1 38 ? -2.327 -7.937 -12.390 1.00 0.00 400 GLU A CA 16
ATOM 10800 C C . GLU A 1 38 ? -2.274 -6.452 -12.738 1.00 0.00 400 GLU A C 16
ATOM 10801 O O . GLU A 1 38 ? -1.846 -6.074 -13.828 1.00 0.00 400 GLU A O 16
ATOM 10813 N N . MET A 1 39 ? -2.714 -5.616 -11.803 1.00 0.00 401 MET A N 16
ATOM 10814 C CA . MET A 1 39 ? -2.716 -4.172 -12.010 1.00 0.00 401 MET A CA 16
ATOM 10815 C C . MET A 1 39 ? -1.324 -3.674 -12.386 1.00 0.00 401 MET A C 16
ATOM 10816 O O . MET A 1 39 ? -1.141 -3.035 -13.422 1.00 0.00 401 MET A O 16
ATOM 10830 N N . VAL A 1 40 ? -0.345 -3.971 -11.537 1.00 0.00 402 VAL A N 16
ATOM 10831 C CA . VAL A 1 40 ? 1.030 -3.555 -11.780 1.00 0.00 402 VAL A CA 16
ATOM 10832 C C . VAL A 1 40 ? 1.389 -3.678 -13.257 1.00 0.00 402 VAL A C 16
ATOM 10833 O O . VAL A 1 40 ? 1.306 -4.760 -13.837 1.00 0.00 402 VAL A O 16
ATOM 10846 N N . GLU A 1 41 ? 1.788 -2.562 -13.859 1.00 0.00 403 GLU A N 16
ATOM 10847 C CA . GLU A 1 41 ? 2.159 -2.546 -15.269 1.00 0.00 403 GLU A CA 16
ATOM 10848 C C . GLU A 1 41 ? 3.676 -2.557 -15.433 1.00 0.00 403 GLU A C 16
ATOM 10849 O O . GLU A 1 41 ? 4.395 -1.882 -14.696 1.00 0.00 403 GLU A O 16
ATOM 10861 N N . TYR A 1 42 ? 4.155 -3.327 -16.403 1.00 0.00 404 TYR A N 16
ATOM 10862 C CA . TYR A 1 42 ? 5.586 -3.429 -16.662 1.00 0.00 404 TYR A CA 16
ATOM 10863 C C . TYR A 1 42 ? 5.849 -3.929 -18.079 1.00 0.00 404 TYR A C 16
ATOM 10864 O O . TYR A 1 42 ? 5.139 -4.799 -18.583 1.00 0.00 404 TYR A O 16
ATOM 10882 N N . GLN A 1 43 ? 6.875 -3.372 -18.715 1.00 0.00 405 GLN A N 16
ATOM 10883 C CA . GLN A 1 43 ? 7.232 -3.761 -20.074 1.00 0.00 405 GLN A CA 16
ATOM 10884 C C . GLN A 1 43 ? 8.701 -4.164 -20.157 1.00 0.00 405 GLN A C 16
ATOM 10885 O O . GLN A 1 43 ? 9.592 -3.321 -20.061 1.00 0.00 405 GLN A O 16
ATOM 10899 N N . SER A 1 44 ? 8.945 -5.458 -20.335 1.00 0.00 406 SER A N 16
ATOM 10900 C CA . SER A 1 44 ? 10.306 -5.974 -20.426 1.00 0.00 406 SER A CA 16
ATOM 10901 C C . SER A 1 44 ? 10.829 -5.876 -21.856 1.00 0.00 406 SER A C 16
ATOM 10902 O O . SER A 1 44 ? 10.143 -6.249 -22.807 1.00 0.00 406 SER A O 16
ATOM 10910 N N . GLY A 1 45 ? 12.051 -5.371 -21.999 1.00 0.00 407 GLY A N 16
ATOM 10911 C CA . GLY A 1 45 ? 12.647 -5.233 -23.315 1.00 0.00 407 GLY A CA 16
ATOM 10912 C C . GLY A 1 45 ? 14.132 -5.534 -23.314 1.00 0.00 407 GLY A C 16
ATOM 10913 O O . GLY A 1 45 ? 14.716 -5.884 -22.288 1.00 0.00 407 GLY A O 16
ATOM 10917 N N . PRO A 1 46 ? 14.769 -5.399 -24.487 1.00 0.00 408 PRO A N 16
ATOM 10918 C CA . PRO A 1 46 ? 14.085 -4.983 -25.715 1.00 0.00 408 PRO A CA 16
ATOM 10919 C C . PRO A 1 46 ? 13.136 -6.054 -26.242 1.00 0.00 408 PRO A C 16
ATOM 10920 O O . PRO A 1 46 ? 12.080 -5.745 -26.793 1.00 0.00 408 PRO A O 16
ATOM 10931 N N . SER A 1 47 ? 13.519 -7.315 -26.067 1.00 0.00 409 SER A N 16
ATOM 10932 C CA . SER A 1 47 ? 12.704 -8.432 -26.528 1.00 0.00 409 SER A CA 16
ATOM 10933 C C . SER A 1 47 ? 11.723 -8.872 -25.445 1.00 0.00 409 SER A C 16
ATOM 10934 O O . SER A 1 47 ? 12.121 -9.205 -24.329 1.00 0.00 409 SER A O 16
ATOM 10942 N N . SER A 1 48 ? 10.438 -8.870 -25.784 1.00 0.00 410 SER A N 16
ATOM 10943 C CA . SER A 1 48 ? 9.398 -9.265 -24.841 1.00 0.00 410 SER A CA 16
ATOM 10944 C C . SER A 1 48 ? 9.367 -10.780 -24.669 1.00 0.00 410 SER A C 16
ATOM 10945 O O . SER A 1 48 ? 9.762 -11.526 -25.564 1.00 0.00 410 SER A O 16
ATOM 10953 N N . GLY A 1 49 ? 8.894 -11.229 -23.510 1.00 0.00 411 GLY A N 16
ATOM 10954 C CA . GLY A 1 49 ? 8.820 -12.653 -23.240 1.00 0.00 411 GLY A CA 16
ATOM 10955 C C . GLY A 1 49 ? 8.650 -12.955 -21.764 1.00 0.00 411 GLY A C 16
ATOM 10956 O O . GLY A 1 49 ? 7.789 -12.379 -21.101 1.00 0.00 411 GLY A O 16
ATOM 10961 N N . GLY A 1 1 ? -22.518 25.864 10.237 1.00 0.00 363 GLY A N 17
ATOM 10962 C CA . GLY A 1 1 ? -22.003 24.730 9.493 1.00 0.00 363 GLY A CA 17
ATOM 10963 C C . GLY A 1 1 ? -20.638 25.002 8.892 1.00 0.00 363 GLY A C 17
ATOM 10964 O O . GLY A 1 1 ? -20.534 25.541 7.790 1.00 0.00 363 GLY A O 17
ATOM 10968 N N . SER A 1 2 ? -19.588 24.631 9.617 1.00 0.00 364 SER A N 17
ATOM 10969 C CA . SER A 1 2 ? -18.223 24.844 9.151 1.00 0.00 364 SER A CA 17
ATOM 10970 C C . SER A 1 2 ? -17.403 23.562 9.268 1.00 0.00 364 SER A C 17
ATOM 10971 O O . SER A 1 2 ? -16.696 23.353 10.254 1.00 0.00 364 SER A O 17
ATOM 10979 N N . SER A 1 3 ? -17.504 22.708 8.255 1.00 0.00 365 SER A N 17
ATOM 10980 C CA . SER A 1 3 ? -16.775 21.445 8.245 1.00 0.00 365 SER A CA 17
ATOM 10981 C C . SER A 1 3 ? -16.588 20.937 6.818 1.00 0.00 365 SER A C 17
ATOM 10982 O O . SER A 1 3 ? -17.553 20.789 6.069 1.00 0.00 365 SER A O 17
ATOM 10990 N N . GLY A 1 4 ? -15.338 20.672 6.450 1.00 0.00 366 GLY A N 17
ATOM 10991 C CA . GLY A 1 4 ? -15.046 20.184 5.115 1.00 0.00 366 GLY A CA 17
ATOM 10992 C C . GLY A 1 4 ? -13.561 20.183 4.810 1.00 0.00 366 GLY A C 17
ATOM 10993 O O . GLY A 1 4 ? -12.738 19.981 5.702 1.00 0.00 366 GLY A O 17
ATOM 10997 N N . SER A 1 5 ? -13.218 20.408 3.546 1.00 0.00 367 SER A N 17
ATOM 10998 C CA . SER A 1 5 ? -11.822 20.426 3.125 1.00 0.00 367 SER A CA 17
ATOM 10999 C C . SER A 1 5 ? -11.526 21.660 2.278 1.00 0.00 367 SER A C 17
ATOM 11000 O O . SER A 1 5 ? -12.428 22.429 1.946 1.00 0.00 367 SER A O 17
ATOM 11008 N N . SER A 1 6 ? -10.256 21.842 1.931 1.00 0.00 368 SER A N 17
ATOM 11009 C CA . SER A 1 6 ? -9.839 22.984 1.126 1.00 0.00 368 SER A CA 17
ATOM 11010 C C . SER A 1 6 ? -8.580 22.656 0.329 1.00 0.00 368 SER A C 17
ATOM 11011 O O . SER A 1 6 ? -7.811 21.770 0.699 1.00 0.00 368 SER A O 17
ATOM 11019 N N . GLY A 1 7 ? -8.377 23.379 -0.769 1.00 0.00 369 GLY A N 17
ATOM 11020 C CA . GLY A 1 7 ? -7.211 23.151 -1.602 1.00 0.00 369 GLY A CA 17
ATOM 11021 C C . GLY A 1 7 ? -6.857 21.681 -1.714 1.00 0.00 369 GLY A C 17
ATOM 11022 O O . GLY A 1 7 ? -5.989 21.189 -0.993 1.00 0.00 369 GLY A O 17
ATOM 11026 N N . GLN A 1 8 ? -7.532 20.978 -2.618 1.00 0.00 370 GLN A N 17
ATOM 11027 C CA . GLN A 1 8 ? -7.284 19.556 -2.819 1.00 0.00 370 GLN A CA 17
ATOM 11028 C C . GLN A 1 8 ? -6.116 19.336 -3.774 1.00 0.00 370 GLN A C 17
ATOM 11029 O O . GLN A 1 8 ? -6.307 19.185 -4.981 1.00 0.00 370 GLN A O 17
ATOM 11043 N N . ASP A 1 9 ? -4.906 19.320 -3.226 1.00 0.00 371 ASP A N 17
ATOM 11044 C CA . ASP A 1 9 ? -3.705 19.118 -4.029 1.00 0.00 371 ASP A CA 17
ATOM 11045 C C . ASP A 1 9 ? -2.832 18.017 -3.434 1.00 0.00 371 ASP A C 17
ATOM 11046 O O . ASP A 1 9 ? -3.051 17.580 -2.305 1.00 0.00 371 ASP A O 17
ATOM 11055 N N . GLY A 1 10 ? -1.843 17.573 -4.203 1.00 0.00 372 GLY A N 17
ATOM 11056 C CA . GLY A 1 10 ? -0.953 16.526 -3.735 1.00 0.00 372 GLY A CA 17
ATOM 11057 C C . GLY A 1 10 ? -1.660 15.197 -3.565 1.00 0.00 372 GLY A C 17
ATOM 11058 O O . GLY A 1 10 ? -2.875 15.152 -3.375 1.00 0.00 372 GLY A O 17
ATOM 11062 N N . GLY A 1 11 ? -0.898 14.109 -3.634 1.00 0.00 373 GLY A N 17
ATOM 11063 C CA . GLY A 1 11 ? -1.477 12.787 -3.486 1.00 0.00 373 GLY A CA 17
ATOM 11064 C C . GLY A 1 11 ? -0.512 11.797 -2.864 1.00 0.00 373 GLY A C 17
ATOM 11065 O O . GLY A 1 11 ? 0.696 12.034 -2.833 1.00 0.00 373 GLY A O 17
ATOM 11069 N N . ARG A 1 12 ? -1.045 10.686 -2.367 1.00 0.00 374 ARG A N 17
ATOM 11070 C CA . ARG A 1 12 ? -0.222 9.658 -1.740 1.00 0.00 374 ARG A CA 17
ATOM 11071 C C . ARG A 1 12 ? -0.412 8.312 -2.434 1.00 0.00 374 ARG A C 17
ATOM 11072 O O . ARG A 1 12 ? -1.414 8.087 -3.113 1.00 0.00 374 ARG A O 17
ATOM 11093 N N . LYS A 1 13 ? 0.558 7.421 -2.259 1.00 0.00 375 LYS A N 17
ATOM 11094 C CA . LYS A 1 13 ? 0.499 6.097 -2.866 1.00 0.00 375 LYS A CA 17
ATOM 11095 C C . LYS A 1 13 ? 0.022 5.056 -1.858 1.00 0.00 375 LYS A C 17
ATOM 11096 O O . LYS A 1 13 ? 0.581 4.933 -0.768 1.00 0.00 375 LYS A O 17
ATOM 11115 N N . ILE A 1 14 ? -1.012 4.310 -2.230 1.00 0.00 376 ILE A N 17
ATOM 11116 C CA . ILE A 1 14 ? -1.562 3.279 -1.359 1.00 0.00 376 ILE A CA 17
ATOM 11117 C C . ILE A 1 14 ? -2.171 2.140 -2.170 1.00 0.00 376 ILE A C 17
ATOM 11118 O O . ILE A 1 14 ? -3.172 2.324 -2.864 1.00 0.00 376 ILE A O 17
ATOM 11134 N N . CYS A 1 15 ? -1.562 0.963 -2.078 1.00 0.00 377 CYS A N 17
ATOM 11135 C CA . CYS A 1 15 ? -2.044 -0.207 -2.802 1.00 0.00 377 CYS A CA 17
ATOM 11136 C C . CYS A 1 15 ? -3.565 -0.301 -2.732 1.00 0.00 377 CYS A C 17
ATOM 11137 O O . CYS A 1 15 ? -4.152 -0.489 -1.666 1.00 0.00 377 CYS A O 17
ATOM 11144 N N . PRO A 1 16 ? -4.221 -0.168 -3.895 1.00 0.00 378 PRO A N 17
ATOM 11145 C CA . PRO A 1 16 ? -5.682 -0.236 -3.992 1.00 0.00 378 PRO A CA 17
ATOM 11146 C C . PRO A 1 16 ? -6.215 -1.641 -3.740 1.00 0.00 378 PRO A C 17
ATOM 11147 O O . PRO A 1 16 ? -7.414 -1.892 -3.863 1.00 0.00 378 PRO A O 17
ATOM 11158 N N . ARG A 1 17 ? -5.318 -2.556 -3.386 1.00 0.00 379 ARG A N 17
ATOM 11159 C CA . ARG A 1 17 ? -5.699 -3.937 -3.117 1.00 0.00 379 ARG A CA 17
ATOM 11160 C C . ARG A 1 17 ? -5.670 -4.227 -1.620 1.00 0.00 379 ARG A C 17
ATOM 11161 O O . ARG A 1 17 ? -6.704 -4.500 -1.009 1.00 0.00 379 ARG A O 17
ATOM 11182 N N . CYS A 1 18 ? -4.479 -4.167 -1.033 1.00 0.00 380 CYS A N 17
ATOM 11183 C CA . CYS A 1 18 ? -4.314 -4.424 0.392 1.00 0.00 380 CYS A CA 17
ATOM 11184 C C . CYS A 1 18 ? -4.487 -3.141 1.200 1.00 0.00 380 CYS A C 17
ATOM 11185 O O . CYS A 1 18 ? -4.747 -3.182 2.402 1.00 0.00 380 CYS A O 17
ATOM 11192 N N . ASN A 1 19 ? -4.342 -2.002 0.530 1.00 0.00 381 ASN A N 17
ATOM 11193 C CA . ASN A 1 19 ? -4.483 -0.707 1.185 1.00 0.00 381 ASN A CA 17
ATOM 11194 C C . ASN A 1 19 ? -3.443 -0.540 2.289 1.00 0.00 381 ASN A C 17
ATOM 11195 O O . ASN A 1 19 ? -3.778 -0.211 3.427 1.00 0.00 381 ASN A O 17
ATOM 11206 N N . ALA A 1 20 ? -2.180 -0.769 1.945 1.00 0.00 382 ALA A N 17
ATOM 11207 C CA . ALA A 1 20 ? -1.091 -0.642 2.906 1.00 0.00 382 ALA A CA 17
ATOM 11208 C C . ALA A 1 20 ? -0.376 0.696 2.750 1.00 0.00 382 ALA A C 17
ATOM 11209 O O . ALA A 1 20 ? -0.189 1.184 1.636 1.00 0.00 382 ALA A O 17
ATOM 11216 N N . GLN A 1 21 ? 0.021 1.283 3.875 1.00 0.00 383 GLN A N 17
ATOM 11217 C CA . GLN A 1 21 ? 0.714 2.566 3.862 1.00 0.00 383 GLN A CA 17
ATOM 11218 C C . GLN A 1 21 ? 2.225 2.367 3.787 1.00 0.00 383 GLN A C 17
ATOM 11219 O O . GLN A 1 21 ? 2.804 1.628 4.583 1.00 0.00 383 GLN A O 17
ATOM 11233 N N . PHE A 1 22 ? 2.857 3.031 2.825 1.00 0.00 384 PHE A N 17
ATOM 11234 C CA . PHE A 1 22 ? 4.300 2.927 2.645 1.00 0.00 384 PHE A CA 17
ATOM 11235 C C . PHE A 1 22 ? 4.952 4.306 2.667 1.00 0.00 384 PHE A C 17
ATOM 11236 O O . PHE A 1 22 ? 4.272 5.328 2.572 1.00 0.00 384 PHE A O 17
ATOM 11253 N N . ARG A 1 23 ? 6.275 4.326 2.793 1.00 0.00 385 ARG A N 17
ATOM 11254 C CA . ARG A 1 23 ? 7.020 5.579 2.829 1.00 0.00 385 ARG A CA 17
ATOM 11255 C C . ARG A 1 23 ? 7.856 5.751 1.564 1.00 0.00 385 ARG A C 17
ATOM 11256 O O . ARG A 1 23 ? 7.857 6.817 0.947 1.00 0.00 385 ARG A O 17
ATOM 11277 N N . VAL A 1 24 ? 8.569 4.695 1.184 1.00 0.00 386 VAL A N 17
ATOM 11278 C CA . VAL A 1 24 ? 9.409 4.729 -0.007 1.00 0.00 386 VAL A CA 17
ATOM 11279 C C . VAL A 1 24 ? 8.705 4.082 -1.195 1.00 0.00 386 VAL A C 17
ATOM 11280 O O . VAL A 1 24 ? 7.731 3.348 -1.029 1.00 0.00 386 VAL A O 17
ATOM 11293 N N . THR A 1 25 ? 9.205 4.360 -2.395 1.00 0.00 387 THR A N 17
ATOM 11294 C CA . THR A 1 25 ? 8.624 3.806 -3.612 1.00 0.00 387 THR A CA 17
ATOM 11295 C C . THR A 1 25 ? 9.043 2.354 -3.810 1.00 0.00 387 THR A C 17
ATOM 11296 O O . THR A 1 25 ? 8.200 1.473 -3.971 1.00 0.00 387 THR A O 17
ATOM 11307 N N . GLU A 1 26 ? 10.350 2.113 -3.795 1.00 0.00 388 GLU A N 17
ATOM 11308 C CA . GLU A 1 26 ? 10.880 0.766 -3.973 1.00 0.00 388 GLU A CA 17
ATOM 11309 C C . GLU A 1 26 ? 9.957 -0.270 -3.337 1.00 0.00 388 GLU A C 17
ATOM 11310 O O . GLU A 1 26 ? 9.678 -1.314 -3.927 1.00 0.00 388 GLU A O 17
ATOM 11322 N N . ALA A 1 27 ? 9.487 0.027 -2.130 1.00 0.00 389 ALA A N 17
ATOM 11323 C CA . ALA A 1 27 ? 8.595 -0.877 -1.414 1.00 0.00 389 ALA A CA 17
ATOM 11324 C C . ALA A 1 27 ? 7.383 -1.239 -2.265 1.00 0.00 389 ALA A C 17
ATOM 11325 O O . ALA A 1 27 ? 7.153 -2.410 -2.570 1.00 0.00 389 ALA A O 17
ATOM 11332 N N . LEU A 1 28 ? 6.609 -0.229 -2.644 1.00 0.00 390 LEU A N 17
ATOM 11333 C CA . LEU A 1 28 ? 5.418 -0.441 -3.459 1.00 0.00 390 LEU A CA 17
ATOM 11334 C C . LEU A 1 28 ? 5.761 -1.200 -4.737 1.00 0.00 390 LEU A C 17
ATOM 11335 O O . LEU A 1 28 ? 5.062 -2.138 -5.120 1.00 0.00 390 LEU A O 17
ATOM 11351 N N . ARG A 1 29 ? 6.843 -0.789 -5.391 1.00 0.00 391 ARG A N 17
ATOM 11352 C CA . ARG A 1 29 ? 7.279 -1.431 -6.625 1.00 0.00 391 ARG A CA 17
ATOM 11353 C C . ARG A 1 29 ? 7.239 -2.951 -6.491 1.00 0.00 391 ARG A C 17
ATOM 11354 O O . ARG A 1 29 ? 6.486 -3.626 -7.192 1.00 0.00 391 ARG A O 17
ATOM 11375 N N . GLY A 1 30 ? 8.055 -3.482 -5.586 1.00 0.00 392 GLY A N 17
ATOM 11376 C CA . GLY A 1 30 ? 8.097 -4.918 -5.377 1.00 0.00 392 GLY A CA 17
ATOM 11377 C C . GLY A 1 30 ? 6.840 -5.445 -4.716 1.00 0.00 392 GLY A C 17
ATOM 11378 O O . GLY A 1 30 ? 6.154 -6.306 -5.267 1.00 0.00 392 GLY A O 17
ATOM 11382 N N . HIS A 1 31 ? 6.536 -4.928 -3.529 1.00 0.00 393 HIS A N 17
ATOM 11383 C CA . HIS A 1 31 ? 5.352 -5.353 -2.790 1.00 0.00 393 HIS A CA 17
ATOM 11384 C C . HIS A 1 31 ? 4.165 -5.543 -3.730 1.00 0.00 393 HIS A C 17
ATOM 11385 O O . HIS A 1 31 ? 3.489 -6.570 -3.691 1.00 0.00 393 HIS A O 17
ATOM 11399 N N . MET A 1 32 ? 3.917 -4.545 -4.572 1.00 0.00 394 MET A N 17
ATOM 11400 C CA . MET A 1 32 ? 2.811 -4.603 -5.521 1.00 0.00 394 MET A CA 17
ATOM 11401 C C . MET A 1 32 ? 3.023 -5.724 -6.534 1.00 0.00 394 MET A C 17
ATOM 11402 O O . MET A 1 32 ? 2.120 -6.522 -6.788 1.00 0.00 394 MET A O 17
ATOM 11416 N N . CYS A 1 33 ? 4.219 -5.777 -7.109 1.00 0.00 395 CYS A N 17
ATOM 11417 C CA . CYS A 1 33 ? 4.548 -6.800 -8.095 1.00 0.00 395 CYS A CA 17
ATOM 11418 C C . CYS A 1 33 ? 4.040 -8.168 -7.651 1.00 0.00 395 CYS A C 17
ATOM 11419 O O . CYS A 1 33 ? 3.519 -8.940 -8.456 1.00 0.00 395 CYS A O 17
ATOM 11427 N N . TYR A 1 34 ? 4.196 -8.461 -6.365 1.00 0.00 396 TYR A N 17
ATOM 11428 C CA . TYR A 1 34 ? 3.756 -9.738 -5.813 1.00 0.00 396 TYR A CA 17
ATOM 11429 C C . TYR A 1 34 ? 2.304 -9.661 -5.352 1.00 0.00 396 TYR A C 17
ATOM 11430 O O . TYR A 1 34 ? 1.440 -10.377 -5.859 1.00 0.00 396 TYR A O 17
ATOM 11448 N N . CYS A 1 35 ? 2.042 -8.786 -4.387 1.00 0.00 397 CYS A N 17
ATOM 11449 C CA . CYS A 1 35 ? 0.696 -8.613 -3.856 1.00 0.00 397 CYS A CA 17
ATOM 11450 C C . CYS A 1 35 ? -0.313 -8.417 -4.984 1.00 0.00 397 CYS A C 17
ATOM 11451 O O . CYS A 1 35 ? -1.234 -9.218 -5.152 1.00 0.00 397 CYS A O 17
ATOM 11458 N N . CYS A 1 36 ? -0.133 -7.349 -5.752 1.00 0.00 398 CYS A N 17
ATOM 11459 C CA . CYS A 1 36 ? -1.027 -7.047 -6.864 1.00 0.00 398 CYS A CA 17
ATOM 11460 C C . CYS A 1 36 ? -0.241 -6.845 -8.155 1.00 0.00 398 CYS A C 17
ATOM 11461 O O . CYS A 1 36 ? 0.088 -5.723 -8.542 1.00 0.00 398 CYS A O 17
ATOM 11469 N N . PRO A 1 37 ? 0.071 -7.956 -8.839 1.00 0.00 399 PRO A N 17
ATOM 11470 C CA . PRO A 1 37 ? 0.824 -7.928 -10.096 1.00 0.00 399 PRO A CA 17
ATOM 11471 C C . PRO A 1 37 ? 0.014 -7.331 -11.243 1.00 0.00 399 PRO A C 17
ATOM 11472 O O . PRO A 1 37 ? 0.511 -6.492 -11.993 1.00 0.00 399 PRO A O 17
ATOM 11483 N N . GLU A 1 38 ? -1.234 -7.771 -11.372 1.00 0.00 400 GLU A N 17
ATOM 11484 C CA . GLU A 1 38 ? -2.111 -7.279 -12.428 1.00 0.00 400 GLU A CA 17
ATOM 11485 C C . GLU A 1 38 ? -2.002 -5.763 -12.564 1.00 0.00 400 GLU A C 17
ATOM 11486 O O . GLU A 1 38 ? -1.962 -5.230 -13.672 1.00 0.00 400 GLU A O 17
ATOM 11498 N N . MET A 1 39 ? -1.956 -5.075 -11.427 1.00 0.00 401 MET A N 17
ATOM 11499 C CA . MET A 1 39 ? -1.852 -3.620 -11.419 1.00 0.00 401 MET A CA 17
ATOM 11500 C C . MET A 1 39 ? -0.392 -3.180 -11.426 1.00 0.00 401 MET A C 17
ATOM 11501 O O . MET A 1 39 ? 0.016 -2.334 -10.630 1.00 0.00 401 MET A O 17
ATOM 11515 N N . VAL A 1 40 ? 0.392 -3.759 -12.331 1.00 0.00 402 VAL A N 17
ATOM 11516 C CA . VAL A 1 40 ? 1.807 -3.425 -12.442 1.00 0.00 402 VAL A CA 17
ATOM 11517 C C . VAL A 1 40 ? 2.250 -3.388 -13.900 1.00 0.00 402 VAL A C 17
ATOM 11518 O O . VAL A 1 40 ? 1.844 -4.227 -14.703 1.00 0.00 402 VAL A O 17
ATOM 11531 N N . GLU A 1 41 ? 3.087 -2.411 -14.234 1.00 0.00 403 GLU A N 17
ATOM 11532 C CA . GLU A 1 41 ? 3.585 -2.265 -15.597 1.00 0.00 403 GLU A CA 17
ATOM 11533 C C . GLU A 1 41 ? 4.145 -3.586 -16.115 1.00 0.00 403 GLU A C 17
ATOM 11534 O O . GLU A 1 41 ? 5.261 -3.977 -15.771 1.00 0.00 403 GLU A O 17
ATOM 11546 N N . TYR A 1 42 ? 3.363 -4.269 -16.944 1.00 0.00 404 TYR A N 17
ATOM 11547 C CA . TYR A 1 42 ? 3.779 -5.547 -17.508 1.00 0.00 404 TYR A CA 17
ATOM 11548 C C . TYR A 1 42 ? 5.257 -5.521 -17.886 1.00 0.00 404 TYR A C 17
ATOM 11549 O O . TYR A 1 42 ? 6.007 -6.442 -17.562 1.00 0.00 404 TYR A O 17
ATOM 11567 N N . GLN A 1 43 ? 5.667 -4.459 -18.571 1.00 0.00 405 GLN A N 17
ATOM 11568 C CA . GLN A 1 43 ? 7.055 -4.312 -18.993 1.00 0.00 405 GLN A CA 17
ATOM 11569 C C . GLN A 1 43 ? 8.006 -4.514 -17.818 1.00 0.00 405 GLN A C 17
ATOM 11570 O O . GLN A 1 43 ? 7.783 -3.986 -16.729 1.00 0.00 405 GLN A O 17
ATOM 11584 N N . SER A 1 44 ? 9.066 -5.282 -18.046 1.00 0.00 406 SER A N 17
ATOM 11585 C CA . SER A 1 44 ? 10.049 -5.557 -17.005 1.00 0.00 406 SER A CA 17
ATOM 11586 C C . SER A 1 44 ? 11.399 -4.938 -17.354 1.00 0.00 406 SER A C 17
ATOM 11587 O O . SER A 1 44 ? 12.009 -4.250 -16.538 1.00 0.00 406 SER A O 17
ATOM 11595 N N . GLY A 1 45 ? 11.860 -5.189 -18.576 1.00 0.00 407 GLY A N 17
ATOM 11596 C CA . GLY A 1 45 ? 13.134 -4.650 -19.014 1.00 0.00 407 GLY A CA 17
ATOM 11597 C C . GLY A 1 45 ? 13.088 -3.150 -19.224 1.00 0.00 407 GLY A C 17
ATOM 11598 O O . GLY A 1 45 ? 12.225 -2.453 -18.689 1.00 0.00 407 GLY A O 17
ATOM 11602 N N . PRO A 1 46 ? 14.035 -2.630 -20.019 1.00 0.00 408 PRO A N 17
ATOM 11603 C CA . PRO A 1 46 ? 15.067 -3.449 -20.660 1.00 0.00 408 PRO A CA 17
ATOM 11604 C C . PRO A 1 46 ? 16.074 -4.003 -19.657 1.00 0.00 408 PRO A C 17
ATOM 11605 O O . PRO A 1 46 ? 16.839 -4.915 -19.970 1.00 0.00 408 PRO A O 17
ATOM 11616 N N . SER A 1 47 ? 16.068 -3.446 -18.451 1.00 0.00 409 SER A N 17
ATOM 11617 C CA . SER A 1 47 ? 16.983 -3.882 -17.403 1.00 0.00 409 SER A CA 17
ATOM 11618 C C . SER A 1 47 ? 16.642 -5.294 -16.937 1.00 0.00 409 SER A C 17
ATOM 11619 O O . SER A 1 47 ? 15.538 -5.552 -16.459 1.00 0.00 409 SER A O 17
ATOM 11627 N N . SER A 1 48 ? 17.600 -6.205 -17.080 1.00 0.00 410 SER A N 17
ATOM 11628 C CA . SER A 1 48 ? 17.401 -7.592 -16.677 1.00 0.00 410 SER A CA 17
ATOM 11629 C C . SER A 1 48 ? 18.730 -8.249 -16.316 1.00 0.00 410 SER A C 17
ATOM 11630 O O . SER A 1 48 ? 19.713 -8.129 -17.045 1.00 0.00 410 SER A O 17
ATOM 11638 N N . GLY A 1 49 ? 18.751 -8.943 -15.182 1.00 0.00 411 GLY A N 17
ATOM 11639 C CA . GLY A 1 49 ? 19.963 -9.609 -14.742 1.00 0.00 411 GLY A CA 17
ATOM 11640 C C . GLY A 1 49 ? 19.748 -10.437 -13.491 1.00 0.00 411 GLY A C 17
ATOM 11641 O O . GLY A 1 49 ? 20.670 -11.093 -13.007 1.00 0.00 411 GLY A O 17
ATOM 11646 N N . GLY A 1 1 ? -20.920 26.303 -2.383 1.00 0.00 363 GLY A N 18
ATOM 11647 C CA . GLY A 1 1 ? -20.647 24.946 -2.819 1.00 0.00 363 GLY A CA 18
ATOM 11648 C C . GLY A 1 1 ? -19.188 24.733 -3.171 1.00 0.00 363 GLY A C 18
ATOM 11649 O O . GLY A 1 1 ? -18.800 24.846 -4.334 1.00 0.00 363 GLY A O 18
ATOM 11653 N N . SER A 1 2 ? -18.377 24.426 -2.164 1.00 0.00 364 SER A N 18
ATOM 11654 C CA . SER A 1 2 ? -16.951 24.202 -2.373 1.00 0.00 364 SER A CA 18
ATOM 11655 C C . SER A 1 2 ? -16.692 22.790 -2.888 1.00 0.00 364 SER A C 18
ATOM 11656 O O . SER A 1 2 ? -15.765 22.114 -2.441 1.00 0.00 364 SER A O 18
ATOM 11664 N N . SER A 1 3 ? -17.519 22.350 -3.831 1.00 0.00 365 SER A N 18
ATOM 11665 C CA . SER A 1 3 ? -17.383 21.017 -4.405 1.00 0.00 365 SER A CA 18
ATOM 11666 C C . SER A 1 3 ? -16.849 21.092 -5.832 1.00 0.00 365 SER A C 18
ATOM 11667 O O . SER A 1 3 ? -17.440 21.739 -6.695 1.00 0.00 365 SER A O 18
ATOM 11675 N N . GLY A 1 4 ? -15.725 20.424 -6.073 1.00 0.00 366 GLY A N 18
ATOM 11676 C CA . GLY A 1 4 ? -15.128 20.427 -7.395 1.00 0.00 366 GLY A CA 18
ATOM 11677 C C . GLY A 1 4 ? -13.796 19.704 -7.433 1.00 0.00 366 GLY A C 18
ATOM 11678 O O . GLY A 1 4 ? -13.696 18.552 -7.012 1.00 0.00 366 GLY A O 18
ATOM 11682 N N . SER A 1 5 ? -12.771 20.382 -7.939 1.00 0.00 367 SER A N 18
ATOM 11683 C CA . SER A 1 5 ? -11.440 19.795 -8.035 1.00 0.00 367 SER A CA 18
ATOM 11684 C C . SER A 1 5 ? -10.436 20.585 -7.200 1.00 0.00 367 SER A C 18
ATOM 11685 O O . SER A 1 5 ? -9.835 21.547 -7.678 1.00 0.00 367 SER A O 18
ATOM 11693 N N . SER A 1 6 ? -10.261 20.171 -5.949 1.00 0.00 368 SER A N 18
ATOM 11694 C CA . SER A 1 6 ? -9.334 20.842 -5.045 1.00 0.00 368 SER A CA 18
ATOM 11695 C C . SER A 1 6 ? -8.340 19.848 -4.452 1.00 0.00 368 SER A C 18
ATOM 11696 O O . SER A 1 6 ? -8.636 19.166 -3.472 1.00 0.00 368 SER A O 18
ATOM 11704 N N . GLY A 1 7 ? -7.156 19.774 -5.054 1.00 0.00 369 GLY A N 18
ATOM 11705 C CA . GLY A 1 7 ? -6.135 18.862 -4.573 1.00 0.00 369 GLY A CA 18
ATOM 11706 C C . GLY A 1 7 ? -5.979 17.645 -5.463 1.00 0.00 369 GLY A C 18
ATOM 11707 O O . GLY A 1 7 ? -6.018 16.511 -4.986 1.00 0.00 369 GLY A O 18
ATOM 11711 N N . GLN A 1 8 ? -5.803 17.881 -6.759 1.00 0.00 370 GLN A N 18
ATOM 11712 C CA . GLN A 1 8 ? -5.643 16.794 -7.718 1.00 0.00 370 GLN A CA 18
ATOM 11713 C C . GLN A 1 8 ? -4.235 16.211 -7.649 1.00 0.00 370 GLN A C 18
ATOM 11714 O O . GLN A 1 8 ? -4.060 14.998 -7.531 1.00 0.00 370 GLN A O 18
ATOM 11728 N N . ASP A 1 9 ? -3.235 17.082 -7.724 1.00 0.00 371 ASP A N 18
ATOM 11729 C CA . ASP A 1 9 ? -1.842 16.654 -7.670 1.00 0.00 371 ASP A CA 18
ATOM 11730 C C . ASP A 1 9 ? -1.419 16.361 -6.234 1.00 0.00 371 ASP A C 18
ATOM 11731 O O . ASP A 1 9 ? -1.437 17.246 -5.379 1.00 0.00 371 ASP A O 18
ATOM 11740 N N . GLY A 1 10 ? -1.040 15.113 -5.976 1.00 0.00 372 GLY A N 18
ATOM 11741 C CA . GLY A 1 10 ? -0.619 14.726 -4.642 1.00 0.00 372 GLY A CA 18
ATOM 11742 C C . GLY A 1 10 ? -1.602 13.787 -3.973 1.00 0.00 372 GLY A C 18
ATOM 11743 O O . GLY A 1 10 ? -2.699 13.560 -4.482 1.00 0.00 372 GLY A O 18
ATOM 11747 N N . GLY A 1 11 ? -1.209 13.237 -2.829 1.00 0.00 373 GLY A N 18
ATOM 11748 C CA . GLY A 1 11 ? -2.075 12.322 -2.109 1.00 0.00 373 GLY A CA 18
ATOM 11749 C C . GLY A 1 11 ? -1.300 11.360 -1.230 1.00 0.00 373 GLY A C 18
ATOM 11750 O O . GLY A 1 11 ? -0.292 11.733 -0.628 1.00 0.00 373 GLY A O 18
ATOM 11754 N N . ARG A 1 12 ? -1.771 10.120 -1.153 1.00 0.00 374 ARG A N 18
ATOM 11755 C CA . ARG A 1 12 ? -1.117 9.103 -0.339 1.00 0.00 374 ARG A CA 18
ATOM 11756 C C . ARG A 1 12 ? -1.099 7.758 -1.059 1.00 0.00 374 ARG A C 18
ATOM 11757 O O . ARG A 1 12 ? -2.128 7.095 -1.185 1.00 0.00 374 ARG A O 18
ATOM 11778 N N . LYS A 1 13 ? 0.078 7.361 -1.531 1.00 0.00 375 LYS A N 18
ATOM 11779 C CA . LYS A 1 13 ? 0.232 6.095 -2.238 1.00 0.00 375 LYS A CA 18
ATOM 11780 C C . LYS A 1 13 ? -0.070 4.917 -1.317 1.00 0.00 375 LYS A C 18
ATOM 11781 O O . LYS A 1 13 ? 0.624 4.701 -0.323 1.00 0.00 375 LYS A O 18
ATOM 11800 N N . ILE A 1 14 ? -1.107 4.159 -1.655 1.00 0.00 376 ILE A N 18
ATOM 11801 C CA . ILE A 1 14 ? -1.498 3.002 -0.860 1.00 0.00 376 ILE A CA 18
ATOM 11802 C C . ILE A 1 14 ? -2.127 1.921 -1.733 1.00 0.00 376 ILE A C 18
ATOM 11803 O O . ILE A 1 14 ? -3.216 2.104 -2.279 1.00 0.00 376 ILE A O 18
ATOM 11819 N N . CYS A 1 15 ? -1.434 0.794 -1.860 1.00 0.00 377 CYS A N 18
ATOM 11820 C CA . CYS A 1 15 ? -1.924 -0.318 -2.666 1.00 0.00 377 CYS A CA 18
ATOM 11821 C C . CYS A 1 15 ? -3.445 -0.414 -2.594 1.00 0.00 377 CYS A C 18
ATOM 11822 O O . CYS A 1 15 ? -4.027 -0.652 -1.535 1.00 0.00 377 CYS A O 18
ATOM 11829 N N . PRO A 1 16 ? -4.105 -0.224 -3.746 1.00 0.00 378 PRO A N 18
ATOM 11830 C CA . PRO A 1 16 ? -5.567 -0.285 -3.840 1.00 0.00 378 PRO A CA 18
ATOM 11831 C C . PRO A 1 16 ? -6.101 -1.701 -3.653 1.00 0.00 378 PRO A C 18
ATOM 11832 O O . PRO A 1 16 ? -7.298 -1.948 -3.800 1.00 0.00 378 PRO A O 18
ATOM 11843 N N . ARG A 1 17 ? -5.206 -2.628 -3.328 1.00 0.00 379 ARG A N 18
ATOM 11844 C CA . ARG A 1 17 ? -5.588 -4.020 -3.121 1.00 0.00 379 ARG A CA 18
ATOM 11845 C C . ARG A 1 17 ? -5.712 -4.335 -1.634 1.00 0.00 379 ARG A C 18
ATOM 11846 O O . ARG A 1 17 ? -6.788 -4.686 -1.150 1.00 0.00 379 ARG A O 18
ATOM 11867 N N . CYS A 1 18 ? -4.602 -4.209 -0.913 1.00 0.00 380 CYS A N 18
ATOM 11868 C CA . CYS A 1 18 ? -4.585 -4.481 0.519 1.00 0.00 380 CYS A CA 18
ATOM 11869 C C . CYS A 1 18 ? -4.637 -3.183 1.320 1.00 0.00 380 CYS A C 18
ATOM 11870 O O . CYS A 1 18 ? -4.748 -3.201 2.545 1.00 0.00 380 CYS A O 18
ATOM 11877 N N . ASN A 1 19 ? -4.556 -2.057 0.618 1.00 0.00 381 ASN A N 18
ATOM 11878 C CA . ASN A 1 19 ? -4.594 -0.750 1.262 1.00 0.00 381 ASN A CA 18
ATOM 11879 C C . ASN A 1 19 ? -3.435 -0.592 2.242 1.00 0.00 381 ASN A C 18
ATOM 11880 O O . ASN A 1 19 ? -3.630 -0.206 3.394 1.00 0.00 381 ASN A O 18
ATOM 11891 N N . ALA A 1 20 ? -2.228 -0.894 1.774 1.00 0.00 382 ALA A N 18
ATOM 11892 C CA . ALA A 1 20 ? -1.037 -0.784 2.607 1.00 0.00 382 ALA A CA 18
ATOM 11893 C C . ALA A 1 20 ? -0.299 0.524 2.340 1.00 0.00 382 ALA A C 18
ATOM 11894 O O . ALA A 1 20 ? -0.098 0.909 1.188 1.00 0.00 382 ALA A O 18
ATOM 11901 N N . GLN A 1 21 ? 0.101 1.202 3.410 1.00 0.00 383 GLN A N 18
ATOM 11902 C CA . GLN A 1 21 ? 0.815 2.468 3.290 1.00 0.00 383 GLN A CA 18
ATOM 11903 C C . GLN A 1 21 ? 2.324 2.244 3.290 1.00 0.00 383 GLN A C 18
ATOM 11904 O O . GLN A 1 21 ? 2.820 1.291 3.890 1.00 0.00 383 GLN A O 18
ATOM 11918 N N . PHE A 1 22 ? 3.048 3.128 2.611 1.00 0.00 384 PHE A N 18
ATOM 11919 C CA . PHE A 1 22 ? 4.500 3.025 2.532 1.00 0.00 384 PHE A CA 18
ATOM 11920 C C . PHE A 1 22 ? 5.140 4.409 2.468 1.00 0.00 384 PHE A C 18
ATOM 11921 O O . PHE A 1 22 ? 4.445 5.425 2.421 1.00 0.00 384 PHE A O 18
ATOM 11938 N N . ARG A 1 23 ? 6.469 4.441 2.468 1.00 0.00 385 ARG A N 18
ATOM 11939 C CA . ARG A 1 23 ? 7.203 5.699 2.413 1.00 0.00 385 ARG A CA 18
ATOM 11940 C C . ARG A 1 23 ? 7.975 5.821 1.102 1.00 0.00 385 ARG A C 18
ATOM 11941 O O . ARG A 1 23 ? 7.793 6.777 0.348 1.00 0.00 385 ARG A O 18
ATOM 11962 N N . VAL A 1 24 ? 8.838 4.845 0.837 1.00 0.00 386 VAL A N 18
ATOM 11963 C CA . VAL A 1 24 ? 9.638 4.842 -0.382 1.00 0.00 386 VAL A CA 18
ATOM 11964 C C . VAL A 1 24 ? 8.972 4.012 -1.474 1.00 0.00 386 VAL A C 18
ATOM 11965 O O . VAL A 1 24 ? 8.408 2.950 -1.206 1.00 0.00 386 VAL A O 18
ATOM 11978 N N . THR A 1 25 ? 9.041 4.502 -2.708 1.00 0.00 387 THR A N 18
ATOM 11979 C CA . THR A 1 25 ? 8.445 3.806 -3.841 1.00 0.00 387 THR A CA 18
ATOM 11980 C C . THR A 1 25 ? 8.846 2.335 -3.856 1.00 0.00 387 THR A C 18
ATOM 11981 O O . THR A 1 25 ? 8.005 1.456 -4.038 1.00 0.00 387 THR A O 18
ATOM 11992 N N . GLU A 1 26 ? 10.136 2.076 -3.664 1.00 0.00 388 GLU A N 18
ATOM 11993 C CA . GLU A 1 26 ? 10.647 0.711 -3.656 1.00 0.00 388 GLU A CA 18
ATOM 11994 C C . GLU A 1 26 ? 9.646 -0.242 -3.009 1.00 0.00 388 GLU A C 18
ATOM 11995 O O . GLU A 1 26 ? 9.251 -1.243 -3.605 1.00 0.00 388 GLU A O 18
ATOM 12007 N N . ALA A 1 27 ? 9.240 0.078 -1.784 1.00 0.00 389 ALA A N 18
ATOM 12008 C CA . ALA A 1 27 ? 8.284 -0.747 -1.056 1.00 0.00 389 ALA A CA 18
ATOM 12009 C C . ALA A 1 27 ? 7.136 -1.183 -1.959 1.00 0.00 389 ALA A C 18
ATOM 12010 O O . ALA A 1 27 ? 6.910 -2.377 -2.162 1.00 0.00 389 ALA A O 18
ATOM 12017 N N . LEU A 1 28 ? 6.412 -0.209 -2.500 1.00 0.00 390 LEU A N 18
ATOM 12018 C CA . LEU A 1 28 ? 5.285 -0.492 -3.382 1.00 0.00 390 LEU A CA 18
ATOM 12019 C C . LEU A 1 28 ? 5.732 -1.301 -4.595 1.00 0.00 390 LEU A C 18
ATOM 12020 O O . LEU A 1 28 ? 5.157 -2.344 -4.904 1.00 0.00 390 LEU A O 18
ATOM 12036 N N . ARG A 1 29 ? 6.764 -0.814 -5.276 1.00 0.00 391 ARG A N 18
ATOM 12037 C CA . ARG A 1 29 ? 7.290 -1.492 -6.455 1.00 0.00 391 ARG A CA 18
ATOM 12038 C C . ARG A 1 29 ? 7.213 -3.007 -6.290 1.00 0.00 391 ARG A C 18
ATOM 12039 O O . ARG A 1 29 ? 6.510 -3.688 -7.035 1.00 0.00 391 ARG A O 18
ATOM 12060 N N . GLY A 1 30 ? 7.942 -3.528 -5.308 1.00 0.00 392 GLY A N 18
ATOM 12061 C CA . GLY A 1 30 ? 7.944 -4.958 -5.063 1.00 0.00 392 GLY A CA 18
ATOM 12062 C C . GLY A 1 30 ? 6.625 -5.451 -4.501 1.00 0.00 392 GLY A C 18
ATOM 12063 O O . GLY A 1 30 ? 5.894 -6.186 -5.167 1.00 0.00 392 GLY A O 18
ATOM 12067 N N . HIS A 1 31 ? 6.319 -5.049 -3.272 1.00 0.00 393 HIS A N 18
ATOM 12068 C CA . HIS A 1 31 ? 5.079 -5.456 -2.620 1.00 0.00 393 HIS A CA 18
ATOM 12069 C C . HIS A 1 31 ? 3.943 -5.561 -3.632 1.00 0.00 393 HIS A C 18
ATOM 12070 O O . HIS A 1 31 ? 3.045 -6.389 -3.487 1.00 0.00 393 HIS A O 18
ATOM 12084 N N . MET A 1 32 ? 3.989 -4.715 -4.657 1.00 0.00 394 MET A N 18
ATOM 12085 C CA . MET A 1 32 ? 2.963 -4.714 -5.693 1.00 0.00 394 MET A CA 18
ATOM 12086 C C . MET A 1 32 ? 3.151 -5.890 -6.646 1.00 0.00 394 MET A C 18
ATOM 12087 O O . MET A 1 32 ? 2.238 -6.692 -6.845 1.00 0.00 394 MET A O 18
ATOM 12101 N N . CYS A 1 33 ? 4.339 -5.985 -7.232 1.00 0.00 395 CYS A N 18
ATOM 12102 C CA . CYS A 1 33 ? 4.647 -7.063 -8.166 1.00 0.00 395 CYS A CA 18
ATOM 12103 C C . CYS A 1 33 ? 4.269 -8.418 -7.576 1.00 0.00 395 CYS A C 18
ATOM 12104 O O . CYS A 1 33 ? 4.066 -9.389 -8.305 1.00 0.00 395 CYS A O 18
ATOM 12112 N N . TYR A 1 34 ? 4.177 -8.476 -6.252 1.00 0.00 396 TYR A N 18
ATOM 12113 C CA . TYR A 1 34 ? 3.828 -9.712 -5.563 1.00 0.00 396 TYR A CA 18
ATOM 12114 C C . TYR A 1 34 ? 2.352 -9.722 -5.175 1.00 0.00 396 TYR A C 18
ATOM 12115 O O . TYR A 1 34 ? 1.623 -10.665 -5.483 1.00 0.00 396 TYR A O 18
ATOM 12133 N N . CYS A 1 35 ? 1.919 -8.664 -4.497 1.00 0.00 397 CYS A N 18
ATOM 12134 C CA . CYS A 1 35 ? 0.532 -8.547 -4.066 1.00 0.00 397 CYS A CA 18
ATOM 12135 C C . CYS A 1 35 ? -0.388 -8.290 -5.256 1.00 0.00 397 CYS A C 18
ATOM 12136 O O . CYS A 1 35 ? -1.230 -9.124 -5.594 1.00 0.00 397 CYS A O 18
ATOM 12143 N N . CYS A 1 36 ? -0.221 -7.133 -5.887 1.00 0.00 398 CYS A N 18
ATOM 12144 C CA . CYS A 1 36 ? -1.037 -6.766 -7.039 1.00 0.00 398 CYS A CA 18
ATOM 12145 C C . CYS A 1 36 ? -0.159 -6.395 -8.230 1.00 0.00 398 CYS A C 18
ATOM 12146 O O . CYS A 1 36 ? 0.102 -5.222 -8.498 1.00 0.00 398 CYS A O 18
ATOM 12154 N N . PRO A 1 37 ? 0.309 -7.417 -8.961 1.00 0.00 399 PRO A N 18
ATOM 12155 C CA . PRO A 1 37 ? 1.166 -7.223 -10.135 1.00 0.00 399 PRO A CA 18
ATOM 12156 C C . PRO A 1 37 ? 0.413 -6.602 -11.306 1.00 0.00 399 PRO A C 18
ATOM 12157 O O . PRO A 1 37 ? 0.992 -5.876 -12.113 1.00 0.00 399 PRO A O 18
ATOM 12168 N N . GLU A 1 38 ? -0.881 -6.894 -11.393 1.00 0.00 400 GLU A N 18
ATOM 12169 C CA . GLU A 1 38 ? -1.713 -6.363 -12.467 1.00 0.00 400 GLU A CA 18
ATOM 12170 C C . GLU A 1 38 ? -1.288 -4.943 -12.833 1.00 0.00 400 GLU A C 18
ATOM 12171 O O . GLU A 1 38 ? -0.818 -4.691 -13.942 1.00 0.00 400 GLU A O 18
ATOM 12183 N N . MET A 1 39 ? -1.459 -4.020 -11.892 1.00 0.00 401 MET A N 18
ATOM 12184 C CA . MET A 1 39 ? -1.093 -2.626 -12.115 1.00 0.00 401 MET A CA 18
ATOM 12185 C C . MET A 1 39 ? 0.362 -2.510 -12.558 1.00 0.00 401 MET A C 18
ATOM 12186 O O . MET A 1 39 ? 0.657 -1.957 -13.617 1.00 0.00 401 MET A O 18
ATOM 12200 N N . VAL A 1 40 ? 1.269 -3.035 -11.739 1.00 0.00 402 VAL A N 18
ATOM 12201 C CA . VAL A 1 40 ? 2.693 -2.990 -12.048 1.00 0.00 402 VAL A CA 18
ATOM 12202 C C . VAL A 1 40 ? 2.939 -3.176 -13.541 1.00 0.00 402 VAL A C 18
ATOM 12203 O O . VAL A 1 40 ? 2.457 -4.134 -14.144 1.00 0.00 402 VAL A O 18
ATOM 12216 N N . GLU A 1 41 ? 3.692 -2.252 -14.130 1.00 0.00 403 GLU A N 18
ATOM 12217 C CA . GLU A 1 41 ? 4.001 -2.314 -15.554 1.00 0.00 403 GLU A CA 18
ATOM 12218 C C . GLU A 1 41 ? 5.500 -2.155 -15.793 1.00 0.00 403 GLU A C 18
ATOM 12219 O O . GLU A 1 41 ? 5.981 -1.058 -16.076 1.00 0.00 403 GLU A O 18
ATOM 12231 N N . TYR A 1 42 ? 6.232 -3.257 -15.676 1.00 0.00 404 TYR A N 18
ATOM 12232 C CA . TYR A 1 42 ? 7.676 -3.240 -15.876 1.00 0.00 404 TYR A CA 18
ATOM 12233 C C . TYR A 1 42 ? 8.019 -3.121 -17.358 1.00 0.00 404 TYR A C 18
ATOM 12234 O O . TYR A 1 42 ? 7.497 -3.863 -18.188 1.00 0.00 404 TYR A O 18
ATOM 12252 N N . GLN A 1 43 ? 8.902 -2.181 -17.680 1.00 0.00 405 GLN A N 18
ATOM 12253 C CA . GLN A 1 43 ? 9.315 -1.963 -19.061 1.00 0.00 405 GLN A CA 18
ATOM 12254 C C . GLN A 1 43 ? 10.645 -1.218 -19.120 1.00 0.00 405 GLN A C 18
ATOM 12255 O O . GLN A 1 43 ? 11.138 -0.727 -18.105 1.00 0.00 405 GLN A O 18
ATOM 12269 N N . SER A 1 44 ? 11.221 -1.139 -20.316 1.00 0.00 406 SER A N 18
ATOM 12270 C CA . SER A 1 44 ? 12.496 -0.458 -20.506 1.00 0.00 406 SER A CA 18
ATOM 12271 C C . SER A 1 44 ? 12.621 0.071 -21.932 1.00 0.00 406 SER A C 18
ATOM 12272 O O . SER A 1 44 ? 11.985 -0.438 -22.853 1.00 0.00 406 SER A O 18
ATOM 12280 N N . GLY A 1 45 ? 13.448 1.099 -22.105 1.00 0.00 407 GLY A N 18
ATOM 12281 C CA . GLY A 1 45 ? 13.642 1.681 -23.420 1.00 0.00 407 GLY A CA 18
ATOM 12282 C C . GLY A 1 45 ? 13.602 3.196 -23.395 1.00 0.00 407 GLY A C 18
ATOM 12283 O O . GLY A 1 45 ? 13.765 3.825 -22.350 1.00 0.00 407 GLY A O 18
ATOM 12287 N N . PRO A 1 46 ? 13.381 3.805 -24.569 1.00 0.00 408 PRO A N 18
ATOM 12288 C CA . PRO A 1 46 ? 13.185 3.066 -25.820 1.00 0.00 408 PRO A CA 18
ATOM 12289 C C . PRO A 1 46 ? 14.465 2.390 -26.300 1.00 0.00 408 PRO A C 18
ATOM 12290 O O . PRO A 1 46 ? 15.425 3.058 -26.683 1.00 0.00 408 PRO A O 18
ATOM 12301 N N . SER A 1 47 ? 14.471 1.061 -26.277 1.00 0.00 409 SER A N 18
ATOM 12302 C CA . SER A 1 47 ? 15.635 0.295 -26.707 1.00 0.00 409 SER A CA 18
ATOM 12303 C C . SER A 1 47 ? 15.881 0.474 -28.202 1.00 0.00 409 SER A C 18
ATOM 12304 O O . SER A 1 47 ? 14.959 0.764 -28.964 1.00 0.00 409 SER A O 18
ATOM 12312 N N . SER A 1 48 ? 17.133 0.298 -28.615 1.00 0.00 410 SER A N 18
ATOM 12313 C CA . SER A 1 48 ? 17.503 0.444 -30.018 1.00 0.00 410 SER A CA 18
ATOM 12314 C C . SER A 1 48 ? 17.333 -0.876 -30.764 1.00 0.00 410 SER A C 18
ATOM 12315 O O . SER A 1 48 ? 18.028 -1.852 -30.488 1.00 0.00 410 SER A O 18
ATOM 12323 N N . GLY A 1 49 ? 16.401 -0.896 -31.713 1.00 0.00 411 GLY A N 18
ATOM 12324 C CA . GLY A 1 49 ? 16.156 -2.100 -32.485 1.00 0.00 411 GLY A CA 18
ATOM 12325 C C . GLY A 1 49 ? 16.980 -2.152 -33.756 1.00 0.00 411 GLY A C 18
ATOM 12326 O O . GLY A 1 49 ? 17.015 -1.189 -34.521 1.00 0.00 411 GLY A O 18
ATOM 12331 N N . GLY A 1 1 ? 3.342 35.768 1.102 1.00 0.00 363 GLY A N 19
ATOM 12332 C CA . GLY A 1 1 ? 3.184 34.731 2.105 1.00 0.00 363 GLY A CA 19
ATOM 12333 C C . GLY A 1 1 ? 3.955 33.471 1.763 1.00 0.00 363 GLY A C 19
ATOM 12334 O O . GLY A 1 1 ? 3.692 32.831 0.745 1.00 0.00 363 GLY A O 19
ATOM 12338 N N . SER A 1 2 ? 4.911 33.115 2.615 1.00 0.00 364 SER A N 19
ATOM 12339 C CA . SER A 1 2 ? 5.727 31.927 2.396 1.00 0.00 364 SER A CA 19
ATOM 12340 C C . SER A 1 2 ? 4.893 30.659 2.550 1.00 0.00 364 SER A C 19
ATOM 12341 O O . SER A 1 2 ? 4.826 30.074 3.631 1.00 0.00 364 SER A O 19
ATOM 12349 N N . SER A 1 3 ? 4.258 30.239 1.460 1.00 0.00 365 SER A N 19
ATOM 12350 C CA . SER A 1 3 ? 3.425 29.043 1.474 1.00 0.00 365 SER A CA 19
ATOM 12351 C C . SER A 1 3 ? 4.216 27.824 1.008 1.00 0.00 365 SER A C 19
ATOM 12352 O O . SER A 1 3 ? 5.054 27.919 0.113 1.00 0.00 365 SER A O 19
ATOM 12360 N N . GLY A 1 4 ? 3.943 26.678 1.625 1.00 0.00 366 GLY A N 19
ATOM 12361 C CA . GLY A 1 4 ? 4.637 25.457 1.262 1.00 0.00 366 GLY A CA 19
ATOM 12362 C C . GLY A 1 4 ? 4.178 24.265 2.077 1.00 0.00 366 GLY A C 19
ATOM 12363 O O . GLY A 1 4 ? 3.323 24.395 2.953 1.00 0.00 366 GLY A O 19
ATOM 12367 N N . SER A 1 5 ? 4.745 23.098 1.788 1.00 0.00 367 SER A N 19
ATOM 12368 C CA . SER A 1 5 ? 4.385 21.876 2.498 1.00 0.00 367 SER A CA 19
ATOM 12369 C C . SER A 1 5 ? 5.631 21.152 3.000 1.00 0.00 367 SER A C 19
ATOM 12370 O O . SER A 1 5 ? 6.439 20.665 2.210 1.00 0.00 367 SER A O 19
ATOM 12378 N N . SER A 1 6 ? 5.778 21.086 4.319 1.00 0.00 368 SER A N 19
ATOM 12379 C CA . SER A 1 6 ? 6.926 20.425 4.928 1.00 0.00 368 SER A CA 19
ATOM 12380 C C . SER A 1 6 ? 6.518 19.095 5.555 1.00 0.00 368 SER A C 19
ATOM 12381 O O . SER A 1 6 ? 5.931 19.059 6.635 1.00 0.00 368 SER A O 19
ATOM 12389 N N . GLY A 1 7 ? 6.836 18.002 4.867 1.00 0.00 369 GLY A N 19
ATOM 12390 C CA . GLY A 1 7 ? 6.495 16.684 5.370 1.00 0.00 369 GLY A CA 19
ATOM 12391 C C . GLY A 1 7 ? 5.812 15.823 4.326 1.00 0.00 369 GLY A C 19
ATOM 12392 O O . GLY A 1 7 ? 6.431 14.933 3.745 1.00 0.00 369 GLY A O 19
ATOM 12396 N N . GLN A 1 8 ? 4.531 16.089 4.089 1.00 0.00 370 GLN A N 19
ATOM 12397 C CA . GLN A 1 8 ? 3.763 15.329 3.109 1.00 0.00 370 GLN A CA 19
ATOM 12398 C C . GLN A 1 8 ? 3.171 16.251 2.049 1.00 0.00 370 GLN A C 19
ATOM 12399 O O . GLN A 1 8 ? 2.395 17.155 2.362 1.00 0.00 370 GLN A O 19
ATOM 12413 N N . ASP A 1 9 ? 3.541 16.017 0.795 1.00 0.00 371 ASP A N 19
ATOM 12414 C CA . ASP A 1 9 ? 3.045 16.827 -0.312 1.00 0.00 371 ASP A CA 19
ATOM 12415 C C . ASP A 1 9 ? 2.886 15.983 -1.573 1.00 0.00 371 ASP A C 19
ATOM 12416 O O . ASP A 1 9 ? 3.745 15.164 -1.898 1.00 0.00 371 ASP A O 19
ATOM 12425 N N . GLY A 1 10 ? 1.778 16.188 -2.280 1.00 0.00 372 GLY A N 19
ATOM 12426 C CA . GLY A 1 10 ? 1.525 15.438 -3.497 1.00 0.00 372 GLY A CA 19
ATOM 12427 C C . GLY A 1 10 ? 0.388 14.448 -3.341 1.00 0.00 372 GLY A C 19
ATOM 12428 O O . GLY A 1 10 ? -0.755 14.836 -3.108 1.00 0.00 372 GLY A O 19
ATOM 12432 N N . GLY A 1 11 ? 0.703 13.162 -3.472 1.00 0.00 373 GLY A N 19
ATOM 12433 C CA . GLY A 1 11 ? -0.312 12.133 -3.344 1.00 0.00 373 GLY A CA 19
ATOM 12434 C C . GLY A 1 11 ? 0.162 10.950 -2.525 1.00 0.00 373 GLY A C 19
ATOM 12435 O O . GLY A 1 11 ? 1.193 10.349 -2.829 1.00 0.00 373 GLY A O 19
ATOM 12439 N N . ARG A 1 12 ? -0.590 10.614 -1.482 1.00 0.00 374 ARG A N 19
ATOM 12440 C CA . ARG A 1 12 ? -0.238 9.496 -0.615 1.00 0.00 374 ARG A CA 19
ATOM 12441 C C . ARG A 1 12 ? -0.323 8.173 -1.371 1.00 0.00 374 ARG A C 19
ATOM 12442 O O . ARG A 1 12 ? -1.412 7.688 -1.675 1.00 0.00 374 ARG A O 19
ATOM 12463 N N . LYS A 1 13 ? 0.835 7.595 -1.672 1.00 0.00 375 LYS A N 19
ATOM 12464 C CA . LYS A 1 13 ? 0.894 6.329 -2.393 1.00 0.00 375 LYS A CA 19
ATOM 12465 C C . LYS A 1 13 ? 0.419 5.179 -1.511 1.00 0.00 375 LYS A C 19
ATOM 12466 O O . LYS A 1 13 ? 0.931 4.977 -0.409 1.00 0.00 375 LYS A O 19
ATOM 12485 N N . ILE A 1 14 ? -0.560 4.427 -2.002 1.00 0.00 376 ILE A N 19
ATOM 12486 C CA . ILE A 1 14 ? -1.101 3.296 -1.259 1.00 0.00 376 ILE A CA 19
ATOM 12487 C C . ILE A 1 14 ? -1.574 2.195 -2.202 1.00 0.00 376 ILE A C 19
ATOM 12488 O O . ILE A 1 14 ? -2.069 2.468 -3.296 1.00 0.00 376 ILE A O 19
ATOM 12504 N N . CYS A 1 15 ? -1.419 0.947 -1.770 1.00 0.00 377 CYS A N 19
ATOM 12505 C CA . CYS A 1 15 ? -1.831 -0.197 -2.574 1.00 0.00 377 CYS A CA 19
ATOM 12506 C C . CYS A 1 15 ? -3.353 -0.295 -2.642 1.00 0.00 377 CYS A C 19
ATOM 12507 O O . CYS A 1 15 ? -4.034 -0.471 -1.631 1.00 0.00 377 CYS A O 19
ATOM 12514 N N . PRO A 1 16 ? -3.899 -0.178 -3.861 1.00 0.00 378 PRO A N 19
ATOM 12515 C CA . PRO A 1 16 ? -5.345 -0.251 -4.090 1.00 0.00 378 PRO A CA 19
ATOM 12516 C C . PRO A 1 16 ? -5.897 -1.656 -3.870 1.00 0.00 378 PRO A C 19
ATOM 12517 O O . PRO A 1 16 ? -7.072 -1.919 -4.127 1.00 0.00 378 PRO A O 19
ATOM 12528 N N . ARG A 1 17 ? -5.042 -2.554 -3.392 1.00 0.00 379 ARG A N 19
ATOM 12529 C CA . ARG A 1 17 ? -5.445 -3.932 -3.137 1.00 0.00 379 ARG A CA 19
ATOM 12530 C C . ARG A 1 17 ? -5.523 -4.208 -1.639 1.00 0.00 379 ARG A C 19
ATOM 12531 O O . ARG A 1 17 ? -6.511 -4.755 -1.148 1.00 0.00 379 ARG A O 19
ATOM 12552 N N . CYS A 1 18 ? -4.476 -3.825 -0.916 1.00 0.00 380 CYS A N 19
ATOM 12553 C CA . CYS A 1 18 ? -4.424 -4.031 0.526 1.00 0.00 380 CYS A CA 19
ATOM 12554 C C . CYS A 1 18 ? -4.185 -2.713 1.256 1.00 0.00 380 CYS A C 19
ATOM 12555 O O . CYS A 1 18 ? -3.762 -2.699 2.411 1.00 0.00 380 CYS A O 19
ATOM 12562 N N . ASN A 1 19 ? -4.459 -1.606 0.572 1.00 0.00 381 ASN A N 19
ATOM 12563 C CA . ASN A 1 19 ? -4.273 -0.282 1.155 1.00 0.00 381 ASN A CA 19
ATOM 12564 C C . ASN A 1 19 ? -2.964 -0.210 1.934 1.00 0.00 381 ASN A C 19
ATOM 12565 O O . ASN A 1 19 ? -2.861 0.506 2.930 1.00 0.00 381 ASN A O 19
ATOM 12576 N N . ALA A 1 20 ? -1.965 -0.955 1.473 1.00 0.00 382 ALA A N 19
ATOM 12577 C CA . ALA A 1 20 ? -0.661 -0.974 2.125 1.00 0.00 382 ALA A CA 19
ATOM 12578 C C . ALA A 1 20 ? -0.158 0.442 2.387 1.00 0.00 382 ALA A C 19
ATOM 12579 O O . ALA A 1 20 ? -0.231 1.307 1.514 1.00 0.00 382 ALA A O 19
ATOM 12586 N N . GLN A 1 21 ? 0.351 0.671 3.593 1.00 0.00 383 GLN A N 19
ATOM 12587 C CA . GLN A 1 21 ? 0.865 1.983 3.968 1.00 0.00 383 GLN A CA 19
ATOM 12588 C C . GLN A 1 21 ? 2.388 2.009 3.907 1.00 0.00 383 GLN A C 19
ATOM 12589 O O . GLN A 1 21 ? 3.065 1.601 4.851 1.00 0.00 383 GLN A O 19
ATOM 12603 N N . PHE A 1 22 ? 2.922 2.491 2.789 1.00 0.00 384 PHE A N 19
ATOM 12604 C CA . PHE A 1 22 ? 4.366 2.569 2.604 1.00 0.00 384 PHE A CA 19
ATOM 12605 C C . PHE A 1 22 ? 4.841 4.019 2.631 1.00 0.00 384 PHE A C 19
ATOM 12606 O O . PHE A 1 22 ? 4.032 4.948 2.644 1.00 0.00 384 PHE A O 19
ATOM 12623 N N . ARG A 1 23 ? 6.156 4.205 2.640 1.00 0.00 385 ARG A N 19
ATOM 12624 C CA . ARG A 1 23 ? 6.739 5.541 2.668 1.00 0.00 385 ARG A CA 19
ATOM 12625 C C . ARG A 1 23 ? 7.534 5.814 1.394 1.00 0.00 385 ARG A C 19
ATOM 12626 O O . ARG A 1 23 ? 7.384 6.864 0.769 1.00 0.00 385 ARG A O 19
ATOM 12647 N N . VAL A 1 24 ? 8.381 4.862 1.016 1.00 0.00 386 VAL A N 19
ATOM 12648 C CA . VAL A 1 24 ? 9.199 4.999 -0.183 1.00 0.00 386 VAL A CA 19
ATOM 12649 C C . VAL A 1 24 ? 8.491 4.418 -1.402 1.00 0.00 386 VAL A C 19
ATOM 12650 O O . VAL A 1 24 ? 7.411 3.836 -1.288 1.00 0.00 386 VAL A O 19
ATOM 12663 N N . THR A 1 25 ? 9.105 4.579 -2.570 1.00 0.00 387 THR A N 19
ATOM 12664 C CA . THR A 1 25 ? 8.534 4.072 -3.810 1.00 0.00 387 THR A CA 19
ATOM 12665 C C . THR A 1 25 ? 8.971 2.634 -4.070 1.00 0.00 387 THR A C 19
ATOM 12666 O O . THR A 1 25 ? 8.295 1.890 -4.779 1.00 0.00 387 THR A O 19
ATOM 12677 N N . GLU A 1 26 ? 10.104 2.252 -3.490 1.00 0.00 388 GLU A N 19
ATOM 12678 C CA . GLU A 1 26 ? 10.630 0.902 -3.659 1.00 0.00 388 GLU A CA 19
ATOM 12679 C C . GLU A 1 26 ? 9.692 -0.129 -3.039 1.00 0.00 388 GLU A C 19
ATOM 12680 O O . GLU A 1 26 ? 9.317 -1.109 -3.683 1.00 0.00 388 GLU A O 19
ATOM 12692 N N . ALA A 1 27 ? 9.319 0.098 -1.784 1.00 0.00 389 ALA A N 19
ATOM 12693 C CA . ALA A 1 27 ? 8.425 -0.810 -1.076 1.00 0.00 389 ALA A CA 19
ATOM 12694 C C . ALA A 1 27 ? 7.239 -1.203 -1.950 1.00 0.00 389 ALA A C 19
ATOM 12695 O O . ALA A 1 27 ? 6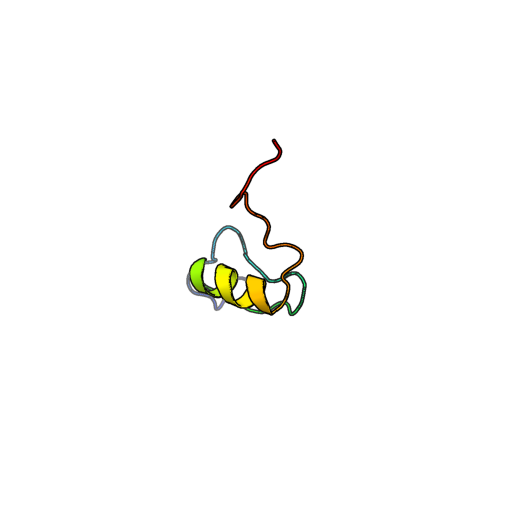.968 -2.388 -2.151 1.00 0.00 389 ALA A O 19
ATOM 12702 N N . LEU A 1 28 ? 6.533 -0.204 -2.467 1.00 0.00 390 LEU A N 19
ATOM 12703 C CA . LEU A 1 28 ? 5.374 -0.446 -3.319 1.00 0.00 390 LEU A CA 19
ATOM 12704 C C . LEU A 1 28 ? 5.764 -1.255 -4.552 1.00 0.00 390 LEU A C 19
ATOM 12705 O O . LEU A 1 28 ? 5.208 -2.322 -4.808 1.00 0.00 390 LEU A O 19
ATOM 12721 N N . ARG A 1 29 ? 6.726 -0.740 -5.312 1.00 0.00 391 ARG A N 19
ATOM 12722 C CA . ARG A 1 29 ? 7.192 -1.415 -6.517 1.00 0.00 391 ARG A CA 19
ATOM 12723 C C . ARG A 1 29 ? 7.173 -2.930 -6.334 1.00 0.00 391 ARG A C 19
ATOM 12724 O O . ARG A 1 29 ? 6.432 -3.638 -7.014 1.00 0.00 391 ARG A O 19
ATOM 12745 N N . GLY A 1 30 ? 7.993 -3.419 -5.409 1.00 0.00 392 GLY A N 19
ATOM 12746 C CA . GLY A 1 30 ? 8.056 -4.846 -5.153 1.00 0.00 392 GLY A CA 19
ATOM 12747 C C . GLY A 1 30 ? 6.780 -5.380 -4.532 1.00 0.00 392 GLY A C 19
ATOM 12748 O O . GLY A 1 30 ? 6.184 -6.331 -5.039 1.00 0.00 392 GLY A O 19
ATOM 12752 N N . HIS A 1 31 ? 6.360 -4.769 -3.429 1.00 0.00 393 HIS A N 19
ATOM 12753 C CA . HIS A 1 31 ? 5.147 -5.190 -2.736 1.00 0.00 393 HIS A CA 19
ATOM 12754 C C . HIS A 1 31 ? 4.023 -5.469 -3.730 1.00 0.00 393 HIS A C 19
ATOM 12755 O O . HIS A 1 31 ? 3.559 -6.602 -3.854 1.00 0.00 393 HIS A O 19
ATOM 12769 N N . MET A 1 32 ? 3.590 -4.428 -4.434 1.00 0.00 394 MET A N 19
ATOM 12770 C CA . MET A 1 32 ? 2.521 -4.562 -5.417 1.00 0.00 394 MET A CA 19
ATOM 12771 C C . MET A 1 32 ? 2.834 -5.676 -6.411 1.00 0.00 394 MET A C 19
ATOM 12772 O O . MET A 1 32 ? 2.001 -6.549 -6.661 1.00 0.00 394 MET A O 19
ATOM 12786 N N . CYS A 1 33 ? 4.036 -5.640 -6.975 1.00 0.00 395 CYS A N 19
ATOM 12787 C CA . CYS A 1 33 ? 4.457 -6.646 -7.943 1.00 0.00 395 CYS A CA 19
ATOM 12788 C C . CYS A 1 33 ? 3.926 -8.024 -7.561 1.00 0.00 395 CYS A C 19
ATOM 12789 O O . CYS A 1 33 ? 3.244 -8.679 -8.350 1.00 0.00 395 CYS A O 19
ATOM 12797 N N . TYR A 1 34 ? 4.244 -8.459 -6.347 1.00 0.00 396 TYR A N 19
ATOM 12798 C CA . TYR A 1 34 ? 3.802 -9.761 -5.861 1.00 0.00 396 TYR A CA 19
ATOM 12799 C C . TYR A 1 34 ? 2.350 -9.706 -5.398 1.00 0.00 396 TYR A C 19
ATOM 12800 O O . TYR A 1 34 ? 1.512 -10.490 -5.845 1.00 0.00 396 TYR A O 19
ATOM 12818 N N . CYS A 1 35 ? 2.058 -8.772 -4.498 1.00 0.00 397 CYS A N 19
ATOM 12819 C CA . CYS A 1 35 ? 0.707 -8.612 -3.972 1.00 0.00 397 CYS A CA 19
ATOM 12820 C C . CYS A 1 35 ? -0.322 -8.643 -5.098 1.00 0.00 397 CYS A C 19
ATOM 12821 O O . CYS A 1 35 ? -1.100 -9.591 -5.216 1.00 0.00 397 CYS A O 19
ATOM 12828 N N . CYS A 1 36 ? -0.320 -7.602 -5.923 1.00 0.00 398 CYS A N 19
ATOM 12829 C CA . CYS A 1 36 ? -1.254 -7.509 -7.040 1.00 0.00 398 CYS A CA 19
ATOM 12830 C C . CYS A 1 36 ? -0.517 -7.211 -8.341 1.00 0.00 398 CYS A C 19
ATOM 12831 O O . CYS A 1 36 ? -0.393 -6.061 -8.764 1.00 0.00 398 CYS A O 19
ATOM 12839 N N . PRO A 1 37 ? -0.015 -8.270 -8.993 1.00 0.00 399 PRO A N 19
ATOM 12840 C CA . PRO A 1 37 ? 0.720 -8.148 -10.256 1.00 0.00 399 PRO A CA 19
ATOM 12841 C C . PRO A 1 37 ? -0.184 -7.740 -11.415 1.00 0.00 399 PRO A C 19
ATOM 12842 O O . PRO A 1 37 ? 0.287 -7.507 -12.527 1.00 0.00 399 PRO A O 19
ATOM 12853 N N . GLU A 1 38 ? -1.483 -7.654 -11.145 1.00 0.00 400 GLU A N 19
ATOM 12854 C CA . GLU A 1 38 ? -2.451 -7.274 -12.167 1.00 0.00 400 GLU A CA 19
ATOM 12855 C C . GLU A 1 38 ? -2.156 -5.876 -12.703 1.00 0.00 400 GLU A C 19
ATOM 12856 O O . GLU A 1 38 ? -1.896 -5.698 -13.893 1.00 0.00 400 GLU A O 19
ATOM 12868 N N . MET A 1 39 ? -2.198 -4.887 -11.816 1.00 0.00 401 MET A N 19
ATOM 12869 C CA . MET A 1 39 ? -1.934 -3.505 -12.199 1.00 0.00 401 MET A CA 19
ATOM 12870 C C . MET A 1 39 ? -0.450 -3.292 -12.479 1.00 0.00 401 MET A C 19
ATOM 12871 O O . MET A 1 39 ? -0.078 -2.692 -13.487 1.00 0.00 401 MET A O 19
ATOM 12885 N N . VAL A 1 40 ? 0.394 -3.788 -11.580 1.00 0.00 402 VAL A N 19
ATOM 12886 C CA . VAL A 1 40 ? 1.838 -3.652 -11.731 1.00 0.00 402 VAL A CA 19
ATOM 12887 C C . VAL A 1 40 ? 2.263 -3.880 -13.177 1.00 0.00 402 VAL A C 19
ATOM 12888 O O . VAL A 1 40 ? 1.966 -4.919 -13.765 1.00 0.00 402 VAL A O 19
ATOM 12901 N N . GLU A 1 41 ? 2.962 -2.902 -13.744 1.00 0.00 403 GLU A N 19
ATOM 12902 C CA . GLU A 1 41 ? 3.428 -2.996 -15.122 1.00 0.00 403 GLU A CA 19
ATOM 12903 C C . GLU A 1 41 ? 4.292 -4.238 -15.321 1.00 0.00 403 GLU A C 19
ATOM 12904 O O . GLU A 1 41 ? 5.447 -4.278 -14.895 1.00 0.00 403 GLU A O 19
ATOM 12916 N N . TYR A 1 42 ? 3.725 -5.249 -15.968 1.00 0.00 404 TYR A N 19
ATOM 12917 C CA . TYR A 1 42 ? 4.441 -6.494 -16.221 1.00 0.00 404 TYR A CA 19
ATOM 12918 C C . TYR A 1 42 ? 3.954 -7.152 -17.508 1.00 0.00 404 TYR A C 19
ATOM 12919 O O . TYR A 1 42 ? 2.751 -7.236 -17.757 1.00 0.00 404 TYR A O 19
ATOM 12937 N N . GLN A 1 43 ? 4.897 -7.617 -18.321 1.00 0.00 405 GLN A N 19
ATOM 12938 C CA . GLN A 1 43 ? 4.564 -8.267 -19.583 1.00 0.00 405 GLN A CA 19
ATOM 12939 C C . GLN A 1 43 ? 5.141 -9.678 -19.637 1.00 0.00 405 GLN A C 19
ATOM 12940 O O . GLN A 1 43 ? 6.323 -9.886 -19.363 1.00 0.00 405 GLN A O 19
ATOM 12954 N N . SER A 1 44 ? 4.299 -10.643 -19.991 1.00 0.00 406 SER A N 19
ATOM 12955 C CA . SER A 1 44 ? 4.725 -12.035 -20.077 1.00 0.00 406 SER A CA 19
ATOM 12956 C C . SER A 1 44 ? 4.682 -12.529 -21.520 1.00 0.00 406 SER A C 19
ATOM 12957 O O . SER A 1 44 ? 4.061 -11.908 -22.382 1.00 0.00 406 SER A O 19
ATOM 12965 N N . GLY A 1 45 ? 5.346 -13.652 -21.775 1.00 0.00 407 GLY A N 19
ATOM 12966 C CA . GLY A 1 45 ? 5.371 -14.211 -23.114 1.00 0.00 407 GLY A CA 19
ATOM 12967 C C . GLY A 1 45 ? 6.083 -13.311 -24.105 1.00 0.00 407 GLY A C 19
ATOM 12968 O O . GLY A 1 45 ? 6.440 -12.174 -23.797 1.00 0.00 407 GLY A O 19
ATOM 12972 N N . PRO A 1 46 ? 6.300 -13.823 -25.326 1.00 0.00 408 PRO A N 19
ATOM 12973 C CA . PRO A 1 46 ? 5.879 -15.175 -25.703 1.00 0.00 408 PRO A CA 19
ATOM 12974 C C . PRO A 1 46 ? 6.695 -16.254 -24.999 1.00 0.00 408 PRO A C 19
ATOM 12975 O O . PRO A 1 46 ? 6.319 -17.426 -24.994 1.00 0.00 408 PRO A O 19
ATOM 12986 N N . SER A 1 47 ? 7.813 -15.850 -24.404 1.00 0.00 409 SER A N 19
ATOM 12987 C CA . SER A 1 47 ? 8.684 -16.783 -23.699 1.00 0.00 409 SER A CA 19
ATOM 12988 C C . SER A 1 47 ? 8.148 -17.077 -22.302 1.00 0.00 409 SER A C 19
ATOM 12989 O O . SER A 1 47 ? 7.664 -18.176 -22.029 1.00 0.00 409 SER A O 19
ATOM 12997 N N . SER A 1 48 ? 8.237 -16.086 -21.420 1.00 0.00 410 SER A N 19
ATOM 12998 C CA . SER A 1 48 ? 7.765 -16.239 -20.049 1.00 0.00 410 SER A CA 19
ATOM 12999 C C . SER A 1 48 ? 6.270 -16.545 -20.020 1.00 0.00 410 SER A C 19
ATOM 13000 O O . SER A 1 48 ? 5.504 -16.030 -20.832 1.00 0.00 410 SER A O 19
ATOM 13008 N N . GLY A 1 49 ? 5.864 -17.390 -19.077 1.00 0.00 411 GLY A N 19
ATOM 13009 C CA . GLY A 1 49 ? 4.463 -17.751 -18.959 1.00 0.00 411 GLY A CA 19
ATOM 13010 C C . GLY A 1 49 ? 3.826 -18.050 -20.301 1.00 0.00 411 GLY A C 19
ATOM 13011 O O . GLY A 1 49 ? 2.835 -18.776 -20.378 1.00 0.00 411 GLY A O 19
ATOM 13016 N N . GLY A 1 1 ? 3.090 16.372 21.739 1.00 0.00 363 GLY A N 20
ATOM 13017 C CA . GLY A 1 1 ? 2.818 17.569 20.966 1.00 0.00 363 GLY A CA 20
ATOM 13018 C C . GLY A 1 1 ? 1.765 17.344 19.899 1.00 0.00 363 GLY A C 20
ATOM 13019 O O . GLY A 1 1 ? 1.386 16.206 19.622 1.00 0.00 363 GLY A O 20
ATOM 13023 N N . SER A 1 2 ? 1.289 18.431 19.300 1.00 0.00 364 SER A N 20
ATOM 13024 C CA . SER A 1 2 ? 0.269 18.347 18.262 1.00 0.00 364 SER A CA 20
ATOM 13025 C C . SER A 1 2 ? 0.639 19.217 17.064 1.00 0.00 364 SER A C 20
ATOM 13026 O O . SER A 1 2 ? 1.492 20.099 17.164 1.00 0.00 364 SER A O 20
ATOM 13034 N N . SER A 1 3 ? -0.008 18.961 15.932 1.00 0.00 365 SER A N 20
ATOM 13035 C CA . SER A 1 3 ? 0.255 19.718 14.713 1.00 0.00 365 SER A CA 20
ATOM 13036 C C . SER A 1 3 ? -0.912 20.646 14.388 1.00 0.00 365 SER A C 20
ATOM 13037 O O . SER A 1 3 ? -2.061 20.355 14.715 1.00 0.00 365 SER A O 20
ATOM 13045 N N . GLY A 1 4 ? -0.605 21.766 13.740 1.00 0.00 366 GLY A N 20
ATOM 13046 C CA . GLY A 1 4 ? -1.638 22.720 13.380 1.00 0.00 366 GLY A CA 20
ATOM 13047 C C . GLY A 1 4 ? -1.778 22.885 11.880 1.00 0.00 366 GLY A C 20
ATOM 13048 O O . GLY A 1 4 ? -1.423 23.925 11.327 1.00 0.00 366 GLY A O 20
ATOM 13052 N N . SER A 1 5 ? -2.295 21.854 11.219 1.00 0.00 367 SER A N 20
ATOM 13053 C CA . SER A 1 5 ? -2.477 21.886 9.773 1.00 0.00 367 SER A CA 20
ATOM 13054 C C . SER A 1 5 ? -3.946 22.087 9.414 1.00 0.00 367 SER A C 20
ATOM 13055 O O . SER A 1 5 ? -4.837 21.564 10.083 1.00 0.00 367 SER A O 20
ATOM 13063 N N . SER A 1 6 ? -4.190 22.849 8.352 1.00 0.00 368 SER A N 20
ATOM 13064 C CA . SER A 1 6 ? -5.551 23.123 7.905 1.00 0.00 368 SER A CA 20
ATOM 13065 C C . SER A 1 6 ? -6.281 21.829 7.562 1.00 0.00 368 SER A C 20
ATOM 13066 O O . SER A 1 6 ? -7.382 21.576 8.049 1.00 0.00 368 SER A O 20
ATOM 13074 N N . GLY A 1 7 ? -5.658 21.011 6.718 1.00 0.00 369 GLY A N 20
ATOM 13075 C CA . GLY A 1 7 ? -6.263 19.752 6.323 1.00 0.00 369 GLY A CA 20
ATOM 13076 C C . GLY A 1 7 ? -5.240 18.648 6.148 1.00 0.00 369 GLY A C 20
ATOM 13077 O O . GLY A 1 7 ? -4.107 18.902 5.741 1.00 0.00 369 GLY A O 20
ATOM 13081 N N . GLN A 1 8 ? -5.639 17.419 6.459 1.00 0.00 370 GLN A N 20
ATOM 13082 C CA . GLN A 1 8 ? -4.747 16.272 6.336 1.00 0.00 370 GLN A CA 20
ATOM 13083 C C . GLN A 1 8 ? -5.314 15.243 5.362 1.00 0.00 370 GLN A C 20
ATOM 13084 O O . GLN A 1 8 ? -4.616 14.775 4.463 1.00 0.00 370 GLN A O 20
ATOM 13098 N N . ASP A 1 9 ? -6.582 14.896 5.549 1.00 0.00 371 ASP A N 20
ATOM 13099 C CA . ASP A 1 9 ? -7.243 13.923 4.687 1.00 0.00 371 ASP A CA 20
ATOM 13100 C C . ASP A 1 9 ? -7.107 14.316 3.219 1.00 0.00 371 ASP A C 20
ATOM 13101 O O . ASP A 1 9 ? -7.800 15.212 2.739 1.00 0.00 371 ASP A O 20
ATOM 13110 N N . GLY A 1 10 ? -6.207 13.640 2.512 1.00 0.00 372 GLY A N 20
ATOM 13111 C CA . GLY A 1 10 ? -5.995 13.933 1.106 1.00 0.00 372 GLY A CA 20
ATOM 13112 C C . GLY A 1 10 ? -5.865 12.679 0.265 1.00 0.00 372 GLY A C 20
ATOM 13113 O O . GLY A 1 10 ? -6.817 11.911 0.133 1.00 0.00 372 GLY A O 20
ATOM 13117 N N . GLY A 1 11 ? -4.684 12.472 -0.308 1.00 0.00 373 GLY A N 20
ATOM 13118 C CA . GLY A 1 11 ? -4.455 11.302 -1.136 1.00 0.00 373 GLY A CA 20
ATOM 13119 C C . GLY A 1 11 ? -2.981 10.998 -1.317 1.00 0.00 373 GLY A C 20
ATOM 13120 O O . GLY A 1 11 ? -2.243 11.795 -1.897 1.00 0.00 373 GLY A O 20
ATOM 13124 N N . ARG A 1 12 ? -2.551 9.845 -0.817 1.00 0.00 374 ARG A N 20
ATOM 13125 C CA . ARG A 1 12 ? -1.154 9.440 -0.924 1.00 0.00 374 ARG A CA 20
ATOM 13126 C C . ARG A 1 12 ? -1.038 8.045 -1.531 1.00 0.00 374 ARG A C 20
ATOM 13127 O O . ARG A 1 12 ? -2.041 7.362 -1.744 1.00 0.00 374 ARG A O 20
ATOM 13148 N N . LYS A 1 13 ? 0.192 7.626 -1.808 1.00 0.00 375 LYS A N 20
ATOM 13149 C CA . LYS A 1 13 ? 0.442 6.313 -2.391 1.00 0.00 375 LYS A CA 20
ATOM 13150 C C . LYS A 1 13 ? -0.018 5.205 -1.449 1.00 0.00 375 LYS A C 20
ATOM 13151 O O . LYS A 1 13 ? 0.578 4.987 -0.394 1.00 0.00 375 LYS A O 20
ATOM 13170 N N . ILE A 1 14 ? -1.079 4.506 -1.838 1.00 0.00 376 ILE A N 20
ATOM 13171 C CA . ILE A 1 14 ? -1.615 3.418 -1.030 1.00 0.00 376 ILE A CA 20
ATOM 13172 C C . ILE A 1 14 ? -2.158 2.296 -1.908 1.00 0.00 376 ILE A C 20
ATOM 13173 O O . ILE A 1 14 ? -3.124 2.485 -2.649 1.00 0.00 376 ILE A O 20
ATOM 13189 N N . CYS A 1 15 ? -1.533 1.127 -1.819 1.00 0.00 377 CYS A N 20
ATOM 13190 C CA . CYS A 1 15 ? -1.953 -0.027 -2.604 1.00 0.00 377 CYS A CA 20
ATOM 13191 C C . CYS A 1 15 ? -3.475 -0.121 -2.662 1.00 0.00 377 CYS A C 20
ATOM 13192 O O . CYS A 1 15 ? -4.148 -0.319 -1.651 1.00 0.00 377 CYS A O 20
ATOM 13199 N N . PRO A 1 16 ? -4.031 0.025 -3.874 1.00 0.00 378 PRO A N 20
ATOM 13200 C CA . PRO A 1 16 ? -5.479 -0.040 -4.093 1.00 0.00 378 PRO A CA 20
ATOM 13201 C C . PRO A 1 16 ? -6.031 -1.448 -3.901 1.00 0.00 378 PRO A C 20
ATOM 13202 O O . PRO A 1 16 ? -7.212 -1.701 -4.144 1.00 0.00 378 PRO A O 20
ATOM 13213 N N . ARG A 1 17 ? -5.171 -2.362 -3.463 1.00 0.00 379 ARG A N 20
ATOM 13214 C CA . ARG A 1 17 ? -5.574 -3.745 -3.239 1.00 0.00 379 ARG A CA 20
ATOM 13215 C C . ARG A 1 17 ? -5.638 -4.058 -1.747 1.00 0.00 379 ARG A C 20
ATOM 13216 O O . ARG A 1 17 ? -6.664 -4.514 -1.241 1.00 0.00 379 ARG A O 20
ATOM 13237 N N . CYS A 1 18 ? -4.536 -3.810 -1.048 1.00 0.00 380 CYS A N 20
ATOM 13238 C CA . CYS A 1 18 ? -4.465 -4.065 0.386 1.00 0.00 380 CYS A CA 20
ATOM 13239 C C . CYS A 1 18 ? -4.210 -2.773 1.157 1.00 0.00 380 CYS A C 20
ATOM 13240 O O . CYS A 1 18 ? -3.696 -2.797 2.274 1.00 0.00 380 CYS A O 20
ATOM 13247 N N . ASN A 1 19 ? -4.573 -1.648 0.551 1.00 0.00 381 ASN A N 20
ATOM 13248 C CA . ASN A 1 19 ? -4.383 -0.346 1.180 1.00 0.00 381 ASN A CA 20
ATOM 13249 C C . ASN A 1 19 ? -3.105 -0.325 2.012 1.00 0.00 381 ASN A C 20
ATOM 13250 O O . ASN A 1 19 ? -3.039 0.331 3.052 1.00 0.00 381 ASN A O 20
ATOM 13261 N N . ALA A 1 20 ? -2.091 -1.047 1.548 1.00 0.00 382 ALA A N 20
ATOM 13262 C CA . ALA A 1 20 ? -0.814 -1.110 2.248 1.00 0.00 382 ALA A CA 20
ATOM 13263 C C . ALA A 1 20 ? -0.184 0.274 2.366 1.00 0.00 382 ALA A C 20
ATOM 13264 O O . ALA A 1 20 ? -0.126 1.024 1.392 1.00 0.00 382 ALA A O 20
ATOM 13271 N N . GLN A 1 21 ? 0.286 0.604 3.565 1.00 0.00 383 GLN A N 20
ATOM 13272 C CA . GLN A 1 21 ? 0.910 1.899 3.809 1.00 0.00 383 GLN A CA 20
ATOM 13273 C C . GLN A 1 21 ? 2.428 1.802 3.695 1.00 0.00 383 GLN A C 20
ATOM 13274 O O . GLN A 1 21 ? 3.071 1.064 4.441 1.00 0.00 383 GLN A O 20
ATOM 13288 N N . PHE A 1 22 ? 2.994 2.552 2.755 1.00 0.00 384 PHE A N 20
ATOM 13289 C CA . PHE A 1 22 ? 4.437 2.550 2.542 1.00 0.00 384 PHE A CA 20
ATOM 13290 C C . PHE A 1 22 ? 4.997 3.968 2.594 1.00 0.00 384 PHE A C 20
ATOM 13291 O O . PHE A 1 22 ? 4.249 4.945 2.534 1.00 0.00 384 PHE A O 20
ATOM 13308 N N . ARG A 1 23 ? 6.317 4.073 2.708 1.00 0.00 385 ARG A N 20
ATOM 13309 C CA . ARG A 1 23 ? 6.978 5.371 2.770 1.00 0.00 385 ARG A CA 20
ATOM 13310 C C . ARG A 1 23 ? 7.759 5.645 1.489 1.00 0.00 385 ARG A C 20
ATOM 13311 O O . ARG A 1 23 ? 7.651 6.722 0.901 1.00 0.00 385 ARG A O 20
ATOM 13332 N N . VAL A 1 24 ? 8.547 4.664 1.061 1.00 0.00 386 VAL A N 20
ATOM 13333 C CA . VAL A 1 24 ? 9.347 4.799 -0.151 1.00 0.00 386 VAL A CA 20
ATOM 13334 C C . VAL A 1 24 ? 8.684 4.093 -1.328 1.00 0.00 386 VAL A C 20
ATOM 13335 O O . VAL A 1 24 ? 7.821 3.234 -1.146 1.00 0.00 386 VAL A O 20
ATOM 13348 N N . THR A 1 25 ? 9.092 4.461 -2.539 1.00 0.00 387 THR A N 20
ATOM 13349 C CA . THR A 1 25 ? 8.538 3.865 -3.747 1.00 0.00 387 THR A CA 20
ATOM 13350 C C . THR A 1 25 ? 8.942 2.400 -3.873 1.00 0.00 387 THR A C 20
ATOM 13351 O O . THR A 1 25 ? 8.092 1.512 -3.887 1.00 0.00 387 THR A O 20
ATOM 13362 N N . GLU A 1 26 ? 10.246 2.157 -3.963 1.00 0.00 388 GLU A N 20
ATOM 13363 C CA . GLU A 1 26 ? 10.762 0.799 -4.088 1.00 0.00 388 GLU A CA 20
ATOM 13364 C C . GLU A 1 26 ? 9.909 -0.183 -3.289 1.00 0.00 388 GLU A C 20
ATOM 13365 O O . GLU A 1 26 ? 9.719 -1.329 -3.695 1.00 0.00 388 GLU A O 20
ATOM 13377 N N . ALA A 1 27 ? 9.398 0.276 -2.152 1.00 0.00 389 ALA A N 20
ATOM 13378 C CA . ALA A 1 27 ? 8.564 -0.560 -1.297 1.00 0.00 389 ALA A CA 20
ATOM 13379 C C . ALA A 1 27 ? 7.295 -0.993 -2.022 1.00 0.00 389 ALA A C 20
ATOM 13380 O O . ALA A 1 27 ? 7.003 -2.185 -2.126 1.00 0.00 389 ALA A O 20
ATOM 13387 N N . LEU A 1 28 ? 6.543 -0.019 -2.523 1.00 0.00 390 LEU A N 20
ATOM 13388 C CA . LEU A 1 28 ? 5.304 -0.300 -3.239 1.00 0.00 390 LEU A CA 20
ATOM 13389 C C . LEU A 1 28 ? 5.582 -1.063 -4.530 1.00 0.00 390 LEU A C 20
ATOM 13390 O O . LEU A 1 28 ? 4.884 -2.023 -4.857 1.00 0.00 390 LEU A O 20
ATOM 13406 N N . ARG A 1 29 ? 6.606 -0.632 -5.258 1.00 0.00 391 ARG A N 20
ATOM 13407 C CA . ARG A 1 29 ? 6.977 -1.276 -6.512 1.00 0.00 391 ARG A CA 20
ATOM 13408 C C . ARG A 1 29 ? 7.040 -2.791 -6.347 1.00 0.00 391 ARG A C 20
ATOM 13409 O O . ARG A 1 29 ? 6.385 -3.533 -7.078 1.00 0.00 391 ARG A O 20
ATOM 13430 N N . GLY A 1 30 ? 7.834 -3.244 -5.382 1.00 0.00 392 GLY A N 20
ATOM 13431 C CA . GLY A 1 30 ? 7.969 -4.669 -5.139 1.00 0.00 392 GLY A CA 20
ATOM 13432 C C . GLY A 1 30 ? 6.737 -5.265 -4.486 1.00 0.00 392 GLY A C 20
ATOM 13433 O O . GLY A 1 30 ? 6.109 -6.169 -5.037 1.00 0.00 392 GLY A O 20
ATOM 13437 N N . HIS A 1 31 ? 6.391 -4.758 -3.306 1.00 0.00 393 HIS A N 20
ATOM 13438 C CA . HIS A 1 31 ? 5.227 -5.247 -2.576 1.00 0.00 393 HIS A CA 20
ATOM 13439 C C . HIS A 1 31 ? 4.043 -5.453 -3.517 1.00 0.00 393 HIS A C 20
ATOM 13440 O O . HIS A 1 31 ? 3.357 -6.472 -3.452 1.00 0.00 393 HIS A O 20
ATOM 13454 N N . MET A 1 32 ? 3.811 -4.478 -4.389 1.00 0.00 394 MET A N 20
ATOM 13455 C CA . MET A 1 32 ? 2.710 -4.553 -5.343 1.00 0.00 394 MET A CA 20
ATOM 13456 C C . MET A 1 32 ? 2.952 -5.658 -6.366 1.00 0.00 394 MET A C 20
ATOM 13457 O O . MET A 1 32 ? 2.061 -6.460 -6.650 1.00 0.00 394 MET A O 20
ATOM 13471 N N . CYS A 1 33 ? 4.160 -5.695 -6.916 1.00 0.00 395 CYS A N 20
ATOM 13472 C CA . CYS A 1 33 ? 4.518 -6.702 -7.909 1.00 0.00 395 CYS A CA 20
ATOM 13473 C C . CYS A 1 33 ? 4.028 -8.083 -7.485 1.00 0.00 395 CYS A C 20
ATOM 13474 O O . CYS A 1 33 ? 3.397 -8.796 -8.265 1.00 0.00 395 CYS A O 20
ATOM 13482 N N . TYR A 1 34 ? 4.323 -8.454 -6.244 1.00 0.00 396 TYR A N 20
ATOM 13483 C CA . TYR A 1 34 ? 3.916 -9.751 -5.717 1.00 0.00 396 TYR A CA 20
ATOM 13484 C C . TYR A 1 34 ? 2.472 -9.710 -5.225 1.00 0.00 396 TYR A C 20
ATOM 13485 O O . TYR A 1 34 ? 1.674 -10.596 -5.532 1.00 0.00 396 TYR A O 20
ATOM 13503 N N . CYS A 1 35 ? 2.143 -8.674 -4.461 1.00 0.00 397 CYS A N 20
ATOM 13504 C CA . CYS A 1 35 ? 0.797 -8.515 -3.926 1.00 0.00 397 CYS A CA 20
ATOM 13505 C C . CYS A 1 35 ? -0.243 -8.585 -5.040 1.00 0.00 397 CYS A C 20
ATOM 13506 O O . CYS A 1 35 ? -1.078 -9.489 -5.069 1.00 0.00 397 CYS A O 20
ATOM 13513 N N . CYS A 1 36 ? -0.186 -7.624 -5.956 1.00 0.00 398 CYS A N 20
ATOM 13514 C CA . CYS A 1 36 ? -1.123 -7.575 -7.073 1.00 0.00 398 CYS A CA 20
ATOM 13515 C C . CYS A 1 36 ? -0.387 -7.349 -8.390 1.00 0.00 398 CYS A C 20
ATOM 13516 O O . CYS A 1 36 ? -0.281 -6.227 -8.886 1.00 0.00 398 CYS A O 20
ATOM 13524 N N . PRO A 1 37 ? 0.135 -8.439 -8.970 1.00 0.00 399 PRO A N 20
ATOM 13525 C CA . PRO A 1 37 ? 0.871 -8.386 -10.237 1.00 0.00 399 PRO A CA 20
ATOM 13526 C C . PRO A 1 37 ? -0.036 -8.070 -11.421 1.00 0.00 399 PRO A C 20
ATOM 13527 O O . PRO A 1 37 ? 0.431 -7.629 -12.471 1.00 0.00 399 PRO A O 20
ATOM 13538 N N . GLU A 1 38 ? -1.333 -8.298 -11.245 1.00 0.00 400 GLU A N 20
ATOM 13539 C CA . GLU A 1 38 ? -2.305 -8.038 -12.301 1.00 0.00 400 GLU A CA 20
ATOM 13540 C C . GLU A 1 38 ? -2.259 -6.575 -12.732 1.00 0.00 400 GLU A C 20
ATOM 13541 O O . GLU A 1 38 ? -2.048 -6.269 -13.906 1.00 0.00 400 GLU A O 20
ATOM 13553 N N . MET A 1 39 ? -2.460 -5.675 -11.775 1.00 0.00 401 MET A N 20
ATOM 13554 C CA . MET A 1 39 ? -2.442 -4.244 -12.055 1.00 0.00 401 MET A CA 20
ATOM 13555 C C . MET A 1 39 ? -1.041 -3.785 -12.449 1.00 0.00 401 MET A C 20
ATOM 13556 O O . MET A 1 39 ? -0.843 -3.213 -13.521 1.00 0.00 401 MET A O 20
ATOM 13570 N N . VAL A 1 40 ? -0.072 -4.039 -11.575 1.00 0.00 402 VAL A N 20
ATOM 13571 C CA . VAL A 1 40 ? 1.310 -3.653 -11.832 1.00 0.00 402 VAL A CA 20
ATOM 13572 C C . VAL A 1 40 ? 1.742 -4.058 -13.237 1.00 0.00 402 VAL A C 20
ATOM 13573 O O . VAL A 1 40 ? 2.309 -3.256 -13.978 1.00 0.00 402 VAL A O 20
ATOM 13586 N N . GLU A 1 41 ? 1.468 -5.308 -13.597 1.00 0.00 403 GLU A N 20
ATOM 13587 C CA . GLU A 1 41 ? 1.829 -5.820 -14.914 1.00 0.00 403 GLU A CA 20
ATOM 13588 C C . GLU A 1 41 ? 0.629 -6.478 -15.589 1.00 0.00 403 GLU A C 20
ATOM 13589 O O . GLU A 1 41 ? 0.217 -7.576 -15.214 1.00 0.00 403 GLU A O 20
ATOM 13601 N N . TYR A 1 42 ? 0.073 -5.799 -16.586 1.00 0.00 404 TYR A N 20
ATOM 13602 C CA . TYR A 1 42 ? -1.081 -6.315 -17.313 1.00 0.00 404 TYR A CA 20
ATOM 13603 C C . TYR A 1 42 ? -0.869 -7.774 -17.705 1.00 0.00 404 TYR A C 20
ATOM 13604 O O . TYR A 1 42 ? -1.672 -8.642 -17.362 1.00 0.00 404 TYR A O 20
ATOM 13622 N N . GLN A 1 43 ? 0.217 -8.035 -18.425 1.00 0.00 405 GLN A N 20
ATOM 13623 C CA . GLN A 1 43 ? 0.534 -9.389 -18.864 1.00 0.00 405 GLN A CA 20
ATOM 13624 C C . GLN A 1 43 ? 1.942 -9.786 -18.431 1.00 0.00 405 GLN A C 20
ATOM 13625 O O . GLN A 1 43 ? 2.893 -9.680 -19.205 1.00 0.00 405 GLN A O 20
ATOM 13639 N N . SER A 1 44 ? 2.067 -10.242 -17.189 1.00 0.00 406 SER A N 20
ATOM 13640 C CA . SER A 1 44 ? 3.359 -10.651 -16.651 1.00 0.00 406 SER A CA 20
ATOM 13641 C C . SER A 1 44 ? 3.637 -12.119 -16.960 1.00 0.00 406 SER A C 20
ATOM 13642 O O . SER A 1 44 ? 4.717 -12.473 -17.429 1.00 0.00 406 SER A O 20
ATOM 13650 N N . GLY A 1 45 ? 2.651 -12.970 -16.692 1.00 0.00 407 GLY A N 20
ATOM 13651 C CA . GLY A 1 45 ? 2.807 -14.390 -16.947 1.00 0.00 407 GLY A CA 20
ATOM 13652 C C . GLY A 1 45 ? 3.856 -15.027 -16.057 1.00 0.00 407 GLY A C 20
ATOM 13653 O O . GLY A 1 45 ? 4.591 -14.345 -15.343 1.00 0.00 407 GLY A O 20
ATOM 13657 N N . PRO A 1 46 ? 3.933 -16.366 -16.091 1.00 0.00 408 PRO A N 20
ATOM 13658 C CA . PRO A 1 46 ? 3.062 -17.187 -16.937 1.00 0.00 408 PRO A CA 20
ATOM 13659 C C . PRO A 1 46 ? 1.616 -17.185 -16.454 1.00 0.00 408 PRO A C 20
ATOM 13660 O O . PRO A 1 46 ? 1.295 -16.590 -15.426 1.00 0.00 408 PRO A O 20
ATOM 13671 N N . SER A 1 47 ? 0.746 -17.856 -17.203 1.00 0.00 409 SER A N 20
ATOM 13672 C CA . SER A 1 47 ? -0.668 -17.928 -16.853 1.00 0.00 409 SER A CA 20
ATOM 13673 C C . SER A 1 47 ? -0.953 -19.158 -15.996 1.00 0.00 409 SER A C 20
ATOM 13674 O O . SER A 1 47 ? -1.406 -19.044 -14.857 1.00 0.00 409 SER A O 20
ATOM 13682 N N . SER A 1 48 ? -0.683 -20.335 -16.553 1.00 0.00 410 SER A N 20
ATOM 13683 C CA . SER A 1 48 ? -0.914 -21.587 -15.843 1.00 0.00 410 SER A CA 20
ATOM 13684 C C . SER A 1 48 ? -0.030 -22.699 -16.400 1.00 0.00 410 SER A C 20
ATOM 13685 O O . SER A 1 48 ? 0.612 -22.535 -17.437 1.00 0.00 410 SER A O 20
ATOM 13693 N N . GLY A 1 49 ? -0.003 -23.831 -15.704 1.00 0.00 411 GLY A N 20
ATOM 13694 C CA . GLY A 1 49 ? 0.804 -24.954 -16.144 1.00 0.00 411 GLY A CA 20
ATOM 13695 C C . GLY A 1 49 ? 2.048 -25.140 -15.298 1.00 0.00 411 GLY A C 20
ATOM 13696 O O . GLY A 1 49 ? 1.993 -25.743 -14.226 1.00 0.00 411 GLY A O 20
#

Radius of gyration: 14.69 Å; Cα contacts (8 Å, |Δi|>4): 24; chains: 1; bounding box: 17×26×48 Å

Sequence (49 aa):
GSSGSSGQDGGRKICPRCNAQFRVTEALRGHMCYCCPEMVEYQSGPSSGGSSGSSGQDGGRKICPRCNAQFRVTEALRGHMCYCCPEMVEYQSGPSSGGSSGSSGQDGGRKICPRCNAQFRVTEALRGHMCYCCPEMVEYQSGPSSGGSSGSSGQDGGRKICPRCNAQFRVTEALRGHMCYCCPEMVEYQSGPSSGGSSGSSGQDGGRKICPRCNAQFRVTEALRGHMCYCCPEMVEYQSGPSSGGSSGSSGQDGGRKICPRCNAQFRVTEALRGHMCYCCPEMVEYQSGPSSGGSSGSSGQDGGRKICPRCNAQFRVTEALRGHMCYCCPEMVEYQSGPSSGGSSGSSGQDGGRKICPRCNAQFRVTEALRGHMCYCCPEMVEYQSGPSSGGSSGSSGQDGGRKICPRCNAQFRVTEALRGHMCYCCPEMVEYQSGPSSGGSSGSSGQDGGRKICPRCNAQFRVTEALRGHMCYCCPEMVEYQSGPSSGGSSGSSGQDGGRKICPRCNAQFRVTEALRGHMCYCCPEMVEYQSGPSSGGSSGSSGQDGGRKICPRCNAQFRVTEALRGHMCYCCPEMVEYQSGPSSGGSSGSSGQDGGRKICPRCNAQFRVTEALRGHMCYCCPEMVEYQSGPSSGGSSGSSGQDGGRKICPRCNAQFRVTEALRGHMCYCCPEMVEYQSGPSSGGSSGSSGQDGGRKICPRCNAQFRVTEALRGHMCYCCPEMVEYQSGPSSGGSSGSSGQDGGRKICPRCNAQFRVTEALRGHMCYCCPEMVEYQSGPSSGGSSGSSGQDGGRKICPRCNAQFRVTEALRGHMCYCCPEMVEYQSGPSSGGSSGSSGQDGGRKICPRCNAQFRVTEALRGHMCYCCPEMVEYQSGPSSGGSSGSSGQDGGRKICPRCNAQFRVTEALRGHMCYCCPEMVEYQSGPSSGGSSGSSGQDGGRKICPRCNAQFRVTEALRGHMCYCCPEMVEYQSGPSSG

Secondary structure (DSSP, 8-state):
--SSSSSPPSS----TTT----SSHHHHHHHHHHH-TTT-----S----